Protein AF-0000000082835285 (afdb_homodimer)

Sequence (962 aa):
MTTLTQTAAAPRPPAGGSLHPRRRNAAIAVFLVGLAIALYTHFTLPGQTSLWGLTPVLVFAIIALLGVDIVLSTIAAIVLGAIMTGTTPIAMGKLLADSLGSFIAVVGLIIVLGAGVGEVASRTGAAEQMVRAIVRRIGLSNQVRVRLGIMVASTLICGALGTLAGGNAIIAAVVIPIAAAVRLSPPTVAALFQTAGSAGLVLGPFTPNVVTVTGLTGLSYPQYLLVAGIPMAVATLLAGWFMSGRIQKMTEAGHQYEEAGAGTAAFDLDAAPARSAMRAAWAFCLTIVLLAIVGVLAKAGYAFAIIVMVALATTTGLAGGMGPRAILQAMYAGAGKLIWIFFLFWLFNPVLVLVDQLNAYHAVLELAKPHLAGISGAMLCVIVLWFNVIGHIPGAAVAQMTFTAKIFGPLLAAAGVGPAATTAVILGSSQIDWFGPFPTSDMFGQMGLARSGELKYMLYNGWAVILVNLCLFSSLFFFLVMTTLTQTAAAPRPPAGGSLHPRRRNAAIAVFLVGLAIALYTHFTLPGQTSLWGLTPVLVFAIIALLGVDIVLSTIAAIVLGAIMTGTTPIAMGKLLADSLGSFIAVVGLIIVLGAGVGEVASRTGAAEQMVRAIVRRIGLSNQVRVRLGIMVASTLICGALGTLAGGNAIIAAVVIPIAAAVRLSPPTVAALFQTAGSAGLVLGPFTPNVVTVTGLTGLSYPQYLLVAGIPMAVATLLAGWFMSGRIQKMTEAGHQYEEAGAGTAAFDLDAAPARSAMRAAWAFCLTIVLLAIVGVLAKAGYAFAIIVMVALATTTGLAGGMGPRAILQAMYAGAGKLIWIFFLFWLFNPVLVLVDQLNAYHAVLELAKPHLAGISGAMLCVIVLWFNVIGHIPGAAVAQMTFTAKIFGPLLAAAGVGPAATTAVILGSSQIDWFGPFPTSDMFGQMGLARSGELKYMLYNGWAVILVNLCLFSSLFFFLV

Organism: NCBI:txid1287738

Solvent-accessible surface area (backbone atoms only — not comparable to full-atom values): 46745 Å² total; per-residue (Å²): 134,81,78,75,72,72,70,76,74,68,76,60,68,80,73,66,65,80,68,54,67,68,42,48,51,49,38,51,50,49,50,50,52,43,46,52,49,22,52,47,40,34,72,72,44,67,88,50,67,29,69,67,33,42,45,27,61,50,45,23,51,52,30,33,72,57,64,43,56,61,55,59,22,47,51,51,17,37,53,33,30,29,51,41,70,64,52,47,68,57,56,45,11,44,46,55,42,55,19,40,40,32,73,55,19,44,45,20,49,44,49,25,44,25,37,6,30,48,35,31,30,54,75,32,33,11,53,55,44,49,41,49,52,43,33,59,71,58,31,76,85,41,57,70,36,38,53,50,22,50,29,53,39,27,18,52,42,4,10,71,42,39,31,54,68,63,29,41,51,56,45,35,73,61,43,47,54,52,36,12,70,51,56,41,16,25,56,25,47,16,37,34,44,49,29,19,12,50,27,8,27,50,60,15,78,68,3,57,59,32,28,46,52,28,56,75,54,66,50,51,67,69,56,40,32,67,65,31,26,47,57,48,28,51,44,30,41,52,39,29,52,54,39,27,53,54,42,31,71,71,31,42,88,78,36,65,42,76,58,38,76,62,70,57,76,70,66,61,82,74,57,76,72,54,68,38,16,51,42,8,27,50,35,37,54,53,45,53,52,51,49,49,52,51,34,60,77,64,63,51,58,53,38,33,41,51,45,49,37,54,49,40,29,51,44,18,23,47,45,26,67,42,51,74,65,54,38,50,51,29,30,41,57,24,21,29,62,37,43,61,53,32,51,39,29,29,52,47,46,49,40,53,54,38,29,53,71,32,31,17,53,57,32,51,48,62,65,40,47,73,68,46,62,85,54,50,41,32,56,48,46,40,50,55,27,54,48,32,30,73,70,51,74,64,88,40,44,63,58,45,29,52,48,44,47,65,55,45,37,61,57,38,44,74,51,66,39,48,58,61,41,50,42,32,34,36,48,49,26,33,55,43,22,58,38,18,92,52,94,39,70,66,48,52,49,30,19,55,59,35,68,27,87,57,61,68,60,47,45,54,44,14,47,50,32,35,52,49,44,52,53,47,51,51,56,45,26,61,72,60,82,135,80,78,74,76,71,73,77,74,70,77,58,69,80,73,66,64,82,67,54,67,68,42,46,51,49,38,51,50,48,49,50,52,43,46,50,50,22,52,47,39,34,73,72,46,66,89,51,68,30,69,67,31,41,43,27,60,50,44,22,52,52,30,34,72,55,64,43,56,61,56,57,22,46,49,51,18,37,53,33,29,29,51,42,69,65,53,45,69,57,57,46,11,44,45,55,42,55,19,38,39,33,72,56,19,43,46,21,49,44,49,23,44,24,36,6,29,47,35,32,30,54,76,32,32,11,52,56,45,51,42,50,52,44,32,60,71,59,30,74,84,41,55,67,36,38,50,51,22,50,30,53,38,28,19,51,43,4,10,72,43,39,30,55,68,64,30,42,52,57,44,33,72,60,45,47,57,53,35,13,62,52,54,43,15,25,54,24,48,16,37,34,44,49,28,17,12,50,27,8,28,50,60,16,78,69,3,55,59,34,31,46,51,29,56,74,54,67,48,50,68,71,58,41,32,68,64,31,25,47,58,49,26,51,43,30,40,51,40,29,52,55,38,28,53,53,43,28,72,72,32,42,87,80,34,66,41,76,58,34,74,68,48,80,71,75,66,58,81,76,55,77,72,55,70,40,16,52,41,7,28,50,36,36,54,52,45,55,52,52,50,49,50,50,33,60,76,63,64,50,59,54,37,32,41,49,45,49,38,52,48,40,29,49,45,19,21,46,45,25,67,42,51,73,65,55,38,52,50,27,30,41,56,25,22,27,62,36,44,60,51,33,53,39,29,31,51,47,44,49,39,52,53,37,29,53,72,32,32,18,53,57,33,50,48,64,64,41,48,73,69,45,62,87,56,50,39,30,57,48,44,38,51,54,27,55,49,32,29,73,68,49,73,64,88,39,44,62,59,45,30,52,49,43,47,66,56,43,38,62,58,38,45,73,52,66,39,48,57,60,42,49,44,32,34,35,49,47,26,33,56,43,23,57,38,19,92,55,95,38,72,66,50,52,49,30,19,55,60,36,69,27,88,57,60,70,61,46,45,54,42,15,47,50,31,35,52,49,45,51,50,47,51,51,56,46,27,61,71,62,82

Nearest PDB structures (foldseek):
  7qha-assembly1_B  TM=7.007E-01  e=1.832E-06  Photobacterium profundum SS9
  8thi-assembly1_A  TM=6.459E-01  e=1.065E-06  Haemophilus influenzae Rd KW20
  8y4x-assembly1_A  TM=6.904E-01  e=4.588E-06  Fusobacterium nucleatum
  4f35-assembly1_C  TM=6.767E-01  e=7.894E-06  Vibrio cholerae
  4f35-assembly1_D  TM=6.895E-01  e=7.212E-05  Vibrio cholerae

Structure (mmCIF, N/CA/C/O backbone):
data_AF-0000000082835285-model_v1
#
loop_
_entity.id
_entity.type
_entity.pdbx_description
1 polymer 'Gluconate:proton symporter'
#
loop_
_atom_site.group_PDB
_atom_site.id
_atom_site.type_symbol
_atom_site.label_atom_id
_atom_site.label_alt_id
_atom_site.label_comp_id
_atom_site.label_asym_id
_atom_site.label_entity_id
_atom_site.label_seq_id
_atom_site.pdbx_PDB_ins_code
_atom_site.Cartn_x
_atom_site.Cartn_y
_atom_site.Cartn_z
_atom_site.occupancy
_atom_site.B_iso_or_equiv
_atom_site.auth_seq_id
_atom_site.auth_comp_id
_atom_site.auth_asym_id
_atom_site.auth_atom_id
_atom_site.pdbx_PDB_model_num
ATOM 1 N N . MET A 1 1 ? -38.281 -7.953 -13.477 1 22.12 1 MET A N 1
ATOM 2 C CA . MET A 1 1 ? -36.938 -8.234 -13.992 1 22.12 1 MET A CA 1
ATOM 3 C C . MET A 1 1 ? -35.875 -7.652 -13.078 1 22.12 1 MET A C 1
ATOM 5 O O . MET A 1 1 ? -35.531 -6.477 -13.195 1 22.12 1 MET A O 1
ATOM 9 N N . THR A 1 2 ? -35.875 -8.07 -11.828 1 25.47 2 THR A N 1
ATOM 10 C CA . THR A 1 2 ? -35.062 -7.613 -10.703 1 25.47 2 THR A CA 1
ATOM 11 C C . THR A 1 2 ? -33.594 -7.922 -10.945 1 25.47 2 THR A C 1
ATOM 13 O O . THR A 1 2 ? -33.219 -9.078 -11.148 1 25.47 2 THR A O 1
ATOM 16 N N . THR A 1 3 ? -32.906 -7.031 -11.609 1 26.84 3 THR A N 1
ATOM 17 C CA . THR A 1 3 ? -31.453 -7.043 -11.805 1 26.84 3 THR A CA 1
ATOM 18 C C . THR A 1 3 ? -30.734 -7.379 -10.508 1 26.84 3 THR A C 1
ATOM 20 O O . THR A 1 3 ? -30.781 -6.602 -9.547 1 26.84 3 THR A O 1
ATOM 23 N N . LEU A 1 4 ? -30.641 -8.633 -10.156 1 26.27 4 LEU A N 1
ATOM 24 C CA . LEU A 1 4 ? -29.828 -9.125 -9.055 1 26.27 4 LEU A CA 1
ATOM 25 C C . LEU A 1 4 ? -28.375 -8.695 -9.219 1 26.27 4 LEU A C 1
ATOM 27 O O . LEU A 1 4 ? -27.641 -9.242 -10.055 1 26.27 4 LEU A O 1
ATOM 31 N N . THR A 1 5 ? -28.141 -7.426 -9.227 1 29.03 5 THR A N 1
ATOM 32 C CA . THR A 1 5 ? -26.766 -6.969 -9.133 1 29.03 5 THR A CA 1
ATOM 33 C C . THR A 1 5 ? -26.047 -7.652 -7.973 1 29.03 5 THR A C 1
ATOM 35 O O . THR A 1 5 ? -26.203 -7.25 -6.816 1 29.03 5 THR A O 1
ATOM 38 N N . GLN A 1 6 ? -26.062 -9.008 -8.016 1 30.66 6 GLN A N 1
ATOM 39 C CA . GLN A 1 6 ? -25.25 -9.648 -6.988 1 30.66 6 GLN A CA 1
ATOM 40 C C . GLN A 1 6 ? -23.828 -9.102 -7.004 1 30.66 6 GLN A C 1
ATOM 42 O O . GLN A 1 6 ? -23.094 -9.289 -7.977 1 30.66 6 GLN A O 1
ATOM 47 N N . THR A 1 7 ? -23.656 -8.055 -6.352 1 29.83 7 THR A N 1
ATOM 48 C CA . THR A 1 7 ? -22.359 -7.453 -6.039 1 29.83 7 THR A CA 1
ATOM 49 C C . THR A 1 7 ? -21.391 -8.508 -5.52 1 29.83 7 THR A C 1
ATOM 51 O O . THR A 1 7 ? -21.672 -9.203 -4.547 1 29.83 7 THR A O 1
ATOM 54 N N . ALA A 1 8 ? -20.672 -9.07 -6.375 1 31.2 8 ALA A N 1
ATOM 55 C CA . ALA A 1 8 ? -19.562 -9.945 -6 1 31.2 8 ALA A CA 1
ATOM 56 C C . ALA A 1 8 ? -18.844 -9.422 -4.762 1 31.2 8 ALA A C 1
ATOM 58 O O . ALA A 1 8 ? -18.344 -8.297 -4.762 1 31.2 8 ALA A O 1
ATOM 59 N N . ALA A 1 9 ? -19.078 -9.969 -3.684 1 35.22 9 ALA A N 1
ATOM 60 C CA . ALA A 1 9 ? -18.422 -9.609 -2.432 1 35.22 9 ALA A CA 1
ATOM 61 C C . ALA A 1 9 ? -16.906 -9.703 -2.564 1 35.22 9 ALA A C 1
ATOM 63 O O . ALA A 1 9 ? -16.391 -10.656 -3.154 1 35.22 9 ALA A O 1
ATOM 64 N N . ALA A 1 10 ? -16.141 -8.734 -2.379 1 38.53 10 ALA A N 1
ATOM 65 C CA . ALA A 1 10 ? -14.688 -8.57 -2.324 1 38.53 10 ALA A CA 1
ATOM 66 C C . ALA A 1 10 ? -14.031 -9.727 -1.576 1 38.53 10 ALA A C 1
ATOM 68 O O . ALA A 1 10 ? -14.547 -10.188 -0.561 1 38.53 10 ALA A O 1
ATOM 69 N N . PRO A 1 11 ? -13.094 -10.477 -2.195 1 32.06 11 PRO A N 1
ATOM 70 C CA . PRO A 1 11 ? -12.406 -11.5 -1.4 1 32.06 11 PRO A CA 1
ATOM 71 C C . PRO A 1 11 ? -11.969 -10.992 -0.031 1 32.06 11 PRO A C 1
ATOM 73 O O . PRO A 1 11 ? -11.172 -10.055 0.055 1 32.06 11 PRO A O 1
ATOM 76 N N . ARG A 1 12 ? -12.805 -11.07 0.873 1 43.66 12 ARG A N 1
ATOM 77 C CA . ARG A 1 12 ? -12.477 -10.727 2.254 1 43.66 12 ARG A CA 1
ATOM 78 C C . ARG A 1 12 ? -11.219 -11.453 2.717 1 43.66 12 ARG A C 1
ATOM 80 O O . ARG A 1 12 ? -10.922 -12.555 2.252 1 43.66 12 ARG A O 1
ATOM 87 N N . PRO A 1 13 ? -10.305 -10.734 3.266 1 44.53 13 PRO A N 1
ATOM 88 C CA . PRO A 1 13 ? -9.242 -11.516 3.91 1 44.53 13 PRO A CA 1
ATOM 89 C C . PRO A 1 13 ? -9.75 -12.836 4.488 1 44.53 13 PRO A C 1
ATOM 91 O O . PRO A 1 13 ? -10.922 -12.938 4.859 1 44.53 13 PRO A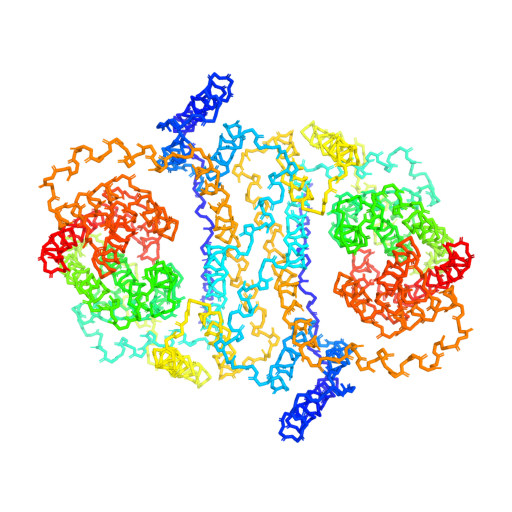 O 1
ATOM 94 N N . PRO A 1 14 ? -9.242 -13.883 4.188 1 41.75 14 PRO A N 1
ATOM 95 C CA . PRO A 1 14 ? -9.805 -15.125 4.723 1 41.75 14 PRO A CA 1
ATOM 96 C C . PRO A 1 14 ? -10.414 -14.953 6.113 1 41.75 14 PRO A C 1
ATOM 98 O O . PRO A 1 14 ? -9.727 -14.484 7.035 1 41.75 14 PRO A O 1
ATOM 101 N N . ALA A 1 15 ? -11.547 -14.578 6.191 1 43.94 15 ALA A N 1
ATOM 102 C CA . ALA A 1 15 ? -12.258 -14.641 7.469 1 43.94 15 ALA A CA 1
ATOM 103 C C . ALA A 1 15 ? -11.938 -15.93 8.211 1 43.94 15 ALA A C 1
ATOM 105 O O . ALA A 1 15 ? -12.617 -16.938 8.039 1 43.94 15 ALA A O 1
ATOM 106 N N . GLY A 1 16 ? -10.734 -16.328 8.273 1 44.38 16 GLY A N 1
ATOM 107 C CA . GLY A 1 16 ? -10.727 -17.578 9.023 1 44.38 16 GLY A CA 1
ATOM 108 C C . GLY A 1 16 ? -11.461 -17.469 10.352 1 44.38 16 GLY A C 1
ATOM 109 O O . GLY A 1 16 ? -11.391 -16.453 11.023 1 44.38 16 GLY A O 1
ATOM 110 N N . GLY A 1 17 ? -12.578 -18.047 10.336 1 52.75 17 GLY A N 1
ATOM 111 C CA . GLY A 1 17 ? -13.211 -18.312 11.617 1 52.75 17 GLY A CA 1
ATOM 112 C C . GLY A 1 17 ? -12.219 -18.391 12.766 1 52.75 17 GLY A C 1
ATOM 113 O O . GLY A 1 17 ? -11.008 -18.453 12.547 1 52.75 17 GLY A O 1
ATOM 114 N N . SER A 1 18 ? -12.617 -17.891 13.953 1 64.19 18 SER A N 1
ATOM 115 C CA . SER A 1 18 ? -11.828 -18.047 15.18 1 64.19 18 SER A CA 1
ATOM 116 C C . SER A 1 18 ? -11.133 -19.406 15.211 1 64.19 18 SER A C 1
ATOM 118 O O . SER A 1 18 ? -11.734 -20.422 14.875 1 64.19 18 SER A O 1
ATOM 120 N N . LEU A 1 19 ? -9.805 -19.266 15.195 1 72.31 19 LEU A N 1
ATOM 121 C CA . LEU A 1 19 ? -8.984 -20.469 15.336 1 72.31 19 LEU A CA 1
ATOM 122 C C . LEU A 1 19 ? -9.5 -21.344 16.469 1 72.31 19 LEU A C 1
ATOM 124 O O . LEU A 1 19 ? -9.844 -20.844 17.547 1 72.31 19 LEU A O 1
ATOM 128 N N . HIS A 1 20 ? -9.695 -22.609 16.156 1 80.69 20 HIS A N 1
ATOM 129 C CA . HIS A 1 20 ? -10.031 -23.547 17.234 1 80.69 20 HIS A CA 1
ATOM 130 C C . HIS A 1 20 ? -9.117 -23.375 18.438 1 80.69 20 HIS A C 1
ATOM 132 O O . HIS A 1 20 ? -7.914 -23.141 18.266 1 80.69 20 HIS A O 1
ATOM 138 N N . PRO A 1 21 ? -9.633 -23.391 19.547 1 83.94 21 PRO A N 1
ATOM 139 C CA . PRO A 1 21 ? -8.844 -23.125 20.75 1 83.94 21 PRO A CA 1
ATOM 140 C C . PRO A 1 21 ? -7.605 -24.016 20.859 1 83.94 21 PRO A C 1
ATOM 142 O O . PRO A 1 21 ? -6.551 -23.547 21.297 1 83.94 21 PRO A O 1
ATOM 145 N N . ARG A 1 22 ? -7.664 -25.25 20.469 1 86.81 22 ARG A N 1
ATOM 146 C CA . ARG A 1 22 ? -6.516 -26.141 20.531 1 86.81 22 ARG A CA 1
ATOM 147 C C . ARG A 1 22 ? -5.406 -25.672 19.594 1 86.81 22 ARG A C 1
ATOM 149 O O . ARG A 1 22 ? -4.23 -25.703 19.953 1 86.81 22 ARG A O 1
ATOM 156 N N . ARG A 1 23 ? -5.727 -25.266 18.453 1 88 23 ARG A N 1
ATOM 157 C CA . ARG A 1 23 ? -4.746 -24.781 17.484 1 88 23 ARG A CA 1
ATOM 158 C C . ARG A 1 23 ? -4.145 -23.453 17.938 1 88 23 ARG A C 1
ATOM 160 O O . ARG A 1 23 ? -2.955 -23.203 17.734 1 88 23 ARG A O 1
ATOM 167 N N . ARG A 1 24 ? -5.008 -22.734 18.484 1 89.38 24 ARG A N 1
ATOM 168 C CA . ARG A 1 24 ? -4.535 -21.453 19.016 1 89.38 24 ARG A CA 1
ATOM 169 C C . ARG A 1 24 ? -3.49 -21.656 20.109 1 89.38 24 ARG A C 1
ATOM 171 O O . ARG A 1 24 ? -2.438 -21.016 20.094 1 89.38 24 ARG A O 1
ATOM 178 N N . ASN A 1 25 ? -3.785 -22.562 21.047 1 92.25 25 ASN A N 1
ATOM 179 C CA . ASN A 1 25 ? -2.85 -22.844 22.125 1 92.25 25 ASN A CA 1
ATOM 180 C C . ASN A 1 25 ? -1.558 -23.469 21.594 1 92.25 25 ASN A C 1
ATOM 182 O O . ASN A 1 25 ? -0.475 -23.188 22.125 1 92.25 25 ASN A O 1
ATOM 186 N N . ALA A 1 26 ? -1.713 -24.297 20.625 1 93.25 26 ALA A N 1
ATOM 187 C CA . ALA A 1 26 ? -0.53 -24.891 20.016 1 93.25 26 ALA A CA 1
ATOM 188 C C . ALA A 1 26 ? 0.347 -23.828 19.375 1 93.25 26 ALA A C 1
ATOM 190 O O . ALA A 1 26 ? 1.575 -23.875 19.484 1 93.25 26 ALA A O 1
ATOM 191 N N . ALA A 1 27 ? -0.263 -22.938 18.703 1 92.19 27 ALA A N 1
ATOM 192 C CA . ALA A 1 27 ? 0.48 -21.859 18.047 1 92.19 27 ALA A CA 1
ATOM 193 C C . ALA A 1 27 ? 1.201 -20.984 19.078 1 92.19 27 ALA A C 1
ATOM 195 O O . ALA A 1 27 ? 2.348 -20.594 18.875 1 92.19 27 ALA A O 1
ATOM 196 N N . ILE A 1 28 ? 0.554 -20.75 20.172 1 93.94 28 ILE A N 1
ATOM 197 C CA . ILE A 1 28 ? 1.154 -19.953 21.234 1 93.94 28 ILE A CA 1
ATOM 198 C C . ILE A 1 28 ? 2.348 -20.688 21.828 1 93.94 28 ILE A C 1
ATOM 200 O O . ILE A 1 28 ? 3.393 -20.094 22.078 1 93.94 28 ILE A O 1
ATOM 204 N N . ALA A 1 29 ? 2.152 -21.953 22 1 95.31 29 ALA A N 1
ATOM 205 C CA . ALA A 1 29 ? 3.23 -22.781 22.547 1 95.31 29 ALA A CA 1
ATOM 206 C C . ALA A 1 29 ? 4.441 -22.781 21.609 1 95.31 29 ALA A C 1
ATOM 208 O O . ALA A 1 29 ? 5.582 -22.672 22.078 1 95.31 29 ALA A O 1
ATOM 209 N N . VAL A 1 30 ? 4.191 -22.906 20.359 1 94.62 30 VAL A N 1
ATOM 210 C CA . VAL A 1 30 ? 5.27 -22.906 19.375 1 94.62 30 VAL A CA 1
ATOM 211 C C . VAL A 1 30 ? 6.004 -21.562 19.406 1 94.62 30 VAL A C 1
ATOM 213 O O . VAL A 1 30 ? 7.234 -21.531 19.344 1 94.62 30 VAL A O 1
ATOM 216 N N . PHE A 1 31 ? 5.297 -20.5 19.469 1 95.06 31 PHE A N 1
ATOM 217 C CA . PHE A 1 31 ? 5.918 -19.172 19.516 1 95.06 31 PHE A CA 1
ATOM 218 C C . PHE A 1 31 ? 6.738 -19 20.781 1 95.06 31 PHE A C 1
ATOM 220 O O . PHE A 1 31 ? 7.828 -18.438 20.75 1 95.06 31 PHE A O 1
ATOM 227 N N . LEU A 1 32 ? 6.238 -19.531 21.891 1 96.25 32 LEU A N 1
ATOM 228 C CA . LEU A 1 32 ? 6.949 -19.406 23.156 1 96.25 32 LEU A CA 1
ATOM 229 C C . LEU A 1 32 ? 8.234 -20.234 23.141 1 96.25 32 LEU A C 1
ATOM 231 O O . LEU A 1 32 ? 9.258 -19.812 23.688 1 96.25 32 LEU A O 1
ATOM 235 N N . VAL A 1 33 ? 8.125 -21.359 22.578 1 96.12 33 VAL A N 1
ATOM 236 C CA . VAL A 1 33 ? 9.336 -22.172 22.422 1 96.12 33 VAL A CA 1
ATOM 237 C C . VAL A 1 33 ? 10.336 -21.422 21.531 1 96.12 33 VAL A C 1
ATOM 239 O O . VAL A 1 33 ? 11.531 -21.406 21.828 1 96.12 33 VAL A O 1
ATOM 242 N N . GLY A 1 34 ? 9.852 -20.844 20.438 1 96.19 34 GLY A N 1
ATOM 243 C CA . GLY A 1 34 ? 10.711 -20.031 19.594 1 96.19 34 GLY A CA 1
ATOM 244 C C . GLY A 1 34 ? 11.336 -18.859 20.344 1 96.19 34 GLY A C 1
ATOM 245 O O . GLY A 1 34 ? 12.508 -18.547 20.125 1 96.19 34 GLY A O 1
ATOM 246 N N . LEU A 1 35 ? 10.562 -18.281 21.188 1 96.19 35 LEU A N 1
ATOM 247 C CA . LEU A 1 35 ? 11.047 -17.156 21.969 1 96.19 35 LEU A CA 1
ATOM 248 C C . LEU A 1 35 ? 12.148 -17.609 22.938 1 96.19 35 LEU A C 1
ATOM 250 O O . LEU A 1 35 ? 13.148 -16.906 23.109 1 96.19 35 LEU A O 1
ATOM 254 N N . ALA A 1 36 ? 11.945 -18.75 23.516 1 95.62 36 ALA A N 1
ATOM 255 C CA . ALA A 1 36 ? 12.953 -19.297 24.422 1 95.62 36 ALA A CA 1
ATOM 256 C C . ALA A 1 36 ? 14.258 -19.562 23.672 1 95.62 36 ALA A C 1
ATOM 258 O O . ALA A 1 36 ? 15.344 -19.266 24.172 1 95.62 36 ALA A O 1
ATOM 259 N N . ILE A 1 37 ? 14.141 -20.109 22.531 1 94.31 37 ILE A N 1
ATOM 260 C CA . ILE A 1 37 ? 15.312 -20.406 21.703 1 94.31 37 ILE A CA 1
ATOM 261 C C . ILE A 1 37 ? 15.992 -19.094 21.297 1 94.31 37 ILE A C 1
ATOM 263 O O . ILE A 1 37 ? 17.219 -19 21.344 1 94.31 37 ILE A O 1
ATOM 267 N N . ALA A 1 38 ? 15.203 -18.156 20.891 1 94.44 38 ALA A N 1
ATOM 268 C CA . ALA A 1 38 ? 15.742 -16.859 20.453 1 94.44 38 ALA A CA 1
ATOM 269 C C . ALA A 1 38 ? 16.516 -16.188 21.578 1 94.44 38 ALA A C 1
ATOM 271 O O . ALA A 1 38 ? 17.609 -15.648 21.359 1 94.44 38 ALA A O 1
ATOM 272 N N . LEU A 1 39 ? 15.953 -16.266 22.75 1 93.88 39 LEU A N 1
ATOM 273 C CA . LEU A 1 39 ? 16.609 -15.633 23.891 1 93.88 39 LEU A CA 1
ATOM 274 C C . LEU A 1 39 ? 17.875 -16.391 24.266 1 93.88 39 LEU A C 1
ATOM 276 O O . LEU A 1 39 ? 18.906 -15.781 24.578 1 93.88 39 LEU A O 1
ATOM 280 N N . TYR A 1 40 ? 17.766 -17.656 24.203 1 91.88 40 TYR A N 1
ATOM 281 C CA . TYR A 1 40 ? 18.922 -18.484 24.516 1 91.88 40 TYR A CA 1
ATOM 282 C C . TYR A 1 40 ? 20.047 -18.234 23.531 1 91.88 40 TYR A C 1
ATOM 284 O O . TYR A 1 40 ? 21.203 -18.062 23.938 1 91.88 40 TYR A O 1
ATOM 292 N N . THR A 1 41 ? 19.75 -18.219 22.281 1 90.62 41 THR A N 1
ATOM 293 C CA . THR A 1 41 ? 20.766 -18.031 21.266 1 90.62 41 THR A CA 1
ATOM 294 C C . THR A 1 41 ? 21.344 -16.625 21.328 1 90.62 41 THR A C 1
ATOM 296 O O . THR A 1 41 ? 22.531 -16.422 21.062 1 90.62 41 THR A O 1
ATOM 299 N N . HIS A 1 42 ? 20.531 -15.648 21.625 1 89.62 42 HIS A N 1
ATOM 300 C CA . HIS A 1 42 ? 21 -14.273 21.703 1 89.62 42 HIS A CA 1
ATOM 301 C C . HIS A 1 42 ? 22.016 -14.094 22.828 1 89.62 42 HIS A C 1
ATOM 303 O O . HIS A 1 42 ? 23.031 -13.422 22.641 1 89.62 42 HIS A O 1
ATOM 309 N N . PHE A 1 43 ? 21.781 -14.766 23.906 1 89.44 43 PHE A N 1
ATOM 310 C CA . PHE A 1 43 ? 22.625 -14.539 25.062 1 89.44 43 PHE A CA 1
ATOM 311 C C . PHE A 1 43 ? 23.781 -15.516 25.094 1 89.44 43 PHE A C 1
ATOM 313 O O . PHE A 1 43 ? 24.875 -15.188 25.562 1 89.44 43 PHE A O 1
ATOM 320 N N . THR A 1 44 ? 23.625 -16.703 24.562 1 85.5 44 THR A N 1
ATOM 321 C CA . THR A 1 44 ? 24.656 -17.734 24.734 1 85.5 44 THR A CA 1
ATOM 322 C C . THR A 1 44 ? 25.484 -17.891 23.469 1 85.5 44 THR A C 1
ATOM 324 O O . THR A 1 44 ? 26.656 -18.281 23.516 1 85.5 44 THR A O 1
ATOM 327 N N . LEU A 1 45 ? 24.922 -17.703 22.297 1 79.81 45 LEU A N 1
ATOM 328 C CA . LEU A 1 45 ? 25.609 -17.953 21.031 1 79.81 45 LEU A CA 1
ATOM 329 C C . LEU A 1 45 ? 25.625 -16.703 20.156 1 79.81 45 LEU A C 1
ATOM 331 O O . LEU A 1 45 ? 25.188 -16.75 19 1 79.81 45 LEU A O 1
ATOM 335 N N . PRO A 1 46 ? 26.141 -15.695 20.75 1 74.75 46 PRO A N 1
ATOM 336 C CA . PRO A 1 46 ? 26.062 -14.477 19.938 1 74.75 46 PRO A CA 1
ATOM 337 C C . PRO A 1 46 ? 26.922 -14.555 18.688 1 74.75 46 PRO A C 1
ATOM 339 O O . PRO A 1 46 ? 28.109 -14.875 18.766 1 74.75 46 PRO A O 1
ATOM 342 N N . GLY A 1 47 ? 26.312 -14.391 17.5 1 69.38 47 GLY A N 1
ATOM 343 C CA . GLY A 1 47 ? 27.031 -14.25 16.234 1 69.38 47 GLY A CA 1
ATOM 344 C C . GLY A 1 47 ? 27.453 -15.578 15.641 1 69.38 47 GLY A C 1
ATOM 345 O O . GLY A 1 47 ? 28.109 -15.609 14.602 1 69.38 47 GLY A O 1
ATOM 346 N N . GLN A 1 48 ? 27.172 -16.672 16.281 1 74.75 48 GLN A N 1
ATOM 347 C CA . GLN A 1 48 ? 27.609 -17.953 15.734 1 74.75 48 GLN A CA 1
ATOM 348 C C . GLN A 1 48 ? 26.625 -18.453 14.672 1 74.75 48 GLN A C 1
ATOM 350 O O . GLN A 1 48 ? 25.422 -18.219 14.773 1 74.75 48 GLN A O 1
ATOM 355 N N . THR A 1 49 ? 27.328 -18.859 13.688 1 70.69 49 THR A N 1
ATOM 356 C CA . THR A 1 49 ? 26.531 -19.516 12.656 1 70.69 49 THR A CA 1
ATOM 357 C C . THR A 1 49 ? 25.984 -20.844 13.164 1 70.69 49 THR A C 1
ATOM 359 O O . THR A 1 49 ? 26.734 -21.719 13.609 1 70.69 49 THR A O 1
ATOM 362 N N . SER A 1 50 ? 24.781 -20.844 13.328 1 80.69 50 SER A N 1
ATOM 363 C CA . SER A 1 50 ? 24.141 -22.062 13.812 1 80.69 50 SER A CA 1
ATOM 364 C C . SER A 1 50 ? 22.797 -22.312 13.141 1 80.69 50 SER A C 1
ATOM 366 O O . SER A 1 50 ? 22.219 -21.391 12.555 1 80.69 50 SER A O 1
ATOM 368 N N . LEU A 1 51 ? 22.391 -23.578 13.117 1 85.5 51 LEU A N 1
ATOM 369 C CA . LEU A 1 51 ? 21.109 -23.969 12.562 1 85.5 51 LEU A CA 1
ATOM 370 C C . LEU A 1 51 ? 19.969 -23.328 13.328 1 85.5 51 LEU A C 1
ATOM 372 O O . LEU A 1 51 ? 18.844 -23.25 12.828 1 85.5 51 LEU A O 1
ATOM 376 N N . TRP A 1 52 ? 20.344 -22.797 14.406 1 88.56 52 TRP A N 1
ATOM 377 C CA . TRP A 1 52 ? 19.312 -22.141 15.219 1 88.56 52 TRP A CA 1
ATOM 378 C C . TRP A 1 52 ? 18.828 -20.859 14.539 1 88.56 52 TRP A C 1
ATOM 380 O O . TRP A 1 52 ? 17.75 -20.359 14.875 1 88.56 52 TRP A O 1
ATOM 390 N N . GLY A 1 53 ? 19.656 -20.422 13.617 1 87.75 53 GLY A N 1
ATOM 391 C CA . GLY A 1 53 ? 19.281 -19.234 12.867 1 87.75 53 GLY A CA 1
ATOM 392 C C . GLY A 1 53 ? 18.031 -19.438 12.031 1 87.75 53 GLY A C 1
ATOM 393 O O . GLY A 1 53 ? 17.406 -18.453 11.586 1 87.75 53 GLY A O 1
ATOM 394 N N . LEU A 1 54 ? 17.578 -20.688 11.922 1 87.38 54 LEU A N 1
ATOM 395 C CA . LEU A 1 54 ? 16.391 -20.984 11.133 1 87.38 54 LEU A CA 1
ATOM 396 C C . LEU A 1 54 ? 15.141 -20.938 12 1 87.38 54 LEU A C 1
ATOM 398 O O . LEU A 1 54 ? 14.023 -21.094 11.5 1 87.38 54 LEU A O 1
ATOM 402 N N . THR A 1 55 ? 15.289 -20.641 13.242 1 91 55 THR A N 1
ATOM 403 C CA . THR A 1 55 ? 14.18 -20.688 14.188 1 91 55 THR A CA 1
ATOM 404 C C . THR A 1 55 ? 13.055 -19.766 13.734 1 91 55 THR A C 1
ATOM 406 O O . THR A 1 55 ? 11.883 -20.156 13.734 1 91 55 THR A O 1
ATOM 409 N N . PRO A 1 56 ? 13.336 -18.5 13.289 1 90.81 56 PRO A N 1
ATOM 410 C CA . PRO A 1 56 ? 12.234 -17.625 12.859 1 90.81 56 PRO A CA 1
ATOM 411 C C . PRO A 1 56 ? 11.43 -18.219 11.703 1 90.81 56 PRO A C 1
ATOM 413 O O . PRO A 1 56 ? 10.203 -18.172 11.719 1 90.81 56 PRO A O 1
ATOM 416 N N . VAL A 1 57 ? 12.109 -18.797 10.766 1 85.81 57 VAL A N 1
ATOM 417 C CA . VAL A 1 57 ? 11.445 -19.344 9.586 1 85.81 57 VAL A CA 1
ATOM 418 C C . VAL A 1 57 ? 10.664 -20.594 9.969 1 85.81 57 VAL A C 1
ATOM 420 O O . VAL A 1 57 ? 9.555 -20.828 9.469 1 85.81 57 VAL A O 1
ATOM 423 N N . LEU A 1 58 ? 11.227 -21.406 10.836 1 85.06 58 LEU A N 1
ATOM 424 C CA . LEU A 1 58 ? 10.555 -22.625 11.273 1 85.06 58 LEU A CA 1
ATOM 425 C C . LEU A 1 58 ? 9.297 -22.297 12.07 1 85.06 58 LEU A C 1
ATOM 427 O O . LEU A 1 58 ? 8.25 -22.922 11.883 1 85.06 58 LEU A O 1
ATOM 431 N N . VAL A 1 59 ? 9.43 -21.406 12.969 1 89.88 59 VAL A N 1
ATOM 432 C CA . VAL A 1 59 ? 8.273 -20.984 13.758 1 89.88 59 VAL A CA 1
ATOM 433 C C . VAL A 1 59 ? 7.207 -20.406 12.836 1 89.88 59 VAL A C 1
ATOM 435 O O . VAL A 1 59 ? 6.016 -20.688 13 1 89.88 59 VAL A O 1
ATOM 438 N N . PHE A 1 60 ? 7.598 -19.578 11.922 1 87.5 60 PHE A N 1
ATOM 439 C CA . PHE A 1 60 ? 6.672 -19.047 10.922 1 87.5 60 PHE A CA 1
ATOM 440 C C . PHE A 1 60 ? 5.902 -20.172 10.242 1 87.5 60 PHE A C 1
ATOM 442 O O . PHE A 1 60 ? 4.672 -20.141 10.188 1 87.5 60 PHE A O 1
ATOM 449 N N . ALA A 1 61 ? 6.633 -21.125 9.781 1 81 61 ALA A N 1
ATOM 450 C CA . ALA A 1 61 ? 6.039 -22.219 9.008 1 81 61 ALA A CA 1
ATOM 451 C C . ALA A 1 61 ? 5.055 -23.016 9.859 1 81 61 ALA A C 1
ATOM 453 O O . ALA A 1 61 ? 3.943 -23.312 9.414 1 81 61 ALA A O 1
ATOM 454 N N . ILE A 1 62 ? 5.383 -23.312 11.055 1 84.25 62 ILE A N 1
ATOM 455 C CA . ILE A 1 62 ? 4.574 -24.156 11.914 1 84.25 62 ILE A CA 1
ATOM 456 C C . ILE A 1 62 ? 3.303 -23.422 12.328 1 84.25 62 ILE A C 1
ATOM 458 O O . ILE A 1 62 ? 2.205 -23.984 12.258 1 84.25 62 ILE A O 1
ATOM 462 N N . ILE A 1 63 ? 3.475 -22.203 12.703 1 86.81 63 ILE A N 1
ATOM 463 C CA . ILE A 1 63 ? 2.295 -21.469 13.164 1 86.81 63 ILE A CA 1
ATOM 464 C C . ILE A 1 63 ? 1.358 -21.203 11.984 1 86.81 63 ILE A C 1
ATOM 466 O O . ILE A 1 63 ? 0.135 -21.219 12.141 1 86.81 63 ILE A O 1
ATOM 470 N N . ALA A 1 64 ? 1.908 -20.938 10.844 1 79.62 64 ALA A N 1
ATOM 471 C CA . ALA A 1 64 ? 1.084 -20.75 9.656 1 79.62 64 ALA A CA 1
ATOM 472 C C . ALA A 1 64 ? 0.316 -22.031 9.32 1 79.62 64 ALA A C 1
ATOM 474 O O . ALA A 1 64 ? -0.852 -21.969 8.922 1 79.62 64 ALA A O 1
ATOM 475 N N . LEU A 1 65 ? 0.908 -23.141 9.523 1 74.81 65 LEU A N 1
ATOM 476 C CA . LEU A 1 65 ? 0.284 -24.438 9.242 1 74.81 65 LEU A CA 1
ATOM 477 C C . LEU A 1 65 ? -0.834 -24.734 10.234 1 74.81 65 LEU A C 1
ATOM 479 O O . LEU A 1 65 ? -1.784 -25.438 9.914 1 74.81 65 LEU A O 1
ATOM 483 N N . LEU A 1 66 ? -0.694 -24.141 11.375 1 80.19 66 LEU A N 1
ATOM 484 C CA . LEU A 1 66 ? -1.719 -24.328 12.398 1 80.19 66 LEU A CA 1
ATOM 485 C C . LEU A 1 66 ? -2.924 -23.438 12.133 1 80.19 66 LEU A C 1
ATOM 487 O O . LEU A 1 66 ? -3.928 -23.5 12.844 1 80.19 66 LEU A O 1
ATOM 491 N N . GLY A 1 67 ? -2.758 -22.547 11.094 1 77.19 67 GLY A N 1
ATOM 492 C CA . GLY A 1 67 ? -3.918 -21.781 10.672 1 77.19 67 GLY A CA 1
ATOM 493 C C . GLY A 1 67 ? -3.875 -20.328 11.125 1 77.19 67 GLY A C 1
ATOM 494 O O . GLY A 1 67 ? -4.855 -19.594 10.984 1 77.19 67 GLY A O 1
ATOM 495 N N . VAL A 1 68 ? -2.785 -20.016 11.68 1 84.5 68 VAL A N 1
ATOM 496 C CA . VAL A 1 68 ? -2.633 -18.625 12.102 1 84.5 68 VAL A CA 1
ATOM 497 C C . VAL A 1 68 ? -2.504 -17.719 10.875 1 84.5 68 VAL A C 1
ATOM 499 O O . VAL A 1 68 ? -1.995 -18.156 9.836 1 84.5 68 VAL A O 1
ATOM 502 N N . ASP A 1 69 ? -3.055 -16.531 11.031 1 83.38 69 ASP A N 1
ATOM 503 C CA . ASP A 1 69 ? -2.926 -15.531 9.969 1 83.38 69 ASP A CA 1
ATOM 504 C C . ASP A 1 69 ? -1.481 -15.43 9.492 1 83.38 69 ASP A C 1
ATOM 506 O O . ASP A 1 69 ? -0.554 -15.375 10.297 1 83.38 69 ASP A O 1
ATOM 510 N N . ILE A 1 70 ? -1.354 -15.461 8.172 1 83.44 70 ILE A N 1
ATOM 511 C CA . ILE A 1 70 ? -0.019 -15.531 7.59 1 83.44 70 ILE A CA 1
ATOM 512 C C . ILE A 1 70 ? 0.766 -14.266 7.941 1 83.44 70 ILE A C 1
ATOM 514 O O . ILE A 1 70 ? 1.984 -14.312 8.125 1 83.44 70 ILE A O 1
ATOM 518 N N . VAL A 1 71 ? 0.142 -13.133 7.973 1 90.44 71 VAL A N 1
ATOM 519 C CA . VAL A 1 71 ? 0.826 -11.891 8.312 1 90.44 71 VAL A CA 1
ATOM 520 C C . VAL A 1 71 ? 1.271 -11.922 9.773 1 90.44 71 VAL A C 1
ATOM 522 O O . VAL A 1 71 ? 2.373 -11.484 10.102 1 90.44 71 VAL A O 1
ATOM 525 N N . LEU A 1 72 ? 0.439 -12.445 10.648 1 91 72 LEU A N 1
ATOM 526 C CA . LEU A 1 72 ? 0.804 -12.602 12.055 1 91 72 LEU A CA 1
ATOM 527 C C . LEU A 1 72 ? 1.987 -13.555 12.203 1 91 72 LEU A C 1
ATOM 529 O O . LEU A 1 72 ? 2.867 -13.336 13.031 1 91 72 LEU A O 1
ATOM 533 N N . SER A 1 73 ? 1.902 -14.578 11.453 1 89.31 73 SER A N 1
ATOM 534 C CA . SER A 1 73 ? 3.014 -15.523 11.469 1 89.31 73 SER A CA 1
ATOM 535 C C . SER A 1 73 ? 4.312 -14.859 11.031 1 89.31 73 SER A C 1
ATOM 537 O O . SER A 1 73 ? 5.379 -15.148 11.578 1 89.31 73 SER A O 1
ATOM 539 N N . THR A 1 74 ? 4.207 -14.031 10.039 1 91 74 THR A N 1
ATOM 540 C CA . THR A 1 74 ? 5.371 -13.305 9.547 1 91 74 THR A CA 1
ATOM 541 C C . THR A 1 74 ? 5.906 -12.359 10.617 1 91 74 THR A C 1
ATOM 543 O O . THR A 1 74 ? 7.117 -12.25 10.812 1 91 74 THR A O 1
ATOM 546 N N . ILE A 1 75 ? 5.047 -11.672 11.297 1 94.81 75 ILE A N 1
ATOM 547 C CA . ILE A 1 75 ? 5.434 -10.758 12.367 1 94.81 75 ILE A CA 1
ATOM 548 C C . ILE A 1 75 ? 6.133 -11.531 13.484 1 94.81 75 ILE A C 1
ATOM 550 O O . ILE A 1 75 ? 7.129 -11.062 14.039 1 94.81 75 ILE A O 1
ATOM 554 N N . ALA A 1 76 ? 5.625 -12.703 13.836 1 94.25 76 ALA A N 1
ATOM 555 C CA . ALA A 1 76 ? 6.258 -13.547 14.844 1 94.25 76 ALA A CA 1
ATOM 556 C C . ALA A 1 76 ? 7.699 -13.875 14.453 1 94.25 76 ALA A C 1
ATOM 558 O O . ALA A 1 76 ? 8.602 -13.844 15.297 1 94.25 76 ALA A O 1
ATOM 559 N N . ALA A 1 77 ? 7.844 -14.188 13.219 1 93.69 77 ALA A N 1
ATOM 560 C CA . ALA A 1 77 ? 9.188 -14.5 12.727 1 93.69 77 ALA A CA 1
ATOM 561 C C . ALA A 1 77 ? 10.109 -13.289 12.844 1 93.69 77 ALA A C 1
ATOM 563 O O . ALA A 1 77 ? 11.281 -13.43 13.18 1 93.69 77 ALA A O 1
ATOM 564 N N . ILE A 1 78 ? 9.633 -12.109 12.531 1 95.88 78 ILE A N 1
ATOM 565 C CA . ILE A 1 78 ? 10.406 -10.875 12.609 1 95.88 78 ILE A CA 1
ATOM 566 C C . ILE A 1 78 ? 10.828 -10.625 14.055 1 95.88 78 ILE A C 1
ATOM 568 O O . ILE A 1 78 ? 11.984 -10.273 14.32 1 95.88 78 ILE A O 1
ATOM 572 N N . VAL A 1 79 ? 9.914 -10.805 14.984 1 96.31 79 VAL A N 1
ATOM 573 C CA . VAL A 1 79 ? 10.203 -10.578 16.391 1 96.31 79 VAL A CA 1
ATOM 574 C C . VAL A 1 79 ? 11.312 -11.531 16.859 1 96.31 79 VAL A C 1
ATOM 576 O O . VAL A 1 79 ? 12.266 -11.109 17.5 1 96.31 79 VAL A O 1
ATOM 579 N N . LEU A 1 80 ? 11.188 -12.797 16.5 1 96 80 LEU A N 1
ATOM 580 C CA . LEU A 1 80 ? 12.203 -13.781 16.875 1 96 80 LEU A CA 1
ATOM 581 C C . LEU A 1 80 ? 13.547 -13.438 16.25 1 96 80 LEU A C 1
ATOM 583 O O . LEU A 1 80 ? 14.578 -13.484 16.922 1 96 80 LEU A O 1
ATOM 587 N N . GLY A 1 81 ? 13.492 -13.109 14.914 1 94.5 81 GLY A N 1
ATOM 588 C CA . GLY A 1 81 ? 14.727 -12.727 14.242 1 94.5 81 GLY A CA 1
ATOM 589 C C . GLY A 1 81 ? 15.383 -11.5 14.844 1 94.5 81 GLY A C 1
ATOM 590 O O . GLY A 1 81 ? 16.609 -11.445 14.977 1 94.5 81 GLY A O 1
ATOM 591 N N . ALA A 1 82 ? 14.609 -10.555 15.219 1 95.81 82 ALA A N 1
ATOM 592 C CA . ALA A 1 82 ? 15.125 -9.328 15.82 1 95.81 82 ALA A CA 1
ATOM 593 C C . ALA A 1 82 ? 15.789 -9.609 17.172 1 95.81 82 ALA A C 1
ATOM 595 O O . ALA A 1 82 ? 16.844 -9.055 17.484 1 95.81 82 ALA A O 1
ATOM 596 N N . ILE A 1 83 ? 15.164 -10.445 17.953 1 95.31 83 ILE A N 1
ATOM 597 C CA . ILE A 1 83 ? 15.719 -10.805 19.25 1 95.31 83 ILE A CA 1
ATOM 598 C C . ILE A 1 83 ? 17.031 -11.562 19.062 1 95.31 83 ILE A C 1
ATOM 600 O O . ILE A 1 83 ? 18.031 -11.266 19.719 1 95.31 83 ILE A O 1
ATOM 604 N N . MET A 1 84 ? 17.078 -12.453 18.172 1 94.44 84 MET A N 1
ATOM 605 C CA . MET A 1 84 ? 18.25 -13.297 17.969 1 94.44 84 MET A CA 1
ATOM 606 C C . MET A 1 84 ? 19.422 -12.477 17.453 1 94.44 84 MET A C 1
ATOM 608 O O . MET A 1 84 ? 20.562 -12.742 17.812 1 94.44 84 MET A O 1
ATOM 612 N N . THR A 1 85 ? 19.125 -11.508 16.594 1 93.25 85 THR A N 1
ATOM 613 C CA . THR A 1 85 ? 20.203 -10.703 15.992 1 93.25 85 THR A CA 1
ATOM 614 C C . THR A 1 85 ? 20.531 -9.516 16.875 1 93.25 85 THR A C 1
ATOM 616 O O . THR A 1 85 ? 21.531 -8.82 16.641 1 93.25 85 THR A O 1
ATOM 619 N N . GLY A 1 86 ? 19.75 -9.234 17.891 1 93.88 86 GLY A N 1
ATOM 620 C CA . GLY A 1 86 ? 19.953 -8.062 18.719 1 93.88 86 GLY A CA 1
ATOM 621 C C . GLY A 1 86 ? 19.578 -6.766 18.031 1 93.88 86 GLY A C 1
ATOM 622 O O . GLY A 1 86 ? 20.172 -5.719 18.312 1 93.88 86 GLY A O 1
ATOM 623 N N . THR A 1 87 ? 18.688 -6.855 17.078 1 94.62 87 THR A N 1
ATOM 624 C CA . THR A 1 87 ? 18.266 -5.664 16.359 1 94.62 87 THR A CA 1
ATOM 625 C C . THR A 1 87 ? 17.391 -4.781 17.25 1 94.62 87 THR A C 1
ATOM 627 O O . THR A 1 87 ? 16.344 -5.219 17.734 1 94.62 87 THR A O 1
ATOM 630 N N . THR A 1 88 ? 17.828 -3.564 17.438 1 94.69 88 THR A N 1
ATOM 631 C CA . THR A 1 88 ? 17.094 -2.615 18.266 1 94.69 88 THR A CA 1
ATOM 632 C C . THR A 1 88 ? 15.844 -2.113 17.531 1 94.69 88 THR A C 1
ATOM 634 O O . THR A 1 88 ? 15.742 -2.244 16.312 1 94.69 88 THR A O 1
ATOM 637 N N . PRO A 1 89 ? 14.867 -1.508 18.203 1 94.31 89 PRO A N 1
ATOM 638 C CA . PRO A 1 89 ? 13.672 -0.96 17.562 1 94.31 89 PRO A CA 1
ATOM 639 C C . PRO A 1 89 ? 14 0.1 16.516 1 94.31 89 PRO A C 1
ATOM 641 O O . PRO A 1 89 ? 13.344 0.158 15.461 1 94.31 89 PRO A O 1
ATOM 644 N N . ILE A 1 90 ? 14.969 0.901 16.719 1 94.25 90 ILE A N 1
ATOM 645 C CA . ILE A 1 90 ? 15.367 1.948 15.781 1 94.25 90 ILE A CA 1
ATOM 646 C C . ILE A 1 90 ? 15.945 1.318 14.516 1 94.25 90 ILE A C 1
ATOM 648 O O . ILE A 1 90 ? 15.586 1.712 13.406 1 94.25 90 ILE A O 1
ATOM 652 N N . ALA A 1 91 ? 16.781 0.331 14.727 1 95.88 91 ALA A N 1
ATOM 653 C CA . ALA A 1 91 ? 17.344 -0.384 13.578 1 95.88 91 ALA A CA 1
ATOM 654 C C . ALA A 1 91 ? 16.266 -1.132 12.812 1 95.88 91 ALA A C 1
ATOM 656 O O . ALA A 1 91 ? 16.328 -1.245 11.586 1 95.88 91 ALA A O 1
ATOM 657 N N . MET A 1 92 ? 15.352 -1.65 13.555 1 96.31 92 MET A N 1
ATOM 658 C CA . MET A 1 92 ? 14.227 -2.346 12.93 1 96.31 92 MET A CA 1
ATOM 659 C C . MET A 1 92 ? 13.414 -1.391 12.062 1 96.31 92 MET A C 1
ATOM 661 O O . MET A 1 92 ? 12.945 -1.765 10.984 1 96.31 92 MET A O 1
ATOM 665 N N . GLY A 1 93 ? 13.172 -0.187 12.586 1 95.88 93 GLY A N 1
ATOM 666 C CA . GLY A 1 93 ? 12.492 0.82 11.781 1 95.88 93 GLY A CA 1
ATOM 667 C C . GLY A 1 93 ? 13.18 1.077 10.445 1 95.88 93 GLY A C 1
ATOM 668 O O . GLY A 1 93 ? 12.516 1.162 9.414 1 95.88 93 GLY A O 1
ATOM 669 N N . LYS A 1 94 ? 14.461 1.209 10.508 1 95.62 94 LYS A N 1
ATOM 670 C CA . LYS A 1 94 ? 15.234 1.421 9.289 1 95.62 94 LYS A CA 1
ATOM 671 C C . LYS A 1 94 ? 15.125 0.221 8.352 1 95.62 94 LYS A C 1
ATOM 673 O O . LYS A 1 94 ? 14.984 0.386 7.137 1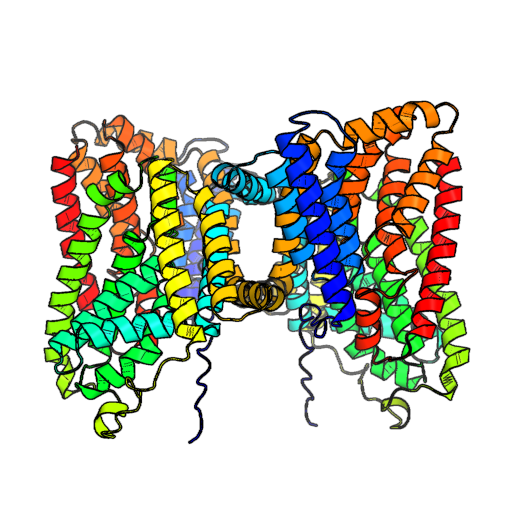 95.62 94 LYS A O 1
ATOM 678 N N . LEU A 1 95 ? 15.172 -0.95 8.945 1 96.88 95 LEU A N 1
ATOM 679 C CA . LEU A 1 95 ? 15.047 -2.166 8.148 1 96.88 95 LEU A CA 1
ATOM 680 C C . LEU A 1 95 ? 13.688 -2.221 7.457 1 96.88 95 LEU A C 1
ATOM 682 O O . LEU A 1 95 ? 13.602 -2.596 6.285 1 96.88 95 LEU A O 1
ATOM 686 N N . LEU A 1 96 ? 12.695 -1.866 8.18 1 96.94 96 LEU A N 1
ATOM 687 C CA . LEU A 1 96 ? 11.352 -1.866 7.621 1 96.94 96 LEU A CA 1
ATOM 688 C C . LEU A 1 96 ? 11.227 -0.823 6.516 1 96.94 96 LEU A C 1
ATOM 690 O O . LEU A 1 96 ? 10.586 -1.072 5.492 1 96.94 96 LEU A O 1
ATOM 694 N N . ALA A 1 97 ? 11.766 0.298 6.695 1 95.94 97 ALA A N 1
ATOM 695 C CA . ALA A 1 97 ? 11.758 1.343 5.676 1 95.94 97 ALA A CA 1
ATOM 696 C C . ALA A 1 97 ? 12.492 0.887 4.418 1 95.94 97 ALA A C 1
ATOM 698 O O . ALA A 1 97 ? 11.984 1.051 3.303 1 95.94 97 ALA A O 1
ATOM 699 N N . ASP A 1 98 ? 13.641 0.318 4.605 1 95.81 98 ASP A N 1
ATOM 700 C CA . ASP A 1 98 ? 14.438 -0.17 3.482 1 95.81 98 ASP A CA 1
ATOM 701 C C . ASP A 1 98 ? 13.711 -1.291 2.74 1 95.81 98 ASP A C 1
ATOM 703 O O . ASP A 1 98 ? 13.859 -1.433 1.524 1 95.81 98 ASP A O 1
ATOM 707 N N . SER A 1 99 ? 12.969 -2.021 3.441 1 95.56 99 SER A N 1
ATOM 708 C CA . SER A 1 99 ? 12.289 -3.188 2.885 1 95.56 99 SER A CA 1
ATOM 709 C C . SER A 1 99 ? 11.195 -2.773 1.907 1 95.56 99 SER A C 1
ATOM 711 O O . SER A 1 99 ? 10.758 -3.576 1.079 1 95.56 99 SER A O 1
ATOM 713 N N . LEU A 1 100 ? 10.766 -1.583 1.988 1 95.56 100 LEU A N 1
ATOM 714 C CA . LEU A 1 100 ? 9.75 -1.101 1.058 1 95.56 100 LEU A CA 1
ATOM 715 C C . LEU A 1 100 ? 10.281 -1.085 -0.37 1 95.56 100 LEU A C 1
ATOM 717 O O . LEU A 1 100 ? 9.523 -1.278 -1.324 1 95.56 100 LEU A O 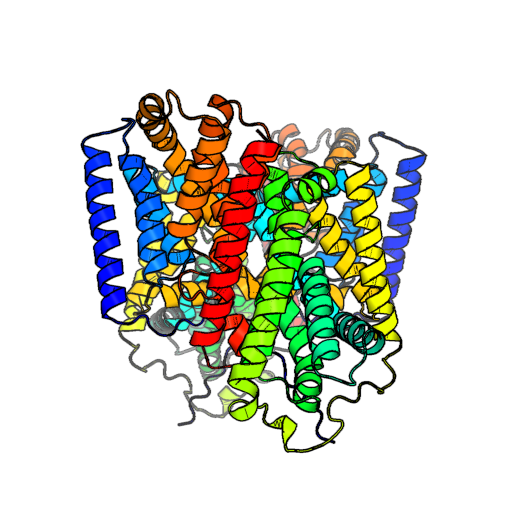1
ATOM 721 N N . GLY A 1 101 ? 11.594 -0.893 -0.544 1 94.44 101 GLY A N 1
ATOM 722 C CA . GLY A 1 101 ? 12.211 -0.86 -1.862 1 94.44 101 GLY A CA 1
ATOM 723 C C . GLY A 1 101 ? 12.719 -2.215 -2.316 1 94.44 101 GLY A C 1
ATOM 724 O O . GLY A 1 101 ? 13.375 -2.32 -3.354 1 94.44 101 GLY A O 1
ATOM 725 N N . SER A 1 102 ? 12.414 -3.271 -1.55 1 93.56 102 SER A N 1
ATOM 726 C CA . SER A 1 102 ? 12.906 -4.605 -1.873 1 93.56 102 SER A CA 1
ATOM 727 C C . SER A 1 102 ? 12.172 -5.191 -3.074 1 93.56 102 SER A C 1
ATOM 729 O O . SER A 1 102 ? 11.07 -4.746 -3.412 1 93.56 102 SER A O 1
ATOM 731 N N . PHE A 1 103 ? 12.781 -6.188 -3.715 1 91.5 103 PHE A N 1
ATOM 732 C CA . PHE A 1 103 ? 12.203 -6.906 -4.844 1 91.5 103 PHE A CA 1
ATOM 733 C C . PHE A 1 103 ? 10.836 -7.465 -4.484 1 91.5 103 PHE A C 1
ATOM 735 O O . PHE A 1 103 ? 9.875 -7.32 -5.25 1 91.5 103 PHE A O 1
ATOM 742 N N . ILE A 1 104 ? 10.727 -8.047 -3.305 1 89.62 104 ILE A N 1
ATOM 743 C CA . ILE A 1 104 ? 9.508 -8.719 -2.879 1 89.62 104 ILE A CA 1
ATOM 744 C C . ILE A 1 104 ? 8.391 -7.691 -2.689 1 89.62 104 ILE A C 1
ATOM 746 O O . ILE A 1 104 ? 7.234 -7.953 -3.014 1 89.62 104 ILE A O 1
ATOM 750 N N . ALA A 1 105 ? 8.75 -6.57 -2.148 1 93.31 105 ALA A N 1
ATOM 751 C CA . ALA A 1 105 ? 7.758 -5.52 -1.965 1 93.31 105 ALA A CA 1
ATOM 752 C C . ALA A 1 105 ? 7.242 -5.012 -3.309 1 93.31 105 ALA A C 1
ATOM 754 O O . ALA A 1 105 ? 6.066 -4.664 -3.438 1 93.31 105 ALA A O 1
ATOM 755 N N . VAL A 1 106 ? 8.102 -4.918 -4.305 1 94.19 106 VAL A N 1
ATOM 756 C CA . VAL A 1 106 ? 7.688 -4.488 -5.637 1 94.19 106 VAL A CA 1
ATOM 757 C C . VAL A 1 106 ? 6.703 -5.496 -6.223 1 94.19 106 VAL A C 1
ATOM 759 O O . VAL A 1 106 ? 5.727 -5.113 -6.875 1 94.19 106 VAL A O 1
ATOM 762 N N . VAL A 1 107 ? 6.965 -6.738 -5.98 1 91 107 VAL A N 1
ATOM 763 C CA . VAL A 1 107 ? 6.043 -7.766 -6.445 1 91 107 VAL A CA 1
ATOM 764 C C . VAL A 1 107 ? 4.688 -7.594 -5.762 1 91 107 VAL A C 1
ATOM 766 O O . VAL A 1 107 ? 3.641 -7.758 -6.391 1 91 107 VAL A O 1
ATOM 769 N N . GLY A 1 108 ? 4.766 -7.324 -4.492 1 91.62 108 GLY A N 1
ATOM 770 C CA . GLY A 1 108 ? 3.525 -7.016 -3.797 1 91.62 108 GLY A CA 1
ATOM 771 C C . GLY A 1 108 ? 2.76 -5.867 -4.422 1 91.62 108 GLY A C 1
ATOM 772 O O . GLY A 1 108 ? 1.534 -5.918 -4.535 1 91.62 108 GLY A O 1
ATOM 773 N N . LEU A 1 109 ? 3.447 -4.797 -4.812 1 94.62 109 LEU A N 1
ATOM 774 C CA . LEU A 1 109 ? 2.824 -3.67 -5.496 1 94.62 109 LEU A CA 1
ATOM 775 C C . LEU A 1 109 ? 2.162 -4.121 -6.793 1 94.62 109 LEU A C 1
ATOM 777 O O . LEU A 1 109 ? 1.053 -3.688 -7.113 1 94.62 109 LEU A O 1
ATOM 781 N N . ILE A 1 110 ? 2.842 -4.957 -7.508 1 92.81 110 ILE A N 1
ATOM 782 C CA . ILE A 1 110 ? 2.322 -5.453 -8.781 1 92.81 110 ILE A CA 1
ATOM 783 C C . ILE A 1 110 ? 1.015 -6.203 -8.539 1 92.81 110 ILE A C 1
ATOM 785 O O . ILE A 1 110 ? 0.057 -6.051 -9.305 1 92.81 110 ILE A O 1
ATOM 789 N N . ILE A 1 111 ? 0.975 -6.977 -7.484 1 90.25 111 ILE A N 1
ATOM 790 C CA . ILE A 1 111 ? -0.226 -7.738 -7.152 1 90.25 111 ILE A CA 1
ATOM 791 C C . ILE A 1 111 ? -1.376 -6.777 -6.852 1 90.25 111 ILE A C 1
ATOM 793 O O . ILE A 1 111 ? -2.488 -6.957 -7.352 1 90.25 111 ILE A O 1
ATOM 797 N N . VAL A 1 112 ? -1.059 -5.762 -6.102 1 92.69 112 VAL A N 1
ATOM 798 C CA . VAL A 1 112 ? -2.076 -4.789 -5.711 1 92.69 112 VAL A CA 1
ATOM 799 C C . VAL A 1 112 ? -2.551 -4.02 -6.941 1 92.69 112 VAL A C 1
ATOM 801 O O . VAL A 1 112 ? -3.748 -3.762 -7.094 1 92.69 112 VAL A O 1
ATOM 804 N N . LEU A 1 113 ? -1.691 -3.627 -7.797 1 94.81 113 LEU A N 1
ATOM 805 C CA . LEU A 1 113 ? -2.064 -2.969 -9.047 1 94.81 113 LEU A CA 1
ATOM 806 C C . LEU A 1 113 ? -2.902 -3.896 -9.914 1 94.81 113 LEU A C 1
ATOM 808 O O . LEU A 1 113 ? -3.85 -3.453 -10.57 1 94.81 113 LEU A O 1
ATOM 812 N N . GLY A 1 114 ? -2.512 -5.152 -9.922 1 92.19 114 GLY A N 1
ATOM 813 C CA . GLY A 1 114 ? -3.287 -6.137 -10.664 1 92.19 114 GLY A CA 1
ATOM 814 C C . GLY A 1 114 ? -4.727 -6.234 -10.203 1 92.19 114 GLY A C 1
ATOM 815 O O . GLY A 1 114 ? -5.641 -6.383 -11.016 1 92.19 114 GLY A O 1
ATOM 816 N N . ALA A 1 115 ? -4.879 -6.195 -8.906 1 91.19 115 ALA A N 1
ATOM 817 C CA . ALA A 1 115 ? -6.23 -6.191 -8.359 1 91.19 115 ALA A CA 1
ATOM 818 C C . ALA A 1 115 ? -7.016 -4.973 -8.844 1 91.19 115 ALA A C 1
ATOM 820 O O . ALA A 1 115 ? -8.219 -5.059 -9.078 1 91.19 115 ALA A O 1
ATOM 821 N N . GLY A 1 116 ? -6.34 -3.873 -8.93 1 93.75 116 GLY A N 1
ATOM 822 C CA . GLY A 1 116 ? -6.961 -2.689 -9.508 1 93.75 116 GLY A CA 1
ATOM 823 C C . GLY A 1 116 ? -7.391 -2.885 -10.945 1 93.75 116 GLY A C 1
ATOM 824 O O . GLY A 1 116 ? -8.5 -2.512 -11.328 1 93.75 116 GLY A O 1
ATOM 825 N N . VAL A 1 117 ? -6.539 -3.455 -11.727 1 95 117 VAL A N 1
ATOM 826 C CA . VAL A 1 117 ? -6.855 -3.748 -13.125 1 95 117 VAL A CA 1
ATOM 827 C C . VAL A 1 117 ? -8.078 -4.66 -13.195 1 95 117 VAL A C 1
ATOM 829 O O . VAL A 1 117 ? -8.945 -4.477 -14.055 1 95 117 VAL A O 1
ATOM 832 N N . GLY A 1 118 ? -8.055 -5.652 -12.312 1 92.19 118 GLY A N 1
ATOM 833 C CA . GLY A 1 118 ? -9.211 -6.531 -12.25 1 92.19 118 GLY A CA 1
ATOM 834 C C . GLY A 1 118 ? -10.508 -5.785 -12 1 92.19 118 GLY A C 1
ATOM 835 O O . GLY A 1 118 ? -11.539 -6.109 -12.594 1 92.19 118 GLY A O 1
ATOM 836 N N . GLU A 1 119 ? -10.445 -4.785 -11.156 1 93.38 119 GLU A N 1
ATOM 837 C CA . GLU A 1 119 ? -11.625 -3.986 -10.852 1 93.38 119 GLU A CA 1
ATOM 838 C C . GLU A 1 119 ? -12.062 -3.154 -12.055 1 93.38 119 GLU A C 1
ATOM 840 O O . GLU A 1 119 ? -13.25 -3.037 -12.336 1 93.38 119 GLU A O 1
ATOM 845 N N . VAL A 1 120 ? -11.172 -2.619 -12.75 1 95.88 120 VAL A N 1
ATOM 846 C CA . VAL A 1 120 ? -11.469 -1.857 -13.961 1 95.88 120 VAL A CA 1
ATOM 847 C C . VAL A 1 120 ? -12.102 -2.771 -15.008 1 95.88 120 VAL A C 1
ATOM 849 O O . VAL A 1 120 ? -13.102 -2.406 -15.633 1 95.88 120 VAL A O 1
ATOM 852 N N . ALA A 1 121 ? -11.547 -3.896 -15.195 1 93.94 121 ALA A N 1
ATOM 853 C CA . ALA A 1 121 ? -12.062 -4.863 -16.156 1 93.94 121 ALA A CA 1
ATOM 854 C C . ALA A 1 121 ? -13.477 -5.305 -15.797 1 93.94 121 ALA A C 1
ATOM 856 O O . ALA A 1 121 ? -14.305 -5.555 -16.672 1 93.94 121 ALA A O 1
ATOM 857 N N . SER A 1 122 ? -13.703 -5.367 -14.539 1 91.12 122 SER A N 1
ATOM 858 C CA . SER A 1 122 ? -15.023 -5.766 -14.07 1 91.12 122 SER A CA 1
ATOM 859 C C . SER A 1 122 ? -16.047 -4.648 -14.289 1 91.12 122 SER A C 1
ATOM 861 O O . SER A 1 122 ? -17.125 -4.891 -14.812 1 91.12 122 SER A O 1
ATOM 863 N N . ARG A 1 123 ? -15.703 -3.459 -13.961 1 93.38 123 ARG A N 1
ATOM 864 C CA . ARG A 1 123 ? -16.625 -2.338 -14.07 1 93.38 123 ARG A CA 1
ATOM 865 C C . ARG A 1 123 ? -16.953 -2.029 -15.531 1 93.38 123 ARG A C 1
ATOM 867 O O . ARG A 1 123 ? -18.062 -1.604 -15.852 1 93.38 123 ARG A O 1
ATOM 874 N N . THR A 1 124 ? -16.016 -2.252 -16.391 1 95.19 124 THR A N 1
ATOM 875 C CA . THR A 1 124 ? -16.234 -1.97 -17.812 1 95.19 124 THR A CA 1
ATOM 876 C C . THR A 1 124 ? -16.969 -3.119 -18.484 1 95.19 124 THR A C 1
ATOM 878 O O . THR A 1 124 ? -17.453 -2.973 -19.609 1 95.19 124 THR A O 1
ATOM 881 N N . GLY A 1 125 ? -16.969 -4.293 -17.828 1 91.5 125 GLY A N 1
ATOM 882 C CA . GLY A 1 125 ? -17.562 -5.48 -18.422 1 91.5 125 GLY A CA 1
ATOM 883 C C . GLY A 1 125 ? -16.609 -6.227 -19.344 1 91.5 125 GLY A C 1
ATOM 884 O O . GLY A 1 125 ? -16.984 -7.227 -19.953 1 91.5 125 GLY A O 1
ATOM 885 N N . ALA A 1 126 ? -15.438 -5.75 -19.422 1 92.75 126 ALA A N 1
ATOM 886 C CA . ALA A 1 126 ? -14.461 -6.363 -20.312 1 92.75 126 ALA A CA 1
ATOM 887 C C . ALA A 1 126 ? -14.242 -7.832 -19.969 1 92.75 126 ALA A C 1
ATOM 889 O O . ALA A 1 126 ? -14.227 -8.688 -20.859 1 92.75 126 ALA A O 1
ATOM 890 N N . ALA A 1 127 ? -14.031 -8.102 -18.781 1 88.12 127 ALA A N 1
ATOM 891 C CA . ALA A 1 127 ? -13.75 -9.469 -18.359 1 88.12 127 ALA A CA 1
ATOM 892 C C . ALA A 1 127 ? -14.93 -10.391 -18.656 1 88.12 127 ALA A C 1
ATOM 894 O O . ALA A 1 127 ? -14.734 -11.516 -19.141 1 88.12 127 ALA A O 1
ATOM 895 N N . GLU A 1 128 ? -16.062 -9.961 -18.375 1 87 128 GLU A N 1
ATOM 896 C CA . GLU A 1 128 ? -17.266 -10.734 -18.656 1 87 128 GLU A CA 1
ATOM 897 C C . GLU A 1 128 ? -17.391 -11.023 -20.156 1 87 128 GLU A C 1
ATOM 899 O O . GLU A 1 128 ? -17.766 -12.133 -20.547 1 87 128 GLU A O 1
ATOM 904 N N . GLN A 1 129 ? -17.125 -10.039 -20.875 1 90.06 129 GLN A N 1
ATOM 905 C CA . GLN A 1 129 ? -17.234 -10.203 -22.312 1 90.06 129 GLN A CA 1
ATOM 906 C C . GLN A 1 129 ? -16.219 -11.211 -22.828 1 90.06 129 GLN A C 1
ATOM 908 O O . GLN A 1 129 ? -16.516 -11.969 -23.766 1 90.06 129 GLN A O 1
ATOM 913 N N . MET A 1 130 ? -15.086 -11.203 -22.312 1 89.44 130 MET A N 1
ATOM 914 C CA . MET A 1 130 ? -14.062 -12.164 -22.703 1 89.44 130 MET A CA 1
ATOM 915 C C . MET A 1 130 ? -14.5 -13.594 -22.375 1 89.44 130 MET A C 1
ATOM 917 O O . MET A 1 130 ? -14.352 -14.492 -23.203 1 89.44 130 MET A O 1
ATOM 921 N N . VAL A 1 131 ? -15.039 -13.781 -21.25 1 87.5 131 VAL A N 1
ATOM 922 C CA . VAL A 1 131 ? -15.508 -15.102 -20.828 1 87.5 131 VAL A CA 1
ATOM 923 C C . VAL A 1 131 ? -16.641 -15.562 -21.75 1 87.5 131 VAL A C 1
ATOM 925 O O . VAL A 1 131 ? -16.641 -16.719 -22.203 1 87.5 131 VAL A O 1
ATOM 928 N N . ARG A 1 132 ? -17.516 -14.672 -22.031 1 86.81 132 ARG A N 1
ATOM 929 C CA . ARG A 1 132 ? -18.641 -14.992 -22.906 1 86.81 132 ARG A CA 1
ATOM 930 C C . ARG A 1 132 ? -18.156 -15.391 -24.297 1 86.81 132 ARG A C 1
ATOM 932 O O . ARG A 1 132 ? -18.672 -16.344 -24.875 1 86.81 132 ARG A O 1
ATOM 939 N N . ALA A 1 133 ? -17.266 -14.633 -24.734 1 87.44 133 ALA A N 1
ATOM 940 C CA . ALA A 1 133 ? -16.734 -14.914 -26.062 1 87.44 133 ALA A CA 1
ATOM 941 C C . ALA A 1 133 ? -16.094 -16.297 -26.125 1 87.44 133 ALA A C 1
ATOM 943 O O . ALA A 1 133 ? -16.25 -17.031 -27.109 1 87.44 133 ALA A O 1
ATOM 944 N N . ILE A 1 134 ? -15.414 -16.688 -25.109 1 87.5 134 ILE A N 1
ATOM 945 C CA . ILE A 1 134 ? -14.719 -17.969 -25.047 1 87.5 134 ILE A CA 1
ATOM 946 C C . ILE A 1 134 ? -15.734 -19.109 -24.984 1 87.5 134 ILE A C 1
ATOM 948 O O . ILE A 1 134 ? -15.641 -20.078 -25.75 1 87.5 134 ILE A O 1
ATOM 952 N N . VAL A 1 135 ? -16.703 -18.938 -24.188 1 83.25 135 VAL A N 1
ATOM 953 C CA . VAL A 1 135 ? -17.688 -20 -23.969 1 83.25 135 VAL A CA 1
ATOM 954 C C . VAL A 1 135 ? -18.562 -20.156 -25.203 1 83.25 135 VAL A C 1
ATOM 956 O O . VAL A 1 135 ? -18.922 -21.266 -25.578 1 83.25 135 VAL A O 1
ATOM 959 N N . ARG A 1 136 ? -18.812 -19.047 -25.781 1 83.38 136 ARG A N 1
ATOM 960 C CA . ARG A 1 136 ? -19.625 -19.094 -27 1 83.38 136 ARG A CA 1
ATOM 961 C C . ARG A 1 136 ? -18.875 -19.797 -28.125 1 83.38 136 ARG A C 1
ATOM 963 O O . ARG A 1 136 ? -19.469 -20.547 -28.906 1 83.38 136 ARG A O 1
ATOM 970 N N . ARG A 1 137 ? -17.688 -19.531 -28.219 1 86.56 137 ARG A N 1
ATOM 971 C CA . ARG A 1 137 ? -16.875 -20.109 -29.297 1 86.56 137 ARG A CA 1
ATOM 972 C C . ARG A 1 137 ? -16.719 -21.609 -29.109 1 86.56 137 ARG A C 1
ATOM 974 O O . ARG A 1 137 ? -16.688 -22.359 -30.094 1 86.56 137 ARG A O 1
ATOM 981 N N . ILE A 1 138 ? -16.516 -22.016 -27.891 1 87.12 138 ILE A N 1
ATOM 982 C CA . ILE A 1 138 ? -16.281 -23.422 -27.609 1 87.12 138 ILE A CA 1
ATOM 983 C C . ILE A 1 138 ? -17.609 -24.188 -27.688 1 87.12 138 ILE A C 1
ATOM 985 O O . ILE A 1 138 ? -17.641 -25.344 -28.094 1 87.12 138 ILE A O 1
ATOM 989 N N . GLY A 1 139 ? -18.719 -23.547 -27.312 1 80.56 139 GLY A N 1
ATOM 990 C CA . GLY A 1 139 ? -20.031 -24.156 -27.375 1 80.56 139 GLY A CA 1
ATOM 991 C C . GLY A 1 139 ? -20.578 -24.547 -26.016 1 80.56 139 GLY A C 1
ATOM 992 O O . GLY A 1 139 ? -19.812 -24.797 -25.078 1 80.56 139 GLY A O 1
ATOM 993 N N . LEU A 1 140 ? -21.891 -24.703 -26 1 79.31 140 LEU A N 1
ATOM 994 C CA . LEU A 1 140 ? -22.578 -24.953 -24.734 1 79.31 140 LEU A CA 1
ATOM 995 C C . LEU A 1 140 ? -23.469 -26.188 -24.828 1 79.31 140 LEU A C 1
ATOM 997 O O . LEU A 1 140 ? -24.375 -26.375 -24.016 1 79.31 140 LEU A O 1
ATOM 1001 N N . SER A 1 141 ? -23.156 -27.047 -25.688 1 81.31 141 SER A N 1
ATOM 1002 C CA . SER A 1 141 ? -24.125 -28.078 -26.047 1 81.31 141 SER A CA 1
ATOM 1003 C C . SER A 1 141 ? -24 -29.281 -25.109 1 81.31 141 SER A C 1
ATOM 1005 O O . SER A 1 141 ? -24.969 -30.016 -24.906 1 81.31 141 SER A O 1
ATOM 1007 N N . ASN A 1 142 ? -22.812 -29.516 -24.703 1 88.25 142 ASN A N 1
ATOM 1008 C CA . ASN A 1 142 ? -22.641 -30.656 -23.812 1 88.25 142 ASN A CA 1
ATOM 1009 C C . ASN A 1 142 ? -21.656 -30.359 -22.688 1 88.25 142 ASN A C 1
ATOM 1011 O O . ASN A 1 142 ? -21.062 -29.266 -22.656 1 88.25 142 ASN A O 1
ATOM 1015 N N . GLN A 1 143 ? -21.531 -31.359 -21.812 1 92.69 143 GLN A N 1
ATOM 1016 C CA . GLN A 1 143 ? -20.719 -31.188 -20.609 1 92.69 143 GLN A CA 1
ATOM 1017 C C . GLN A 1 143 ? -19.25 -31.031 -20.953 1 92.69 143 GLN A C 1
ATOM 1019 O O . GLN A 1 143 ? -18.547 -30.234 -20.328 1 92.69 143 GLN A O 1
ATOM 1024 N N . VAL A 1 144 ? -18.828 -31.781 -21.922 1 94.56 144 VAL A N 1
ATOM 1025 C CA . VAL A 1 144 ? -17.422 -31.781 -22.297 1 94.56 144 VAL A CA 1
ATOM 1026 C C . VAL A 1 144 ? -17.016 -30.422 -22.828 1 94.56 144 VAL A C 1
ATOM 1028 O O . VAL A 1 144 ? -15.961 -29.875 -22.469 1 94.56 144 VAL A O 1
ATOM 1031 N N . ARG A 1 145 ? -17.781 -29.844 -23.641 1 93.56 145 ARG A N 1
ATOM 1032 C CA . ARG A 1 145 ? -17.5 -28.547 -24.234 1 93.56 145 ARG A CA 1
ATOM 1033 C C . ARG A 1 145 ? -17.531 -27.453 -23.172 1 93.56 145 ARG A C 1
ATOM 1035 O O . ARG A 1 145 ? -16.703 -26.531 -23.203 1 93.56 145 ARG A O 1
ATOM 1042 N N . VAL A 1 146 ? -18.469 -27.547 -22.312 1 92 146 VAL A N 1
ATOM 1043 C CA . VAL A 1 146 ? -18.578 -26.531 -21.266 1 92 146 VAL A CA 1
ATOM 1044 C C . VAL A 1 146 ? -17.375 -26.641 -20.312 1 92 146 VAL A C 1
ATOM 1046 O O . VAL A 1 146 ? -16.828 -25.609 -19.891 1 92 146 VAL A O 1
ATOM 1049 N N . ARG A 1 147 ? -16.984 -27.844 -19.984 1 95.81 147 ARG A N 1
ATOM 1050 C CA . ARG A 1 147 ? -15.781 -28.016 -19.156 1 95.81 147 ARG A CA 1
ATOM 1051 C C . ARG A 1 147 ? -14.562 -27.391 -19.828 1 95.81 147 ARG A C 1
ATOM 1053 O O . ARG A 1 147 ? -13.766 -26.719 -19.172 1 95.81 147 ARG A O 1
ATOM 1060 N N . LEU A 1 148 ? -14.445 -27.672 -21.109 1 95.69 148 LEU A N 1
ATOM 1061 C CA . LEU A 1 148 ? -13.336 -27.109 -21.859 1 95.69 148 LEU A CA 1
ATOM 1062 C C . LEU A 1 148 ? -13.406 -25.578 -21.875 1 95.69 148 LEU A C 1
ATOM 1064 O O . LEU A 1 148 ? -12.383 -24.906 -21.75 1 95.69 148 LEU A O 1
ATOM 1068 N N . GLY A 1 149 ? -14.57 -25.094 -22.062 1 93.88 149 GLY A N 1
ATOM 1069 C CA . GLY A 1 149 ? -14.758 -23.641 -22.031 1 93.88 149 GLY A CA 1
ATOM 1070 C C . GLY A 1 149 ? -14.352 -23.016 -20.703 1 93.88 149 GLY A C 1
ATOM 1071 O O . GLY A 1 149 ? -13.695 -21.969 -20.688 1 93.88 149 GLY A O 1
ATOM 1072 N N . ILE A 1 150 ? -14.75 -23.656 -19.656 1 94.75 150 ILE A N 1
ATOM 1073 C CA . ILE A 1 150 ? -14.398 -23.172 -18.328 1 94.75 150 ILE A CA 1
ATOM 1074 C C . ILE A 1 150 ? -12.875 -23.188 -18.156 1 94.75 150 ILE A C 1
ATOM 1076 O O . ILE A 1 150 ? -12.289 -22.234 -17.641 1 94.75 150 ILE A O 1
ATOM 1080 N N . MET A 1 151 ? -12.297 -24.234 -18.562 1 96.88 151 MET A N 1
ATOM 1081 C CA . MET A 1 151 ? -10.844 -24.391 -18.438 1 96.88 151 MET A CA 1
ATOM 1082 C C . MET A 1 151 ? -10.117 -23.312 -19.219 1 96.88 151 MET A C 1
ATOM 1084 O O . MET A 1 151 ? -9.188 -22.688 -18.688 1 96.88 151 MET A O 1
ATOM 1088 N N . VAL A 1 152 ? -10.508 -23.078 -20.406 1 96.19 152 VAL A N 1
ATOM 1089 C CA . VAL A 1 152 ? -9.859 -22.078 -21.266 1 96.19 152 VAL A CA 1
ATOM 1090 C C . VAL A 1 152 ? -10.109 -20.688 -20.688 1 96.19 152 VAL A C 1
ATOM 1092 O O . VAL A 1 152 ? -9.18 -19.875 -20.594 1 96.19 152 VAL A O 1
ATOM 1095 N N . ALA A 1 153 ? -11.312 -20.406 -20.281 1 95.12 153 ALA A N 1
ATOM 1096 C CA . ALA A 1 153 ? -11.648 -19.094 -19.719 1 95.12 153 ALA A CA 1
ATOM 1097 C C . ALA A 1 153 ? -10.859 -18.812 -18.453 1 95.12 153 ALA A C 1
ATOM 1099 O O . ALA A 1 153 ? -10.289 -17.734 -18.297 1 95.12 153 ALA A O 1
ATOM 1100 N N . SER A 1 154 ? -10.844 -19.781 -17.625 1 96.56 154 SER A N 1
ATOM 1101 C CA . SER A 1 154 ? -10.141 -19.625 -16.344 1 96.56 154 SER A CA 1
ATOM 1102 C C . SER A 1 154 ? -8.648 -19.438 -16.562 1 96.56 154 SER A C 1
ATOM 1104 O O . SER A 1 154 ? -8.023 -18.594 -15.906 1 96.56 154 SER A O 1
ATOM 1106 N N . THR A 1 155 ? -8.062 -20.25 -17.406 1 97.25 155 THR A N 1
ATOM 1107 C CA . THR A 1 155 ? -6.637 -20.141 -17.688 1 97.25 155 THR A CA 1
ATOM 1108 C C . THR A 1 155 ? -6.305 -18.75 -18.25 1 97.25 155 THR A C 1
ATOM 1110 O O . THR A 1 155 ? -5.363 -18.109 -17.797 1 97.25 155 THR A O 1
ATOM 1113 N N . LEU A 1 156 ? -7.098 -18.312 -19.141 1 95.06 156 LEU A N 1
ATOM 1114 C CA . LEU A 1 156 ? -6.816 -17.047 -19.828 1 95.06 156 LEU A CA 1
ATOM 1115 C C . LEU A 1 156 ? -7.062 -15.859 -18.906 1 95.06 156 LEU A C 1
ATOM 1117 O O . LEU A 1 156 ? -6.242 -14.945 -18.844 1 95.06 156 LEU A O 1
ATOM 1121 N N . ILE A 1 157 ? -8.125 -15.891 -18.172 1 93.44 157 ILE A N 1
ATOM 1122 C CA . ILE A 1 157 ? -8.5 -14.742 -17.359 1 93.44 157 ILE A CA 1
ATOM 1123 C C . ILE A 1 157 ? -7.586 -14.648 -16.141 1 93.44 157 ILE A C 1
ATOM 1125 O O . ILE A 1 157 ? -7.102 -13.57 -15.797 1 93.44 157 ILE A O 1
ATOM 1129 N N . CYS A 1 158 ? -7.336 -15.734 -15.484 1 95.19 158 CYS A N 1
ATOM 1130 C CA . CYS A 1 158 ? -6.441 -15.734 -14.336 1 95.19 158 CYS A CA 1
ATOM 1131 C C . CYS A 1 158 ? -5.02 -15.375 -14.758 1 95.19 158 CYS A C 1
ATOM 1133 O O . CYS A 1 158 ? -4.312 -14.672 -14.031 1 95.19 158 CYS A O 1
ATOM 1135 N N . GLY A 1 159 ? -4.629 -15.883 -15.906 1 95.25 159 GLY A N 1
ATOM 1136 C CA . GLY A 1 159 ? -3.318 -15.547 -16.438 1 95.25 159 GLY A CA 1
ATOM 1137 C C . GLY A 1 159 ? -3.178 -14.086 -16.797 1 95.25 159 GLY A C 1
ATOM 1138 O O . GLY A 1 159 ? -2.113 -13.492 -16.609 1 95.25 159 GLY A O 1
ATOM 1139 N N . ALA A 1 160 ? -4.227 -13.555 -17.297 1 91.62 160 ALA A N 1
ATOM 1140 C CA . ALA A 1 160 ? -4.207 -12.156 -17.719 1 91.62 160 ALA A CA 1
ATOM 1141 C C . ALA A 1 160 ? -4.258 -11.219 -16.516 1 91.62 160 ALA A C 1
ATOM 1143 O O . ALA A 1 160 ? -3.561 -10.203 -16.484 1 91.62 160 ALA A O 1
ATOM 1144 N N . LEU A 1 161 ? -5.039 -11.617 -15.555 1 89.06 161 LEU A N 1
ATOM 1145 C CA . LEU A 1 161 ? -5.254 -10.734 -14.414 1 89.06 161 LEU A CA 1
ATOM 1146 C C . LEU A 1 161 ? -4.219 -10.992 -13.32 1 89.06 161 LEU A C 1
ATOM 1148 O O . LEU A 1 161 ? -3.998 -10.148 -12.453 1 89.06 161 LEU A O 1
ATOM 1152 N N . GLY A 1 162 ? -3.678 -12.164 -13.336 1 90.44 162 GLY A N 1
ATOM 1153 C CA . GLY A 1 162 ? -2.662 -12.5 -12.352 1 90.44 162 GLY A CA 1
ATOM 1154 C C . GLY A 1 162 ? -3.24 -12.828 -10.992 1 90.44 162 GLY A C 1
ATOM 1155 O O . GLY A 1 162 ? -2.592 -12.609 -9.969 1 90.44 162 GLY A O 1
ATOM 1156 N N . THR A 1 163 ? -4.445 -13.164 -10.938 1 88.06 163 THR A N 1
ATOM 1157 C CA . THR A 1 163 ? -5.117 -13.516 -9.695 1 88.06 163 THR A CA 1
ATOM 1158 C C . THR A 1 163 ? -6.039 -14.711 -9.891 1 88.06 163 THR A C 1
ATOM 1160 O O . THR A 1 163 ? -6.797 -14.766 -10.867 1 88.06 163 THR A O 1
ATOM 1163 N N . LEU A 1 164 ? -5.871 -15.617 -8.977 1 90 164 LEU A N 1
ATOM 1164 C CA . LEU A 1 164 ? -6.684 -16.828 -9.062 1 90 164 LEU A CA 1
ATOM 1165 C C . LEU A 1 164 ? -8.117 -16.547 -8.617 1 90 164 LEU A C 1
ATOM 1167 O O . LEU A 1 164 ? -9.062 -16.766 -9.383 1 90 164 LEU A O 1
ATOM 1171 N N . ALA A 1 165 ? -8.312 -16.078 -7.449 1 84.81 165 ALA A N 1
ATOM 1172 C CA . ALA A 1 165 ? -9.641 -15.844 -6.883 1 84.81 165 ALA A CA 1
ATOM 1173 C C . ALA A 1 165 ? -10.375 -14.75 -7.645 1 84.81 165 ALA A C 1
ATOM 1175 O O . ALA A 1 165 ? -11.562 -14.875 -7.934 1 84.81 165 ALA A O 1
ATOM 1176 N N . GLY A 1 166 ? -9.641 -13.766 -7.957 1 85.38 166 GLY A N 1
ATOM 1177 C CA . GLY A 1 166 ? -10.258 -12.656 -8.664 1 85.38 166 GLY A CA 1
ATOM 1178 C C . GLY A 1 166 ? -10.711 -13.023 -10.062 1 85.38 166 GLY A C 1
ATOM 1179 O O . GLY A 1 166 ? -11.812 -12.648 -10.484 1 85.38 166 GLY A O 1
ATOM 1180 N N . GLY A 1 167 ? -9.844 -13.656 -10.742 1 91.44 167 GLY A N 1
ATOM 1181 C CA . GLY A 1 167 ? -10.195 -14.094 -12.078 1 91.44 167 GLY A CA 1
ATOM 1182 C C . GLY A 1 167 ? -11.383 -15.039 -12.109 1 91.44 167 GLY A C 1
ATOM 1183 O O . GLY A 1 167 ? -12.344 -14.82 -12.844 1 91.44 167 GLY A O 1
ATOM 1184 N N . ASN A 1 168 ? -11.359 -15.953 -11.203 1 94.5 168 ASN A N 1
ATOM 1185 C CA . ASN A 1 168 ? -12.414 -16.969 -11.195 1 94.5 168 ASN A CA 1
ATOM 1186 C C . ASN A 1 168 ? -13.719 -16.406 -10.633 1 94.5 168 ASN A C 1
ATOM 1188 O O . ASN A 1 168 ? -14.797 -16.938 -10.914 1 94.5 168 ASN A O 1
ATOM 1192 N N . ALA A 1 169 ? -13.68 -15.398 -9.906 1 89.38 169 ALA A N 1
ATOM 1193 C CA . ALA A 1 169 ? -14.906 -14.75 -9.438 1 89.38 169 ALA A CA 1
ATOM 1194 C C . ALA A 1 169 ? -15.695 -14.172 -10.609 1 89.38 169 ALA A C 1
ATOM 1196 O O . ALA A 1 169 ? -16.922 -14.219 -10.617 1 89.38 169 ALA A O 1
ATOM 1197 N N . ILE A 1 170 ? -14.961 -13.633 -11.492 1 85.69 170 ILE A N 1
ATOM 1198 C CA . ILE A 1 170 ? -15.586 -13.062 -12.68 1 85.69 170 ILE A CA 1
ATOM 1199 C C . ILE A 1 170 ? -16.172 -14.18 -13.547 1 85.69 170 ILE A C 1
ATOM 1201 O O . ILE A 1 170 ? -17.297 -14.07 -14.023 1 85.69 170 ILE A O 1
ATOM 1205 N N . ILE A 1 171 ? -15.422 -15.219 -13.695 1 91.06 171 ILE A N 1
ATOM 1206 C CA . ILE A 1 171 ? -15.812 -16.344 -14.531 1 91.06 171 ILE A CA 1
ATOM 1207 C C . ILE A 1 171 ? -17.031 -17.031 -13.93 1 91.06 171 ILE A C 1
ATOM 1209 O O . ILE A 1 171 ? -17.969 -17.422 -14.648 1 91.06 171 ILE A O 1
ATOM 1213 N N . ALA A 1 172 ? -17.078 -17.156 -12.633 1 91.12 172 ALA A N 1
ATOM 1214 C CA . ALA A 1 172 ? -18.141 -17.875 -11.922 1 91.12 172 ALA A CA 1
ATOM 1215 C C . ALA A 1 172 ? -19.5 -17.281 -12.211 1 91.12 172 ALA A C 1
ATOM 1217 O O . ALA A 1 172 ? -20.484 -18.016 -12.398 1 91.12 172 ALA A O 1
ATOM 1218 N N . ALA A 1 173 ? -19.562 -16.062 -12.289 1 82 173 ALA A N 1
ATOM 1219 C CA . ALA A 1 173 ? -20.828 -15.383 -12.523 1 82 173 ALA A CA 1
ATOM 1220 C C . ALA A 1 173 ? -21.391 -15.727 -13.898 1 82 173 ALA A C 1
ATOM 1222 O O . ALA A 1 173 ? -22.609 -15.797 -14.078 1 82 173 ALA A O 1
ATOM 1223 N N . VAL A 1 174 ? -20.5 -16.031 -14.766 1 83.69 174 VAL A N 1
ATOM 1224 C CA . VAL A 1 174 ? -20.922 -16.281 -16.141 1 83.69 174 VAL A CA 1
ATOM 1225 C C . VAL A 1 174 ? -21.094 -17.781 -16.359 1 83.69 174 VAL A C 1
ATOM 1227 O O . VAL A 1 174 ? -22.031 -18.219 -17.016 1 83.69 174 VAL A O 1
ATOM 1230 N N . VAL A 1 175 ? -20.234 -18.547 -15.766 1 89.5 175 VAL A N 1
ATOM 1231 C CA . VAL A 1 175 ? -20.125 -19.938 -16.188 1 89.5 175 VAL A CA 1
ATOM 1232 C C . VAL A 1 175 ? -21.062 -20.797 -15.359 1 89.5 175 VAL A C 1
ATOM 1234 O O . VAL A 1 175 ? -21.484 -21.875 -15.797 1 89.5 175 VAL A O 1
ATOM 1237 N N . ILE A 1 176 ? -21.391 -20.375 -14.148 1 89.62 176 ILE A N 1
ATOM 1238 C CA . ILE A 1 176 ? -22.156 -21.234 -13.25 1 89.62 176 ILE A CA 1
ATOM 1239 C C . ILE A 1 176 ? -23.531 -21.516 -13.844 1 89.62 176 ILE A C 1
ATOM 1241 O O . ILE A 1 176 ? -23.969 -22.656 -13.898 1 89.62 176 ILE A O 1
ATOM 1245 N N . PRO A 1 177 ? -24.25 -20.516 -14.32 1 85.62 177 PRO A N 1
ATOM 1246 C CA . PRO A 1 177 ? -25.531 -20.812 -14.953 1 85.62 177 PRO A CA 1
ATOM 1247 C C . PRO A 1 177 ? -25.391 -21.75 -16.156 1 85.62 177 PRO A C 1
ATOM 1249 O O . PRO A 1 177 ? -26.266 -22.578 -16.406 1 85.62 177 PRO A O 1
ATOM 1252 N N . ILE A 1 178 ? -24.375 -21.609 -16.844 1 86.38 178 ILE A N 1
ATOM 1253 C CA . ILE A 1 178 ? -24.125 -22.438 -18.016 1 86.38 178 ILE A CA 1
ATOM 1254 C C . ILE A 1 178 ? -23.797 -23.875 -17.578 1 86.38 178 ILE A C 1
ATOM 1256 O O . ILE A 1 178 ? -24.297 -24.828 -18.172 1 86.38 178 ILE A O 1
ATOM 1260 N N . ALA A 1 179 ? -22.922 -23.938 -16.641 1 91.12 179 ALA A N 1
ATOM 1261 C CA . ALA A 1 179 ? -22.578 -25.234 -16.078 1 91.12 179 ALA A CA 1
ATOM 1262 C C . ALA A 1 179 ? -23.812 -25.953 -15.555 1 91.12 179 ALA A C 1
ATOM 1264 O O . ALA A 1 179 ? -23.969 -27.172 -15.734 1 91.12 179 ALA A O 1
ATOM 1265 N N . ALA A 1 180 ? -24.672 -25.203 -15.008 1 88.69 180 ALA A N 1
ATOM 1266 C CA . ALA A 1 180 ? -25.906 -25.766 -14.469 1 88.69 180 ALA A CA 1
ATOM 1267 C C . ALA A 1 180 ? -26.797 -26.297 -15.594 1 88.69 180 ALA A C 1
ATOM 1269 O O . ALA A 1 180 ? -27.453 -27.328 -15.438 1 88.69 180 ALA A O 1
ATOM 1270 N N . ALA A 1 181 ? -26.797 -25.609 -16.594 1 85.56 181 ALA A N 1
ATOM 1271 C CA . ALA A 1 181 ? -27.656 -25.953 -17.734 1 85.56 181 ALA A CA 1
ATOM 1272 C C . ALA A 1 181 ? -27.25 -27.297 -18.328 1 85.56 181 ALA A C 1
ATOM 1274 O O . ALA A 1 181 ? -28.109 -28.047 -18.844 1 85.56 181 ALA A O 1
ATOM 1275 N N . VAL A 1 182 ? -26.047 -27.609 -18.266 1 88.69 182 VAL A N 1
ATOM 1276 C CA . VAL A 1 182 ? -25.594 -28.875 -18.828 1 88.69 182 VAL A CA 1
ATOM 1277 C C . VAL A 1 182 ? -25.359 -29.875 -17.703 1 88.69 182 VAL A C 1
ATOM 1279 O O . VAL A 1 182 ? -24.75 -30.922 -17.906 1 88.69 182 VAL A O 1
ATOM 1282 N N . ARG A 1 183 ? -25.672 -29.484 -16.5 1 90.88 183 ARG A N 1
ATOM 1283 C CA . ARG A 1 183 ? -25.703 -30.344 -15.312 1 90.88 183 ARG A CA 1
ATOM 1284 C C . ARG A 1 183 ? -24.281 -30.672 -14.852 1 90.88 183 ARG A C 1
ATOM 1286 O O . ARG A 1 183 ? -24 -31.812 -14.477 1 90.88 183 ARG A O 1
ATOM 1293 N N . LEU A 1 184 ? -23.453 -29.781 -14.969 1 94.06 184 LEU A N 1
ATOM 1294 C CA . LEU A 1 184 ? -22.172 -29.906 -14.297 1 94.06 184 LEU A CA 1
ATOM 1295 C C . LEU A 1 184 ? -22.328 -29.703 -12.797 1 94.06 184 LEU A C 1
ATOM 1297 O O . LEU A 1 184 ? -23.094 -28.844 -12.352 1 94.06 184 LEU A O 1
ATOM 1301 N N . SER A 1 185 ? -21.641 -30.5 -12.094 1 95.69 185 SER A N 1
ATOM 1302 C CA . SER A 1 185 ? -21.734 -30.406 -10.641 1 95.69 185 SER A CA 1
ATOM 1303 C C . SER A 1 185 ? -20.812 -29.328 -10.086 1 95.69 185 SER A C 1
ATOM 1305 O O . SER A 1 185 ? -19.781 -29.031 -10.68 1 95.69 185 SER A O 1
ATOM 1307 N N . PRO A 1 186 ? -21.172 -28.766 -8.945 1 95.56 186 PRO A N 1
ATOM 1308 C CA . PRO A 1 186 ? -20.328 -27.734 -8.328 1 95.56 186 PRO A CA 1
ATOM 1309 C C . PRO A 1 186 ? -18.922 -28.219 -8.031 1 95.56 186 PRO A C 1
ATOM 1311 O O . PRO A 1 186 ? -17.953 -27.5 -8.289 1 95.56 186 PRO A O 1
ATOM 1314 N N . PRO A 1 187 ? -18.734 -29.469 -7.516 1 95.5 187 PRO A N 1
ATOM 1315 C CA . PRO A 1 187 ? -17.359 -29.938 -7.297 1 95.5 187 PRO A CA 1
ATOM 1316 C C . PRO A 1 187 ? -16.547 -29.984 -8.578 1 95.5 187 PRO A C 1
ATOM 1318 O O . PRO A 1 187 ? -15.336 -29.719 -8.562 1 95.5 187 PRO A O 1
ATOM 1321 N N . THR A 1 188 ? -17.141 -30.328 -9.641 1 97.38 188 THR A N 1
ATOM 1322 C CA . THR A 1 188 ? -16.453 -30.375 -10.922 1 97.38 188 THR A CA 1
ATOM 1323 C C . THR A 1 188 ? -15.977 -28.969 -11.32 1 97.38 188 THR A C 1
ATOM 1325 O O . THR A 1 188 ? -14.836 -28.797 -11.742 1 97.38 188 THR A O 1
ATOM 1328 N N . VAL A 1 189 ? -16.828 -28.016 -11.156 1 96.5 189 VAL A N 1
ATOM 1329 C CA . VAL A 1 189 ? -16.516 -26.641 -11.508 1 96.5 189 VAL A CA 1
ATOM 1330 C C . VAL A 1 189 ? -15.406 -26.125 -10.594 1 96.5 189 VAL A C 1
ATOM 1332 O O . VAL A 1 189 ? -14.484 -25.438 -11.055 1 96.5 189 VAL A O 1
ATOM 1335 N N . ALA A 1 190 ? -15.477 -26.453 -9.375 1 96.5 190 ALA A N 1
ATOM 1336 C CA . ALA A 1 190 ? -14.445 -26.047 -8.422 1 96.5 190 ALA A CA 1
ATOM 1337 C C . ALA A 1 190 ? -13.078 -26.594 -8.828 1 96.5 190 ALA A C 1
ATOM 1339 O O . ALA A 1 190 ? -12.078 -25.875 -8.773 1 96.5 190 ALA A O 1
ATOM 1340 N N . ALA A 1 191 ? -13.039 -27.828 -9.164 1 96.94 191 ALA A N 1
ATOM 1341 C CA . ALA A 1 191 ? -11.797 -28.469 -9.602 1 96.94 191 ALA A CA 1
ATOM 1342 C C . ALA A 1 191 ? -11.25 -27.797 -10.859 1 96.94 191 ALA A C 1
ATOM 1344 O O . ALA A 1 191 ? -10.039 -27.594 -10.984 1 96.94 191 ALA A O 1
ATOM 1345 N N . LEU A 1 192 ? -12.109 -27.484 -11.758 1 97.5 192 LEU A N 1
ATOM 1346 C CA . LEU A 1 192 ? -11.711 -26.797 -12.992 1 97.5 192 LEU A CA 1
ATOM 1347 C C . LEU A 1 192 ? -11.156 -25.406 -12.688 1 97.5 192 LEU A C 1
ATOM 1349 O O . LEU A 1 192 ? -10.133 -25.016 -13.25 1 97.5 192 LEU A O 1
ATOM 1353 N N . PHE A 1 193 ? -11.82 -24.703 -11.812 1 96.88 193 PHE A N 1
ATOM 1354 C CA . PHE A 1 193 ? -11.359 -23.375 -11.414 1 96.88 193 PHE A CA 1
ATOM 1355 C C . PHE A 1 193 ? -9.945 -23.438 -10.852 1 96.88 193 PHE A C 1
ATOM 1357 O O . PHE A 1 193 ? -9.086 -22.656 -11.25 1 96.88 193 PHE A O 1
ATOM 1364 N N . GLN A 1 194 ? -9.75 -24.328 -10 1 96.12 194 GLN A N 1
ATOM 1365 C CA . GLN A 1 194 ? -8.461 -24.406 -9.32 1 96.12 194 GLN A CA 1
ATOM 1366 C C . GLN A 1 194 ? -7.344 -24.75 -10.305 1 96.12 194 GLN A C 1
ATOM 1368 O O . GLN A 1 194 ? -6.309 -24.094 -10.336 1 96.12 194 GLN A O 1
ATOM 1373 N N . THR A 1 195 ? -7.523 -25.812 -11.055 1 97.38 195 THR A N 1
ATOM 1374 C CA . THR A 1 195 ? -6.473 -26.297 -11.938 1 97.38 195 THR A CA 1
ATOM 1375 C C . THR A 1 195 ? -6.246 -25.328 -13.094 1 97.38 195 THR A C 1
ATOM 1377 O O . THR A 1 195 ? -5.105 -24.969 -13.391 1 97.38 195 THR A O 1
ATOM 1380 N N . ALA A 1 196 ? -7.305 -24.906 -13.719 1 97.56 196 ALA A N 1
ATOM 1381 C CA . ALA A 1 196 ? -7.176 -24.047 -14.883 1 97.56 196 ALA A CA 1
ATOM 1382 C C . ALA A 1 196 ? -6.652 -22.672 -14.484 1 97.56 196 ALA A C 1
ATOM 1384 O O . ALA A 1 196 ? -5.809 -22.094 -15.18 1 97.56 196 ALA A O 1
ATOM 1385 N N . GLY A 1 197 ? -7.172 -22.172 -13.43 1 96.5 197 GLY A N 1
ATOM 1386 C CA . GLY A 1 197 ? -6.691 -20.875 -12.961 1 96.5 197 GLY A CA 1
ATOM 1387 C C . GLY A 1 197 ? -5.219 -20.891 -12.586 1 96.5 197 GLY A C 1
ATOM 1388 O O . GLY A 1 197 ? -4.496 -19.938 -12.883 1 96.5 197 GLY A O 1
ATOM 1389 N N . SER A 1 198 ? -4.812 -21.938 -11.93 1 95.69 198 SER A N 1
ATOM 1390 C CA . SER A 1 198 ? -3.408 -22.062 -11.555 1 95.69 198 SER A CA 1
ATOM 1391 C C . SER A 1 198 ? -2.516 -22.141 -12.789 1 95.69 198 SER A C 1
ATOM 1393 O O . SER A 1 198 ? -1.413 -21.594 -12.805 1 95.69 198 SER A O 1
ATOM 1395 N N . ALA A 1 199 ? -2.963 -22.891 -13.742 1 97.56 199 ALA A N 1
ATOM 1396 C CA . ALA A 1 199 ? -2.225 -22.938 -15 1 97.56 199 ALA A CA 1
ATOM 1397 C C . ALA A 1 199 ? -2.096 -21.547 -15.617 1 97.56 199 ALA A C 1
ATOM 1399 O O . ALA A 1 199 ? -1.056 -21.219 -16.188 1 97.56 199 ALA A O 1
ATOM 1400 N N . GLY A 1 200 ? -3.107 -20.812 -15.531 1 97.06 200 GLY A N 1
ATOM 1401 C CA . GLY A 1 200 ? -3.055 -19.438 -16 1 97.06 200 GLY A CA 1
ATOM 1402 C C . GLY A 1 200 ? -2.01 -18.609 -15.281 1 97.06 200 GLY A C 1
ATOM 1403 O O . GLY A 1 200 ? -1.308 -17.812 -15.906 1 97.06 200 GLY A O 1
ATOM 1404 N N . LEU A 1 201 ? -1.898 -18.797 -14.039 1 95.06 201 LEU A N 1
ATOM 1405 C CA . LEU A 1 201 ? -0.96 -18.031 -13.227 1 95.06 201 LEU A CA 1
ATOM 1406 C C . LEU A 1 201 ? 0.48 -18.391 -13.57 1 95.06 201 LEU A C 1
ATOM 1408 O O . LEU A 1 201 ? 1.382 -17.562 -13.445 1 95.06 201 LEU A O 1
ATOM 1412 N N . VAL A 1 202 ? 0.69 -19.625 -14.008 1 96.81 202 VAL A N 1
ATOM 1413 C CA . VAL A 1 202 ? 2.043 -20.062 -14.328 1 96.81 202 VAL A CA 1
ATOM 1414 C C . VAL A 1 202 ? 2.387 -19.688 -15.766 1 96.81 202 VAL A C 1
ATOM 1416 O O . VAL A 1 202 ? 3.561 -19.641 -16.141 1 96.81 202 VAL A O 1
ATOM 1419 N N . LEU A 1 203 ? 1.415 -19.266 -16.531 1 96.44 203 LEU A N 1
ATOM 1420 C CA . LEU A 1 203 ? 1.64 -18.984 -17.938 1 96.44 203 LEU A CA 1
ATOM 1421 C C . LEU A 1 203 ? 1.634 -17.469 -18.188 1 96.44 203 LEU A C 1
ATOM 1423 O O . LEU A 1 203 ? 2.287 -17 -19.125 1 96.44 203 LEU A O 1
ATOM 1427 N N . GLY A 1 204 ? 0.875 -16.75 -17.422 1 95.19 204 GLY A N 1
ATOM 1428 C CA . GLY A 1 204 ? 0.742 -15.328 -17.688 1 95.19 204 GLY A CA 1
ATOM 1429 C C . GLY A 1 204 ? 2.051 -14.57 -17.547 1 95.19 204 GLY A C 1
ATOM 1430 O O . GLY A 1 204 ? 2.758 -14.719 -16.547 1 95.19 204 GLY A O 1
ATOM 1431 N N . PRO A 1 205 ? 2.375 -13.797 -18.453 1 92.88 205 PRO A N 1
ATOM 1432 C CA . PRO A 1 205 ? 3.693 -13.164 -18.484 1 92.88 205 PRO A CA 1
ATOM 1433 C C . PRO A 1 205 ? 3.895 -12.18 -17.328 1 92.88 205 PRO A C 1
ATOM 1435 O O . PRO A 1 205 ? 5.031 -11.93 -16.906 1 92.88 205 PRO A O 1
ATOM 1438 N N . PHE A 1 206 ? 2.82 -11.625 -16.859 1 93.19 206 PHE A N 1
ATOM 1439 C CA . PHE A 1 206 ? 2.986 -10.562 -15.875 1 93.19 206 PHE A CA 1
ATOM 1440 C C . PHE A 1 206 ? 2.293 -10.914 -14.562 1 93.19 206 PHE A C 1
ATOM 1442 O O . PHE A 1 206 ? 1.927 -10.031 -13.789 1 93.19 206 PHE A O 1
ATOM 1449 N N . THR A 1 207 ? 2.051 -12.227 -14.414 1 93.88 207 THR A N 1
ATOM 1450 C CA . THR A 1 207 ? 1.526 -12.672 -13.125 1 93.88 207 THR A CA 1
ATOM 1451 C C . THR A 1 207 ? 2.602 -12.594 -12.047 1 93.88 207 THR A C 1
ATOM 1453 O O . THR A 1 207 ? 3.795 -12.664 -12.344 1 93.88 207 THR A O 1
ATOM 1456 N N . PRO A 1 208 ? 2.199 -12.43 -10.859 1 91 208 PRO A N 1
ATOM 1457 C CA . PRO A 1 208 ? 3.178 -12.359 -9.773 1 91 208 PRO A CA 1
ATOM 1458 C C . PRO A 1 208 ? 4.094 -13.578 -9.727 1 91 208 PRO A C 1
ATOM 1460 O O . PRO A 1 208 ? 5.277 -13.453 -9.414 1 91 208 PRO A O 1
ATOM 1463 N N . ASN A 1 209 ? 3.615 -14.695 -10.039 1 92.44 209 ASN A N 1
ATOM 1464 C CA . ASN A 1 209 ? 4.41 -15.914 -10.031 1 92.44 209 ASN A CA 1
ATOM 1465 C C . ASN A 1 209 ? 5.52 -15.867 -11.078 1 92.44 209 ASN A C 1
ATOM 1467 O O . ASN A 1 209 ? 6.68 -16.156 -10.773 1 92.44 209 ASN A O 1
ATOM 1471 N N . VAL A 1 210 ? 5.145 -15.5 -12.227 1 94.62 210 VAL A N 1
ATOM 1472 C CA . VAL A 1 210 ? 6.082 -15.508 -13.344 1 94.62 210 VAL A CA 1
ATOM 1473 C C . VAL A 1 210 ? 7.086 -14.367 -13.188 1 94.62 210 VAL A C 1
ATOM 1475 O O . VAL A 1 210 ? 8.289 -14.555 -13.406 1 94.62 210 VAL A O 1
ATOM 1478 N N . VAL A 1 211 ? 6.59 -13.258 -12.773 1 93.5 211 VAL A N 1
ATOM 1479 C CA . VAL A 1 211 ? 7.461 -12.102 -12.578 1 93.5 211 VAL A CA 1
ATOM 1480 C C . VAL A 1 211 ? 8.484 -12.406 -11.492 1 93.5 211 VAL A C 1
ATOM 1482 O O . VAL A 1 211 ? 9.656 -12.047 -11.609 1 93.5 211 VAL A O 1
ATOM 1485 N N . THR A 1 212 ? 8.094 -13.078 -10.523 1 93.62 212 THR A N 1
ATOM 1486 C CA . THR A 1 212 ? 8.984 -13.398 -9.414 1 93.62 212 THR A CA 1
ATOM 1487 C C . THR A 1 212 ? 10.039 -14.414 -9.844 1 93.62 212 THR A C 1
ATOM 1489 O O . THR A 1 212 ? 11.234 -14.219 -9.594 1 93.62 212 THR A O 1
ATOM 1492 N N . VAL A 1 213 ? 9.609 -15.445 -10.461 1 94.62 213 VAL A N 1
ATOM 1493 C CA . VAL A 1 213 ? 10.539 -16.516 -10.828 1 94.62 213 VAL A CA 1
ATOM 1494 C C . VAL A 1 213 ? 11.562 -15.984 -11.836 1 94.62 213 VAL A C 1
ATOM 1496 O O . VAL A 1 213 ? 12.766 -16.234 -11.695 1 94.62 213 VAL A O 1
ATOM 1499 N N . THR A 1 214 ? 11.125 -15.234 -12.766 1 93.56 214 THR A N 1
ATOM 1500 C CA . THR A 1 214 ? 12.039 -14.703 -13.766 1 93.56 214 THR A CA 1
ATOM 1501 C C . THR A 1 214 ? 12.945 -13.633 -13.164 1 93.56 214 THR A C 1
ATOM 1503 O O . THR A 1 214 ? 14.102 -13.5 -13.547 1 93.56 214 THR A O 1
ATOM 1506 N N . GLY A 1 215 ? 12.391 -12.953 -12.289 1 92.31 215 GLY A N 1
ATOM 1507 C CA . GLY A 1 215 ? 13.203 -11.969 -11.594 1 92.31 215 GLY A CA 1
ATOM 1508 C C . GLY A 1 215 ? 14.297 -12.586 -10.742 1 92.31 215 GLY A C 1
ATOM 1509 O O . GLY A 1 215 ? 15.398 -12.047 -10.656 1 92.31 215 GLY A O 1
ATOM 1510 N N . LEU A 1 216 ? 14.023 -13.68 -10.148 1 93.38 216 LEU A N 1
ATOM 1511 C CA . LEU A 1 216 ? 14.969 -14.344 -9.258 1 93.38 216 LEU A CA 1
ATOM 1512 C C . LEU A 1 216 ? 16.031 -15.086 -10.055 1 93.38 216 LEU A C 1
ATOM 1514 O O . LEU A 1 216 ? 17.172 -15.211 -9.602 1 93.38 216 LEU A O 1
ATOM 1518 N N . THR A 1 217 ? 15.703 -15.594 -11.227 1 93.81 217 THR A N 1
ATOM 1519 C CA . THR A 1 217 ? 16.609 -16.484 -11.945 1 93.81 217 THR A CA 1
ATOM 1520 C C . THR A 1 217 ? 17.25 -15.766 -13.125 1 93.81 217 THR A C 1
ATOM 1522 O O . THR A 1 217 ? 18.25 -16.234 -13.68 1 93.81 217 THR A O 1
ATOM 1525 N N . GLY A 1 218 ? 16.578 -14.711 -13.594 1 91.56 218 GLY A N 1
ATOM 1526 C CA . GLY A 1 218 ? 17.109 -13.945 -14.719 1 91.56 218 GLY A CA 1
ATOM 1527 C C . GLY A 1 218 ? 16.719 -14.523 -16.062 1 91.56 218 GLY A C 1
ATOM 1528 O O . GLY A 1 218 ? 17.125 -14 -17.109 1 91.56 218 GLY A O 1
ATOM 1529 N N . LEU A 1 219 ? 15.906 -15.555 -16.062 1 93.88 219 LEU A N 1
ATOM 1530 C CA . LEU A 1 219 ? 15.484 -16.141 -17.328 1 93.88 219 LEU A CA 1
ATOM 1531 C C . LEU A 1 219 ? 14.469 -15.25 -18.031 1 93.88 219 LEU A C 1
ATOM 1533 O O . LEU A 1 219 ? 13.633 -14.625 -17.391 1 93.88 219 LEU A O 1
ATOM 1537 N N . SER A 1 220 ? 14.578 -15.281 -19.312 1 93.38 220 SER A N 1
ATOM 1538 C CA . SER A 1 220 ? 13.555 -14.602 -20.109 1 93.38 220 SER A CA 1
ATOM 1539 C C . SER A 1 220 ? 12.234 -15.367 -20.078 1 93.38 220 SER A C 1
ATOM 1541 O O . SER A 1 220 ? 12.211 -16.547 -19.734 1 93.38 220 SER A O 1
ATOM 1543 N N . TYR A 1 221 ? 11.18 -14.719 -20.453 1 94.5 221 TYR A N 1
ATOM 1544 C CA . TYR A 1 221 ? 9.844 -15.305 -20.422 1 94.5 221 TYR A CA 1
ATOM 1545 C C . TYR A 1 221 ? 9.758 -16.531 -21.328 1 94.5 221 TYR A C 1
ATOM 1547 O O . TYR A 1 221 ? 9.289 -17.594 -20.906 1 94.5 221 TYR A O 1
ATOM 1555 N N . PRO A 1 222 ? 10.242 -16.438 -22.562 1 94.88 222 PRO A N 1
ATOM 1556 C CA . PRO A 1 222 ? 10.164 -17.625 -23.422 1 94.88 222 PRO A CA 1
ATOM 1557 C C . PRO A 1 222 ? 10.969 -18.812 -22.875 1 94.88 222 PRO A C 1
ATOM 1559 O O . PRO A 1 222 ? 10.539 -19.953 -22.969 1 94.88 222 PRO A O 1
ATOM 1562 N N . GLN A 1 223 ? 12.133 -18.516 -22.344 1 95.19 223 GLN A N 1
ATOM 1563 C CA . GLN A 1 223 ? 12.938 -19.578 -21.734 1 95.19 223 GLN A CA 1
ATOM 1564 C C . GLN A 1 223 ? 12.219 -20.219 -20.547 1 95.19 223 GLN A C 1
ATOM 1566 O O . GLN A 1 223 ? 12.195 -21.438 -20.422 1 95.19 223 GLN A O 1
ATOM 1571 N N . TYR A 1 224 ? 11.68 -19.344 -19.75 1 96.5 224 TYR A N 1
ATOM 1572 C CA . TYR A 1 224 ? 10.906 -19.812 -18.609 1 96.5 224 TYR A CA 1
ATOM 1573 C C . TYR A 1 224 ? 9.773 -20.734 -19.062 1 96.5 224 TYR A C 1
ATOM 1575 O O . TYR A 1 224 ? 9.547 -21.781 -18.453 1 96.5 224 TYR A O 1
ATOM 1583 N N . LEU A 1 225 ? 9.031 -20.297 -20.094 1 96.69 225 LEU A N 1
ATOM 1584 C CA . LEU A 1 225 ? 7.891 -21.078 -20.578 1 96.69 225 LEU A CA 1
ATOM 1585 C C . LEU A 1 225 ? 8.328 -22.469 -21.047 1 96.69 225 LEU A C 1
ATOM 1587 O O . LEU A 1 225 ? 7.652 -23.453 -20.766 1 96.69 225 LEU A O 1
ATOM 1591 N N . LEU A 1 226 ? 9.43 -22.5 -21.609 1 96.25 226 LEU A N 1
ATOM 1592 C CA . LEU A 1 226 ? 9.883 -23.75 -22.219 1 96.25 226 LEU A CA 1
ATOM 1593 C C . LEU A 1 226 ? 10.383 -24.719 -21.156 1 96.25 226 LEU A C 1
ATOM 1595 O O . LEU A 1 226 ? 10.133 -25.922 -21.25 1 96.25 226 LEU A O 1
ATOM 1599 N N . VAL A 1 227 ? 11.031 -24.234 -20.172 1 96.12 227 VAL A N 1
ATOM 1600 C CA . VAL A 1 227 ? 11.742 -25.141 -19.266 1 96.12 227 VAL A CA 1
ATOM 1601 C C . VAL A 1 227 ? 10.852 -25.5 -18.078 1 96.12 227 VAL A C 1
ATOM 1603 O O . VAL A 1 227 ? 11.047 -26.531 -17.438 1 96.12 227 VAL A O 1
ATOM 1606 N N . ALA A 1 228 ? 9.883 -24.625 -17.781 1 97.25 228 ALA A N 1
ATOM 1607 C CA . ALA A 1 228 ? 9.133 -24.875 -16.562 1 97.25 228 ALA A CA 1
ATOM 1608 C C . ALA A 1 228 ? 7.656 -24.531 -16.75 1 97.25 228 ALA A C 1
ATOM 1610 O O . ALA A 1 228 ? 6.781 -25.344 -16.422 1 97.25 228 ALA A O 1
ATOM 1611 N N . GLY A 1 229 ? 7.328 -23.359 -17.328 1 97.56 229 GLY A N 1
ATOM 1612 C CA . GLY A 1 229 ? 5.969 -22.844 -17.406 1 97.56 229 GLY A CA 1
ATOM 1613 C C . GLY A 1 229 ? 5.035 -23.75 -18.188 1 97.56 229 GLY A C 1
ATOM 1614 O O . GLY A 1 229 ? 4.02 -24.203 -17.656 1 97.56 229 GLY A O 1
ATOM 1615 N N . ILE A 1 230 ? 5.348 -24.031 -19.406 1 97.81 230 ILE A N 1
ATOM 1616 C CA . ILE A 1 230 ? 4.488 -24.812 -20.281 1 97.81 230 ILE A CA 1
ATOM 1617 C C . ILE A 1 230 ? 4.391 -26.25 -19.781 1 97.81 230 ILE A C 1
ATOM 1619 O O . ILE A 1 230 ? 3.291 -26.781 -19.656 1 97.81 230 ILE A O 1
ATOM 1623 N N . PRO A 1 231 ? 5.527 -26.859 -19.422 1 97.75 231 PRO A N 1
ATOM 1624 C CA . PRO A 1 231 ? 5.414 -28.219 -18.891 1 97.75 231 PRO A CA 1
ATOM 1625 C C . PRO A 1 231 ? 4.48 -28.312 -17.688 1 97.75 231 PRO A C 1
ATOM 1627 O O . PRO A 1 231 ? 3.629 -29.203 -17.625 1 97.75 231 PRO A O 1
ATOM 1630 N N . MET A 1 232 ? 4.633 -27.422 -16.797 1 97.94 232 MET A N 1
ATOM 1631 C CA . MET A 1 232 ? 3.793 -27.469 -15.602 1 97.94 232 MET A CA 1
ATOM 1632 C C . MET A 1 232 ? 2.332 -27.203 -15.953 1 97.94 232 MET A C 1
ATOM 1634 O O . MET A 1 232 ? 1.438 -27.875 -15.438 1 97.94 232 MET A O 1
ATOM 1638 N N . ALA A 1 233 ? 2.107 -26.188 -16.781 1 98.19 233 ALA A N 1
ATOM 1639 C CA . ALA A 1 233 ? 0.74 -25.844 -17.156 1 98.19 233 ALA A CA 1
ATOM 1640 C C . ALA A 1 233 ? 0.055 -27 -17.859 1 98.19 233 ALA A C 1
ATOM 1642 O O . ALA A 1 233 ? -1.103 -27.312 -17.578 1 98.19 233 ALA A O 1
ATOM 1643 N N . VAL A 1 234 ? 0.743 -27.625 -18.781 1 98.06 234 VAL A N 1
ATOM 1644 C CA . VAL A 1 234 ? 0.183 -28.734 -19.531 1 98.06 234 VAL A CA 1
ATOM 1645 C C . VAL A 1 234 ? -0.124 -29.906 -18.609 1 98.06 234 VAL A C 1
ATOM 1647 O O . VAL A 1 234 ? -1.198 -30.5 -18.688 1 98.06 234 VAL A O 1
ATOM 1650 N N . ALA A 1 235 ? 0.82 -30.203 -17.734 1 97.88 235 ALA A N 1
ATOM 1651 C CA . ALA A 1 235 ? 0.607 -31.281 -16.766 1 97.88 235 ALA A CA 1
ATOM 1652 C C . ALA A 1 235 ? -0.598 -30.984 -15.875 1 97.88 235 ALA A C 1
ATOM 1654 O O . ALA A 1 235 ? -1.412 -31.875 -15.609 1 97.88 235 ALA A O 1
ATOM 1655 N N . THR A 1 236 ? -0.689 -29.766 -15.438 1 98.12 236 THR A N 1
ATOM 1656 C CA . THR A 1 236 ? -1.77 -29.359 -14.547 1 98.12 236 THR A CA 1
ATOM 1657 C C . THR A 1 236 ? -3.109 -29.391 -15.273 1 98.12 236 THR A C 1
ATOM 1659 O O . THR A 1 236 ? -4.109 -29.875 -14.727 1 98.12 236 THR A O 1
ATOM 1662 N N . LEU A 1 237 ? -3.135 -28.891 -16.469 1 98.19 237 LEU A N 1
ATOM 1663 C CA . LEU A 1 237 ? -4.367 -28.844 -17.25 1 98.19 237 LEU A CA 1
ATOM 1664 C C . LEU A 1 237 ? -4.828 -30.25 -17.609 1 98.19 237 LEU A C 1
ATOM 1666 O O . LEU A 1 237 ? -6.023 -30.547 -17.547 1 98.19 237 LEU A O 1
ATOM 1670 N N . LEU A 1 238 ? -3.906 -31.094 -18.016 1 98 238 LEU A N 1
ATOM 1671 C CA . LEU A 1 238 ? -4.262 -32.438 -18.375 1 98 238 LEU A CA 1
ATOM 1672 C C . LEU A 1 238 ? -4.77 -33.219 -17.172 1 98 238 LEU A C 1
ATOM 1674 O O . LEU A 1 238 ? -5.785 -33.938 -17.25 1 98 238 LEU A O 1
ATOM 1678 N N . ALA A 1 239 ? -4.031 -33.125 -16.094 1 97.94 239 ALA A N 1
ATOM 1679 C CA . ALA A 1 239 ? -4.484 -33.75 -14.859 1 97.94 239 ALA A CA 1
ATOM 1680 C C . ALA A 1 239 ? -5.844 -33.219 -14.422 1 97.94 239 ALA A C 1
ATOM 1682 O O . ALA A 1 239 ? -6.711 -34 -14 1 97.94 239 ALA A O 1
ATOM 1683 N N . GLY A 1 240 ? -5.973 -31.922 -14.492 1 97.12 240 GLY A N 1
ATOM 1684 C CA . GLY A 1 240 ? -7.238 -31.297 -14.133 1 97.12 240 GLY A CA 1
ATOM 1685 C C . GLY A 1 240 ? -8.383 -31.719 -15.031 1 97.12 240 GLY A C 1
ATOM 1686 O O . GLY A 1 240 ? -9.516 -31.906 -14.562 1 97.12 240 GLY A O 1
ATOM 1687 N N . TRP A 1 241 ? -8.102 -31.812 -16.297 1 97.44 241 TRP A N 1
ATOM 1688 C CA . TRP A 1 241 ? -9.109 -32.25 -17.25 1 97.44 241 TRP A CA 1
ATOM 1689 C C . TRP A 1 241 ? -9.578 -33.688 -16.922 1 97.44 241 TRP A C 1
ATOM 1691 O O . TRP A 1 241 ? -10.781 -33.938 -16.875 1 97.44 241 TRP A O 1
ATOM 1701 N N . PHE A 1 242 ? -8.641 -34.562 -16.719 1 97.81 242 PHE A N 1
ATOM 1702 C CA . PHE A 1 242 ? -8.961 -35.938 -16.422 1 97.81 242 PHE A CA 1
ATOM 1703 C C . PHE A 1 242 ? -9.719 -36.062 -15.102 1 97.81 242 PHE A C 1
ATOM 1705 O O . PHE A 1 242 ? -10.742 -36.75 -15.023 1 97.81 242 PHE A O 1
ATOM 1712 N N . MET A 1 243 ? -9.273 -35.344 -14.125 1 97.69 243 MET A N 1
ATOM 1713 C CA . MET A 1 243 ? -9.883 -35.438 -12.805 1 97.69 243 MET A CA 1
ATOM 1714 C C . MET A 1 243 ? -11.266 -34.781 -12.797 1 97.69 243 MET A C 1
ATOM 1716 O O . MET A 1 243 ? -12.164 -35.281 -12.102 1 97.69 243 MET A O 1
ATOM 1720 N N . SER A 1 244 ? -11.375 -33.656 -13.484 1 97.25 244 SER A N 1
ATOM 1721 C CA . SER A 1 244 ? -12.695 -33.031 -13.531 1 97.25 244 SER A CA 1
ATOM 1722 C C . SER A 1 244 ? -13.727 -33.938 -14.156 1 97.25 244 SER A C 1
ATOM 1724 O O . SER A 1 244 ? -14.891 -33.969 -13.734 1 97.25 244 SER A O 1
ATOM 1726 N N . GLY A 1 245 ? -13.336 -34.719 -15.148 1 96.75 245 GLY A N 1
ATOM 1727 C CA . GLY A 1 245 ? -14.227 -35.719 -15.727 1 96.75 245 GLY A CA 1
ATOM 1728 C C . GLY A 1 245 ? -14.617 -36.812 -14.75 1 96.75 245 GLY A C 1
ATOM 1729 O O . GLY A 1 245 ? -15.781 -37.188 -14.688 1 96.75 245 GLY A O 1
ATOM 1730 N N . ARG A 1 246 ? -13.664 -37.312 -14.016 1 97.44 246 ARG A N 1
ATOM 1731 C CA . ARG A 1 246 ? -13.93 -38.344 -13.031 1 97.44 246 ARG A CA 1
ATOM 1732 C C . ARG A 1 246 ? -14.828 -37.844 -11.914 1 97.44 246 ARG A C 1
ATOM 1734 O O . ARG A 1 246 ? -15.742 -38.531 -11.469 1 97.44 246 ARG A O 1
ATOM 1741 N N . ILE A 1 247 ? -14.57 -36.656 -11.492 1 97.25 247 ILE A N 1
ATOM 1742 C CA . ILE A 1 247 ? -15.352 -36.031 -10.422 1 97.25 247 ILE A CA 1
ATOM 1743 C C . ILE A 1 247 ? -16.781 -35.812 -10.898 1 97.25 247 ILE A C 1
ATOM 1745 O O . ILE A 1 247 ? -17.734 -36 -10.141 1 97.25 247 ILE A O 1
ATOM 1749 N N . GLN A 1 248 ? -16.891 -35.375 -12.109 1 96.69 248 GLN A N 1
ATOM 1750 C CA . GLN A 1 248 ? -18.219 -35.188 -12.68 1 96.69 248 GLN A CA 1
ATOM 1751 C C . GLN A 1 248 ? -19.031 -36.469 -12.656 1 96.69 248 GLN A C 1
ATOM 1753 O O . GLN A 1 248 ? -20.203 -36.469 -12.289 1 96.69 248 GLN A O 1
ATOM 1758 N N . LYS A 1 249 ? -18.438 -37.531 -13 1 96.19 249 LYS A N 1
ATOM 1759 C CA . LYS A 1 249 ? -19.125 -38.844 -13 1 96.19 249 LYS A CA 1
ATOM 1760 C C . LYS A 1 249 ? -19.516 -39.25 -11.586 1 96.19 249 LYS A C 1
ATOM 1762 O O . LYS A 1 249 ? -20.578 -39.844 -11.383 1 96.19 249 LYS A O 1
ATOM 1767 N N . MET A 1 250 ? -18.734 -38.906 -10.688 1 95.38 250 MET A N 1
ATOM 1768 C CA . MET A 1 250 ? -18.953 -39.281 -9.305 1 95.38 250 MET A CA 1
ATOM 1769 C C . MET A 1 250 ? -20.016 -38.406 -8.641 1 95.38 250 MET A C 1
ATOM 1771 O O . MET A 1 250 ? -20.688 -38.844 -7.703 1 95.38 250 MET A O 1
ATOM 1775 N N . THR A 1 251 ? -20.156 -37.219 -9.141 1 94.69 251 THR A N 1
ATOM 1776 C CA . THR A 1 251 ? -20.938 -36.281 -8.367 1 94.69 251 THR A CA 1
ATOM 1777 C C . THR A 1 251 ? -22.172 -35.844 -9.133 1 94.69 251 THR A C 1
ATOM 1779 O O . THR A 1 251 ? -23.078 -35.219 -8.562 1 94.69 251 THR A O 1
ATOM 1782 N N . GLU A 1 252 ? -22.297 -36.094 -10.312 1 91.69 252 GLU A N 1
ATOM 1783 C CA . GLU A 1 252 ? -23.375 -35.625 -11.164 1 91.69 252 GLU A CA 1
ATOM 1784 C C . GLU A 1 252 ? -24.734 -35.969 -10.57 1 91.69 252 GLU A C 1
ATOM 1786 O O . GLU A 1 252 ? -25.656 -35.156 -10.602 1 91.69 252 GLU A O 1
ATOM 1791 N N . ALA A 1 253 ? -24.906 -37.062 -10.023 1 89.62 253 ALA A N 1
ATOM 1792 C CA . ALA A 1 253 ? -26.188 -37.531 -9.516 1 89.62 253 ALA A CA 1
ATOM 1793 C C . ALA A 1 253 ? -26.547 -36.844 -8.188 1 89.62 253 ALA A C 1
ATOM 1795 O O . ALA A 1 253 ? -27.703 -36.562 -7.914 1 89.62 253 ALA A O 1
ATOM 1796 N N . GLY A 1 254 ? -25.609 -36.5 -7.453 1 88.25 254 GLY A N 1
ATOM 1797 C CA . GLY A 1 254 ? -25.875 -36.062 -6.09 1 88.25 254 GLY A CA 1
ATOM 1798 C C . GLY A 1 254 ? -25.688 -34.562 -5.895 1 88.25 254 GLY A C 1
ATOM 1799 O O . GLY A 1 254 ? -26.203 -34 -4.93 1 88.25 254 GLY A O 1
ATOM 1800 N N . HIS A 1 255 ? -24.969 -33.969 -6.715 1 90.25 255 HIS A N 1
ATOM 1801 C CA . HIS A 1 255 ? -24.641 -32.562 -6.523 1 90.25 255 HIS A CA 1
ATOM 1802 C C . HIS A 1 255 ? -24.938 -31.766 -7.785 1 90.25 255 HIS A C 1
ATOM 1804 O O . HIS A 1 255 ? -24.25 -31.922 -8.797 1 90.25 255 HIS A O 1
ATOM 1810 N N . GLN A 1 256 ? -25.984 -30.938 -7.699 1 89.88 256 GLN A N 1
ATOM 1811 C CA . GLN A 1 256 ? -26.344 -30.078 -8.82 1 89.88 256 GLN A CA 1
ATOM 1812 C C . GLN A 1 256 ? -26.641 -28.656 -8.359 1 89.88 256 GLN A C 1
ATOM 1814 O O . GLN A 1 256 ? -27 -28.438 -7.199 1 89.88 256 GLN A O 1
ATOM 1819 N N . TYR A 1 257 ? -26.312 -27.766 -9.289 1 89.81 257 TYR A N 1
ATOM 1820 C CA . TYR A 1 257 ? -26.688 -26.391 -9 1 89.81 257 TYR A CA 1
ATOM 1821 C C . TYR A 1 257 ? -28.188 -26.234 -8.898 1 89.81 257 TYR A C 1
ATOM 1823 O O . TYR A 1 257 ? -28.938 -26.969 -9.547 1 89.81 257 TYR A O 1
ATOM 1831 N N . GLU A 1 258 ? -28.594 -25.266 -8.062 1 80.25 258 GLU A N 1
ATOM 1832 C CA . GLU A 1 258 ? -30.031 -25 -7.941 1 80.25 258 GLU A CA 1
ATOM 1833 C C . GLU A 1 258 ? -30.625 -24.562 -9.273 1 80.25 258 GLU A C 1
ATOM 1835 O O . GLU A 1 258 ? -31.797 -24.844 -9.562 1 80.25 258 GLU A O 1
ATOM 1840 N N . GLU A 1 259 ? -29.828 -23.953 -9.977 1 76.88 259 GLU A N 1
ATOM 1841 C CA . GLU A 1 259 ? -30.266 -23.422 -11.266 1 76.88 259 GLU A CA 1
ATOM 1842 C C . GLU A 1 259 ? -30.562 -24.547 -12.258 1 76.88 259 GLU A C 1
ATOM 1844 O O . GLU A 1 259 ? -31.25 -24.344 -13.258 1 76.88 259 GLU A O 1
ATOM 1849 N N . ALA A 1 260 ? -30.047 -25.672 -12.086 1 70.94 260 ALA A N 1
ATOM 1850 C CA . ALA A 1 260 ? -30.203 -26.781 -13.016 1 70.94 260 ALA A CA 1
ATOM 1851 C C . ALA A 1 260 ? -31.672 -27.203 -13.117 1 70.94 260 ALA A C 1
ATOM 1853 O O . ALA A 1 260 ? -32.125 -27.625 -14.188 1 70.94 260 ALA A O 1
ATOM 1854 N N . GLY A 1 261 ? -32.406 -27.234 -12 1 61.56 261 GLY A N 1
ATOM 1855 C CA . GLY A 1 261 ? -33.812 -27.609 -12 1 61.56 261 GLY A CA 1
ATOM 1856 C C . GLY A 1 261 ? -34.719 -26.531 -12.586 1 61.56 261 GLY A C 1
ATOM 1857 O O . GLY A 1 261 ? -35.844 -26.812 -12.969 1 61.56 261 GLY A O 1
ATOM 1858 N N . ALA A 1 262 ? -34.344 -25.406 -12.375 1 53.16 262 ALA A N 1
ATOM 1859 C CA . ALA A 1 262 ? -35.281 -24.359 -12.766 1 53.16 262 ALA A CA 1
ATOM 1860 C C . ALA A 1 262 ? -35.25 -24.156 -14.281 1 53.16 262 ALA A C 1
ATOM 1862 O O . ALA A 1 262 ? -36.156 -23.484 -14.828 1 53.16 262 ALA A O 1
ATOM 1863 N N . GLY A 1 263 ? -34.781 -25.047 -15.125 1 45.84 263 GLY A N 1
ATOM 1864 C CA . GLY A 1 263 ? -34.781 -24.891 -16.578 1 45.84 263 GLY A CA 1
ATOM 1865 C C . GLY A 1 263 ? -34.281 -23.516 -17.016 1 45.84 263 GLY A C 1
ATOM 1866 O O . GLY A 1 263 ? -34.375 -23.172 -18.188 1 45.84 263 GLY A O 1
ATOM 1867 N N . THR A 1 264 ? -34.312 -22.578 -16.266 1 46.56 264 THR A N 1
ATOM 1868 C CA . THR A 1 264 ? -34.156 -21.172 -16.641 1 46.56 264 THR A CA 1
ATOM 1869 C C . THR A 1 264 ? -32.75 -20.906 -17.156 1 46.56 264 THR A C 1
ATOM 1871 O O . THR A 1 264 ? -31.766 -21.234 -16.5 1 46.56 264 THR A O 1
ATOM 1874 N N . ALA A 1 265 ? -32.656 -20.906 -18.406 1 48.53 265 ALA A N 1
ATOM 1875 C CA . ALA A 1 265 ? -31.516 -20.391 -19.172 1 48.53 265 ALA A CA 1
ATOM 1876 C C . ALA A 1 265 ? -31.062 -19.031 -18.625 1 48.53 265 ALA A C 1
ATOM 1878 O O . ALA A 1 265 ? -31.625 -18 -18.953 1 48.53 265 ALA A O 1
ATOM 1879 N N . ALA A 1 266 ? -30.859 -18.844 -17.359 1 49.06 266 ALA A N 1
ATOM 1880 C CA . ALA A 1 266 ? -30.75 -17.547 -16.688 1 49.06 266 ALA A CA 1
ATOM 1881 C C . ALA A 1 266 ? -29.766 -16.641 -17.406 1 49.06 266 ALA A C 1
ATOM 1883 O O . ALA A 1 266 ? -29.969 -15.438 -17.5 1 49.06 266 ALA A O 1
ATOM 1884 N N . PHE A 1 267 ? -28.531 -17.141 -17.641 1 55 267 PHE A N 1
ATOM 1885 C CA . PHE A 1 267 ? -27.594 -16.188 -18.219 1 55 267 PHE A CA 1
ATOM 1886 C C . PHE A 1 267 ? -27.797 -16.078 -19.719 1 55 267 PHE A C 1
ATOM 1888 O O . PHE A 1 267 ? -27.75 -17.078 -20.438 1 55 267 PHE A O 1
ATOM 1895 N N . ASP A 1 268 ? -28.453 -15.078 -20.047 1 62.72 268 ASP A N 1
ATOM 1896 C CA . ASP A 1 268 ? -28.672 -14.836 -21.469 1 62.72 268 ASP A CA 1
ATOM 1897 C C . ASP A 1 268 ? -27.359 -14.641 -22.203 1 62.72 268 ASP A C 1
ATOM 1899 O O . ASP A 1 268 ? -26.828 -13.523 -22.25 1 62.72 268 ASP A O 1
ATOM 1903 N N . LEU A 1 269 ? -26.797 -15.75 -22.625 1 63.16 269 LEU A N 1
ATOM 1904 C CA . LEU A 1 269 ? -25.547 -15.695 -23.375 1 63.16 269 LEU A CA 1
ATOM 1905 C C . LEU A 1 269 ? -25.734 -14.961 -24.703 1 63.16 269 LEU A C 1
ATOM 1907 O O . LEU A 1 269 ? -24.766 -14.484 -25.297 1 63.16 269 LEU A O 1
ATOM 1911 N N . ASP A 1 270 ? -26.969 -14.797 -25.016 1 61.53 270 ASP A N 1
ATOM 1912 C CA . ASP A 1 270 ? -27.234 -14.195 -26.328 1 61.53 270 ASP A CA 1
ATOM 1913 C C . ASP A 1 270 ? -27.469 -12.695 -26.219 1 61.53 270 ASP A C 1
ATOM 1915 O O . ASP A 1 270 ? -27.703 -12.016 -27.219 1 61.53 270 ASP A O 1
ATOM 1919 N N . ALA A 1 271 ? -27.516 -12.297 -24.938 1 67.44 271 ALA A N 1
ATOM 1920 C CA . ALA A 1 271 ? -27.688 -10.852 -24.812 1 67.44 271 ALA A CA 1
ATOM 1921 C C . ALA A 1 271 ? -26.547 -10.102 -25.5 1 67.44 271 ALA A C 1
ATOM 1923 O O . ALA A 1 271 ? -25.391 -10.484 -25.391 1 67.44 271 ALA A O 1
ATOM 1924 N N . ALA A 1 272 ? -26.922 -9.258 -26.469 1 70.31 272 ALA A N 1
ATOM 1925 C CA . ALA A 1 272 ? -25.938 -8.469 -27.203 1 70.31 272 ALA A CA 1
ATOM 1926 C C . ALA A 1 272 ? -25.031 -7.703 -26.234 1 70.31 272 ALA A C 1
ATOM 1928 O O . ALA A 1 272 ? -25.516 -7.062 -25.297 1 70.31 272 ALA A O 1
ATOM 1929 N N . PRO A 1 273 ? -23.781 -8.008 -26.344 1 74.56 273 PRO A N 1
ATOM 1930 C CA . PRO A 1 273 ? -22.844 -7.301 -25.453 1 74.56 273 PRO A CA 1
ATOM 1931 C C . PRO A 1 273 ? -22.891 -5.785 -25.641 1 74.56 273 PRO A C 1
ATOM 1933 O O . PRO A 1 273 ? -23.141 -5.301 -26.734 1 74.56 273 PRO A O 1
ATOM 1936 N N . ALA A 1 274 ? -22.844 -5.121 -24.562 1 84.44 274 ALA A N 1
ATOM 1937 C CA . ALA A 1 274 ? -22.688 -3.672 -24.656 1 84.44 274 ALA A CA 1
ATOM 1938 C C . ALA A 1 274 ? -21.453 -3.305 -25.469 1 84.44 274 ALA A C 1
ATOM 1940 O O . ALA A 1 274 ? -20.391 -3.889 -25.281 1 84.44 274 ALA A O 1
ATOM 1941 N N . ARG A 1 275 ? -21.609 -2.428 -26.469 1 91.06 275 ARG A N 1
ATOM 1942 C CA . ARG A 1 275 ? -20.531 -2.016 -27.344 1 91.06 275 ARG A CA 1
ATOM 1943 C C . ARG A 1 275 ? -19.312 -1.56 -26.547 1 91.06 275 ARG A C 1
ATOM 1945 O O . ARG A 1 275 ? -18.172 -1.847 -26.922 1 91.06 275 ARG A O 1
ATOM 1952 N N . SER A 1 276 ? -19.562 -0.91 -25.469 1 94.06 276 SER A N 1
ATOM 1953 C CA . SER A 1 276 ? -18.484 -0.409 -24.641 1 94.06 276 SER A CA 1
ATOM 1954 C C . SER A 1 276 ? -17.719 -1.553 -23.984 1 94.06 276 SER A C 1
ATOM 1956 O O . SER A 1 276 ? -16.5 -1.496 -23.844 1 94.06 276 SER A O 1
ATOM 1958 N N . ALA A 1 277 ? -18.391 -2.547 -23.594 1 94.19 277 ALA A N 1
ATOM 1959 C CA . ALA A 1 277 ? -17.75 -3.709 -22.969 1 94.19 277 ALA A CA 1
ATOM 1960 C C . ALA A 1 277 ? -16.891 -4.461 -23.969 1 94.19 277 ALA A C 1
ATOM 1962 O O . ALA A 1 277 ? -15.805 -4.941 -23.625 1 94.19 277 ALA A O 1
ATOM 1963 N N . MET A 1 278 ? -17.359 -4.543 -25.172 1 94.38 278 MET A N 1
ATOM 1964 C CA . MET A 1 278 ? -16.594 -5.211 -26.234 1 94.38 278 MET A CA 1
ATOM 1965 C C . MET A 1 278 ? -15.32 -4.438 -26.562 1 94.38 278 MET A C 1
ATOM 1967 O O . MET A 1 278 ? -14.258 -5.031 -26.719 1 94.38 278 MET A O 1
ATOM 1971 N N . ARG A 1 279 ? -15.469 -3.184 -26.641 1 96.31 279 ARG A N 1
ATOM 1972 C CA . ARG A 1 279 ? -14.297 -2.348 -26.891 1 96.31 279 ARG A CA 1
ATOM 1973 C C . ARG A 1 279 ? -13.281 -2.492 -25.75 1 96.31 279 ARG A C 1
ATOM 1975 O O . ARG A 1 279 ? -12.07 -2.562 -26.016 1 96.31 279 ARG A O 1
ATOM 1982 N N . ALA A 1 280 ? -13.789 -2.504 -24.547 1 96.88 280 ALA A N 1
ATOM 1983 C CA . ALA A 1 280 ? -12.914 -2.666 -23.391 1 96.88 280 ALA A CA 1
ATOM 1984 C C . ALA A 1 280 ? -12.195 -4.016 -23.438 1 96.88 280 ALA A C 1
ATOM 1986 O O . ALA A 1 280 ? -11.008 -4.105 -23.109 1 96.88 280 ALA A O 1
ATOM 1987 N N . ALA A 1 281 ? -12.922 -5.012 -23.781 1 95.56 281 ALA A N 1
ATOM 1988 C CA . ALA A 1 281 ? -12.344 -6.348 -23.859 1 95.56 281 ALA A CA 1
ATOM 1989 C C . ALA A 1 281 ? -11.227 -6.402 -24.891 1 95.56 281 ALA A C 1
ATOM 1991 O O . ALA A 1 281 ? -10.164 -6.969 -24.641 1 95.56 281 ALA A O 1
ATOM 1992 N N . TRP A 1 282 ? -11.453 -5.82 -26.031 1 96.12 282 TRP A N 1
ATOM 1993 C CA . TRP A 1 282 ? -10.445 -5.785 -27.078 1 96.12 282 TRP A CA 1
ATOM 1994 C C . TRP A 1 282 ? -9.234 -4.969 -26.656 1 96.12 282 TRP A C 1
ATOM 1996 O O . TRP A 1 282 ? -8.094 -5.348 -26.922 1 96.12 282 TRP A O 1
ATOM 2006 N N . ALA A 1 283 ? -9.516 -3.877 -26.047 1 97.44 283 ALA A N 1
ATOM 2007 C CA . ALA A 1 283 ? -8.414 -3.045 -25.578 1 97.44 283 ALA A CA 1
ATOM 2008 C C . ALA A 1 283 ? -7.555 -3.801 -24.562 1 97.44 283 ALA A C 1
ATOM 2010 O O . ALA A 1 283 ? -6.324 -3.703 -24.594 1 97.44 283 ALA A O 1
ATOM 2011 N N . PHE A 1 284 ? -8.195 -4.492 -23.734 1 96 284 PHE A N 1
ATOM 2012 C CA . PHE A 1 284 ? -7.484 -5.289 -22.75 1 96 284 PHE A CA 1
ATOM 2013 C C . PHE A 1 284 ? -6.594 -6.324 -23.422 1 96 284 PHE A C 1
ATOM 2015 O O . PHE A 1 284 ? -5.395 -6.395 -23.141 1 96 284 PHE A O 1
ATOM 2022 N N . CYS A 1 285 ? -7.125 -7.09 -24.297 1 95 285 CYS A N 1
ATOM 2023 C CA . CYS A 1 285 ? -6.418 -8.172 -24.984 1 95 285 CYS A CA 1
ATOM 2024 C C . CYS A 1 285 ? -5.273 -7.625 -25.828 1 95 285 CYS A C 1
ATOM 2026 O O . CYS A 1 285 ? -4.152 -8.133 -25.766 1 95 285 CYS A O 1
ATOM 2028 N N . LEU A 1 286 ? -5.527 -6.59 -26.547 1 96.5 286 LEU A N 1
ATOM 2029 C CA . LEU A 1 286 ? -4.516 -6.02 -27.422 1 96.5 286 LEU A CA 1
ATOM 2030 C C . LEU A 1 286 ? -3.367 -5.422 -26.625 1 96.5 286 LEU A C 1
ATOM 2032 O O . LEU A 1 286 ? -2.201 -5.555 -27 1 96.5 286 LEU A O 1
ATOM 2036 N N . THR A 1 287 ? -3.736 -4.801 -25.516 1 96.19 287 THR A N 1
ATOM 2037 C CA . THR A 1 287 ? -2.709 -4.172 -24.703 1 96.19 287 THR A CA 1
ATOM 2038 C C . THR A 1 287 ? -1.798 -5.223 -24.062 1 96.19 287 THR A C 1
ATOM 2040 O O . THR A 1 287 ? -0.574 -5.082 -24.078 1 96.19 287 THR A O 1
ATOM 2043 N N . ILE A 1 288 ? -2.363 -6.211 -23.516 1 93.5 288 ILE A N 1
ATOM 2044 C CA . ILE A 1 288 ? -1.556 -7.215 -22.844 1 93.5 288 ILE A CA 1
ATOM 2045 C C . ILE A 1 288 ? -0.676 -7.945 -23.844 1 93.5 288 ILE A C 1
ATOM 2047 O O . ILE A 1 288 ? 0.488 -8.242 -23.578 1 93.5 288 ILE A O 1
ATOM 2051 N N . VAL A 1 289 ? -1.128 -8.266 -25.016 1 94.19 289 VAL A N 1
ATOM 2052 C CA . VAL A 1 289 ? -0.37 -8.969 -26.047 1 94.19 289 VAL A CA 1
ATOM 2053 C C . VAL A 1 289 ? 0.762 -8.078 -26.562 1 94.19 289 VAL A C 1
ATOM 2055 O O . VAL A 1 289 ? 1.91 -8.516 -26.656 1 94.19 289 VAL A O 1
ATOM 2058 N N . LEU A 1 290 ? 0.401 -6.852 -26.859 1 96 290 LEU A N 1
ATOM 2059 C CA . LEU A 1 290 ? 1.399 -5.918 -27.359 1 96 290 LEU A CA 1
ATOM 2060 C C . LEU A 1 290 ? 2.514 -5.707 -26.344 1 96 290 LEU A C 1
ATOM 2062 O O . LEU A 1 290 ? 3.695 -5.746 -26.688 1 96 290 LEU A O 1
ATOM 2066 N N . LEU A 1 291 ? 2.174 -5.531 -25.141 1 94.12 291 LEU A N 1
ATOM 2067 C CA . LEU A 1 291 ? 3.182 -5.258 -24.125 1 94.12 291 LEU A CA 1
ATOM 2068 C C . LEU A 1 291 ? 3.979 -6.516 -23.797 1 94.12 291 LEU A C 1
ATOM 2070 O O . LEU A 1 291 ? 5.152 -6.434 -23.422 1 94.12 291 LEU A O 1
ATOM 2074 N N . ALA A 1 292 ? 3.336 -7.645 -23.875 1 92.12 292 ALA A N 1
ATOM 2075 C CA . ALA A 1 292 ? 4.082 -8.891 -23.719 1 92.12 292 ALA A CA 1
ATOM 2076 C C . ALA A 1 292 ? 5.145 -9.039 -24.812 1 92.12 292 ALA A C 1
ATOM 2078 O O . ALA A 1 292 ? 6.281 -9.422 -24.531 1 92.12 292 ALA A O 1
ATOM 2079 N N . ILE A 1 293 ? 4.797 -8.711 -26 1 94.56 293 ILE A N 1
ATOM 2080 C CA . ILE A 1 293 ? 5.727 -8.781 -27.125 1 94.56 293 ILE A CA 1
ATOM 2081 C C . ILE A 1 293 ? 6.879 -7.805 -26.906 1 94.56 293 ILE A C 1
ATOM 2083 O O . ILE A 1 293 ? 8.047 -8.172 -27.031 1 94.56 293 ILE A O 1
ATOM 2087 N N . VAL A 1 294 ? 6.547 -6.633 -26.531 1 93.75 294 VAL A N 1
ATOM 2088 C CA . VAL A 1 294 ? 7.559 -5.609 -26.281 1 93.75 294 VAL A CA 1
ATOM 2089 C C . VAL A 1 294 ? 8.469 -6.039 -25.141 1 93.75 294 VAL A C 1
ATOM 2091 O O . VAL A 1 294 ? 9.695 -5.887 -25.219 1 93.75 294 VAL A O 1
ATOM 2094 N N . GLY A 1 295 ? 7.883 -6.562 -24.094 1 91.31 295 GLY A N 1
ATOM 2095 C CA . GLY A 1 295 ? 8.664 -7.012 -22.953 1 91.31 295 GLY A CA 1
ATOM 2096 C C . GLY A 1 295 ? 9.641 -8.125 -23.297 1 91.31 295 GLY A C 1
ATOM 2097 O O . GLY A 1 295 ? 10.781 -8.117 -22.828 1 91.31 295 GLY A O 1
ATOM 2098 N N . VAL A 1 296 ? 9.188 -9.008 -24.109 1 89.62 296 VAL A N 1
ATOM 2099 C CA . VAL A 1 296 ? 10.023 -10.141 -24.484 1 89.62 296 VAL A CA 1
ATOM 2100 C C . VAL A 1 296 ? 11.156 -9.664 -25.391 1 89.62 296 VAL A C 1
ATOM 2102 O O . VAL A 1 296 ? 12.32 -10.008 -25.188 1 89.62 296 VAL A O 1
ATOM 2105 N N . LEU A 1 297 ? 10.812 -8.844 -26.328 1 92.44 297 LEU A N 1
ATOM 2106 C CA . LEU A 1 297 ? 11.805 -8.383 -27.297 1 92.44 297 LEU A CA 1
ATOM 2107 C C . LEU A 1 297 ? 12.852 -7.5 -26.625 1 92.44 297 LEU A C 1
ATOM 2109 O O . LEU A 1 297 ? 14.039 -7.574 -26.953 1 92.44 297 LEU A O 1
ATOM 2113 N N . ALA A 1 298 ? 12.422 -6.82 -25.641 1 92.94 298 ALA A N 1
ATOM 2114 C CA . ALA A 1 298 ? 13.32 -5.879 -24.984 1 92.94 298 ALA A CA 1
ATOM 2115 C C . ALA A 1 298 ? 13.945 -6.504 -23.734 1 92.94 298 ALA A C 1
ATOM 2117 O O . ALA A 1 298 ? 14.703 -5.848 -23.016 1 92.94 298 ALA A O 1
ATOM 2118 N N . LYS A 1 299 ? 13.602 -7.75 -23.453 1 87.94 299 LYS A N 1
ATOM 2119 C CA . LYS A 1 299 ? 14.094 -8.422 -22.25 1 87.94 299 LYS A CA 1
ATOM 2120 C C . LYS A 1 299 ? 13.836 -7.586 -21 1 87.94 299 LYS A C 1
ATOM 2122 O O . LYS A 1 299 ? 14.742 -7.355 -20.203 1 87.94 299 LYS A O 1
ATOM 2127 N N . ALA A 1 300 ? 12.641 -7.148 -20.984 1 91 300 ALA A N 1
ATOM 2128 C CA . ALA A 1 300 ? 12.258 -6.281 -19.875 1 91 300 ALA A CA 1
ATOM 2129 C C . ALA A 1 300 ? 12.305 -7.035 -18.547 1 91 300 ALA A C 1
ATOM 2131 O O . ALA A 1 300 ? 11.945 -8.211 -18.469 1 91 300 ALA A O 1
ATOM 2132 N N . GLY A 1 301 ? 12.766 -6.457 -17.516 1 85.88 301 GLY A N 1
ATOM 2133 C CA . GLY A 1 301 ? 12.789 -7.035 -16.188 1 85.88 301 GLY A CA 1
ATOM 2134 C C . GLY A 1 301 ? 11.43 -7.035 -15.508 1 85.88 301 GLY A C 1
ATOM 2135 O O . GLY A 1 301 ? 10.43 -6.641 -16.109 1 85.88 301 GLY A O 1
ATOM 2136 N N . TYR A 1 302 ? 11.398 -7.441 -14.305 1 86.88 302 TYR A N 1
ATOM 2137 C CA . TYR A 1 302 ? 10.172 -7.625 -13.531 1 86.88 302 TYR A CA 1
ATOM 2138 C C . TYR A 1 302 ? 9.438 -6.297 -13.352 1 86.88 302 TYR A C 1
ATOM 2140 O O . TYR A 1 302 ? 8.211 -6.266 -13.281 1 86.88 302 TYR A O 1
ATOM 2148 N N . ALA A 1 303 ? 10.203 -5.215 -13.312 1 92.44 303 ALA A N 1
ATOM 2149 C CA . ALA A 1 303 ? 9.633 -3.898 -13.031 1 92.44 303 ALA A CA 1
ATOM 2150 C C . ALA A 1 303 ? 8.719 -3.439 -14.172 1 92.44 303 ALA A C 1
ATOM 2152 O O . ALA A 1 303 ? 7.848 -2.596 -13.977 1 92.44 303 ALA A O 1
ATOM 2153 N N . PHE A 1 304 ? 8.922 -4 -15.359 1 95.19 304 PHE A N 1
ATOM 2154 C CA . PHE A 1 304 ? 8.102 -3.662 -16.516 1 95.19 304 PHE A CA 1
ATOM 2155 C C . PHE A 1 304 ? 6.641 -4.008 -16.266 1 95.19 304 PHE A C 1
ATOM 2157 O O . PHE A 1 304 ? 5.742 -3.379 -16.828 1 95.19 304 PHE A O 1
ATOM 2164 N N . ALA A 1 305 ? 6.41 -4.93 -15.352 1 93.56 305 ALA A N 1
ATOM 2165 C CA . ALA A 1 305 ? 5.055 -5.352 -15.016 1 93.56 305 ALA A CA 1
ATOM 2166 C C . ALA A 1 305 ? 4.246 -4.191 -14.438 1 93.56 305 ALA A C 1
ATOM 2168 O O . ALA A 1 305 ? 3.025 -4.129 -14.617 1 93.56 305 ALA A O 1
ATOM 2169 N N . ILE A 1 306 ? 4.891 -3.262 -13.828 1 95.69 306 ILE A N 1
ATOM 2170 C CA . ILE A 1 306 ? 4.203 -2.104 -13.273 1 95.69 306 ILE A CA 1
ATOM 2171 C C . ILE A 1 306 ? 3.574 -1.287 -14.398 1 95.69 306 ILE A C 1
ATOM 2173 O O . ILE A 1 306 ? 2.402 -0.913 -14.328 1 95.69 306 ILE A O 1
ATOM 2177 N N . ILE A 1 307 ? 4.336 -1.047 -15.43 1 95.75 307 ILE A N 1
ATOM 2178 C CA . ILE A 1 307 ? 3.873 -0.289 -16.594 1 95.75 307 ILE A CA 1
ATOM 2179 C C . ILE A 1 307 ? 2.725 -1.03 -17.266 1 95.75 307 ILE A C 1
ATOM 2181 O O . ILE A 1 307 ? 1.753 -0.412 -17.703 1 95.75 307 ILE A O 1
ATOM 2185 N N . VAL A 1 308 ? 2.893 -2.268 -17.328 1 95.56 308 VAL A N 1
ATOM 2186 C CA . VAL A 1 308 ? 1.864 -3.082 -17.969 1 95.56 308 VAL A CA 1
ATOM 2187 C C . VAL A 1 308 ? 0.542 -2.924 -17.219 1 95.56 308 VAL A C 1
ATOM 2189 O O . VAL A 1 308 ? -0.508 -2.73 -17.828 1 95.56 308 VAL A O 1
ATOM 2192 N N . MET A 1 309 ? 0.576 -3.01 -15.906 1 95.5 309 MET A N 1
ATOM 2193 C CA . MET A 1 309 ? -0.645 -2.918 -15.109 1 95.5 309 MET A CA 1
ATOM 2194 C C . MET A 1 309 ? -1.313 -1.56 -15.289 1 95.5 309 MET A C 1
ATOM 2196 O O . MET A 1 309 ? -2.529 -1.481 -15.477 1 95.5 309 MET A O 1
ATOM 2200 N N . VAL A 1 310 ? -0.543 -0.536 -15.273 1 95.5 310 VAL A N 1
ATOM 2201 C CA . VAL A 1 310 ? -1.082 0.813 -15.414 1 95.5 310 VAL A CA 1
ATOM 2202 C C . VAL A 1 310 ? -1.655 0.994 -16.812 1 95.5 310 VAL A C 1
ATOM 2204 O O . VAL A 1 310 ? -2.736 1.563 -16.984 1 95.5 310 VAL A O 1
ATOM 2207 N N . ALA A 1 311 ? -0.954 0.528 -17.797 1 96.5 311 ALA A N 1
ATOM 2208 C CA . ALA A 1 311 ? -1.408 0.634 -19.188 1 96.5 311 ALA A CA 1
ATOM 2209 C C . ALA A 1 311 ? -2.701 -0.147 -19.391 1 96.5 311 ALA A C 1
ATOM 2211 O O . ALA A 1 311 ? -3.607 0.318 -20.094 1 96.5 311 ALA A O 1
ATOM 2212 N N . LEU A 1 312 ? -2.754 -1.326 -18.828 1 96.31 312 LEU A N 1
ATOM 2213 C CA . LEU A 1 312 ? -3.949 -2.154 -18.953 1 96.31 312 LEU A CA 1
ATOM 2214 C C . LEU A 1 312 ? -5.164 -1.449 -18.359 1 96.31 312 LEU A C 1
ATOM 2216 O O . LEU A 1 312 ? -6.234 -1.425 -18.969 1 96.31 312 LEU A O 1
ATOM 2220 N N . ALA A 1 313 ? -4.977 -0.905 -17.203 1 96.69 313 ALA A N 1
ATOM 2221 C CA . ALA A 1 313 ? -6.074 -0.206 -16.531 1 96.69 313 ALA A CA 1
ATOM 2222 C C . ALA A 1 313 ? -6.527 1.001 -17.359 1 96.69 313 ALA A C 1
ATOM 2224 O O . ALA A 1 313 ? -7.73 1.227 -17.531 1 96.69 313 ALA A O 1
ATOM 2225 N N . THR A 1 314 ? -5.605 1.717 -17.875 1 97 314 THR A N 1
ATOM 2226 C CA . THR A 1 314 ? -5.891 2.955 -18.594 1 97 314 THR A CA 1
ATOM 2227 C C . THR A 1 314 ? -6.594 2.662 -19.922 1 97 314 THR A C 1
ATOM 2229 O O . THR A 1 314 ? -7.648 3.23 -20.203 1 97 314 THR A O 1
ATOM 2232 N N . THR A 1 315 ? -6.062 1.757 -20.688 1 97.56 315 THR A N 1
ATOM 2233 C CA . THR A 1 315 ? -6.613 1.475 -22.016 1 97.56 315 THR A CA 1
ATOM 2234 C C . THR A 1 315 ? -7.969 0.789 -21.906 1 97.56 315 THR A C 1
ATOM 2236 O O . THR A 1 315 ? -8.898 1.118 -22.641 1 97.56 315 THR A O 1
ATOM 2239 N N . THR A 1 316 ? -8.062 -0.141 -20.984 1 97.25 316 THR A N 1
ATOM 2240 C CA . THR A 1 316 ? -9.32 -0.844 -20.781 1 97.25 316 THR A CA 1
ATOM 2241 C C . THR A 1 316 ? -10.398 0.112 -20.281 1 97.25 316 THR A C 1
ATOM 2243 O O . THR A 1 316 ? -11.531 0.096 -20.766 1 97.25 316 THR A O 1
ATOM 2246 N N . GLY A 1 317 ? -10.039 0.911 -19.312 1 97.69 317 GLY A N 1
ATOM 2247 C CA . GLY A 1 317 ? -10.984 1.87 -18.766 1 97.69 317 GLY A CA 1
ATOM 2248 C C . GLY A 1 317 ? -11.453 2.891 -19.781 1 97.69 317 GLY A C 1
ATOM 2249 O O . GLY A 1 317 ? -12.656 3.115 -19.938 1 97.69 317 GLY A O 1
ATOM 2250 N N . LEU A 1 318 ? -10.547 3.461 -20.547 1 97.06 318 LEU A N 1
ATOM 2251 C CA . LEU A 1 318 ? -10.898 4.465 -21.531 1 97.06 318 LEU A CA 1
ATOM 2252 C C . LEU A 1 318 ? -11.742 3.855 -22.656 1 97.06 318 LEU A C 1
ATOM 2254 O O . LEU A 1 318 ? -12.742 4.441 -23.078 1 97.06 318 LEU A O 1
ATOM 2258 N N . ALA A 1 319 ? -11.336 2.727 -23.078 1 97.44 319 ALA A N 1
ATOM 2259 C CA . ALA A 1 319 ? -12.086 2.051 -24.141 1 97.44 319 ALA A CA 1
ATOM 2260 C C . ALA A 1 319 ? -13.484 1.667 -23.656 1 97.44 319 ALA A C 1
ATOM 2262 O O . ALA A 1 319 ? -14.422 1.598 -24.453 1 97.44 319 ALA A O 1
ATOM 2263 N N . GLY A 1 320 ? -13.586 1.389 -22.359 1 96.44 320 GLY A N 1
ATOM 2264 C CA . GLY A 1 320 ? -14.867 1.031 -21.781 1 96.44 320 GLY A CA 1
ATOM 2265 C C . GLY A 1 320 ? -15.742 2.232 -21.484 1 96.44 320 GLY A C 1
ATOM 2266 O O . GLY A 1 320 ? -16.891 2.082 -21.062 1 96.44 320 GLY A O 1
ATOM 2267 N N . GLY A 1 321 ? -15.203 3.439 -21.688 1 95.06 321 GLY A N 1
ATOM 2268 C CA . GLY A 1 321 ? -15.992 4.648 -21.516 1 95.06 321 GLY A CA 1
ATOM 2269 C C . GLY A 1 321 ? -15.797 5.309 -20.172 1 95.06 321 GLY A C 1
ATOM 2270 O O . GLY A 1 321 ? -16.531 6.227 -19.797 1 95.06 321 GLY A O 1
ATOM 2271 N N . MET A 1 322 ? -14.859 4.859 -19.516 1 94.94 322 MET A N 1
ATOM 2272 C CA . MET A 1 322 ? -14.609 5.457 -18.203 1 94.94 322 MET A CA 1
ATOM 2273 C C . MET A 1 322 ? -13.734 6.703 -18.328 1 94.94 322 MET A C 1
ATOM 2275 O O . MET A 1 322 ? -12.828 6.746 -19.172 1 94.94 322 MET A O 1
ATOM 2279 N N . GLY A 1 323 ? -14.07 7.695 -17.484 1 93.69 323 GLY A N 1
ATOM 2280 C CA . GLY A 1 323 ? -13.156 8.82 -17.375 1 93.69 323 GLY A CA 1
ATOM 2281 C C . GLY A 1 323 ? -11.922 8.5 -16.547 1 93.69 323 GLY A C 1
ATOM 2282 O O . GLY A 1 323 ? -11.891 7.488 -15.836 1 93.69 323 GLY A O 1
ATOM 2283 N N . PRO A 1 324 ? -10.883 9.328 -16.656 1 93.62 324 PRO A N 1
ATOM 2284 C CA . PRO A 1 324 ? -9.648 9.07 -15.922 1 93.62 324 PRO A CA 1
ATOM 2285 C C . PRO A 1 324 ? -9.867 8.977 -14.414 1 93.62 324 PRO A C 1
ATOM 2287 O O . PRO A 1 324 ? -9.242 8.141 -13.75 1 93.62 324 PRO A O 1
ATOM 2290 N N . ARG A 1 325 ? -10.656 9.742 -13.906 1 92.56 325 ARG A N 1
ATOM 2291 C CA . ARG A 1 325 ? -10.938 9.711 -12.477 1 92.56 325 ARG A CA 1
ATOM 2292 C C . ARG A 1 325 ? -11.609 8.398 -12.078 1 92.56 325 ARG A C 1
ATOM 2294 O O . ARG A 1 325 ? -11.273 7.82 -11.047 1 92.56 325 ARG A O 1
ATOM 2301 N N . ALA A 1 326 ? -12.531 8.023 -12.859 1 94.38 326 ALA A N 1
ATOM 2302 C CA . ALA A 1 326 ? -13.234 6.77 -12.594 1 94.38 326 ALA A CA 1
ATOM 2303 C C . ALA A 1 326 ? -12.273 5.582 -12.641 1 94.38 326 ALA A C 1
ATOM 2305 O O . ALA A 1 326 ? -12.414 4.633 -11.867 1 94.38 326 ALA A O 1
ATOM 2306 N N . ILE A 1 327 ? -11.391 5.637 -13.531 1 96.44 327 ILE A N 1
ATOM 2307 C CA . ILE A 1 327 ? -10.383 4.586 -13.648 1 96.44 327 ILE A CA 1
ATOM 2308 C C . ILE A 1 327 ? -9.555 4.531 -12.367 1 96.44 327 ILE A C 1
ATOM 2310 O O . ILE A 1 327 ? -9.328 3.453 -11.812 1 96.44 327 ILE A O 1
ATOM 2314 N N . LEU A 1 328 ? -9.156 5.664 -11.891 1 95 328 LEU A N 1
ATOM 2315 C CA . LEU A 1 328 ? -8.344 5.738 -10.68 1 95 328 LEU A CA 1
ATOM 2316 C C . LEU A 1 328 ? -9.125 5.219 -9.477 1 95 328 LEU A C 1
ATOM 2318 O O . LEU A 1 328 ? -8.57 4.516 -8.625 1 95 328 LEU A O 1
ATOM 2322 N N . GLN A 1 329 ? -10.359 5.57 -9.438 1 93.44 329 GLN A N 1
ATOM 2323 C CA . GLN A 1 329 ? -11.203 5.105 -8.336 1 93.44 329 GLN A CA 1
ATOM 2324 C C . GLN A 1 329 ? -11.344 3.584 -8.359 1 93.44 329 GLN A C 1
ATOM 2326 O O . GLN A 1 329 ? -11.344 2.939 -7.309 1 93.44 329 GLN A O 1
ATOM 2331 N N . ALA A 1 330 ? -11.484 3.098 -9.547 1 94.56 330 ALA A N 1
ATOM 2332 C CA . ALA A 1 330 ? -11.539 1.645 -9.68 1 94.56 330 ALA A CA 1
ATOM 2333 C C . ALA A 1 330 ? -10.234 0.998 -9.234 1 94.56 330 ALA A C 1
ATOM 2335 O O . ALA A 1 330 ? -10.242 -0.04 -8.57 1 94.56 330 ALA A O 1
ATOM 2336 N N . MET A 1 331 ? -9.164 1.617 -9.586 1 95.5 331 MET A N 1
ATOM 2337 C CA . MET A 1 331 ? -7.852 1.119 -9.195 1 95.5 331 MET A CA 1
ATOM 2338 C C . MET A 1 331 ? -7.703 1.118 -7.676 1 95.5 331 MET A C 1
ATOM 2340 O O . MET A 1 331 ? -7.203 0.152 -7.098 1 95.5 331 MET A O 1
ATOM 2344 N N . TYR A 1 332 ? -8.18 2.156 -7.043 1 93.81 332 TYR A N 1
ATOM 2345 C CA . TYR A 1 332 ? -8.102 2.24 -5.586 1 93.81 332 TYR A CA 1
ATOM 2346 C C . TYR A 1 332 ? -8.961 1.166 -4.934 1 93.81 332 TYR A C 1
ATOM 2348 O O . TYR A 1 332 ? -8.539 0.537 -3.957 1 93.81 332 TYR A O 1
ATOM 2356 N N . ALA A 1 333 ? -10.133 1.007 -5.473 1 92.75 333 ALA A N 1
ATOM 2357 C CA . ALA A 1 333 ? -11.07 0.033 -4.914 1 92.75 333 ALA A CA 1
ATOM 2358 C C . ALA A 1 333 ? -10.492 -1.378 -4.973 1 92.75 333 ALA A C 1
ATOM 2360 O O . ALA A 1 333 ? -10.562 -2.125 -3.994 1 92.75 333 ALA A O 1
ATOM 2361 N N . GLY A 1 334 ? -9.961 -1.706 -6.098 1 91.62 334 GLY A N 1
ATOM 2362 C CA . GLY A 1 334 ? -9.344 -3.012 -6.238 1 91.62 334 GLY A CA 1
ATOM 2363 C C . GLY A 1 334 ? -8.109 -3.182 -5.367 1 91.62 334 GLY A C 1
ATOM 2364 O O . GLY A 1 334 ? -7.949 -4.203 -4.695 1 91.62 334 GLY A O 1
ATOM 2365 N N . ALA A 1 335 ? -7.242 -2.186 -5.355 1 92.88 335 ALA A N 1
ATOM 2366 C CA . ALA A 1 335 ? -6.008 -2.221 -4.574 1 92.88 335 ALA A CA 1
ATOM 2367 C C . ALA A 1 335 ? -6.309 -2.283 -3.078 1 92.88 335 ALA A C 1
ATOM 2369 O O . ALA A 1 335 ? -5.625 -2.988 -2.33 1 92.88 335 ALA A O 1
ATOM 2370 N N . GLY A 1 336 ? -7.297 -1.537 -2.674 1 91.38 336 GLY A N 1
ATOM 2371 C CA . GLY A 1 336 ? -7.66 -1.484 -1.266 1 91.38 336 GLY A CA 1
ATOM 2372 C C . GLY A 1 336 ? -8.055 -2.836 -0.7 1 91.38 336 GLY A C 1
ATOM 2373 O O . GLY A 1 336 ? -7.762 -3.139 0.458 1 91.38 336 GLY A O 1
ATOM 2374 N N . LYS A 1 337 ? -8.578 -3.654 -1.536 1 87.12 337 LYS A N 1
ATOM 2375 C CA . LYS A 1 337 ? -9.023 -4.977 -1.104 1 87.12 337 LYS A CA 1
ATOM 2376 C C . LYS A 1 337 ? -7.84 -5.883 -0.802 1 87.12 337 LYS A C 1
ATOM 2378 O O . LYS A 1 337 ? -7.949 -6.82 -0.007 1 87.12 337 LYS A O 1
ATOM 2383 N N . LEU A 1 338 ? -6.727 -5.57 -1.403 1 87.31 338 LEU A N 1
ATOM 2384 C CA . LEU A 1 338 ? -5.586 -6.469 -1.263 1 87.31 338 LEU A CA 1
ATOM 2385 C C . LEU A 1 338 ? -4.434 -5.773 -0.54 1 87.31 338 LEU A C 1
ATOM 2387 O O . LEU A 1 338 ? -3.275 -6.16 -0.692 1 87.31 338 LEU A O 1
ATOM 2391 N N . ILE A 1 339 ? -4.699 -4.793 0.256 1 91.12 339 ILE A N 1
ATOM 2392 C CA . ILE A 1 339 ? -3.658 -4.062 0.966 1 91.12 339 ILE A CA 1
ATOM 2393 C C . ILE A 1 339 ? -2.922 -5.004 1.917 1 91.12 339 ILE A C 1
ATOM 2395 O O . ILE A 1 339 ? -1.72 -4.852 2.143 1 91.12 339 ILE A O 1
ATOM 2399 N N . TRP A 1 340 ? -3.602 -6.02 2.439 1 89.94 340 TRP A N 1
ATOM 2400 C CA . TRP A 1 340 ? -2.986 -6.977 3.352 1 89.94 340 TRP A CA 1
ATOM 2401 C C . TRP A 1 340 ? -1.882 -7.762 2.65 1 89.94 340 TRP A C 1
ATOM 2403 O O . TRP A 1 340 ? -0.882 -8.133 3.273 1 89.94 340 TRP A O 1
ATOM 2413 N N . ILE A 1 341 ? -2.031 -8.016 1.379 1 87.75 341 ILE A N 1
ATOM 2414 C CA . ILE A 1 341 ? -1.013 -8.734 0.616 1 87.75 341 ILE A CA 1
ATOM 2415 C C . ILE A 1 341 ? 0.236 -7.863 0.482 1 87.75 341 ILE A C 1
ATOM 2417 O O . ILE A 1 341 ? 1.36 -8.367 0.568 1 87.75 341 ILE A O 1
ATOM 2421 N N . PHE A 1 342 ? -0.056 -6.605 0.229 1 93.19 342 PHE A N 1
ATOM 2422 C CA . PHE A 1 342 ? 1.081 -5.695 0.152 1 93.19 342 PHE A CA 1
ATOM 2423 C C . PHE A 1 342 ? 1.862 -5.695 1.461 1 93.19 342 PHE A C 1
ATOM 2425 O O . PHE A 1 342 ? 3.094 -5.746 1.455 1 93.19 342 PHE A O 1
ATOM 2432 N N . PHE A 1 343 ? 1.198 -5.629 2.623 1 94.19 343 PHE A N 1
ATOM 2433 C CA . PHE A 1 343 ? 1.841 -5.66 3.932 1 94.19 343 PHE A CA 1
ATOM 2434 C C . PHE A 1 343 ? 2.615 -6.961 4.121 1 94.19 343 PHE A C 1
ATOM 2436 O O . PHE A 1 343 ? 3.727 -6.953 4.656 1 94.19 343 PHE A O 1
ATOM 2443 N N . LEU A 1 344 ? 1.992 -8.008 3.686 1 89.94 344 LEU A N 1
ATOM 2444 C CA . LEU A 1 344 ? 2.635 -9.305 3.814 1 89.94 344 LEU A CA 1
ATOM 2445 C C . LEU A 1 344 ? 3.969 -9.328 3.076 1 89.94 344 LEU A C 1
ATOM 2447 O O . LEU A 1 344 ? 4.988 -9.734 3.641 1 89.94 344 LEU A O 1
ATOM 2451 N N . PHE A 1 345 ? 3.943 -8.883 1.83 1 89.62 345 PHE A N 1
ATOM 2452 C CA . PHE A 1 345 ? 5.145 -8.906 1.003 1 89.62 345 PHE A CA 1
ATOM 2453 C C . PHE A 1 345 ? 6.191 -7.938 1.533 1 89.62 345 PHE A C 1
ATOM 2455 O O . PHE A 1 345 ? 7.387 -8.242 1.54 1 89.62 345 PHE A O 1
ATOM 2462 N N . TRP A 1 346 ? 5.742 -6.801 1.978 1 94.25 346 TRP A N 1
ATOM 2463 C CA . TRP A 1 346 ? 6.617 -5.812 2.602 1 94.25 346 TRP A CA 1
ATOM 2464 C C . TRP A 1 346 ? 7.281 -6.387 3.848 1 94.25 346 TRP A C 1
ATOM 2466 O O . TRP A 1 346 ? 8.484 -6.219 4.051 1 94.25 346 TRP A O 1
ATOM 2476 N N . LEU A 1 347 ? 6.637 -7.164 4.641 1 94.25 347 LEU A N 1
ATOM 2477 C CA . LEU A 1 347 ? 7.125 -7.688 5.91 1 94.25 347 LEU A CA 1
ATOM 2478 C C . LEU A 1 347 ? 7.969 -8.938 5.695 1 94.25 347 LEU A C 1
ATOM 2480 O O . LEU A 1 347 ? 8.734 -9.336 6.574 1 94.25 347 LEU A O 1
ATOM 2484 N N . PHE A 1 348 ? 7.879 -9.531 4.551 1 89.19 348 PHE A N 1
ATOM 2485 C CA . PHE A 1 348 ? 8.648 -10.734 4.297 1 89.19 348 PHE A CA 1
ATOM 2486 C C . PHE A 1 348 ? 10.133 -10.414 4.141 1 89.19 348 PHE A C 1
ATOM 2488 O O . PHE A 1 348 ? 10.992 -11.211 4.516 1 89.19 348 PHE A O 1
ATOM 2495 N N . ASN A 1 349 ? 10.398 -9.25 3.605 1 91.62 349 ASN A N 1
ATOM 2496 C CA . ASN A 1 349 ? 11.789 -8.906 3.359 1 91.62 349 ASN A CA 1
ATOM 2497 C C . ASN A 1 349 ? 12.586 -8.828 4.66 1 91.62 349 ASN A C 1
ATOM 2499 O O . ASN A 1 349 ? 13.719 -9.312 4.73 1 91.62 349 ASN A O 1
ATOM 2503 N N . PRO A 1 350 ? 12.07 -8.242 5.703 1 94.81 350 PRO A N 1
ATOM 2504 C CA . PRO A 1 350 ? 12.812 -8.219 6.969 1 94.81 350 PRO A CA 1
ATOM 2505 C C . PRO A 1 350 ? 13.117 -9.625 7.492 1 94.81 350 PRO A C 1
ATOM 2507 O O . PRO A 1 350 ? 14.164 -9.836 8.109 1 94.81 350 PRO A O 1
ATOM 2510 N N . VAL A 1 351 ? 12.258 -10.531 7.324 1 90.81 351 VAL A N 1
ATOM 2511 C CA . VAL A 1 351 ? 12.516 -11.898 7.758 1 90.81 351 VAL A CA 1
ATOM 2512 C C . VAL A 1 351 ? 13.75 -12.445 7.039 1 90.81 351 VAL A C 1
ATOM 2514 O O . VAL A 1 351 ? 14.633 -13.031 7.672 1 90.81 351 VAL A O 1
ATOM 2517 N N . LEU A 1 352 ? 13.812 -12.195 5.801 1 86.81 352 LEU A N 1
ATOM 2518 C CA . LEU A 1 352 ? 14.914 -12.703 4.996 1 86.81 352 LEU A CA 1
ATOM 2519 C C . LEU A 1 352 ? 16.234 -12.055 5.41 1 86.81 352 LEU A C 1
ATOM 2521 O O . LEU A 1 352 ? 17.25 -12.734 5.527 1 86.81 352 LEU A O 1
ATOM 2525 N N . VAL A 1 353 ? 16.156 -10.781 5.621 1 90.75 353 VAL A N 1
ATOM 2526 C CA . VAL A 1 353 ? 17.375 -10.039 5.988 1 90.75 353 VAL A CA 1
ATOM 2527 C C . VAL A 1 353 ? 17.859 -10.5 7.359 1 90.75 353 VAL A C 1
ATOM 2529 O O . VAL A 1 353 ? 19.062 -10.727 7.555 1 90.75 353 VAL A O 1
ATOM 2532 N N . LEU A 1 354 ? 16.969 -10.695 8.273 1 92.69 354 LEU A N 1
ATOM 2533 C CA . LEU A 1 354 ? 17.344 -11.094 9.625 1 92.69 354 LEU A CA 1
ATOM 2534 C C . LEU A 1 354 ? 17.891 -12.523 9.641 1 92.69 354 LEU A C 1
ATOM 2536 O O . LEU A 1 354 ? 18.891 -12.797 10.312 1 92.69 354 LEU A O 1
ATOM 2540 N N . VAL A 1 355 ? 17.266 -13.344 8.93 1 87.62 355 VAL A N 1
ATOM 2541 C CA . VAL A 1 355 ? 17.719 -14.734 8.875 1 87.62 355 VAL A CA 1
ATOM 2542 C C . VAL A 1 355 ? 19.094 -14.805 8.203 1 87.62 355 VAL A C 1
ATOM 2544 O O . VAL A 1 355 ? 19.938 -15.633 8.57 1 87.62 355 VAL A O 1
ATOM 2547 N N . ASP A 1 356 ? 19.281 -13.977 7.227 1 85.94 356 ASP A N 1
ATOM 2548 C CA . ASP A 1 356 ? 20.578 -13.898 6.57 1 85.94 356 ASP A CA 1
ATOM 2549 C C . ASP A 1 356 ? 21.656 -13.43 7.547 1 85.94 356 ASP A C 1
ATOM 2551 O O . ASP A 1 356 ? 22.781 -13.938 7.527 1 85.94 356 ASP A O 1
ATOM 2555 N N . GLN A 1 357 ? 21.297 -12.531 8.367 1 88.81 357 GLN A N 1
ATOM 2556 C CA . GLN A 1 357 ? 22.234 -12 9.352 1 88.81 357 GLN A CA 1
ATOM 2557 C C . GLN A 1 357 ? 22.609 -13.07 10.375 1 88.81 357 GLN A C 1
ATOM 2559 O O . GLN A 1 357 ? 23.703 -13.023 10.945 1 88.81 357 GLN A O 1
ATOM 2564 N N . LEU A 1 358 ? 21.766 -14.023 10.547 1 88.88 358 LEU A N 1
ATOM 2565 C CA . LEU A 1 358 ? 22.031 -15.117 11.484 1 88.88 358 LEU A CA 1
ATOM 2566 C C . LEU A 1 358 ? 22.859 -16.203 10.828 1 88.88 358 LEU A C 1
ATOM 2568 O O . LEU A 1 358 ? 23.172 -17.219 11.453 1 88.88 358 LEU A O 1
ATOM 2572 N N . ASN A 1 359 ? 23.188 -15.984 9.523 1 83.12 359 ASN A N 1
ATOM 2573 C CA . ASN A 1 359 ? 24 -16.922 8.75 1 83.12 359 ASN A CA 1
ATOM 2574 C C . ASN A 1 359 ? 23.359 -18.312 8.727 1 83.12 359 ASN A C 1
ATOM 2576 O O . ASN A 1 359 ? 24.062 -19.328 8.789 1 83.12 359 ASN A O 1
ATOM 2580 N N . ALA A 1 360 ? 22.109 -18.297 8.758 1 80.5 360 ALA A N 1
ATOM 2581 C CA . ALA A 1 360 ? 21.375 -19.562 8.805 1 80.5 360 ALA A CA 1
ATOM 2582 C C . ALA A 1 360 ? 21.562 -20.359 7.516 1 80.5 360 ALA A C 1
ATOM 2584 O O . ALA A 1 360 ? 21.734 -21.578 7.555 1 80.5 360 ALA A O 1
ATOM 2585 N N . TYR A 1 361 ? 21.594 -19.734 6.418 1 74.62 361 TYR A N 1
ATOM 2586 C CA . TYR A 1 361 ? 21.703 -20.406 5.125 1 74.62 361 TYR A CA 1
ATOM 2587 C C . TYR A 1 361 ? 23.094 -21.031 4.957 1 74.62 361 TYR A C 1
ATOM 2589 O O . TYR A 1 361 ? 23.219 -22.125 4.402 1 74.62 361 TYR A O 1
ATOM 2597 N N . HIS A 1 362 ? 24.031 -20.312 5.477 1 77.19 362 HIS A N 1
ATOM 2598 C CA . HIS A 1 362 ? 25.391 -20.859 5.438 1 77.19 362 HIS A CA 1
ATOM 2599 C C . HIS A 1 362 ? 25.516 -22.109 6.301 1 77.19 362 HIS A C 1
ATOM 2601 O O . HIS A 1 362 ? 26.219 -23.047 5.938 1 77.19 362 HIS A O 1
ATOM 2607 N N . ALA A 1 363 ? 24.844 -22.047 7.367 1 80.12 363 ALA A N 1
ATOM 2608 C CA . ALA A 1 363 ? 24.859 -23.203 8.258 1 80.12 363 ALA A CA 1
ATOM 2609 C C . ALA A 1 363 ? 24.234 -24.422 7.59 1 80.12 363 ALA A C 1
ATOM 2611 O O . ALA A 1 363 ? 24.75 -25.547 7.727 1 80.12 363 ALA A O 1
ATOM 2612 N N . VAL A 1 364 ? 23.219 -24.203 6.922 1 77.69 364 VAL A N 1
ATOM 2613 C CA . VAL A 1 364 ? 22.547 -25.297 6.215 1 77.69 364 VAL A CA 1
ATOM 2614 C C . VAL A 1 364 ? 23.469 -25.844 5.121 1 77.69 364 VAL A C 1
ATOM 2616 O O . VAL A 1 364 ? 23.562 -27.047 4.934 1 77.69 364 VAL A O 1
ATOM 2619 N N . LEU A 1 365 ? 24.109 -24.969 4.457 1 74.88 365 LEU A N 1
ATOM 2620 C CA . LEU A 1 365 ? 25.016 -25.359 3.375 1 74.88 365 LEU A CA 1
ATOM 2621 C C . LEU A 1 365 ? 26.172 -26.172 3.908 1 74.88 365 LEU A C 1
ATOM 2623 O O . LEU A 1 365 ? 26.562 -27.188 3.307 1 74.88 365 LEU A O 1
ATOM 2627 N N . GLU A 1 366 ? 26.672 -25.703 4.988 1 77.81 366 GLU A N 1
ATOM 2628 C CA . GLU A 1 366 ? 27.812 -26.406 5.578 1 77.81 366 GLU A CA 1
ATOM 2629 C C . GLU A 1 366 ? 27.422 -27.797 6.059 1 77.81 366 GLU A C 1
ATOM 2631 O O . GLU A 1 366 ? 28.203 -28.75 5.953 1 77.81 366 GLU A O 1
ATOM 2636 N N . LEU A 1 367 ? 26.234 -27.875 6.527 1 77.56 367 LEU A N 1
ATOM 2637 C CA . LEU A 1 367 ? 25.766 -29.172 7.012 1 77.56 367 LEU A CA 1
ATOM 2638 C C . LEU A 1 367 ? 25.438 -30.094 5.848 1 77.56 367 LEU A C 1
ATOM 2640 O O . LEU A 1 367 ? 25.609 -31.312 5.961 1 77.56 367 LEU A O 1
ATOM 2644 N N . ALA A 1 368 ? 24.969 -29.516 4.77 1 74.75 368 ALA A N 1
ATOM 2645 C CA . ALA A 1 368 ? 24.531 -30.312 3.629 1 74.75 368 ALA A CA 1
ATOM 2646 C C . ALA A 1 368 ? 25.703 -30.719 2.746 1 74.75 368 ALA A C 1
ATOM 2648 O O . ALA A 1 368 ? 25.641 -31.75 2.066 1 74.75 368 ALA A O 1
ATOM 2649 N N . LYS A 1 369 ? 26.734 -29.984 2.789 1 75.19 369 LYS A N 1
ATOM 2650 C CA . LYS A 1 369 ? 27.859 -30.125 1.865 1 75.19 369 LYS A CA 1
ATOM 2651 C C . LYS A 1 369 ? 28.406 -31.547 1.885 1 75.19 369 LYS A C 1
ATOM 2653 O O . LYS A 1 369 ? 28.562 -32.188 0.833 1 75.19 369 LYS A O 1
ATOM 2658 N N . PRO A 1 370 ? 28.578 -32.031 3.123 1 75.94 370 PRO A N 1
ATOM 2659 C CA . PRO A 1 370 ? 29.156 -33.375 3.117 1 75.94 370 PRO A CA 1
ATOM 2660 C C . PRO A 1 370 ? 28.188 -34.438 2.561 1 75.94 370 PRO A C 1
ATOM 2662 O O . PRO A 1 370 ? 28.625 -35.438 2.027 1 75.94 370 PRO A O 1
ATOM 2665 N N . HIS A 1 371 ? 26.938 -34.125 2.648 1 74.25 371 HIS A N 1
ATOM 2666 C CA . HIS A 1 371 ? 25.922 -35.094 2.205 1 74.25 371 HIS A CA 1
ATOM 2667 C C . HIS A 1 371 ? 25.578 -34.875 0.734 1 74.25 371 HIS A C 1
ATOM 2669 O O . HIS A 1 371 ? 24.906 -35.719 0.128 1 74.25 371 HIS A O 1
ATOM 2675 N N . LEU A 1 372 ? 25.922 -33.812 0.323 1 73.69 372 LEU A N 1
ATOM 2676 C CA . LEU A 1 372 ? 25.656 -33.531 -1.08 1 73.69 372 LEU A CA 1
ATOM 2677 C C . LEU A 1 372 ? 26.781 -34.062 -1.97 1 73.69 372 LEU A C 1
ATOM 2679 O O . LEU A 1 372 ? 26.625 -34.125 -3.191 1 73.69 372 LEU A O 1
ATOM 2683 N N . ALA A 1 373 ? 27.859 -34.5 -1.164 1 74.5 373 ALA A N 1
ATOM 2684 C CA . ALA A 1 373 ? 28.953 -35.094 -1.938 1 74.5 373 ALA A CA 1
ATOM 2685 C C . ALA A 1 373 ? 28.5 -36.375 -2.639 1 74.5 373 ALA A C 1
ATOM 2687 O O . ALA A 1 373 ? 27.953 -37.25 -2.002 1 74.5 373 ALA A O 1
ATOM 2688 N N . GLY A 1 374 ? 28.359 -36.375 -3.943 1 77.69 374 GLY A N 1
ATOM 2689 C CA . GLY A 1 374 ? 28.016 -37.562 -4.738 1 77.69 374 GLY A CA 1
ATOM 2690 C C . GLY A 1 374 ? 26.641 -37.469 -5.359 1 77.69 374 GLY A C 1
ATOM 2691 O O . GLY A 1 374 ? 26.25 -38.312 -6.156 1 77.69 374 GLY A O 1
ATOM 2692 N N . ILE A 1 375 ? 25.891 -36.594 -4.855 1 86.25 375 ILE A N 1
ATOM 2693 C CA . ILE A 1 375 ? 24.547 -36.438 -5.414 1 86.25 375 ILE A CA 1
ATOM 2694 C C . ILE A 1 375 ? 24.609 -35.594 -6.684 1 86.25 375 ILE A C 1
ATOM 2696 O O . ILE A 1 375 ? 25.234 -34.531 -6.695 1 86.25 375 ILE A O 1
ATOM 2700 N N . SER A 1 376 ? 24.078 -36.219 -7.727 1 90.19 376 SER A N 1
ATOM 2701 C CA . SER A 1 376 ? 24.078 -35.469 -8.984 1 90.19 376 SER A CA 1
ATOM 2702 C C . SER A 1 376 ? 23.219 -34.219 -8.867 1 90.19 376 SER A C 1
ATOM 2704 O O . SER A 1 376 ? 22.344 -34.125 -8.008 1 90.19 376 SER A O 1
ATOM 2706 N N . GLY A 1 377 ? 23.516 -33.219 -9.68 1 93.06 377 GLY A N 1
ATOM 2707 C CA . GLY A 1 377 ? 22.734 -32 -9.703 1 93.06 377 GLY A CA 1
ATOM 2708 C C . GLY A 1 377 ? 21.25 -32.25 -9.922 1 93.06 377 GLY A C 1
ATOM 2709 O O . GLY A 1 377 ? 20.406 -31.609 -9.297 1 93.06 377 GLY A O 1
ATOM 2710 N N . ALA A 1 378 ? 20.969 -33.125 -10.805 1 95.44 378 ALA A N 1
ATOM 2711 C CA . ALA A 1 378 ? 19.578 -33.469 -11.102 1 95.44 378 ALA A CA 1
ATOM 2712 C C . ALA A 1 378 ? 18.875 -34.031 -9.867 1 95.44 378 ALA A C 1
ATOM 2714 O O . ALA A 1 378 ? 17.734 -33.656 -9.578 1 95.44 378 ALA A O 1
ATOM 2715 N N . MET A 1 379 ? 19.531 -34.906 -9.234 1 94.06 379 MET A N 1
ATOM 2716 C CA . MET A 1 379 ? 18.953 -35.531 -8.039 1 94.06 379 MET A CA 1
ATOM 2717 C C . MET A 1 379 ? 18.766 -34.5 -6.934 1 94.06 379 MET A C 1
ATOM 2719 O O . MET A 1 379 ? 17.812 -34.562 -6.164 1 94.06 379 MET A O 1
ATOM 2723 N N . LEU A 1 380 ? 19.734 -33.594 -6.855 1 93.31 380 LEU A N 1
ATOM 2724 C CA . LEU A 1 380 ? 19.609 -32.531 -5.875 1 93.31 380 LEU A CA 1
ATOM 2725 C C . LEU A 1 380 ? 18.359 -31.688 -6.148 1 93.31 380 LEU A C 1
ATOM 2727 O O . LEU A 1 380 ? 17.641 -31.312 -5.219 1 93.31 380 LEU A O 1
ATOM 2731 N N . CYS A 1 381 ? 18.125 -31.375 -7.375 1 95.88 381 CYS A N 1
ATOM 2732 C CA . CYS A 1 381 ? 16.906 -30.656 -7.75 1 95.88 381 CYS A CA 1
ATOM 2733 C C . CYS A 1 381 ? 15.664 -31.406 -7.301 1 95.88 381 CYS A C 1
ATOM 2735 O O . CYS A 1 381 ? 14.727 -30.797 -6.77 1 95.88 381 CYS A O 1
ATOM 2737 N N . VAL A 1 382 ? 15.672 -32.688 -7.473 1 95.12 382 VAL A N 1
ATOM 2738 C CA . VAL A 1 382 ? 14.531 -33.531 -7.098 1 95.12 382 VAL A CA 1
ATOM 2739 C C . VAL A 1 382 ? 14.328 -33.469 -5.586 1 95.12 382 VAL A C 1
ATOM 2741 O O . VAL A 1 382 ? 13.195 -33.312 -5.113 1 95.12 382 VAL A O 1
ATOM 2744 N N . ILE A 1 383 ? 15.352 -33.531 -4.895 1 90.62 383 ILE A N 1
ATOM 2745 C CA . ILE A 1 383 ? 15.281 -33.531 -3.436 1 90.62 383 ILE A CA 1
ATOM 2746 C C . ILE A 1 383 ? 14.734 -32.188 -2.941 1 90.62 383 ILE A C 1
ATOM 2748 O O . ILE A 1 383 ? 13.859 -32.156 -2.072 1 90.62 383 ILE A O 1
ATOM 2752 N N . VAL A 1 384 ? 15.289 -31.094 -3.486 1 90.62 384 VAL A N 1
ATOM 2753 C CA . VAL A 1 384 ? 14.844 -29.766 -3.078 1 90.62 384 VAL A CA 1
ATOM 2754 C C . VAL A 1 384 ? 13.367 -29.594 -3.408 1 90.62 384 VAL A C 1
ATOM 2756 O O . VAL A 1 384 ? 12.602 -29.047 -2.605 1 90.62 384 VAL A O 1
ATOM 2759 N N . LEU A 1 385 ? 12.938 -30.031 -4.527 1 93.69 385 LEU A N 1
ATOM 2760 C CA . LEU A 1 385 ? 11.547 -29.938 -4.945 1 93.69 385 LEU A CA 1
ATOM 2761 C C . LEU A 1 385 ? 10.633 -30.688 -3.971 1 93.69 385 LEU A C 1
ATOM 2763 O O . LEU A 1 385 ? 9.656 -30.125 -3.479 1 93.69 385 LEU A O 1
ATOM 2767 N N . TRP A 1 386 ? 10.961 -31.922 -3.709 1 89.06 386 TRP A N 1
ATOM 2768 C CA . TRP A 1 386 ? 10.133 -32.75 -2.85 1 89.06 386 TRP A CA 1
ATOM 2769 C C . TRP A 1 386 ? 10.086 -32.219 -1.429 1 89.06 386 TRP A C 1
ATOM 2771 O O . TRP A 1 386 ? 9.039 -32.219 -0.782 1 89.06 386 TRP A O 1
ATOM 2781 N N . PHE A 1 387 ? 11.188 -31.734 -1.046 1 83.38 387 PHE A N 1
ATOM 2782 C CA . PHE A 1 387 ? 11.273 -31.141 0.282 1 83.38 387 PHE A CA 1
ATOM 2783 C C . PHE A 1 387 ? 10.352 -29.922 0.391 1 83.38 387 PHE A C 1
ATOM 2785 O O . PHE A 1 387 ? 9.617 -29.781 1.374 1 83.38 387 PHE A O 1
ATOM 2792 N N . ASN A 1 388 ? 10.352 -29.109 -0.572 1 85.25 388 ASN A N 1
ATOM 2793 C CA . ASN A 1 388 ? 9.586 -27.859 -0.525 1 85.25 388 ASN A CA 1
ATOM 2794 C C . ASN A 1 388 ? 8.094 -28.125 -0.716 1 85.25 388 ASN A C 1
ATOM 2796 O O . ASN A 1 388 ? 7.262 -27.422 -0.128 1 85.25 388 ASN A O 1
ATOM 2800 N N . VAL A 1 389 ? 7.711 -29.031 -1.502 1 84.19 389 VAL A N 1
ATOM 2801 C CA . VAL A 1 389 ? 6.305 -29.297 -1.786 1 84.19 389 VAL A CA 1
ATOM 2802 C C . VAL A 1 389 ? 5.637 -29.922 -0.559 1 84.19 389 VAL A C 1
ATOM 2804 O O . VAL A 1 389 ? 4.492 -29.594 -0.237 1 84.19 389 VAL A O 1
ATOM 2807 N N . ILE A 1 390 ? 6.379 -30.656 0.116 1 72.56 390 ILE A N 1
ATOM 2808 C CA . ILE A 1 390 ? 5.82 -31.344 1.273 1 72.56 390 ILE A CA 1
ATOM 2809 C C . ILE A 1 390 ? 5.914 -30.453 2.506 1 72.56 390 ILE A C 1
ATOM 2811 O O . ILE A 1 390 ? 5.012 -30.438 3.346 1 72.56 390 ILE A O 1
ATOM 2815 N N . GLY A 1 391 ? 7.004 -29.656 2.559 1 63.75 391 GLY A N 1
ATOM 2816 C CA . GLY A 1 391 ? 7.312 -28.938 3.787 1 63.75 391 GLY A CA 1
ATOM 2817 C C . GLY A 1 391 ? 6.789 -27.516 3.797 1 63.75 391 GLY A C 1
ATOM 2818 O O . GLY A 1 391 ? 6.762 -26.859 4.844 1 63.75 391 GLY A O 1
ATOM 2819 N N . HIS A 1 392 ? 6.418 -26.969 2.693 1 65.5 392 HIS A N 1
ATOM 2820 C CA . HIS A 1 392 ? 6.125 -25.547 2.682 1 65.5 392 HIS A CA 1
ATOM 2821 C C . HIS A 1 392 ? 4.621 -25.281 2.705 1 65.5 392 HIS A C 1
ATOM 2823 O O . HIS A 1 392 ? 3.828 -26.219 2.51 1 65.5 392 HIS A O 1
ATOM 2829 N N . ILE A 1 393 ? 4.371 -23.969 3.121 1 58.38 393 ILE A N 1
ATOM 2830 C CA . ILE A 1 393 ? 3.004 -23.531 3.367 1 58.38 393 ILE A CA 1
ATOM 2831 C C . ILE A 1 393 ? 2.434 -22.891 2.102 1 58.38 393 ILE A C 1
ATOM 2833 O O . ILE A 1 393 ? 2.959 -21.875 1.615 1 58.38 393 ILE A O 1
ATOM 2837 N N . PRO A 1 394 ? 1.334 -23.453 1.719 1 59.34 394 PRO A N 1
ATOM 2838 C CA . PRO A 1 394 ? 0.691 -22.859 0.542 1 59.34 394 PRO A CA 1
ATOM 2839 C C . PRO A 1 394 ? 0.149 -21.469 0.805 1 59.34 394 PRO A C 1
ATOM 2841 O O . PRO A 1 394 ? -0.236 -21.141 1.935 1 59.34 394 PRO A O 1
ATOM 2844 N N . GLY A 1 395 ? 0.237 -20.609 -0.02 1 61.44 395 GLY A N 1
ATOM 2845 C CA . GLY A 1 395 ? -0.423 -19.312 0.059 1 61.44 395 GLY A CA 1
ATOM 2846 C C . GLY A 1 395 ? 0.536 -18.141 -0.063 1 61.44 395 GLY A C 1
ATOM 2847 O O . GLY A 1 395 ? 0.111 -16.984 -0.109 1 61.44 395 GLY A O 1
ATOM 2848 N N . ALA A 1 396 ? 1.743 -18.438 -0.099 1 73.06 396 ALA A N 1
ATOM 2849 C CA . ALA A 1 396 ? 2.74 -17.375 -0.25 1 73.06 396 ALA A CA 1
ATOM 2850 C C . ALA A 1 396 ? 3.797 -17.766 -1.281 1 73.06 396 ALA A C 1
ATOM 2852 O O . ALA A 1 396 ? 4.992 -17.797 -0.975 1 73.06 396 ALA A O 1
ATOM 2853 N N . ALA A 1 397 ? 3.271 -17.922 -2.447 1 82.5 397 ALA A N 1
ATOM 2854 C CA . ALA A 1 397 ? 4.133 -18.469 -3.494 1 82.5 397 ALA A CA 1
ATOM 2855 C C . ALA A 1 397 ? 5.371 -17.609 -3.695 1 82.5 397 ALA A C 1
ATOM 2857 O O . ALA A 1 397 ? 6.488 -18.109 -3.791 1 82.5 397 ALA A O 1
ATOM 2858 N N . VAL A 1 398 ? 5.184 -16.391 -3.68 1 84.31 398 VAL A N 1
ATOM 2859 C CA . VAL A 1 398 ? 6.277 -15.461 -3.957 1 84.31 398 VAL A CA 1
ATOM 2860 C C . VAL A 1 398 ? 7.312 -15.539 -2.834 1 84.31 398 VAL A C 1
ATOM 2862 O O . VAL A 1 398 ? 8.516 -15.547 -3.092 1 84.31 398 VAL A O 1
ATOM 2865 N N . ALA A 1 399 ? 6.812 -15.578 -1.681 1 80.94 399 ALA A N 1
ATOM 2866 C CA . ALA A 1 399 ? 7.719 -15.727 -0.545 1 80.94 399 ALA A CA 1
ATOM 2867 C C . ALA A 1 399 ? 8.469 -17.047 -0.614 1 80.94 399 ALA A C 1
ATOM 2869 O O . ALA A 1 399 ? 9.672 -17.109 -0.36 1 80.94 399 ALA A O 1
ATOM 2870 N N . GLN A 1 400 ? 7.805 -18.016 -0.946 1 85.31 400 GLN A N 1
ATOM 2871 C CA . GLN A 1 400 ? 8.414 -19.328 -1.053 1 85.31 400 GLN A CA 1
ATOM 2872 C C . GLN A 1 400 ? 9.484 -19.359 -2.137 1 85.31 400 GLN A C 1
ATOM 2874 O O . GLN A 1 400 ? 10.547 -19.969 -1.952 1 85.31 400 GLN A O 1
ATOM 2879 N N . MET A 1 401 ? 9.195 -18.719 -3.176 1 91.69 401 MET A N 1
ATOM 2880 C CA . MET A 1 401 ? 10.156 -18.656 -4.273 1 91.69 401 MET A CA 1
ATOM 2881 C C . MET A 1 401 ? 11.438 -17.953 -3.832 1 91.69 401 MET A C 1
ATOM 2883 O O . MET A 1 401 ? 12.539 -18.422 -4.137 1 91.69 401 MET A O 1
ATOM 2887 N N . THR A 1 402 ? 11.227 -16.953 -3.137 1 87.06 402 THR A N 1
ATOM 2888 C CA . THR A 1 402 ? 12.375 -16.156 -2.705 1 87.06 402 THR A CA 1
ATOM 2889 C C . THR A 1 402 ? 13.203 -16.922 -1.677 1 87.06 402 THR A C 1
ATOM 2891 O O . THR A 1 402 ? 14.438 -16.922 -1.738 1 87.06 402 THR A O 1
ATOM 2894 N N . PHE A 1 403 ? 12.516 -17.609 -0.819 1 83.88 403 PHE A N 1
ATOM 2895 C CA . PHE A 1 403 ? 13.211 -18.422 0.169 1 83.88 403 PHE A CA 1
ATOM 2896 C C . PHE A 1 403 ? 13.969 -19.562 -0.504 1 83.88 403 PHE A C 1
ATOM 2898 O O . PHE A 1 403 ? 15.117 -19.844 -0.161 1 83.88 403 PHE A O 1
ATOM 2905 N N . THR A 1 404 ? 13.32 -20.203 -1.356 1 88.25 404 THR A N 1
ATOM 2906 C CA . THR A 1 404 ? 13.945 -21.312 -2.066 1 88.25 404 THR A CA 1
ATOM 2907 C C . THR A 1 404 ? 15.188 -20.844 -2.82 1 88.25 404 THR A C 1
ATOM 2909 O O . THR A 1 404 ? 16.234 -21.5 -2.787 1 88.25 404 THR A O 1
ATOM 2912 N N . ALA A 1 405 ? 15.086 -19.734 -3.445 1 90.69 405 ALA A N 1
ATOM 2913 C CA . ALA A 1 405 ? 16.203 -19.172 -4.191 1 90.69 405 ALA A CA 1
ATOM 2914 C C . ALA A 1 405 ? 17.359 -18.812 -3.26 1 90.69 405 ALA A C 1
ATOM 2916 O O . ALA A 1 405 ? 18.531 -19.031 -3.592 1 90.69 405 ALA A O 1
ATOM 2917 N N . LYS A 1 406 ? 17.047 -18.375 -2.158 1 84 406 LYS A N 1
ATOM 2918 C CA . LYS A 1 406 ? 18.062 -17.906 -1.232 1 84 406 LYS A CA 1
ATOM 2919 C C . LYS A 1 406 ? 18.734 -19.078 -0.507 1 84 406 LYS A C 1
ATOM 2921 O O . LYS A 1 406 ? 19.938 -19.062 -0.271 1 84 406 LYS A O 1
ATOM 2926 N N . ILE A 1 407 ? 17.906 -20.031 -0.202 1 81.94 407 ILE A N 1
ATOM 2927 C CA . ILE A 1 407 ? 18.406 -21.125 0.608 1 81.94 407 ILE A CA 1
ATOM 2928 C C . ILE A 1 407 ? 19.078 -22.172 -0.291 1 81.94 407 ILE A C 1
ATOM 2930 O O . ILE A 1 407 ? 20.188 -22.609 -0.014 1 81.94 407 ILE A O 1
ATOM 2934 N N . PHE A 1 408 ? 18.484 -22.484 -1.352 1 88 408 PHE A N 1
ATOM 2935 C CA . PHE A 1 408 ? 18.953 -23.625 -2.131 1 88 408 PHE A CA 1
ATOM 2936 C C . PHE A 1 408 ? 19.672 -23.156 -3.393 1 88 408 PHE A C 1
ATOM 2938 O O . PHE A 1 408 ? 20.375 -23.938 -4.031 1 88 408 PHE A O 1
ATOM 2945 N N . GLY A 1 409 ? 19.484 -21.875 -3.695 1 88.69 409 GLY A N 1
ATOM 2946 C CA . GLY A 1 409 ? 20.141 -21.359 -4.887 1 88.69 409 GLY A CA 1
ATOM 2947 C C . GLY A 1 409 ? 21.625 -21.609 -4.918 1 88.69 409 GLY A C 1
ATOM 2948 O O . GLY A 1 409 ? 22.141 -22.234 -5.855 1 88.69 409 GLY A O 1
ATOM 2949 N N . PRO A 1 410 ? 22.312 -21.203 -3.902 1 85.25 410 PRO A N 1
ATOM 2950 C CA . PRO A 1 410 ? 23.75 -21.422 -3.857 1 85.25 410 PRO A CA 1
ATOM 2951 C C . PRO A 1 410 ? 24.125 -22.906 -3.848 1 85.25 410 PRO A C 1
ATOM 2953 O O . PRO A 1 410 ? 25.125 -23.297 -4.445 1 85.25 410 PRO A O 1
ATOM 2956 N N . LEU A 1 411 ? 23.281 -23.641 -3.209 1 86.12 411 LEU A N 1
ATOM 2957 C CA . LEU A 1 411 ? 23.516 -25.078 -3.18 1 86.12 411 LEU A CA 1
ATOM 2958 C C . LEU A 1 411 ? 23.375 -25.688 -4.574 1 86.12 411 LEU A C 1
ATOM 2960 O O . LEU A 1 411 ? 24.188 -26.531 -4.977 1 86.12 411 LEU A O 1
ATOM 2964 N N . LEU A 1 412 ? 22.422 -25.266 -5.238 1 91.75 412 LEU A N 1
ATOM 2965 C CA . LEU A 1 412 ? 22.203 -25.75 -6.598 1 91.75 412 LEU A CA 1
ATOM 2966 C C . LEU A 1 412 ? 23.312 -25.281 -7.527 1 91.75 412 LEU A C 1
ATOM 2968 O O . LEU A 1 412 ? 23.797 -26.062 -8.359 1 91.75 412 LEU A O 1
ATOM 2972 N N . ALA A 1 413 ? 23.703 -24.125 -7.34 1 89.06 413 ALA A N 1
ATOM 2973 C CA . ALA A 1 413 ? 24.781 -23.594 -8.156 1 89.06 413 ALA A CA 1
ATOM 2974 C C . ALA A 1 413 ? 26.094 -24.344 -7.914 1 89.06 413 ALA A C 1
ATOM 2976 O O . ALA A 1 413 ? 26.844 -24.625 -8.852 1 89.06 413 ALA A O 1
ATOM 2977 N N . ALA A 1 414 ? 26.312 -24.578 -6.688 1 84.5 414 ALA A N 1
ATOM 2978 C CA . ALA A 1 414 ? 27.516 -25.312 -6.32 1 84.5 414 ALA A CA 1
ATOM 2979 C C . ALA A 1 414 ? 27.516 -26.719 -6.93 1 84.5 414 ALA A C 1
ATOM 2981 O O . ALA A 1 414 ? 28.578 -27.266 -7.23 1 84.5 414 ALA A O 1
ATOM 2982 N N . ALA A 1 415 ? 26.391 -27.234 -7.176 1 88.38 415 ALA A N 1
ATOM 2983 C CA . ALA A 1 415 ? 26.266 -28.578 -7.758 1 88.38 415 ALA A CA 1
ATOM 2984 C C 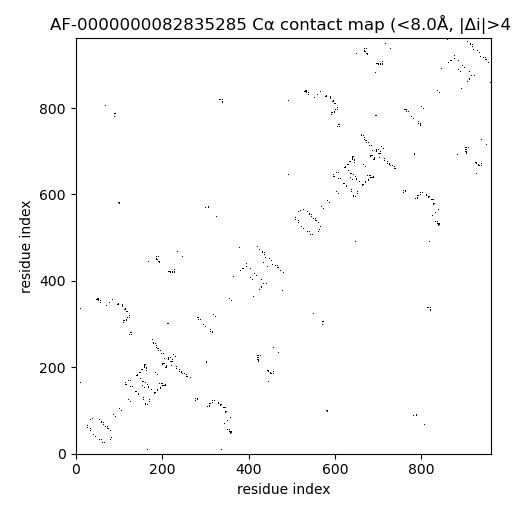. ALA A 1 415 ? 26.234 -28.5 -9.281 1 88.38 415 ALA A C 1
ATOM 2986 O O . ALA A 1 415 ? 26 -29.516 -9.953 1 88.38 415 ALA A O 1
ATOM 2987 N N . GLY A 1 416 ? 26.359 -27.281 -9.789 1 88.75 416 GLY A N 1
ATOM 2988 C CA . GLY A 1 416 ? 26.438 -27.094 -11.234 1 88.75 416 GLY A CA 1
ATOM 2989 C C . GLY A 1 416 ? 25.078 -26.984 -11.898 1 88.75 416 GLY A C 1
ATOM 2990 O O . GLY A 1 416 ? 24.953 -27.156 -13.109 1 88.75 416 GLY A O 1
ATOM 2991 N N . VAL A 1 417 ? 24.109 -26.75 -11.148 1 94.5 417 VAL A N 1
ATOM 2992 C CA . VAL A 1 417 ? 22.766 -26.625 -11.695 1 94.5 417 VAL A CA 1
ATOM 2993 C C . VAL A 1 417 ? 22.594 -25.234 -12.32 1 94.5 417 VAL A C 1
ATOM 2995 O O . VAL A 1 417 ? 22.828 -24.219 -11.664 1 94.5 417 VAL A O 1
ATOM 2998 N N . GLY A 1 418 ? 22.25 -25.219 -13.586 1 94.38 418 GLY A N 1
ATOM 2999 C CA . GLY A 1 418 ? 22.078 -23.969 -14.305 1 94.38 418 GLY A CA 1
ATOM 3000 C C . GLY A 1 418 ? 20.781 -23.281 -13.992 1 94.38 418 GLY A C 1
ATOM 3001 O O . GLY A 1 418 ? 19.938 -23.812 -13.258 1 94.38 418 GLY A O 1
ATOM 3002 N N . PRO A 1 419 ? 20.562 -22.109 -14.57 1 94.94 419 PRO A N 1
ATOM 3003 C CA . PRO A 1 419 ? 19.375 -21.297 -14.289 1 94.94 419 PRO A CA 1
ATOM 3004 C C . PRO A 1 419 ? 18.078 -21.969 -14.734 1 94.94 419 PRO A C 1
ATOM 3006 O O . PRO A 1 419 ? 17.031 -21.781 -14.109 1 94.94 419 PRO A O 1
ATOM 3009 N N . ALA A 1 420 ? 18.141 -22.719 -15.773 1 96.25 420 ALA A N 1
ATOM 3010 C CA . ALA A 1 420 ? 16.953 -23.391 -16.281 1 96.25 420 ALA A CA 1
ATOM 3011 C C . ALA A 1 420 ? 16.391 -24.375 -15.25 1 96.25 420 ALA A C 1
ATOM 3013 O O . ALA A 1 420 ? 15.203 -24.312 -14.922 1 96.25 420 ALA A O 1
ATOM 3014 N N . ALA A 1 421 ? 17.25 -25.203 -14.75 1 96.88 421 ALA A N 1
ATOM 3015 C CA . ALA A 1 421 ? 16.812 -26.188 -13.75 1 96.88 421 ALA A CA 1
ATOM 3016 C C . ALA A 1 421 ? 16.438 -25.484 -12.438 1 96.88 421 ALA A C 1
ATOM 3018 O O . ALA A 1 421 ? 15.5 -25.906 -11.758 1 96.88 421 ALA A O 1
ATOM 3019 N N . THR A 1 422 ? 17.172 -24.469 -12.094 1 96.5 422 THR A N 1
ATOM 3020 C CA . THR A 1 422 ? 16.859 -23.703 -10.891 1 96.5 422 THR A CA 1
ATOM 3021 C C . THR A 1 422 ? 15.469 -23.078 -10.992 1 96.5 422 THR A C 1
ATOM 3023 O O . THR A 1 422 ? 14.719 -23.062 -10.016 1 96.5 422 THR A O 1
ATOM 3026 N N . THR A 1 423 ? 15.164 -22.594 -12.125 1 96.94 423 THR A N 1
ATOM 3027 C CA . THR A 1 423 ? 13.852 -22.016 -12.375 1 96.94 423 THR A CA 1
ATOM 3028 C C . THR A 1 423 ? 12.75 -23.047 -12.164 1 96.94 423 THR A C 1
ATOM 3030 O O . THR A 1 423 ? 11.734 -22.766 -11.531 1 96.94 423 THR A O 1
ATOM 3033 N N . ALA A 1 424 ? 12.977 -24.219 -12.672 1 97.19 424 ALA A N 1
ATOM 3034 C CA . ALA A 1 424 ? 12.008 -25.297 -12.539 1 97.19 424 ALA A CA 1
ATOM 3035 C C . ALA A 1 424 ? 11.852 -25.719 -11.078 1 97.19 424 ALA A C 1
ATOM 3037 O O . ALA A 1 424 ? 10.742 -26.016 -10.625 1 97.19 424 ALA A O 1
ATOM 3038 N N . VAL A 1 425 ? 12.938 -25.688 -10.367 1 96.12 425 VAL A N 1
ATOM 3039 C CA . VAL A 1 425 ? 12.891 -26.031 -8.953 1 96.12 425 VAL A CA 1
ATOM 3040 C C . VAL A 1 425 ? 12.078 -24.984 -8.195 1 96.12 425 VAL A C 1
ATOM 3042 O O . VAL A 1 425 ? 11.211 -25.328 -7.391 1 96.12 425 VAL A O 1
ATOM 3045 N N . ILE A 1 426 ? 12.359 -23.734 -8.461 1 95.31 426 ILE A N 1
ATOM 3046 C CA . ILE A 1 426 ? 11.703 -22.641 -7.75 1 95.31 426 ILE A CA 1
ATOM 3047 C C . ILE A 1 426 ? 10.203 -22.641 -8.07 1 95.31 426 ILE A C 1
ATOM 3049 O O . ILE A 1 426 ? 9.375 -22.547 -7.164 1 95.31 426 ILE A O 1
ATOM 3053 N N . LEU A 1 427 ? 9.867 -22.797 -9.312 1 95.56 427 LEU A N 1
ATOM 3054 C CA . LEU A 1 427 ? 8.469 -22.797 -9.719 1 95.56 427 LEU A CA 1
ATOM 3055 C C . LEU A 1 427 ? 7.734 -24.016 -9.148 1 95.56 427 LEU A C 1
ATOM 3057 O O . LEU A 1 427 ? 6.672 -23.859 -8.539 1 95.56 427 LEU A O 1
ATOM 3061 N N . GLY A 1 428 ? 8.312 -25.172 -9.336 1 94.25 428 GLY A N 1
ATOM 3062 C CA . GLY A 1 428 ? 7.695 -26.391 -8.836 1 94.25 428 GLY A CA 1
ATOM 3063 C C . GLY A 1 428 ? 7.5 -26.391 -7.328 1 94.25 428 GLY A C 1
ATOM 3064 O O . GLY A 1 428 ? 6.445 -26.797 -6.836 1 94.25 428 GLY A O 1
ATOM 3065 N N . SER A 1 429 ? 8.453 -25.875 -6.652 1 90.88 429 SER A N 1
ATOM 3066 C CA . SER A 1 429 ? 8.445 -25.875 -5.191 1 90.88 429 SER A CA 1
ATOM 3067 C C . SER A 1 429 ? 7.359 -24.953 -4.652 1 90.88 429 SER A C 1
ATOM 3069 O O . SER A 1 429 ? 6.852 -25.156 -3.549 1 90.88 429 SER A O 1
ATOM 3071 N N . SER A 1 430 ? 6.977 -23.984 -5.461 1 90.31 430 SER A N 1
ATOM 3072 C CA . SER A 1 430 ? 6.082 -22.969 -4.934 1 90.31 430 SER A CA 1
ATOM 3073 C C . SER A 1 430 ? 4.68 -23.094 -5.52 1 90.31 430 SER A C 1
ATOM 3075 O O . SER A 1 430 ? 3.719 -22.547 -4.977 1 90.31 430 SER A O 1
ATOM 3077 N N . GLN A 1 431 ? 4.543 -23.844 -6.547 1 90.75 431 GLN A N 1
ATOM 3078 C CA . GLN A 1 431 ? 3.25 -23.828 -7.223 1 90.75 431 GLN A CA 1
ATOM 3079 C C . GLN A 1 431 ? 2.551 -25.188 -7.09 1 90.75 431 GLN A C 1
ATOM 3081 O O . GLN A 1 431 ? 1.322 -25.266 -7.16 1 90.75 431 GLN A O 1
ATOM 3086 N N . ILE A 1 432 ? 3.293 -26.219 -6.82 1 90.69 432 ILE A N 1
ATOM 3087 C CA . ILE A 1 432 ? 2.689 -27.531 -6.703 1 90.69 432 ILE A CA 1
ATOM 3088 C C . ILE A 1 432 ? 1.939 -27.641 -5.375 1 90.69 432 ILE A C 1
ATOM 3090 O O . ILE A 1 432 ? 0.885 -28.281 -5.301 1 90.69 432 ILE A O 1
ATOM 3094 N N . ASP A 1 433 ? 2.393 -27.016 -4.438 1 84.88 433 ASP A N 1
ATOM 3095 C CA . ASP A 1 433 ? 1.805 -27.109 -3.105 1 84.88 433 ASP A CA 1
ATOM 3096 C C . ASP A 1 433 ? 0.463 -26.391 -3.037 1 84.88 433 ASP A C 1
ATOM 3098 O O . ASP A 1 433 ? -0.291 -26.562 -2.076 1 84.88 433 ASP A O 1
ATOM 3102 N N . TRP A 1 434 ? 0.106 -25.672 -4.039 1 84.5 434 TRP A N 1
ATOM 3103 C CA . TRP A 1 434 ? -1.21 -25.062 -4.176 1 84.5 434 TRP A CA 1
ATOM 3104 C C . TRP A 1 434 ? -2.311 -26.109 -4.164 1 84.5 434 TRP A C 1
ATOM 3106 O O . TRP A 1 434 ? -3.451 -25.828 -3.793 1 84.5 434 TRP A O 1
ATOM 3116 N N . PHE A 1 435 ? -1.961 -27.25 -4.512 1 88.38 435 PHE A N 1
ATOM 3117 C CA . PHE A 1 435 ? -2.953 -28.297 -4.738 1 88.38 435 PHE A CA 1
ATOM 3118 C C . PHE A 1 435 ? -3.016 -29.25 -3.555 1 88.38 435 PHE A C 1
ATOM 3120 O O . PHE A 1 435 ? -3.861 -30.156 -3.516 1 88.38 435 PHE A O 1
ATOM 3127 N N . GLY A 1 436 ? -2.311 -29.094 -2.668 1 79.19 436 GLY A N 1
ATOM 3128 C CA . GLY A 1 436 ? -2.252 -29.953 -1.507 1 79.19 436 GLY A CA 1
ATOM 3129 C C . GLY A 1 436 ? -0.837 -30.203 -1.011 1 79.19 436 GLY A C 1
ATOM 3130 O O . GLY A 1 436 ? 0.053 -29.375 -1.239 1 79.19 436 GLY A O 1
ATOM 3131 N N . PRO A 1 437 ? -0.657 -31.203 -0.241 1 78.5 437 PRO A N 1
ATOM 3132 C CA . PRO A 1 437 ? -1.513 -32.375 0.034 1 78.5 437 PRO A CA 1
ATOM 3133 C C . PRO A 1 437 ? -2.635 -32.062 1.02 1 78.5 437 PRO A C 1
ATOM 3135 O O . PRO A 1 437 ? -3.588 -32.812 1.146 1 78.5 437 PRO A O 1
ATOM 3138 N N . PHE A 1 438 ? -2.588 -30.984 1.65 1 76.44 438 PHE A N 1
ATOM 3139 C CA . PHE A 1 438 ? -3.607 -30.594 2.615 1 76.44 438 PHE A CA 1
ATOM 3140 C C . PHE A 1 438 ? -4.48 -29.469 2.055 1 76.44 438 PHE A C 1
ATOM 3142 O O . PHE A 1 438 ? -4.113 -28.828 1.071 1 76.44 438 PHE A O 1
ATOM 3149 N N . PRO A 1 439 ? -5.703 -29.375 2.684 1 78.31 439 PRO A N 1
ATOM 3150 C CA . PRO A 1 439 ? -6.57 -28.281 2.219 1 78.31 439 PRO A CA 1
ATOM 3151 C C . PRO A 1 439 ? -5.902 -26.922 2.316 1 78.31 439 PRO A C 1
ATOM 3153 O O . PRO A 1 439 ? -5.188 -26.641 3.283 1 78.31 439 PRO A O 1
ATOM 3156 N N . THR A 1 440 ? -6.016 -26.156 1.33 1 79.5 440 THR A N 1
ATOM 3157 C CA . THR A 1 440 ? -5.434 -24.828 1.281 1 79.5 440 THR A CA 1
ATOM 3158 C C . THR A 1 440 ? -6.523 -23.766 1.176 1 79.5 440 THR A C 1
ATOM 3160 O O . THR A 1 440 ? -7.668 -24.078 0.841 1 79.5 440 THR A O 1
ATOM 3163 N N . SER A 1 441 ? -6.184 -22.578 1.527 1 75.75 441 SER A N 1
ATOM 3164 C CA . SER A 1 441 ? -7.121 -21.469 1.406 1 75.75 441 SER A CA 1
ATOM 3165 C C . SER A 1 441 ? -7.551 -21.266 -0.043 1 75.75 441 SER A C 1
ATOM 3167 O O . SER A 1 441 ? -8.695 -20.891 -0.308 1 75.75 441 SER A O 1
ATOM 3169 N N . ASP A 1 442 ? -6.609 -21.516 -0.937 1 82.12 442 ASP A N 1
ATOM 3170 C CA . ASP A 1 442 ? -6.945 -21.391 -2.352 1 82.12 442 ASP A CA 1
ATOM 3171 C C . ASP A 1 442 ? -8.008 -22.406 -2.758 1 82.12 442 ASP A C 1
ATOM 3173 O O . ASP A 1 442 ? -8.875 -22.109 -3.576 1 82.12 442 ASP A O 1
ATOM 3177 N N . MET A 1 443 ? -7.922 -23.531 -2.15 1 85.31 443 MET A N 1
ATOM 3178 C CA . MET A 1 443 ? -8.914 -24.578 -2.418 1 85.31 443 MET A CA 1
ATOM 3179 C C . MET A 1 443 ? -10.305 -24.125 -1.956 1 85.31 443 MET A C 1
ATOM 3181 O O . MET A 1 443 ? -11.273 -24.234 -2.705 1 85.31 443 MET A O 1
ATOM 3185 N N . PHE A 1 444 ? -10.383 -23.625 -0.832 1 81.38 444 PHE A N 1
ATOM 3186 C CA . PHE A 1 444 ? -11.656 -23.172 -0.274 1 81.38 444 PHE A CA 1
ATOM 3187 C C . PHE A 1 444 ? -12.219 -22 -1.075 1 81.38 444 PHE A C 1
ATOM 3189 O O . PHE A 1 444 ? -13.438 -21.891 -1.247 1 81.38 444 PHE A O 1
ATOM 3196 N N . GLY A 1 445 ? -11.266 -21.234 -1.489 1 85.94 445 GLY A N 1
ATOM 3197 C CA . GLY A 1 445 ? -11.703 -20.125 -2.314 1 85.94 445 GLY A CA 1
ATOM 3198 C C . GLY A 1 445 ? -12.398 -20.562 -3.592 1 85.94 445 GLY A C 1
ATOM 3199 O O . GLY A 1 445 ? -13.469 -20.047 -3.934 1 85.94 445 GLY A O 1
ATOM 3200 N N . GLN A 1 446 ? -11.805 -21.422 -4.238 1 92.75 446 GLN A N 1
ATOM 3201 C CA . GLN A 1 446 ? -12.383 -21.922 -5.484 1 92.75 446 GLN A CA 1
ATOM 3202 C C . GLN A 1 446 ? -13.68 -22.688 -5.23 1 92.75 446 GLN A C 1
ATOM 3204 O O . GLN A 1 446 ? -14.617 -22.609 -6.023 1 92.75 446 GLN A O 1
ATOM 3209 N N . MET A 1 447 ? -13.758 -23.406 -4.152 1 90.94 447 MET A N 1
ATOM 3210 C CA . MET A 1 447 ? -14.977 -24.109 -3.76 1 90.94 447 MET A CA 1
ATOM 3211 C C . MET A 1 447 ? -16.109 -23.125 -3.514 1 90.94 447 MET A C 1
ATOM 3213 O O . MET A 1 447 ? -17.234 -23.344 -3.975 1 90.94 447 MET A O 1
ATOM 3217 N N . GLY A 1 448 ? -15.805 -22.125 -2.842 1 88.44 448 GLY A N 1
ATOM 3218 C CA . GLY A 1 448 ? -16.812 -21.109 -2.6 1 88.44 448 GLY A CA 1
ATOM 3219 C C . GLY A 1 448 ? -17.344 -20.469 -3.873 1 88.44 448 GLY A C 1
ATOM 3220 O O . GLY A 1 448 ? -18.547 -20.266 -4.016 1 88.44 448 GLY A O 1
ATOM 3221 N N . LEU A 1 449 ? -16.422 -20.172 -4.734 1 90.88 449 LEU A N 1
ATOM 3222 C CA . LEU A 1 449 ? -16.812 -19.562 -6 1 90.88 449 LEU A CA 1
ATOM 3223 C C . LEU A 1 449 ? -17.688 -20.516 -6.816 1 90.88 449 LEU A C 1
ATOM 3225 O O . LEU A 1 449 ? -18.625 -20.078 -7.488 1 90.88 449 LEU A O 1
ATOM 3229 N N . ALA A 1 450 ? -17.391 -21.75 -6.691 1 94.81 450 ALA A N 1
ATOM 3230 C CA . ALA A 1 450 ? -18.141 -22.766 -7.426 1 94.81 450 ALA A CA 1
ATOM 3231 C C . ALA A 1 450 ? -19.375 -23.219 -6.633 1 94.81 450 ALA A C 1
ATOM 3233 O O . ALA A 1 450 ? -20.141 -24.062 -7.102 1 94.81 450 ALA A O 1
ATOM 3234 N N . ARG A 1 451 ? -19.531 -22.703 -5.383 1 90.56 451 ARG A N 1
ATOM 3235 C CA . ARG A 1 451 ? -20.625 -23.078 -4.492 1 90.56 451 ARG A CA 1
ATOM 3236 C C . ARG A 1 451 ? -20.594 -24.562 -4.18 1 90.56 451 ARG A C 1
ATOM 3238 O O . ARG A 1 451 ? -21.609 -25.25 -4.25 1 90.56 451 ARG A O 1
ATOM 3245 N N . SER A 1 452 ? -19.391 -25.047 -4.043 1 91.81 452 SER A N 1
ATOM 3246 C CA . SER A 1 452 ? -19.203 -26.453 -3.672 1 91.81 452 SER A CA 1
ATOM 3247 C C . SER A 1 452 ? -18.766 -26.578 -2.219 1 91.81 452 SER A C 1
ATOM 3249 O O . SER A 1 452 ? -17.953 -25.781 -1.737 1 91.81 452 SER A O 1
ATOM 3251 N N . GLY A 1 453 ? -19.344 -27.547 -1.533 1 84.69 453 GLY A N 1
ATOM 3252 C CA . GLY A 1 453 ? -18.953 -27.812 -0.16 1 84.69 453 GLY A CA 1
ATOM 3253 C C . GLY A 1 453 ? -18.25 -29.141 0.009 1 84.69 453 GLY A C 1
ATOM 3254 O O . GLY A 1 453 ? -18.062 -29.625 1.132 1 84.69 453 GLY A O 1
ATOM 3255 N N . GLU A 1 454 ? -17.844 -29.75 -1.104 1 87.88 454 GLU A N 1
ATOM 3256 C CA . GLU A 1 454 ? -17.297 -31.109 -1.06 1 87.88 454 GLU A CA 1
ATOM 3257 C C . GLU A 1 454 ? -15.773 -31.078 -1.16 1 87.88 454 GLU A C 1
ATOM 3259 O O . GLU A 1 454 ? -15.211 -31.266 -2.244 1 87.88 454 GLU A O 1
ATOM 3264 N N . LEU A 1 455 ? -15.133 -31.047 -0.044 1 87.81 455 LEU A N 1
ATOM 3265 C CA . LEU A 1 455 ? -13.688 -30.906 0.035 1 87.81 455 LEU A CA 1
ATOM 3266 C C . LEU A 1 455 ? -12.992 -32.156 -0.493 1 87.81 455 LEU A C 1
ATOM 3268 O O . LEU A 1 455 ? -11.914 -32.094 -1.083 1 87.81 455 LEU A O 1
ATOM 3272 N N . LYS A 1 456 ? -13.633 -33.312 -0.284 1 88.75 456 LYS A N 1
ATOM 3273 C CA . LYS A 1 456 ? -13.016 -34.594 -0.659 1 88.75 456 LYS A CA 1
ATOM 3274 C C . LYS A 1 456 ? -12.664 -34.625 -2.145 1 88.75 456 LYS A C 1
ATOM 3276 O O . LYS A 1 456 ? -11.602 -35.094 -2.529 1 88.75 456 LYS A O 1
ATOM 3281 N N . TYR A 1 457 ? -13.445 -34.094 -2.982 1 92.25 457 TYR A N 1
ATOM 3282 C CA . TYR A 1 457 ? -13.219 -34.125 -4.422 1 92.25 457 TYR A CA 1
ATOM 3283 C C . TYR A 1 457 ? -12.133 -33.156 -4.832 1 92.25 457 TYR A C 1
ATOM 3285 O O . TYR A 1 457 ? -11.398 -33.375 -5.793 1 92.25 457 TYR A O 1
ATOM 3293 N N . MET A 1 458 ? -12.031 -32.031 -4.102 1 92.19 458 MET A N 1
ATOM 3294 C CA . MET A 1 458 ? -10.953 -31.094 -4.352 1 92.19 458 MET A CA 1
ATOM 3295 C C . MET A 1 458 ? -9.594 -31.703 -4.016 1 92.19 458 MET A C 1
ATOM 3297 O O . MET A 1 458 ? -8.602 -31.438 -4.699 1 92.19 458 MET A O 1
ATOM 3301 N N . LEU A 1 459 ? -9.641 -32.438 -2.939 1 90.75 459 LEU A N 1
ATOM 3302 C CA . LEU A 1 459 ? -8.406 -33.125 -2.537 1 90.75 459 LEU A CA 1
ATOM 3303 C C . LEU A 1 459 ? -8.008 -34.188 -3.555 1 90.75 459 LEU A C 1
ATOM 3305 O O . LEU A 1 459 ? -6.828 -34.312 -3.883 1 90.75 459 LEU A O 1
ATOM 3309 N N . TYR A 1 460 ? -8.969 -34.938 -4.035 1 93.06 460 TYR A N 1
ATOM 3310 C CA . TYR A 1 460 ? -8.68 -35.906 -5.078 1 93.06 460 TYR A CA 1
ATOM 3311 C C . TYR A 1 460 ? -8.047 -35.219 -6.293 1 93.06 460 TYR A C 1
ATOM 3313 O O . TYR A 1 460 ? -7.055 -35.719 -6.832 1 93.06 460 TYR A O 1
ATOM 3321 N N . ASN A 1 461 ? -8.648 -34.156 -6.68 1 95.69 461 ASN A N 1
ATOM 3322 C CA . ASN A 1 461 ? -8.117 -33.375 -7.793 1 95.69 461 ASN A CA 1
ATOM 3323 C C . ASN A 1 461 ? -6.699 -32.906 -7.508 1 95.69 461 ASN A C 1
ATOM 3325 O O . ASN A 1 461 ? -5.809 -33.031 -8.352 1 95.69 461 ASN A O 1
ATOM 3329 N N . GLY A 1 462 ? -6.496 -32.344 -6.359 1 94.19 462 GLY A N 1
ATOM 3330 C CA . GLY A 1 462 ? -5.199 -31.812 -5.969 1 94.19 462 GLY A CA 1
ATOM 3331 C C . GLY A 1 462 ? -4.109 -32.875 -5.91 1 94.19 462 GLY A C 1
ATOM 3332 O O . GLY A 1 462 ? -3 -32.625 -6.398 1 94.19 462 GLY A O 1
ATOM 3333 N N . TRP A 1 463 ? -4.441 -33.969 -5.32 1 93.81 463 TRP A N 1
ATOM 3334 C CA . TRP A 1 463 ? -3.457 -35.031 -5.191 1 93.81 463 TRP A CA 1
ATOM 3335 C C . TRP A 1 463 ? -3.043 -35.562 -6.562 1 93.81 463 TRP A C 1
ATOM 3337 O O . TRP A 1 463 ? -1.873 -35.875 -6.781 1 93.81 463 TRP A O 1
ATOM 3347 N N . ALA A 1 464 ? -3.941 -35.656 -7.395 1 96.5 464 ALA A N 1
ATOM 3348 C CA . ALA A 1 464 ? -3.625 -36.094 -8.75 1 96.5 464 ALA A CA 1
ATOM 3349 C C . ALA A 1 464 ? -2.693 -35.094 -9.438 1 96.5 464 ALA A C 1
ATOM 3351 O O . ALA A 1 464 ? -1.72 -35.469 -10.086 1 96.5 464 ALA A O 1
ATOM 3352 N N . VAL A 1 465 ? 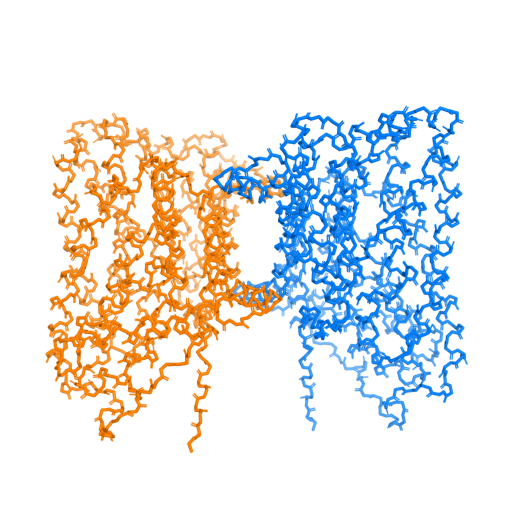-2.984 -33.844 -9.305 1 96.69 465 VAL A N 1
ATOM 3353 C CA . VAL A 1 465 ? -2.188 -32.812 -9.938 1 96.69 465 VAL A CA 1
ATOM 3354 C C . VAL A 1 465 ? -0.785 -32.781 -9.336 1 96.69 465 VAL A C 1
ATOM 3356 O O . VAL A 1 465 ? 0.204 -32.625 -10.047 1 96.69 465 VAL A O 1
ATOM 3359 N N . ILE A 1 466 ? -0.715 -32.938 -8.039 1 94.81 466 ILE A N 1
ATOM 3360 C CA . ILE A 1 466 ? 0.572 -32.969 -7.355 1 94.81 466 ILE A CA 1
ATOM 3361 C C . ILE A 1 466 ? 1.418 -34.125 -7.906 1 94.81 466 ILE A C 1
ATOM 3363 O O . ILE A 1 466 ? 2.59 -33.938 -8.242 1 94.81 466 ILE A O 1
ATOM 3367 N N . LEU A 1 467 ? 0.808 -35.25 -7.969 1 94.81 467 LEU A N 1
ATOM 3368 C CA . LEU A 1 467 ? 1.529 -36.438 -8.414 1 94.81 467 LEU A CA 1
ATOM 3369 C C . LEU A 1 467 ? 2.049 -36.25 -9.836 1 94.81 467 LEU A C 1
ATOM 3371 O O . LEU A 1 467 ? 3.205 -36.594 -10.117 1 94.81 467 LEU A O 1
ATOM 3375 N N . VAL A 1 468 ? 1.238 -35.781 -10.656 1 97.38 468 VAL A N 1
ATOM 3376 C CA . VAL A 1 468 ? 1.608 -35.625 -12.062 1 97.38 468 VAL A CA 1
ATOM 3377 C C . VAL A 1 468 ? 2.727 -34.594 -12.18 1 97.38 468 VAL A C 1
ATOM 3379 O O . VAL A 1 468 ? 3.68 -34.781 -12.938 1 97.38 468 VAL A O 1
ATOM 3382 N N . ASN A 1 469 ? 2.639 -33.5 -11.445 1 97.25 469 ASN A N 1
ATOM 3383 C CA . ASN A 1 469 ? 3.645 -32.438 -11.531 1 97.25 469 ASN A CA 1
ATOM 3384 C C . ASN A 1 469 ? 4.957 -32.875 -10.875 1 97.25 469 ASN A C 1
ATOM 3386 O O . ASN A 1 469 ? 6.035 -32.5 -11.336 1 97.25 469 ASN A O 1
ATOM 3390 N N . LEU A 1 470 ? 4.863 -33.594 -9.766 1 95.5 470 LEU A N 1
ATOM 3391 C CA . LEU A 1 470 ? 6.082 -34.094 -9.141 1 95.5 470 LEU A CA 1
ATOM 3392 C C . LEU A 1 470 ? 6.82 -35.062 -10.078 1 95.5 470 LEU A C 1
ATOM 3394 O O . LEU A 1 470 ? 8.047 -35 -10.18 1 95.5 470 LEU A O 1
ATOM 3398 N N . CYS A 1 471 ? 6.07 -35.938 -10.742 1 96.44 471 CYS A N 1
ATOM 3399 C CA . CYS A 1 471 ? 6.676 -36.844 -11.703 1 96.44 471 CYS A CA 1
ATOM 3400 C C . CYS A 1 471 ? 7.266 -36.062 -12.883 1 96.44 471 CYS A C 1
ATOM 3402 O O . CYS A 1 471 ? 8.367 -36.375 -13.336 1 96.44 471 CYS A O 1
ATOM 3404 N N . LEU A 1 472 ? 6.547 -35.125 -13.297 1 97.19 472 LEU A N 1
ATOM 3405 C CA . LEU A 1 472 ? 7.004 -34.344 -14.422 1 97.19 472 LEU A CA 1
ATOM 3406 C C . LEU A 1 472 ? 8.328 -33.625 -14.102 1 97.19 472 LEU A C 1
ATOM 3408 O O . LEU A 1 472 ? 9.297 -33.781 -14.844 1 97.19 472 LEU A O 1
ATOM 3412 N N . PHE A 1 473 ? 8.359 -32.906 -13.023 1 96.62 473 PHE A N 1
ATOM 3413 C CA . PHE A 1 473 ? 9.555 -32.125 -12.695 1 96.62 473 PHE A CA 1
ATOM 3414 C C . PHE A 1 473 ? 10.719 -33.062 -12.336 1 96.62 473 PHE A C 1
ATOM 3416 O O . PHE A 1 473 ? 11.867 -32.781 -12.672 1 96.62 473 PHE A O 1
ATOM 3423 N N . SER A 1 474 ? 10.414 -34.156 -11.688 1 96.06 474 SER A N 1
ATOM 3424 C CA . SER A 1 474 ? 11.477 -35.094 -11.328 1 96.06 474 SER A CA 1
ATOM 3425 C C . SER A 1 474 ? 12.148 -35.656 -12.57 1 96.06 474 SER A C 1
ATOM 3427 O O . SER A 1 474 ? 13.359 -35.875 -12.586 1 96.06 474 SER A O 1
ATOM 3429 N N . SER A 1 475 ? 11.375 -35.906 -13.547 1 96.69 475 SER A N 1
ATOM 3430 C CA . SER A 1 475 ? 11.938 -36.406 -14.797 1 96.69 475 SER A CA 1
ATOM 3431 C C . SER A 1 475 ? 12.594 -35.281 -15.594 1 96.69 475 SER A C 1
ATOM 3433 O O . SER A 1 475 ? 13.656 -35.469 -16.188 1 96.69 475 SER A O 1
ATOM 3435 N N . LEU A 1 476 ? 12.016 -34.125 -15.539 1 96.56 476 LEU A N 1
ATOM 3436 C CA . LEU A 1 476 ? 12.477 -32.969 -16.297 1 96.56 476 LEU A CA 1
ATOM 3437 C C . LEU A 1 476 ? 13.867 -32.531 -15.844 1 96.56 476 LEU A C 1
ATOM 3439 O O . LEU A 1 476 ? 14.672 -32.094 -16.656 1 96.56 476 LEU A O 1
ATOM 3443 N N . PHE A 1 477 ? 14.18 -32.719 -14.594 1 96.81 477 PHE A N 1
ATOM 3444 C CA . PHE A 1 477 ? 15.461 -32.281 -14.039 1 96.81 477 PHE A CA 1
ATOM 3445 C C . PHE A 1 477 ? 16.609 -33.062 -14.664 1 96.81 477 PHE A C 1
ATOM 3447 O O . PHE A 1 477 ? 17.703 -32.531 -14.852 1 96.81 477 PHE A O 1
ATOM 3454 N N . PHE A 1 478 ? 16.375 -34.312 -15.039 1 94.88 478 PHE A N 1
ATOM 3455 C CA . PHE A 1 478 ? 17.422 -35.125 -15.633 1 94.88 478 PHE A CA 1
ATOM 3456 C C . PHE A 1 478 ? 17.703 -34.719 -17.062 1 94.88 478 PHE A C 1
ATOM 3458 O O . PHE A 1 478 ? 18.781 -35 -17.609 1 94.88 478 PHE A O 1
ATOM 3465 N N . PHE A 1 479 ? 16.797 -34 -17.609 1 94.56 479 PHE A N 1
ATOM 3466 C CA . PHE A 1 479 ? 17.016 -33.438 -18.953 1 94.56 479 PHE A CA 1
ATOM 3467 C C . PHE A 1 479 ? 17.641 -32.062 -18.891 1 94.56 479 PHE A C 1
ATOM 3469 O O . PHE A 1 479 ? 18.359 -31.656 -19.797 1 94.56 479 PHE A O 1
ATOM 3476 N N . LEU A 1 480 ? 17.328 -31.328 -17.875 1 95.44 480 LEU A N 1
ATOM 3477 C CA . LEU A 1 480 ? 17.734 -29.938 -17.781 1 95.44 480 LEU A CA 1
ATOM 3478 C C . LEU A 1 480 ? 19.156 -29.828 -17.234 1 95.44 480 LEU A C 1
ATOM 3480 O O . LEU A 1 480 ? 19.828 -28.828 -17.438 1 95.44 480 LEU A O 1
ATOM 3484 N N . VAL A 1 481 ? 19.469 -30.828 -16.422 1 94.12 481 VAL A N 1
ATOM 3485 C CA . VAL A 1 481 ? 20.781 -30.781 -15.789 1 94.12 481 VAL A CA 1
ATOM 3486 C C . VAL A 1 481 ? 21.734 -31.75 -16.5 1 94.12 481 VAL A C 1
ATOM 3488 O O . VAL A 1 481 ? 21.37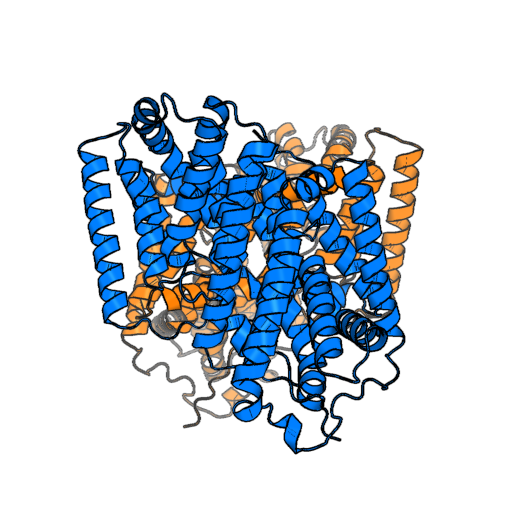5 -32.875 -16.797 1 94.12 481 VAL A O 1
ATOM 3491 N N . MET B 1 1 ? -34.312 2.764 22.766 1 21.67 1 MET B N 1
ATOM 3492 C CA . MET B 1 1 ? -32.938 3.24 22.859 1 21.67 1 MET B CA 1
ATOM 3493 C C . MET B 1 1 ? -32.094 2.768 21.656 1 21.67 1 MET B C 1
ATOM 3495 O O . MET B 1 1 ? -31.594 1.644 21.656 1 21.67 1 MET B O 1
ATOM 3499 N N . THR B 1 2 ? -32.5 3.139 20.469 1 24.53 2 THR B N 1
ATOM 3500 C CA . THR B 1 2 ? -31.984 2.766 19.156 1 24.53 2 THR B CA 1
ATOM 3501 C C . THR B 1 2 ? -30.562 3.27 18.984 1 24.53 2 THR B C 1
ATOM 3503 O O . THR B 1 2 ? -30.297 4.473 19.062 1 24.53 2 THR B O 1
ATOM 3506 N N . THR B 1 3 ? -29.578 2.488 19.438 1 27.7 3 THR B N 1
ATOM 3507 C CA . THR B 1 3 ? -28.156 2.697 19.234 1 27.7 3 THR B CA 1
ATOM 3508 C C . THR B 1 3 ? -27.875 3.123 17.797 1 27.7 3 THR B C 1
ATOM 3510 O O . THR B 1 3 ? -28.078 2.352 16.859 1 27.7 3 THR B O 1
ATOM 3513 N N . LEU B 1 4 ? -28.047 4.348 17.531 1 26.2 4 LEU B N 1
ATOM 3514 C CA . LEU B 1 4 ? -27.641 4.938 16.266 1 26.2 4 LEU B CA 1
ATOM 3515 C C . LEU B 1 4 ? -26.172 4.676 15.984 1 26.2 4 LEU B C 1
ATOM 3517 O O . LEU B 1 4 ? -25.297 5.273 16.609 1 26.2 4 LEU B O 1
ATOM 3521 N N . THR B 1 5 ? -25.766 3.43 15.867 1 30.95 5 THR B N 1
ATOM 3522 C CA . THR B 1 5 ? -24.438 3.125 15.352 1 30.95 5 THR B CA 1
ATOM 3523 C C . THR B 1 5 ? -24.172 3.908 14.07 1 30.95 5 THR B C 1
ATOM 3525 O O . THR B 1 5 ? -24.562 3.49 12.984 1 30.95 5 THR B O 1
ATOM 3528 N N . GLN B 1 6 ? -24.266 5.227 14.133 1 28.38 6 GLN B N 1
ATOM 3529 C CA . GLN B 1 6 ? -23.875 5.961 12.93 1 28.38 6 GLN B CA 1
ATOM 3530 C C . GLN B 1 6 ? -22.422 5.652 12.555 1 28.38 6 GLN B C 1
ATOM 3532 O O . GLN B 1 6 ? -21.5 5.945 13.312 1 28.38 6 GLN B O 1
ATOM 3537 N N . THR B 1 7 ? -22.219 4.641 11.852 1 30.14 7 THR B N 1
ATOM 3538 C CA . THR B 1 7 ? -20.938 4.281 11.242 1 30.14 7 THR B CA 1
ATOM 3539 C C . THR B 1 7 ? -20.297 5.496 10.57 1 30.14 7 THR B C 1
ATOM 3541 O O . THR B 1 7 ? -20.906 6.113 9.688 1 30.14 7 THR B O 1
ATOM 3544 N N . ALA B 1 8 ? -19.438 6.211 11.227 1 33.97 8 ALA B N 1
ATOM 3545 C CA . ALA B 1 8 ? -18.609 7.273 10.68 1 33.97 8 ALA B CA 1
ATOM 3546 C C . ALA B 1 8 ? -18.078 6.898 9.297 1 33.97 8 ALA B C 1
ATOM 3548 O O . ALA B 1 8 ? -17.453 5.848 9.125 1 33.97 8 ALA B O 1
ATOM 3549 N N . ALA B 1 9 ? -18.656 7.453 8.289 1 36.09 9 ALA B N 1
ATOM 3550 C CA . ALA B 1 9 ? -18.312 7.242 6.887 1 36.09 9 ALA B CA 1
ATOM 3551 C C . ALA B 1 9 ? -16.828 7.496 6.641 1 36.09 9 ALA B C 1
ATOM 3553 O O . ALA B 1 9 ? -16.281 8.484 7.129 1 36.09 9 ALA B O 1
ATOM 3554 N N . ALA B 1 10 ? -16.062 6.594 6.246 1 38.66 10 ALA B N 1
ATOM 3555 C CA . ALA B 1 10 ? -14.656 6.617 5.844 1 38.66 10 ALA B CA 1
ATOM 3556 C C . ALA B 1 10 ? -14.375 7.801 4.926 1 38.66 10 ALA B C 1
ATOM 3558 O O . ALA B 1 10 ? -15.195 8.148 4.078 1 38.66 10 ALA B O 1
ATOM 3559 N N . PRO B 1 11 ? -13.438 8.727 5.328 1 31.12 11 PRO B N 1
ATOM 3560 C CA . PRO B 1 11 ? -13.125 9.789 4.371 1 31.12 11 PRO B CA 1
ATOM 3561 C C . PRO B 1 11 ? -12.969 9.273 2.941 1 31.12 11 PRO B C 1
ATOM 3563 O O . PRO B 1 11 ? -12.086 8.453 2.67 1 31.12 11 PRO B O 1
ATOM 3566 N N . ARG B 1 12 ? -13.969 9.133 2.277 1 44.97 12 ARG B N 1
ATOM 3567 C CA . ARG B 1 12 ? -13.945 8.797 0.856 1 44.97 12 ARG B CA 1
ATOM 3568 C C . ARG B 1 12 ? -12.977 9.695 0.094 1 44.97 12 ARG B C 1
ATOM 3570 O O . ARG B 1 12 ? -12.766 10.852 0.475 1 44.97 12 ARG B O 1
ATOM 3577 N N . PRO B 1 13 ? -12.148 9.125 -0.664 1 44.34 13 PRO B N 1
ATOM 3578 C CA . PRO B 1 13 ? -11.43 10.062 -1.535 1 44.34 13 PRO B CA 1
ATOM 3579 C C . PRO B 1 13 ? -12.273 11.258 -1.944 1 44.34 13 PRO B C 1
ATOM 3581 O O . PRO B 1 13 ? -13.5 11.156 -2.018 1 44.34 13 PRO B O 1
ATOM 3584 N N . PRO B 1 14 ? -11.906 12.43 -1.74 1 41.59 14 PRO B N 1
ATOM 3585 C CA . PRO B 1 14 ? -12.773 13.547 -2.111 1 41.59 14 PRO B CA 1
ATOM 3586 C C . PRO B 1 14 ? -13.656 13.227 -3.318 1 41.59 14 PRO B C 1
ATOM 3588 O O . PRO B 1 14 ? -13.148 12.875 -4.387 1 41.59 14 PRO B O 1
ATOM 3591 N N . ALA B 1 15 ? -14.688 12.609 -3.143 1 43.16 15 ALA B N 1
ATOM 3592 C CA . ALA B 1 15 ? -15.68 12.531 -4.211 1 43.16 15 ALA B CA 1
ATOM 3593 C C . ALA B 1 15 ? -15.789 13.852 -4.961 1 43.16 15 ALA B C 1
ATOM 3595 O O . ALA B 1 15 ? -16.578 14.727 -4.586 1 43.16 15 ALA B O 1
ATOM 3596 N N . GLY B 1 16 ? -14.695 14.438 -5.273 1 44.38 16 GLY B N 1
ATOM 3597 C CA . GLY B 1 16 ? -15.062 15.664 -5.965 1 44.38 16 GLY B CA 1
ATOM 3598 C C . GLY B 1 16 ? -16.078 15.445 -7.07 1 44.38 16 GLY B C 1
ATOM 3599 O O . GLY B 1 16 ? -16.031 14.438 -7.781 1 44.38 16 GLY B O 1
ATOM 3600 N N . GLY B 1 17 ? -17.219 15.844 -6.758 1 52.59 17 GLY B N 1
ATOM 3601 C CA . GLY B 1 17 ? -18.188 15.992 -7.836 1 52.59 17 GLY B CA 1
ATOM 3602 C C . GLY B 1 17 ? -17.547 16.203 -9.188 1 52.59 17 GLY B C 1
ATOM 3603 O O . GLY B 1 17 ? -16.344 16.453 -9.281 1 52.59 17 GLY B O 1
ATOM 3604 N N . SER B 1 18 ? -18.141 15.625 -10.25 1 63.75 18 SER B N 1
ATOM 3605 C CA . SER B 1 18 ? -17.734 15.883 -11.625 1 63.75 18 SER B CA 1
ATOM 3606 C C . SER B 1 18 ? -17.266 17.328 -11.805 1 63.75 18 SER B C 1
ATOM 3608 O O . SER B 1 18 ? -17.906 18.25 -11.305 1 63.75 18 SER B O 1
ATOM 3610 N N . LEU B 1 19 ? -15.969 17.391 -12.117 1 72.19 19 LEU B N 1
ATOM 3611 C CA . LEU B 1 19 ? -15.398 18.703 -12.422 1 72.19 19 LEU B CA 1
ATOM 3612 C C . LEU B 1 19 ? -16.297 19.469 -13.375 1 72.19 19 LEU B C 1
ATOM 3614 O O . LEU B 1 19 ? -16.828 18.906 -14.336 1 72.19 19 LEU B O 1
ATOM 3618 N N . HIS B 1 20 ? -16.594 20.703 -13 1 80.5 20 HIS B N 1
ATOM 3619 C CA . HIS B 1 20 ? -17.312 21.562 -13.93 1 80.5 20 HIS B CA 1
ATOM 3620 C C . HIS B 1 20 ? -16.703 21.5 -15.328 1 80.5 20 HIS B C 1
ATOM 3622 O O . HIS B 1 20 ? -15.492 21.438 -15.477 1 80.5 20 HIS B O 1
ATOM 3628 N N . PRO B 1 21 ? -17.484 21.422 -16.266 1 83.69 21 PRO B N 1
ATOM 3629 C CA . PRO B 1 21 ? -17 21.25 -17.641 1 83.69 21 PRO B CA 1
ATOM 3630 C C . PRO B 1 21 ? -15.961 22.312 -18.031 1 83.69 21 PRO B C 1
ATOM 3632 O O . PRO B 1 21 ? -15 22 -18.734 1 83.69 21 PRO B O 1
ATOM 3635 N N . ARG B 1 22 ? -16.094 23.531 -17.609 1 86.5 22 ARG B N 1
ATOM 3636 C CA . ARG B 1 22 ? -15.141 24.578 -17.938 1 86.5 22 ARG B CA 1
ATOM 3637 C C . ARG B 1 22 ? -13.773 24.281 -17.312 1 86.5 22 ARG B C 1
ATOM 3639 O O . ARG B 1 22 ? -12.742 24.469 -17.969 1 86.5 22 ARG B O 1
ATOM 3646 N N . ARG B 1 23 ? -13.742 23.859 -16.141 1 87.69 23 ARG B N 1
ATOM 3647 C CA . ARG B 1 23 ? -12.484 23.531 -15.469 1 87.69 23 ARG B CA 1
ATOM 3648 C C . ARG B 1 23 ? -11.836 22.297 -16.078 1 87.69 23 ARG B C 1
ATOM 3650 O O . ARG B 1 23 ? -10.609 22.219 -16.188 1 87.69 23 ARG B O 1
ATOM 3657 N N . ARG B 1 24 ? -12.695 21.422 -16.422 1 89.31 24 ARG B N 1
ATOM 3658 C CA . ARG B 1 24 ? -12.195 20.219 -17.062 1 89.31 24 ARG B CA 1
ATOM 3659 C C . ARG B 1 24 ? -11.508 20.547 -18.391 1 89.31 24 ARG B C 1
ATOM 3661 O O . ARG B 1 24 ? -10.406 20.062 -18.656 1 89.31 24 ARG B O 1
ATOM 3668 N N . ASN B 1 25 ? -12.156 21.391 -19.188 1 92.12 25 ASN B N 1
ATOM 3669 C CA . ASN B 1 25 ? -11.578 21.797 -20.469 1 92.12 25 ASN B CA 1
ATOM 3670 C C . ASN B 1 25 ? -10.297 22.594 -20.281 1 92.12 25 ASN B C 1
ATOM 3672 O O . ASN B 1 25 ? -9.352 22.453 -21.047 1 92.12 25 ASN B O 1
ATOM 3676 N N . ALA B 1 26 ? -10.312 23.406 -19.281 1 92.94 26 ALA B N 1
ATOM 3677 C CA . ALA B 1 26 ? -9.102 24.172 -18.984 1 92.94 26 ALA B CA 1
ATOM 3678 C C . ALA B 1 26 ? -7.949 23.25 -18.594 1 92.94 26 ALA B C 1
ATOM 3680 O O . ALA B 1 26 ? -6.812 23.469 -19.016 1 92.94 26 ALA B O 1
ATOM 3681 N N . ALA B 1 27 ? -8.25 22.297 -17.828 1 92 27 ALA B N 1
ATOM 3682 C CA . ALA B 1 27 ? -7.223 21.344 -17.406 1 92 27 ALA B CA 1
ATOM 3683 C C . ALA B 1 27 ? -6.668 20.578 -18.594 1 92 27 ALA B C 1
ATOM 3685 O O . ALA B 1 27 ? -5.461 20.344 -18.688 1 92 27 ALA B O 1
ATOM 3686 N N . ILE B 1 28 ? -7.535 20.219 -19.484 1 93.81 28 ILE B N 1
ATOM 3687 C CA . ILE B 1 28 ? -7.117 19.5 -20.672 1 93.81 28 ILE B CA 1
ATOM 3688 C C . ILE B 1 28 ? -6.23 20.391 -21.547 1 93.81 28 ILE B C 1
ATOM 3690 O O . ILE B 1 28 ? -5.215 19.938 -22.078 1 93.81 28 ILE B O 1
ATOM 3694 N N . ALA B 1 29 ? -6.637 21.609 -21.625 1 95.25 29 ALA B N 1
ATOM 3695 C CA . ALA B 1 29 ? -5.859 22.562 -22.422 1 95.25 29 ALA B CA 1
ATOM 3696 C C . ALA B 1 29 ? -4.465 22.75 -21.828 1 95.25 29 ALA B C 1
ATOM 3698 O O . ALA B 1 29 ? -3.475 22.797 -22.562 1 95.25 29 ALA B O 1
ATOM 3699 N N . VAL B 1 30 ? -4.398 22.875 -20.562 1 94.5 30 VAL B N 1
ATOM 3700 C CA . VAL B 1 30 ? -3.119 23.047 -19.875 1 94.5 30 VAL B CA 1
ATOM 3701 C C . VAL B 1 30 ? -2.234 21.828 -20.125 1 94.5 30 VAL B C 1
ATOM 3703 O O . VAL B 1 30 ? -1.034 21.969 -20.375 1 94.5 30 VAL B O 1
ATOM 3706 N N . PHE B 1 31 ? -2.781 20.672 -20.031 1 95.12 31 PHE B N 1
ATOM 3707 C CA . PHE B 1 31 ? -2.014 19.453 -20.25 1 95.12 31 PHE B CA 1
ATOM 3708 C C . PHE B 1 31 ? -1.528 19.375 -21.703 1 95.12 31 PHE B C 1
ATOM 3710 O O . PHE B 1 31 ? -0.394 18.969 -21.953 1 95.12 31 PHE B O 1
ATOM 3717 N N . LEU B 1 32 ? -2.365 19.781 -22.625 1 96.19 32 LEU B N 1
ATOM 3718 C CA . LEU B 1 32 ? -1.991 19.75 -24.031 1 96.19 32 LEU B CA 1
ATOM 3719 C C . LEU B 1 32 ? -0.874 20.734 -24.328 1 96.19 32 LEU B C 1
ATOM 3721 O O . LEU B 1 32 ? 0.027 20.453 -25.109 1 96.19 32 LEU B O 1
ATOM 3725 N N . VAL B 1 33 ? -0.994 21.859 -23.719 1 96 33 VAL B N 1
ATOM 3726 C CA . VAL B 1 33 ? 0.089 22.828 -23.859 1 96 33 VAL B CA 1
ATOM 3727 C C . VAL B 1 33 ? 1.376 22.25 -23.266 1 96 33 VAL B C 1
ATOM 3729 O O . VAL B 1 33 ? 2.451 22.391 -23.859 1 96 33 VAL B O 1
ATOM 3732 N N . GLY B 1 34 ? 1.278 21.625 -22.094 1 96 34 GLY B N 1
ATOM 3733 C CA . GLY B 1 34 ? 2.432 20.953 -21.516 1 96 34 GLY B CA 1
ATOM 3734 C C . GLY B 1 34 ? 3.008 19.875 -22.422 1 96 34 GLY B C 1
ATOM 3735 O O . GLY B 1 34 ? 4.227 19.734 -22.516 1 96 34 GLY B O 1
ATOM 3736 N N . LEU B 1 35 ? 2.127 19.188 -23.047 1 96.12 35 LEU B N 1
ATOM 3737 C CA . LEU B 1 35 ? 2.549 18.125 -23.953 1 96.12 35 LEU B CA 1
ATOM 3738 C C . LEU B 1 35 ? 3.295 18.703 -25.156 1 96.12 35 LEU B C 1
ATOM 3740 O O . LEU B 1 35 ? 4.305 18.141 -25.594 1 96.12 35 LEU B O 1
ATOM 3744 N N . ALA B 1 36 ? 2.789 19.781 -25.656 1 95.44 36 ALA B N 1
ATOM 3745 C CA . ALA B 1 36 ? 3.449 20.453 -26.766 1 95.44 36 ALA B CA 1
ATOM 3746 C C . ALA B 1 36 ? 4.844 20.922 -26.375 1 95.44 36 ALA B C 1
ATOM 3748 O O . ALA B 1 36 ? 5.801 20.766 -27.141 1 95.44 36 ALA B O 1
ATOM 3749 N N . ILE B 1 37 ? 4.953 21.469 -25.234 1 94.19 37 ILE B N 1
ATOM 3750 C CA . ILE B 1 37 ? 6.242 21.938 -24.719 1 94.19 37 ILE B CA 1
ATOM 3751 C C . ILE B 1 37 ? 7.184 20.75 -24.531 1 94.19 37 ILE B C 1
ATOM 3753 O O . ILE B 1 37 ? 8.359 20.828 -24.891 1 94.19 37 ILE B O 1
ATOM 3757 N N . ALA B 1 38 ? 6.664 19.703 -23.953 1 94.25 38 ALA B N 1
ATOM 3758 C CA . ALA B 1 38 ? 7.473 18.516 -23.688 1 94.25 38 ALA B CA 1
ATOM 3759 C C . ALA B 1 38 ? 8.016 17.938 -24.984 1 94.25 38 ALA B C 1
ATOM 3761 O O . ALA B 1 38 ? 9.195 17.562 -25.062 1 94.25 38 ALA B O 1
ATOM 3762 N N . LEU B 1 39 ? 7.172 17.891 -25.969 1 93.75 39 LEU B N 1
ATOM 3763 C CA . LEU B 1 39 ? 7.594 17.359 -27.25 1 93.75 39 LEU B CA 1
ATOM 3764 C C . LEU B 1 39 ? 8.602 18.281 -27.922 1 93.75 39 LEU B C 1
ATOM 3766 O O . LEU B 1 39 ? 9.594 17.812 -28.5 1 93.75 39 LEU B O 1
ATOM 3770 N N . TYR B 1 40 ? 8.328 19.516 -27.812 1 91.62 40 TYR B N 1
ATOM 3771 C CA . TYR B 1 40 ? 9.242 20.5 -28.391 1 91.62 40 TYR B CA 1
ATOM 3772 C C . TYR B 1 40 ? 10.609 20.422 -27.734 1 91.62 40 TYR B C 1
ATOM 3774 O O . TYR B 1 40 ? 11.641 20.422 -28.422 1 91.62 40 TYR B O 1
ATOM 3782 N N . THR B 1 41 ? 10.648 20.406 -26.453 1 90.12 41 THR B N 1
ATOM 3783 C CA . THR B 1 41 ? 11.914 20.375 -25.719 1 90.12 41 THR B CA 1
ATOM 3784 C C . THR B 1 41 ? 12.648 19.062 -25.953 1 90.12 41 THR B C 1
ATOM 3786 O O . THR B 1 41 ? 13.875 19.031 -26.016 1 90.12 41 THR B O 1
ATOM 3789 N N . HIS B 1 42 ? 11.938 17.969 -26.062 1 89.31 42 HIS B N 1
ATOM 3790 C CA . HIS B 1 42 ? 12.555 16.656 -26.297 1 89.31 42 HIS B CA 1
ATOM 3791 C C . HIS B 1 42 ? 13.266 16.609 -27.641 1 89.31 42 HIS B C 1
ATOM 3793 O O . HIS B 1 42 ? 14.383 16.094 -27.734 1 89.31 42 HIS B O 1
ATOM 3799 N N . PHE B 1 43 ? 12.664 17.219 -28.609 1 89.06 43 PHE B N 1
ATOM 3800 C CA . PHE B 1 43 ? 13.211 17.094 -29.953 1 89.06 43 PHE B CA 1
ATOM 3801 C C . PHE B 1 43 ? 14.18 18.234 -30.25 1 89.06 43 PHE B C 1
ATOM 3803 O O . PHE B 1 43 ? 15.148 18.047 -31 1 89.06 43 PHE B O 1
ATOM 3810 N N . THR B 1 44 ? 14 19.406 -29.672 1 84.88 44 THR B N 1
ATOM 3811 C CA . THR B 1 44 ? 14.781 20.562 -30.078 1 84.88 44 THR B CA 1
ATOM 3812 C C . THR B 1 44 ? 15.875 20.875 -29.062 1 84.88 44 THR B C 1
ATOM 3814 O O . THR B 1 44 ? 16.922 21.438 -29.406 1 84.88 44 THR B O 1
ATOM 3817 N N . LEU B 1 45 ? 15.656 20.641 -27.781 1 79.25 45 LEU B N 1
ATOM 3818 C CA . LEU B 1 45 ? 16.609 21.016 -26.75 1 79.25 45 LEU B CA 1
ATOM 3819 C C . LEU B 1 45 ? 17.016 19.797 -25.922 1 79.25 45 LEU B C 1
ATOM 3821 O O . LEU B 1 45 ? 16.891 19.797 -24.688 1 79.25 45 LEU B O 1
ATOM 3825 N N . PRO B 1 46 ? 17.516 18.844 -26.641 1 74.25 46 PRO B N 1
ATOM 3826 C CA . PRO B 1 46 ? 17.812 17.641 -25.844 1 74.25 46 PRO B CA 1
ATOM 3827 C C . PRO B 1 46 ? 18.953 17.859 -24.844 1 74.25 46 PRO B C 1
ATOM 3829 O O . PRO B 1 46 ? 20.016 18.359 -25.219 1 74.25 46 PRO B O 1
ATOM 3832 N N . GLY B 1 47 ? 18.688 17.656 -23.547 1 68.88 47 GLY B N 1
ATOM 3833 C CA . GLY B 1 47 ? 19.719 17.625 -22.516 1 68.88 47 GLY B CA 1
ATOM 3834 C C . GLY B 1 47 ? 20.078 19.016 -22.016 1 68.88 47 GLY B C 1
ATOM 3835 O O . GLY B 1 47 ? 20.984 19.156 -21.188 1 68.88 47 GLY B O 1
ATOM 3836 N N . GLN B 1 48 ? 19.516 20.047 -22.531 1 73.94 48 GLN B N 1
ATOM 3837 C CA . GLN B 1 48 ? 19.891 21.391 -22.094 1 73.94 48 GLN B CA 1
ATOM 3838 C C . GLN B 1 48 ? 19.156 21.766 -20.812 1 73.94 48 GLN B C 1
ATOM 3840 O O . GLN B 1 48 ? 18.016 21.375 -20.594 1 73.94 48 GLN B O 1
ATOM 3845 N N . THR B 1 49 ? 20.016 22.297 -20.031 1 69.56 49 THR B N 1
ATOM 3846 C CA . THR B 1 49 ? 19.422 22.859 -18.828 1 69.56 49 THR B CA 1
ATOM 3847 C C . THR B 1 49 ? 18.562 24.078 -19.156 1 69.56 49 THR B C 1
ATOM 3849 O O . THR B 1 49 ? 19.047 25.031 -19.766 1 69.56 49 THR B O 1
ATOM 3852 N N . SER B 1 50 ? 17.375 23.875 -19.016 1 80.38 50 SER B N 1
ATOM 3853 C CA . SER B 1 50 ? 16.469 24.984 -19.312 1 80.38 50 SER B CA 1
ATOM 3854 C C . SER B 1 50 ? 15.32 25.047 -18.312 1 80.38 50 SER B C 1
ATOM 3856 O O . SER B 1 50 ? 15.039 24.062 -17.609 1 80.38 50 SER B O 1
ATOM 3858 N N . LEU B 1 51 ? 14.75 26.234 -18.156 1 85.31 51 LEU B N 1
ATOM 3859 C CA . LEU B 1 51 ? 13.602 26.453 -17.297 1 85.31 51 LEU B CA 1
ATOM 3860 C C . LEU B 1 51 ? 12.406 25.625 -17.766 1 85.31 51 LEU B C 1
ATOM 3862 O O . LEU B 1 51 ? 11.461 25.406 -17 1 85.31 51 LEU B O 1
ATOM 3866 N N . TRP B 1 52 ? 12.57 25.141 -18.906 1 88.38 52 TRP B N 1
ATOM 3867 C CA . TRP B 1 52 ? 11.484 24.328 -19.438 1 88.38 52 TRP B CA 1
ATOM 3868 C C . TRP B 1 52 ? 11.359 23 -18.688 1 88.38 52 TRP B C 1
ATOM 3870 O O . TRP B 1 52 ? 10.328 22.344 -18.75 1 88.38 52 TRP B O 1
ATOM 3880 N N . GLY B 1 53 ? 12.453 22.719 -18 1 87.69 53 GLY B N 1
ATOM 3881 C CA . GLY B 1 53 ? 12.445 21.5 -17.203 1 87.69 53 GLY B CA 1
ATOM 3882 C C . GLY B 1 53 ? 11.43 21.531 -16.078 1 87.69 53 GLY B C 1
ATOM 3883 O O . GLY B 1 53 ? 11.094 20.484 -15.508 1 87.69 53 GLY B O 1
ATOM 3884 N N . LEU B 1 54 ? 10.859 22.703 -15.836 1 87.25 54 LEU B N 1
ATOM 3885 C CA . LEU B 1 54 ? 9.875 22.859 -14.766 1 87.25 54 LEU B CA 1
ATOM 3886 C C . LEU B 1 54 ? 8.461 22.609 -15.289 1 87.25 54 LEU B C 1
ATOM 3888 O O . LEU B 1 54 ? 7.5 22.609 -14.516 1 87.25 54 LEU B O 1
ATOM 3892 N N . THR B 1 55 ? 8.32 22.328 -16.531 1 90.88 55 THR B N 1
ATOM 3893 C CA . THR B 1 55 ? 7.016 22.188 -17.172 1 90.88 55 THR B CA 1
ATOM 3894 C C . THR B 1 55 ? 6.184 21.125 -16.469 1 90.88 55 THR B C 1
ATOM 3896 O O . THR B 1 55 ? 5.012 21.344 -16.156 1 90.88 55 THR B O 1
ATOM 3899 N N . PRO B 1 56 ? 6.758 19.922 -16.141 1 90.69 56 PRO B N 1
ATOM 3900 C CA . PRO B 1 56 ? 5.945 18.922 -15.461 1 90.69 56 PRO B CA 1
ATOM 3901 C C . PRO B 1 56 ? 5.383 19.406 -14.125 1 90.69 56 PRO B C 1
ATOM 3903 O O . PRO B 1 56 ? 4.207 19.188 -13.828 1 90.69 56 PRO B O 1
ATOM 3906 N N . VAL B 1 57 ? 6.188 20.094 -13.367 1 85.62 57 VAL B N 1
ATOM 3907 C CA . VAL B 1 57 ? 5.773 20.547 -12.047 1 85.62 57 VAL B CA 1
ATOM 3908 C C . VAL B 1 57 ? 4.746 21.672 -12.195 1 85.62 57 VAL B C 1
ATOM 3910 O O . VAL B 1 57 ? 3.789 21.75 -11.422 1 85.62 57 VAL B O 1
ATOM 3913 N N . LEU B 1 58 ? 4.953 22.547 -13.164 1 84.94 58 LEU B N 1
ATOM 3914 C CA . LEU B 1 58 ? 4.023 23.641 -13.398 1 84.94 58 LEU B CA 1
ATOM 3915 C C . LEU B 1 58 ? 2.666 23.125 -13.852 1 84.94 58 LEU B C 1
ATOM 3917 O O . LEU B 1 58 ? 1.626 23.609 -13.398 1 84.94 58 LEU B O 1
ATOM 3921 N N . VAL B 1 59 ? 2.695 22.234 -14.758 1 89.81 59 VAL B N 1
ATOM 3922 C CA . VAL B 1 59 ? 1.449 21.641 -15.242 1 89.81 59 VAL B CA 1
ATOM 3923 C C . VAL B 1 59 ? 0.74 20.938 -14.094 1 89.81 59 VAL B C 1
ATOM 3925 O O . VAL B 1 59 ? -0.479 21.047 -13.945 1 89.81 59 VAL B O 1
ATOM 3928 N N . PHE B 1 60 ? 1.46 20.188 -13.305 1 87.56 60 PHE B N 1
ATOM 3929 C CA . PHE B 1 60 ? 0.906 19.547 -12.117 1 87.56 60 PHE B CA 1
ATOM 3930 C C . PHE B 1 60 ? 0.178 20.562 -11.242 1 87.56 60 PHE B C 1
ATOM 3932 O O . PHE B 1 60 ? -0.983 20.359 -10.883 1 87.56 60 PHE B O 1
ATOM 3939 N N . ALA B 1 61 ? 0.872 21.625 -10.969 1 80.75 61 ALA B N 1
ATOM 3940 C CA . ALA B 1 61 ? 0.344 22.641 -10.055 1 80.75 61 ALA B CA 1
ATOM 3941 C C . ALA B 1 61 ? -0.925 23.281 -10.609 1 80.75 61 ALA B C 1
ATOM 3943 O O . ALA B 1 61 ? -1.921 23.422 -9.898 1 80.75 61 ALA B O 1
ATOM 3944 N N . ILE B 1 62 ? -0.955 23.594 -11.852 1 84.12 62 ILE B N 1
ATOM 3945 C CA . ILE B 1 62 ? -2.066 24.312 -12.461 1 84.12 62 ILE B CA 1
ATOM 3946 C C . ILE B 1 62 ? -3.285 23.391 -12.555 1 84.12 62 ILE B C 1
ATOM 3948 O O . ILE B 1 62 ? -4.398 23.797 -12.203 1 84.12 62 ILE B O 1
ATOM 3952 N N . ILE B 1 63 ? -3.053 22.188 -12.984 1 86.69 63 ILE B N 1
ATOM 3953 C CA . ILE B 1 63 ? -4.199 21.297 -13.148 1 86.69 63 ILE B CA 1
ATOM 3954 C C . ILE B 1 63 ? -4.758 20.906 -11.781 1 86.69 63 ILE B C 1
ATOM 3956 O O . ILE B 1 63 ? -5.969 20.75 -11.625 1 86.69 63 ILE B O 1
ATOM 3960 N N . ALA B 1 64 ? -3.9 20.75 -10.82 1 79.56 64 ALA B N 1
ATOM 3961 C CA . ALA B 1 64 ? -4.363 20.469 -9.461 1 79.56 64 ALA B CA 1
ATOM 3962 C C . ALA B 1 64 ? -5.195 21.625 -8.914 1 79.56 64 ALA B C 1
ATOM 3964 O O . ALA B 1 64 ? -6.207 21.422 -8.25 1 79.56 64 ALA B O 1
ATOM 3965 N N . LEU B 1 65 ? -4.84 22.812 -9.242 1 74.44 65 LEU B N 1
ATOM 3966 C CA . LEU B 1 65 ? -5.547 24.016 -8.789 1 74.44 65 LEU B CA 1
ATOM 3967 C C . LEU B 1 65 ? -6.91 24.125 -9.461 1 74.44 65 LEU B C 1
ATOM 3969 O O . LEU B 1 65 ? -7.84 24.703 -8.898 1 74.44 65 LEU B O 1
ATOM 3973 N N . LEU B 1 66 ? -6.984 23.547 -10.617 1 80.06 66 LEU B N 1
ATOM 3974 C CA . LEU B 1 66 ? -8.25 23.562 -11.344 1 80.06 66 LEU B CA 1
ATOM 3975 C C . LEU B 1 66 ? -9.203 22.516 -10.805 1 80.06 66 LEU B C 1
ATOM 3977 O O . LEU B 1 66 ? -10.352 22.422 -11.242 1 80.06 66 LEU B O 1
ATOM 3981 N N . GLY B 1 67 ? -8.656 21.672 -9.859 1 77 67 GLY B N 1
ATOM 3982 C CA . GLY B 1 67 ? -9.547 20.75 -9.18 1 77 67 GLY B CA 1
ATOM 3983 C C . GLY B 1 67 ? -9.414 19.312 -9.664 1 77 67 GLY B C 1
ATOM 3984 O O . GLY B 1 67 ? -10.211 18.453 -9.289 1 77 67 GLY B O 1
ATOM 3985 N N . VAL B 1 68 ? -8.469 19.172 -10.477 1 84.44 68 VAL B N 1
ATOM 3986 C CA . VAL B 1 68 ? -8.227 17.797 -10.945 1 84.44 68 VAL B CA 1
ATOM 3987 C C . VAL B 1 68 ? -7.668 16.953 -9.805 1 84.44 68 VAL B C 1
ATOM 3989 O O . VAL B 1 68 ? -6.973 17.469 -8.93 1 84.44 68 VAL B O 1
ATOM 3992 N N . ASP B 1 69 ? -8.062 15.68 -9.844 1 83.38 69 ASP B N 1
ATOM 3993 C CA . ASP B 1 69 ? -7.527 14.727 -8.867 1 83.38 69 ASP B CA 1
ATOM 3994 C C . ASP B 1 69 ? -6.008 14.836 -8.766 1 83.38 69 ASP B C 1
ATOM 3996 O O . ASP B 1 69 ? -5.316 14.906 -9.789 1 83.38 69 ASP B O 1
ATOM 4000 N N . ILE B 1 70 ? -5.562 14.914 -7.52 1 83.5 70 ILE B N 1
ATOM 4001 C CA . ILE B 1 70 ? -4.148 15.188 -7.285 1 83.5 70 ILE B CA 1
ATOM 4002 C C . ILE B 1 70 ? -3.305 14.039 -7.848 1 83.5 70 ILE B C 1
ATOM 4004 O O . ILE B 1 70 ? -2.193 14.266 -8.336 1 83.5 70 ILE B O 1
ATOM 4008 N N . VAL B 1 71 ? -3.754 12.828 -7.742 1 90.44 71 VAL B N 1
ATOM 4009 C CA . VAL B 1 71 ? -3.008 11.688 -8.266 1 90.44 71 VAL B CA 1
ATOM 4010 C C . VAL B 1 71 ? -2.959 11.766 -9.789 1 90.44 71 VAL B C 1
ATOM 4012 O O . VAL B 1 71 ? -1.924 11.477 -10.398 1 90.44 71 VAL B O 1
ATOM 4015 N N . LEU B 1 72 ? -4.047 12.141 -10.414 1 91.12 72 LEU B N 1
ATOM 4016 C CA . LEU B 1 72 ? -4.078 12.328 -11.859 1 91.12 72 LEU B CA 1
ATOM 4017 C C . LEU B 1 72 ? -3.121 13.43 -12.289 1 91.12 72 LEU B C 1
ATOM 4019 O O . LEU B 1 72 ? -2.459 13.32 -13.32 1 91.12 72 LEU B O 1
ATOM 4023 N N . SER B 1 73 ? -3.152 14.453 -11.523 1 89.25 73 SER B N 1
ATOM 4024 C CA . SER B 1 73 ? -2.23 15.547 -11.805 1 89.25 73 SER B CA 1
ATOM 4025 C C . SER B 1 73 ? -0.78 15.078 -11.719 1 89.25 73 SER B C 1
ATOM 4027 O O . SER B 1 73 ? 0.061 15.508 -12.516 1 89.25 73 SER B O 1
ATOM 4029 N N . THR B 1 74 ? -0.514 14.258 -10.75 1 91 74 THR B N 1
ATOM 4030 C CA . THR B 1 74 ? 0.83 13.711 -10.586 1 91 74 THR B CA 1
ATOM 4031 C C . THR B 1 74 ? 1.203 12.828 -11.773 1 91 74 THR B C 1
ATOM 4033 O O . THR B 1 74 ? 2.328 12.898 -12.273 1 91 74 THR B O 1
ATOM 4036 N N . ILE B 1 75 ? 0.302 12.023 -12.234 1 94.81 75 ILE B N 1
ATOM 4037 C CA . ILE B 1 75 ? 0.529 11.148 -13.375 1 94.81 75 ILE B CA 1
ATOM 4038 C C . ILE B 1 75 ? 0.803 11.992 -14.617 1 94.81 75 ILE B C 1
ATOM 4040 O O . ILE B 1 75 ? 1.681 11.664 -15.422 1 94.81 75 ILE B O 1
ATOM 4044 N N . ALA B 1 76 ? 0.067 13.078 -14.805 1 94.31 76 ALA B N 1
ATOM 4045 C CA . ALA B 1 76 ? 0.299 13.984 -15.93 1 94.31 76 ALA B CA 1
ATOM 4046 C C . ALA B 1 76 ? 1.727 14.523 -15.906 1 94.31 76 ALA B C 1
ATOM 4048 O O . ALA B 1 76 ? 2.379 14.609 -16.953 1 94.31 76 ALA B O 1
ATOM 4049 N N . ALA B 1 77 ? 2.137 14.875 -14.742 1 93.5 77 ALA B N 1
ATOM 4050 C CA . ALA B 1 77 ? 3.5 15.383 -14.602 1 93.5 77 ALA B CA 1
ATOM 4051 C C . ALA B 1 77 ? 4.523 14.312 -14.977 1 93.5 77 ALA B C 1
ATOM 4053 O O . ALA B 1 77 ? 5.547 14.609 -15.594 1 93.5 77 ALA B O 1
ATOM 4054 N N . ILE B 1 78 ? 4.312 13.086 -14.57 1 95.88 78 ILE B N 1
ATOM 4055 C CA . ILE B 1 78 ? 5.211 11.977 -14.867 1 95.88 78 ILE B CA 1
ATOM 4056 C C . ILE B 1 78 ? 5.281 11.758 -16.375 1 95.88 78 ILE B C 1
ATOM 4058 O O . ILE B 1 78 ? 6.363 11.57 -16.938 1 95.88 78 ILE B O 1
ATOM 4062 N N . VAL B 1 79 ? 4.145 11.789 -17.047 1 96.25 79 VAL B N 1
ATOM 4063 C CA . VAL B 1 79 ? 4.094 11.586 -18.484 1 96.25 79 VAL B CA 1
ATOM 4064 C C . VAL B 1 79 ? 4.898 12.672 -19.188 1 96.25 79 VAL B C 1
ATOM 4066 O O . VAL B 1 79 ? 5.711 12.375 -20.078 1 96.25 79 VAL B O 1
ATOM 4069 N N . LEU B 1 80 ? 4.699 13.922 -18.797 1 95.88 80 LEU B N 1
ATOM 4070 C CA . LEU B 1 80 ? 5.434 15.031 -19.391 1 95.88 80 LEU B CA 1
ATOM 4071 C C . LEU B 1 80 ? 6.93 14.891 -19.125 1 95.88 80 LEU B C 1
ATOM 4073 O O . LEU B 1 80 ? 7.738 15.07 -20.047 1 95.88 80 LEU B O 1
ATOM 4077 N N . GLY B 1 81 ? 7.266 14.586 -17.844 1 94.44 81 GLY B N 1
ATOM 4078 C CA . GLY B 1 81 ? 8.672 14.398 -17.516 1 94.44 81 GLY B CA 1
ATOM 4079 C C . GLY B 1 81 ? 9.312 13.266 -18.297 1 94.44 81 GLY B C 1
ATOM 4080 O O . GLY B 1 81 ? 10.461 13.383 -18.734 1 94.44 81 GLY B O 1
ATOM 4081 N N . ALA B 1 82 ? 8.609 12.195 -18.469 1 95.69 82 ALA B N 1
ATOM 4082 C CA . ALA B 1 82 ? 9.125 11.047 -19.203 1 95.69 82 ALA B CA 1
ATOM 4083 C C . ALA B 1 82 ? 9.367 11.398 -20.672 1 95.69 82 ALA B C 1
ATOM 4085 O O . ALA B 1 82 ? 10.383 10.984 -21.25 1 95.69 82 ALA B O 1
ATOM 4086 N N . ILE B 1 83 ? 8.453 12.125 -21.25 1 95.19 83 ILE B N 1
ATOM 4087 C CA . ILE B 1 83 ? 8.602 12.539 -22.641 1 95.19 83 ILE B CA 1
ATOM 4088 C C . ILE B 1 83 ? 9.797 13.477 -22.781 1 95.19 83 ILE B C 1
ATOM 4090 O O . ILE B 1 83 ? 10.625 13.305 -23.672 1 95.19 83 ILE B O 1
ATOM 4094 N N . MET B 1 84 ? 9.945 14.375 -21.922 1 94.31 84 MET B N 1
ATOM 4095 C CA . MET B 1 84 ? 11 15.383 -22 1 94.31 84 MET B CA 1
ATOM 4096 C C . MET B 1 84 ? 12.375 14.75 -21.812 1 94.31 84 MET B C 1
ATOM 4098 O O . MET B 1 84 ? 13.344 15.164 -22.453 1 94.31 84 MET B O 1
ATOM 4102 N N . THR B 1 85 ? 12.461 13.766 -20.922 1 93.12 85 THR B N 1
ATOM 4103 C CA . THR B 1 85 ? 13.742 13.133 -20.641 1 93.12 85 THR B CA 1
ATOM 4104 C C . THR B 1 85 ? 14.016 11.984 -21.594 1 93.12 85 THR B C 1
ATOM 4106 O O . THR B 1 85 ? 15.117 11.445 -21.641 1 93.12 85 THR B O 1
ATOM 4109 N N . GLY B 1 86 ? 13.039 11.586 -22.391 1 93.75 86 GLY B N 1
ATOM 4110 C CA . GLY B 1 86 ? 13.188 10.438 -23.266 1 93.75 86 GLY B CA 1
ATOM 4111 C C . GLY B 1 86 ? 13.203 9.117 -22.516 1 93.75 86 GLY B C 1
ATOM 4112 O O . GLY B 1 86 ? 13.852 8.156 -22.953 1 93.75 86 GLY B O 1
ATOM 4113 N N . THR B 1 87 ? 12.562 9.094 -21.375 1 94.56 87 THR B N 1
ATOM 4114 C CA . THR B 1 87 ? 12.5 7.867 -20.594 1 94.56 87 THR B CA 1
ATOM 4115 C C . THR B 1 87 ? 11.57 6.848 -21.234 1 94.56 87 THR B C 1
ATOM 4117 O O . THR B 1 87 ? 10.383 7.125 -21.438 1 94.56 87 THR B O 1
ATOM 4120 N N . THR B 1 88 ? 12.117 5.699 -21.562 1 94.56 88 THR B N 1
ATOM 4121 C CA . THR B 1 88 ? 11.336 4.637 -22.188 1 94.56 88 THR B CA 1
ATOM 4122 C C . THR B 1 88 ? 10.406 3.979 -21.172 1 94.56 88 THR B C 1
ATOM 4124 O O . THR B 1 88 ? 10.594 4.121 -19.953 1 94.56 88 THR B O 1
ATOM 4127 N N . PRO B 1 89 ? 9.391 3.223 -21.594 1 94.25 89 PRO B N 1
ATOM 4128 C CA . PRO B 1 89 ? 8.484 2.521 -20.672 1 94.25 89 PRO B CA 1
ATOM 4129 C C . PRO B 1 89 ? 9.219 1.541 -19.766 1 94.25 89 PRO B C 1
ATOM 4131 O O . PRO B 1 89 ? 8.867 1.411 -18.578 1 94.25 89 PRO B O 1
ATOM 4134 N N . ILE B 1 90 ? 10.211 0.896 -20.219 1 94.31 90 ILE B N 1
ATOM 4135 C CA . ILE B 1 90 ? 10.977 -0.065 -19.438 1 94.31 90 ILE B CA 1
ATOM 4136 C C . ILE B 1 90 ? 11.758 0.666 -18.344 1 94.31 90 ILE B C 1
ATOM 4138 O O . ILE B 1 90 ? 11.758 0.245 -17.188 1 94.31 90 ILE B O 1
ATOM 4142 N N . ALA B 1 91 ? 12.367 1.758 -18.734 1 95.88 91 ALA B N 1
ATOM 4143 C CA . ALA B 1 91 ? 13.094 2.568 -17.766 1 95.88 91 ALA B CA 1
ATOM 4144 C C . ALA B 1 91 ? 12.141 3.166 -16.734 1 95.88 91 ALA B C 1
ATOM 4146 O O . ALA B 1 91 ? 12.5 3.311 -15.555 1 95.88 91 ALA B O 1
ATOM 4147 N N . MET B 1 92 ? 11.008 3.533 -17.219 1 96.31 92 MET B N 1
ATOM 4148 C CA . MET B 1 92 ? 9.992 4.07 -16.312 1 96.31 92 MET B CA 1
ATOM 4149 C C . MET B 1 92 ? 9.57 3.025 -15.289 1 96.31 92 MET B C 1
ATOM 4151 O O . MET B 1 92 ? 9.344 3.348 -14.117 1 96.31 92 MET B O 1
ATOM 4155 N N . GLY B 1 93 ? 9.375 1.787 -15.75 1 95.94 93 GLY B N 1
ATOM 4156 C CA . GLY B 1 93 ? 9.086 0.709 -14.812 1 95.94 93 GLY B CA 1
ATOM 4157 C C . GLY B 1 93 ? 10.109 0.578 -13.711 1 95.94 93 GLY B C 1
ATOM 4158 O O . GLY B 1 93 ? 9.75 0.417 -12.539 1 95.94 93 GLY B O 1
ATOM 4159 N N . LYS B 1 94 ? 11.336 0.63 -14.086 1 95.69 94 LYS B N 1
ATOM 4160 C CA . LYS B 1 94 ? 12.414 0.554 -13.109 1 95.69 94 LYS B CA 1
ATOM 4161 C C . LYS B 1 94 ? 12.375 1.742 -12.156 1 95.69 94 LYS B C 1
ATOM 4163 O O . LYS B 1 94 ? 12.57 1.581 -10.945 1 95.69 94 LYS B O 1
ATOM 4168 N N . LEU B 1 95 ? 12.109 2.904 -12.727 1 96.88 95 LEU B N 1
ATOM 4169 C CA . LEU B 1 95 ? 12.016 4.102 -11.898 1 96.88 95 LEU B CA 1
ATOM 4170 C C . LEU B 1 95 ? 10.883 3.977 -10.891 1 96.88 95 LEU B C 1
ATOM 4172 O O . LEU B 1 95 ? 11.039 4.359 -9.727 1 96.88 95 LEU B O 1
ATOM 4176 N N . LEU B 1 96 ? 9.797 3.461 -11.344 1 96.94 96 LEU B N 1
ATOM 4177 C CA . LEU B 1 96 ? 8.656 3.279 -10.461 1 96.94 96 LEU B CA 1
ATOM 4178 C C . LEU B 1 96 ? 8.961 2.25 -9.375 1 96.94 96 LEU B C 1
ATOM 4180 O O . LEU B 1 96 ? 8.57 2.426 -8.219 1 96.94 96 LEU B O 1
ATOM 4184 N N . ALA B 1 97 ? 9.594 1.221 -9.719 1 96 97 ALA B N 1
ATOM 4185 C CA . ALA B 1 97 ? 9.992 0.205 -8.742 1 96 97 ALA B CA 1
ATOM 4186 C C . ALA B 1 97 ? 10.945 0.786 -7.703 1 96 97 ALA B C 1
ATOM 4188 O O . ALA B 1 97 ? 10.766 0.572 -6.5 1 96 97 ALA B O 1
ATOM 4189 N N . ASP B 1 98 ? 11.914 1.508 -8.156 1 95.75 98 ASP B N 1
ATOM 4190 C CA . ASP B 1 98 ? 12.891 2.129 -7.266 1 95.75 98 ASP B CA 1
ATOM 4191 C C . ASP B 1 98 ? 12.219 3.146 -6.344 1 95.75 98 ASP B C 1
ATOM 4193 O O . ASP B 1 98 ? 12.648 3.332 -5.203 1 95.75 98 ASP B O 1
ATOM 4197 N N . SER B 1 99 ? 11.234 3.754 -6.82 1 95.62 99 SER B N 1
ATOM 4198 C CA . SER B 1 99 ? 10.555 4.816 -6.09 1 95.62 99 SER B CA 1
ATOM 4199 C C . SER B 1 99 ? 9.812 4.27 -4.875 1 95.62 99 SER B C 1
ATOM 4201 O O . SER B 1 99 ? 9.484 5.016 -3.949 1 95.62 99 SER B O 1
ATOM 4203 N N . LEU B 1 100 ? 9.547 3.023 -4.879 1 95.62 100 LEU B N 1
ATOM 4204 C CA . LEU B 1 100 ? 8.875 2.416 -3.734 1 95.62 100 LEU B CA 1
ATOM 4205 C C . LEU B 1 100 ? 9.75 2.5 -2.488 1 95.62 100 LEU B C 1
ATOM 4207 O O . LEU B 1 100 ? 9.242 2.6 -1.371 1 95.62 100 LEU B O 1
ATOM 4211 N N . GLY B 1 101 ? 11.07 2.512 -2.65 1 94.5 101 GLY B N 1
ATOM 4212 C CA . GLY B 1 101 ? 11.992 2.588 -1.529 1 94.5 101 GLY B CA 1
ATOM 4213 C C . GLY B 1 101 ? 12.406 4.008 -1.19 1 94.5 101 GLY B C 1
ATOM 4214 O O . GLY B 1 101 ? 13.281 4.223 -0.348 1 94.5 101 GLY B O 1
ATOM 4215 N N . SER B 1 102 ? 11.781 4.996 -1.832 1 93.5 102 SER B N 1
ATOM 4216 C CA . SER B 1 102 ? 12.141 6.395 -1.617 1 93.5 102 SER B CA 1
ATOM 4217 C C . SER B 1 102 ? 11.656 6.891 -0.259 1 93.5 102 SER B C 1
ATOM 4219 O O . SER B 1 102 ? 10.758 6.301 0.336 1 93.5 102 SER B O 1
ATOM 4221 N N . PHE B 1 103 ? 12.273 7.969 0.229 1 91.38 103 PHE B N 1
ATOM 4222 C CA . PHE B 1 103 ? 11.898 8.617 1.481 1 91.38 103 PHE B CA 1
ATOM 4223 C C . PHE B 1 103 ? 10.414 8.969 1.485 1 91.38 103 PHE B C 1
ATOM 4225 O O . PHE B 1 103 ? 9.711 8.703 2.461 1 91.38 103 PHE B O 1
ATOM 4232 N N . ILE B 1 104 ? 9.93 9.516 0.384 1 89.5 104 ILE B N 1
ATOM 4233 C CA . ILE B 1 104 ? 8.555 9.992 0.29 1 89.5 104 ILE B CA 1
ATOM 4234 C C . ILE B 1 104 ? 7.586 8.812 0.366 1 89.5 104 ILE B C 1
ATOM 4236 O O . ILE B 1 104 ? 6.52 8.914 0.975 1 89.5 104 ILE B O 1
ATOM 4240 N N . ALA B 1 105 ? 7.961 7.746 -0.269 1 93.31 105 ALA B N 1
ATOM 4241 C CA . ALA B 1 105 ? 7.109 6.559 -0.215 1 93.31 105 ALA B CA 1
ATOM 4242 C C . ALA B 1 105 ? 7.027 6.008 1.205 1 93.31 105 ALA B C 1
ATOM 4244 O O . ALA B 1 105 ? 5.984 5.5 1.621 1 93.31 105 ALA B O 1
ATOM 4245 N N . VAL B 1 106 ? 8.117 6.062 1.96 1 94.25 106 VAL B N 1
ATOM 4246 C CA . VAL B 1 106 ? 8.117 5.605 3.346 1 94.25 106 VAL B CA 1
ATOM 4247 C C . VAL B 1 106 ? 7.18 6.469 4.18 1 94.25 106 VAL B C 1
ATOM 4249 O O . VAL B 1 106 ? 6.461 5.965 5.047 1 94.25 106 VAL B O 1
ATOM 4252 N N . VAL B 1 107 ? 7.191 7.73 3.896 1 91 107 VAL B N 1
ATOM 4253 C CA . VAL B 1 107 ? 6.277 8.625 4.598 1 91 107 VAL B CA 1
ATOM 4254 C C . VAL B 1 107 ? 4.836 8.25 4.273 1 91 107 VAL B C 1
ATOM 4256 O O . VAL B 1 107 ? 3.969 8.273 5.152 1 91 107 VAL B O 1
ATOM 4259 N N . GLY B 1 108 ? 4.629 7.965 3.014 1 91.56 108 GLY B N 1
ATOM 4260 C CA . GLY B 1 108 ? 3.309 7.469 2.65 1 91.56 108 GLY B CA 1
ATOM 4261 C C . GLY B 1 108 ? 2.9 6.234 3.43 1 91.56 108 GLY B C 1
ATOM 4262 O O . GLY B 1 108 ? 1.748 6.113 3.852 1 91.56 108 GLY B O 1
ATOM 4263 N N . LEU B 1 109 ? 3.807 5.285 3.617 1 94.62 109 LEU B N 1
ATOM 4264 C CA . LEU B 1 109 ? 3.545 4.094 4.418 1 94.62 109 LEU B CA 1
ATOM 4265 C C . LEU B 1 109 ? 3.174 4.469 5.848 1 94.62 109 LEU B C 1
ATOM 4267 O O . LEU B 1 109 ? 2.252 3.889 6.426 1 94.62 109 LEU B O 1
ATOM 4271 N N . ILE B 1 110 ? 3.891 5.406 6.387 1 92.81 110 ILE B N 1
ATOM 4272 C CA . ILE B 1 110 ? 3.645 5.848 7.758 1 92.81 110 ILE B CA 1
ATOM 4273 C C . ILE B 1 110 ? 2.227 6.402 7.871 1 92.81 110 ILE B C 1
ATOM 4275 O O . ILE B 1 110 ? 1.523 6.125 8.844 1 92.81 110 ILE B O 1
ATOM 4279 N N . ILE B 1 111 ? 1.797 7.141 6.871 1 90.19 111 ILE B N 1
ATOM 4280 C CA . ILE B 1 111 ? 0.456 7.715 6.867 1 90.19 111 ILE B CA 1
ATOM 4281 C C . ILE B 1 111 ? -0.583 6.598 6.844 1 90.19 111 ILE B C 1
ATOM 4283 O O . ILE B 1 111 ? -1.549 6.621 7.609 1 90.19 111 ILE B O 1
ATOM 4287 N N . VAL B 1 112 ? -0.315 5.625 6.012 1 92.75 112 VAL B N 1
ATOM 4288 C CA . VAL B 1 112 ? -1.248 4.512 5.875 1 92.75 112 VAL B CA 1
ATOM 4289 C C . VAL B 1 112 ? -1.285 3.707 7.172 1 92.75 112 VAL B C 1
ATOM 4291 O O . VAL B 1 112 ? -2.355 3.285 7.617 1 92.75 112 VAL B O 1
ATOM 4294 N N . LEU B 1 113 ? -0.196 3.463 7.781 1 94.81 113 LEU B N 1
ATOM 4295 C CA . LEU B 1 113 ? -0.146 2.783 9.07 1 94.81 113 LEU B CA 1
ATOM 4296 C C . LEU B 1 113 ? -0.86 3.6 10.141 1 94.81 113 LEU B C 1
ATOM 4298 O O . LEU B 1 113 ? -1.543 3.039 11.008 1 94.81 113 LEU B O 1
ATOM 4302 N N . GLY B 1 114 ? -0.663 4.898 10.07 1 92.06 114 GLY B N 1
ATOM 4303 C CA . GLY B 1 114 ? -1.358 5.773 11 1 92.06 114 GLY B CA 1
ATOM 4304 C C . GLY B 1 114 ? -2.867 5.656 10.914 1 92.06 114 GLY B C 1
ATOM 4305 O O . GLY B 1 114 ? -3.559 5.688 11.938 1 92.06 114 GLY B O 1
ATOM 4306 N N . ALA B 1 115 ? -3.336 5.566 9.703 1 91.25 115 ALA B N 1
ATOM 4307 C CA . ALA B 1 115 ? -4.77 5.359 9.508 1 91.25 115 ALA B CA 1
ATOM 4308 C C . ALA B 1 115 ? -5.227 4.051 10.156 1 91.25 115 ALA B C 1
ATOM 4310 O O . ALA B 1 115 ? -6.332 3.969 10.688 1 91.25 115 ALA B O 1
ATOM 4311 N N . GLY B 1 116 ? -4.402 3.061 10.055 1 93.69 116 GLY B N 1
ATOM 4312 C CA . GLY B 1 116 ? -4.684 1.813 10.75 1 93.69 116 GLY B CA 1
ATOM 4313 C C . GLY B 1 116 ? -4.758 1.972 12.25 1 93.69 116 GLY B C 1
ATOM 4314 O O . GLY B 1 116 ? -5.68 1.454 12.891 1 93.69 116 GLY B O 1
ATOM 4315 N N . VAL B 1 117 ? -3.828 2.674 12.812 1 94.94 117 VAL B N 1
ATOM 4316 C CA . VAL B 1 117 ? -3.816 2.947 14.25 1 94.94 117 VAL B CA 1
ATOM 4317 C C . VAL B 1 117 ? -5.098 3.678 14.641 1 94.94 117 VAL B C 1
ATOM 4319 O O . VAL B 1 117 ? -5.688 3.389 15.688 1 94.94 117 VAL B O 1
ATOM 4322 N N . GLY B 1 118 ? -5.445 4.641 13.797 1 92.06 118 GLY B N 1
ATOM 4323 C CA . GLY B 1 118 ? -6.691 5.34 14.047 1 92.06 118 GLY B CA 1
ATOM 4324 C C . GLY B 1 118 ? -7.895 4.414 14.117 1 92.06 118 GLY B C 1
ATOM 4325 O O . GLY B 1 118 ? -8.773 4.594 14.961 1 92.06 118 GLY B O 1
ATOM 4326 N N . GLU B 1 119 ? -7.902 3.422 13.266 1 93.31 119 GLU B N 1
ATOM 4327 C CA . GLU B 1 119 ? -8.992 2.457 13.25 1 93.31 119 GLU B CA 1
ATOM 4328 C C . GLU B 1 119 ? -8.984 1.594 14.508 1 93.31 119 GLU B C 1
ATOM 4330 O O . GLU B 1 119 ? -10.039 1.31 15.078 1 93.31 119 GLU B O 1
ATOM 4335 N N . VAL B 1 120 ? -7.883 1.212 14.953 1 95.75 120 VAL B N 1
ATOM 4336 C CA . VAL B 1 120 ? -7.758 0.435 16.188 1 95.75 120 VAL B CA 1
ATOM 4337 C C . VAL B 1 120 ? -8.234 1.266 17.375 1 95.75 120 VAL B C 1
ATOM 4339 O O . VAL B 1 120 ? -8.984 0.772 18.219 1 95.75 120 VAL B O 1
ATOM 4342 N N . ALA B 1 121 ? -7.809 2.459 17.438 1 93.81 121 ALA B N 1
ATOM 4343 C CA . ALA B 1 121 ? -8.195 3.359 18.516 1 93.81 121 ALA B CA 1
ATOM 4344 C C . ALA B 1 121 ? -9.703 3.586 18.531 1 93.81 121 ALA B C 1
ATOM 4346 O O . ALA B 1 121 ? -10.312 3.73 19.594 1 93.81 121 ALA B O 1
ATOM 4347 N N . SER B 1 122 ? -10.25 3.604 17.359 1 91 122 SER B N 1
ATOM 4348 C CA . SER B 1 122 ? -11.695 3.797 17.266 1 91 122 SER B CA 1
ATOM 4349 C C . SER B 1 122 ? -12.453 2.553 17.703 1 91 122 SER B C 1
ATOM 4351 O O . SER B 1 122 ? -13.398 2.646 18.5 1 91 122 SER B O 1
ATOM 4353 N N . ARG B 1 123 ? -12.047 1.418 17.281 1 93.31 123 ARG B N 1
ATOM 4354 C CA . ARG B 1 123 ? -12.742 0.177 17.594 1 93.31 123 ARG B CA 1
ATOM 4355 C C . ARG B 1 123 ? -12.633 -0.148 19.078 1 93.31 123 ARG B C 1
ATOM 4357 O O . ARG B 1 123 ? -13.547 -0.723 19.672 1 93.31 123 ARG B O 1
ATOM 4364 N N . THR B 1 124 ? -11.547 0.228 19.688 1 95.12 124 THR B N 1
ATOM 4365 C CA . THR B 1 124 ? -11.352 -0.057 21.094 1 95.12 124 THR B CA 1
ATOM 4366 C C . THR B 1 124 ? -12.047 0.99 21.969 1 95.12 124 THR B C 1
ATOM 4368 O O . THR B 1 124 ? -12.219 0.795 23.172 1 95.12 124 THR B O 1
ATOM 4371 N N . GLY B 1 125 ? -12.383 2.145 21.359 1 91.38 125 GLY B N 1
ATOM 4372 C CA . GLY B 1 125 ? -12.969 3.246 22.094 1 91.38 125 GLY B CA 1
ATOM 4373 C C . GLY B 1 125 ? -11.93 4.137 22.75 1 91.38 125 GLY B C 1
ATOM 4374 O O . GLY B 1 125 ? -12.273 5.082 23.469 1 91.38 125 GLY B O 1
ATOM 4375 N N . ALA B 1 126 ? -10.719 3.836 22.547 1 92.75 126 ALA B N 1
ATOM 4376 C CA . ALA B 1 126 ? -9.633 4.594 23.172 1 92.75 126 ALA B CA 1
ATOM 4377 C C . ALA B 1 126 ? -9.727 6.074 22.812 1 92.75 126 ALA B C 1
ATOM 4379 O O . ALA B 1 126 ? -9.602 6.938 23.688 1 92.75 126 ALA B O 1
ATOM 4380 N N . ALA B 1 127 ? -9.859 6.355 21.609 1 87.81 127 ALA B N 1
ATOM 4381 C CA . ALA B 1 127 ? -9.898 7.742 21.156 1 87.81 127 ALA B CA 1
ATOM 4382 C C . ALA B 1 127 ? -11.078 8.492 21.766 1 87.81 127 ALA B C 1
ATOM 4384 O O . ALA B 1 127 ? -10.93 9.641 22.203 1 87.81 127 ALA B O 1
ATOM 4385 N N . GLU B 1 128 ? -12.172 7.898 21.781 1 86.69 128 GLU B N 1
ATOM 4386 C CA . GLU B 1 128 ? -13.359 8.5 22.375 1 86.69 128 GLU B CA 1
ATOM 4387 C C . GLU B 1 128 ? -13.148 8.789 23.859 1 86.69 128 GLU B C 1
ATOM 4389 O O . GLU B 1 128 ? -13.555 9.844 24.359 1 86.69 128 GLU B O 1
ATOM 4394 N N . GLN B 1 129 ? -12.57 7.867 24.469 1 90 129 GLN B N 1
ATOM 4395 C CA . GLN B 1 129 ? -12.32 8.031 25.891 1 90 129 GLN B CA 1
ATOM 4396 C C . GLN B 1 129 ? -11.359 9.188 26.156 1 90 129 GLN B C 1
ATOM 4398 O O . GLN B 1 129 ? -11.5 9.914 27.141 1 90 129 GLN B O 1
ATOM 4403 N N . MET B 1 130 ? -10.406 9.328 25.359 1 89.38 130 MET B N 1
ATOM 4404 C CA . MET B 1 130 ? -9.461 10.43 25.5 1 89.38 130 MET B CA 1
ATOM 4405 C C . MET B 1 130 ? -10.164 11.773 25.328 1 89.38 130 MET B C 1
ATOM 4407 O O . MET B 1 130 ? -9.93 12.703 26.109 1 89.38 130 MET B O 1
ATOM 4411 N N . VAL B 1 131 ? -11 11.875 24.375 1 87.31 131 VAL B N 1
ATOM 4412 C CA . VAL B 1 131 ? -11.742 13.102 24.125 1 87.31 131 VAL B CA 1
ATOM 4413 C C . VAL B 1 131 ? -12.648 13.422 25.312 1 87.31 131 VAL B C 1
ATOM 4415 O O . VAL B 1 131 ? -12.703 14.562 25.766 1 87.31 131 VAL B O 1
ATOM 4418 N N . ARG B 1 132 ? -13.297 12.414 25.781 1 86.62 132 ARG B N 1
ATOM 4419 C CA . ARG B 1 132 ? -14.195 12.586 26.906 1 86.62 132 ARG B CA 1
ATOM 4420 C C . ARG B 1 132 ? -13.43 13.07 28.141 1 86.62 132 ARG B C 1
ATOM 4422 O O . ARG B 1 132 ? -13.906 13.953 28.875 1 86.62 132 ARG B O 1
ATOM 4429 N N . ALA B 1 133 ? -12.352 12.461 28.344 1 87.25 133 ALA B N 1
ATOM 4430 C CA . ALA B 1 133 ? -11.531 12.828 29.484 1 87.25 133 ALA B CA 1
ATOM 4431 C C . ALA B 1 133 ? -11.109 14.297 29.406 1 87.25 133 ALA B C 1
ATOM 4433 O O . ALA B 1 133 ? -11.109 15.008 30.422 1 87.25 133 ALA B O 1
ATOM 4434 N N . ILE B 1 134 ? -10.781 14.75 28.266 1 87.31 134 ILE B N 1
ATOM 4435 C CA . ILE B 1 134 ? -10.312 16.125 28.062 1 87.31 134 ILE B CA 1
ATOM 4436 C C . ILE B 1 134 ? -11.461 17.094 28.281 1 87.31 134 ILE B C 1
ATOM 4438 O O . ILE B 1 134 ? -11.32 18.078 29.016 1 87.31 134 ILE B O 1
ATOM 4442 N N . VAL B 1 135 ? -12.562 16.781 27.75 1 83.06 135 VAL B N 1
ATOM 4443 C CA . VAL B 1 135 ? -13.711 17.688 27.812 1 83.06 135 VAL B CA 1
ATOM 4444 C C . VAL B 1 135 ? -14.25 17.734 29.25 1 83.06 135 VAL B C 1
ATOM 4446 O O . VAL B 1 135 ? -14.672 18.781 29.719 1 83.06 135 VAL B O 1
ATOM 4449 N N . ARG B 1 136 ? -14.18 16.625 29.844 1 83.19 136 ARG B N 1
ATOM 4450 C CA . ARG B 1 136 ? -14.641 16.578 31.234 1 83.19 136 ARG B CA 1
ATOM 4451 C C . ARG B 1 136 ? -13.727 17.391 32.156 1 83.19 136 ARG B C 1
ATOM 4453 O O . ARG B 1 136 ? -14.203 18.062 33.062 1 83.19 136 ARG B O 1
ATOM 4460 N N . ARG B 1 137 ? -12.531 17.312 31.938 1 86.06 137 ARG B N 1
ATOM 4461 C CA . ARG B 1 137 ? -11.562 18 32.781 1 86.06 137 ARG B CA 1
ATOM 4462 C C . ARG B 1 137 ? -11.672 19.516 32.594 1 86.06 137 ARG B C 1
ATOM 4464 O O . ARG B 1 137 ? -11.492 20.281 33.531 1 86.06 137 ARG B O 1
ATOM 4471 N N . ILE B 1 138 ? -11.836 19.906 31.344 1 86.5 138 ILE B N 1
ATOM 4472 C CA . ILE B 1 138 ? -11.898 21.344 31.047 1 86.5 138 ILE B CA 1
ATOM 4473 C C . ILE B 1 138 ? -13.25 21.906 31.484 1 86.5 138 ILE B C 1
ATOM 4475 O O . ILE B 1 138 ? -13.344 23.047 31.922 1 86.5 138 ILE B O 1
ATOM 4479 N N . GLY B 1 139 ? -14.32 21.109 31.391 1 80.12 139 GLY B N 1
ATOM 4480 C CA . GLY B 1 139 ? -15.648 21.531 31.812 1 80.12 139 GLY B CA 1
ATOM 4481 C C . GLY B 1 139 ? -16.578 21.844 30.641 1 80.12 139 GLY B C 1
ATOM 4482 O O . GLY B 1 139 ? -16.125 22.172 29.547 1 80.12 139 GLY B O 1
ATOM 4483 N N . LEU B 1 140 ? -17.844 21.812 30.953 1 79.25 140 LEU B N 1
ATOM 4484 C CA . LEU B 1 140 ? -18.875 21.938 29.922 1 79.25 140 LEU B CA 1
ATOM 4485 C C . LEU B 1 140 ? -19.859 23.047 30.266 1 79.25 140 LEU B C 1
ATOM 4487 O O . LEU B 1 140 ? -20.969 23.078 29.719 1 79.25 140 LEU B O 1
ATOM 4491 N N . SER B 1 141 ? -19.469 23.938 31.031 1 80.94 141 SER B N 1
ATOM 4492 C CA . SER B 1 141 ? -20.438 24.828 31.641 1 80.94 141 SER B CA 1
ATOM 4493 C C . SER B 1 141 ? -20.734 26.031 30.734 1 80.94 141 SER B C 1
ATOM 4495 O O . SER B 1 141 ? -21.812 26.609 30.797 1 80.94 141 SER B O 1
ATOM 4497 N N . ASN B 1 142 ? -19.734 26.406 30.047 1 88 142 ASN B N 1
ATOM 4498 C CA . ASN B 1 142 ? -19.953 27.547 29.156 1 88 142 ASN B CA 1
ATOM 4499 C C . ASN B 1 142 ? -19.25 27.375 27.812 1 88 142 ASN B C 1
ATOM 4501 O O . ASN B 1 142 ? -18.547 26.391 27.609 1 88 142 ASN B O 1
ATOM 4505 N N . GLN B 1 143 ? -19.5 28.375 26.953 1 92.38 143 GLN B N 1
ATOM 4506 C CA . GLN B 1 143 ? -19.016 28.297 25.578 1 92.38 143 GLN B CA 1
ATOM 4507 C C . GLN B 1 143 ? -17.484 28.344 25.531 1 92.38 143 GLN B C 1
ATOM 4509 O O . GLN B 1 143 ? -16.875 27.656 24.719 1 92.38 143 GLN B O 1
ATOM 4514 N N . VAL B 1 144 ? -16.953 29.172 26.359 1 94.44 144 VAL B N 1
ATOM 4515 C CA . VAL B 1 144 ? -15.508 29.375 26.359 1 94.44 144 VAL B CA 1
ATOM 4516 C C . VAL B 1 144 ? -14.797 28.094 26.75 1 94.44 144 VAL B C 1
ATOM 4518 O O . VAL B 1 144 ? -13.805 27.703 26.125 1 94.44 144 VAL B O 1
ATOM 4521 N N . ARG B 1 145 ? -15.25 27.422 27.734 1 93.31 145 ARG B N 1
ATOM 4522 C CA . ARG B 1 145 ? -14.648 26.188 28.203 1 93.31 145 ARG B CA 1
ATOM 4523 C C . ARG B 1 145 ? -14.789 25.078 27.156 1 93.31 145 ARG B C 1
ATOM 4525 O O . ARG B 1 145 ? -13.867 24.281 26.969 1 93.31 145 ARG B O 1
ATOM 4532 N N . VAL B 1 146 ? -15.906 25.031 26.562 1 91.94 146 VAL B N 1
ATOM 4533 C CA . VAL B 1 146 ? -16.141 24 25.547 1 91.94 146 VAL B CA 1
ATOM 4534 C C . VAL B 1 146 ? -15.25 24.25 24.344 1 91.94 146 VAL B C 1
ATOM 4536 O O . VAL B 1 146 ? -14.703 23.312 23.75 1 91.94 146 VAL B O 1
ATOM 4539 N N . ARG B 1 147 ? -15.125 25.5 23.938 1 95.69 147 ARG B N 1
ATOM 4540 C CA . ARG B 1 147 ? -14.219 25.828 22.844 1 95.69 147 ARG B CA 1
ATOM 4541 C C . ARG B 1 147 ? -12.797 25.391 23.172 1 95.69 147 ARG B C 1
ATOM 4543 O O . ARG B 1 147 ? -12.102 24.828 22.328 1 95.69 147 ARG B O 1
ATOM 4550 N N . LEU B 1 148 ? -12.391 25.703 24.375 1 95.56 148 LEU B N 1
ATOM 4551 C CA . LEU B 1 148 ? -11.062 25.312 24.812 1 95.56 148 LEU B CA 1
ATOM 4552 C C . LEU B 1 148 ? -10.914 23.797 24.812 1 95.56 148 LEU B C 1
ATOM 4554 O O . LEU B 1 148 ? -9.867 23.266 24.422 1 95.56 148 LEU B O 1
ATOM 4558 N N . GLY B 1 149 ? -11.914 23.141 25.266 1 93.69 149 GLY B N 1
ATOM 4559 C CA . GLY B 1 149 ? -11.898 21.688 25.266 1 93.69 149 GLY B CA 1
ATOM 4560 C C . GLY B 1 149 ? -11.758 21.109 23.859 1 93.69 149 GLY B C 1
ATOM 4561 O O . GLY B 1 149 ? -11 20.156 23.656 1 93.69 149 GLY B O 1
ATOM 4562 N N . ILE B 1 150 ? -12.5 21.656 22.953 1 94.56 150 ILE B N 1
ATOM 4563 C CA . ILE B 1 150 ? -12.43 21.203 21.578 1 94.56 150 ILE B CA 1
ATOM 4564 C C . ILE B 1 150 ? -11.023 21.438 21.031 1 94.56 150 ILE B C 1
ATOM 4566 O O . ILE B 1 150 ? -10.461 20.562 20.359 1 94.56 150 ILE B O 1
ATOM 4570 N N . MET B 1 151 ? -10.508 22.578 21.297 1 96.75 151 MET B N 1
ATOM 4571 C CA . MET B 1 151 ? -9.18 22.922 20.812 1 96.75 151 MET B CA 1
ATOM 4572 C C . MET B 1 151 ? -8.125 21.953 21.344 1 96.75 151 MET B C 1
ATOM 4574 O O . MET B 1 151 ? -7.285 21.469 20.594 1 96.75 151 MET B O 1
ATOM 4578 N N . VAL B 1 152 ? -8.164 21.688 22.609 1 96.06 152 VAL B N 1
ATOM 4579 C CA . VAL B 1 152 ? -7.191 20.812 23.234 1 96.06 152 VAL B CA 1
ATOM 4580 C C . VAL B 1 152 ? -7.379 19.391 22.719 1 96.06 152 VAL B C 1
ATOM 4582 O O . VAL B 1 152 ? -6.402 18.703 22.391 1 96.06 152 VAL B O 1
ATOM 4585 N N . ALA B 1 153 ? -8.586 18.938 22.625 1 94.94 153 ALA B N 1
ATOM 4586 C CA . ALA B 1 153 ? -8.875 17.578 22.156 1 94.94 153 ALA B CA 1
ATOM 4587 C C . ALA B 1 153 ? -8.406 17.391 20.719 1 94.94 153 ALA B C 1
ATOM 4589 O O . ALA B 1 153 ? -7.754 16.391 20.391 1 94.94 153 ALA B O 1
ATOM 4590 N N . SER B 1 154 ? -8.742 18.328 19.922 1 96.5 154 SER B N 1
ATOM 4591 C CA . SER B 1 154 ? -8.375 18.25 18.5 1 96.5 154 SER B CA 1
ATOM 4592 C C . SER B 1 154 ? -6.859 18.281 18.328 1 96.5 154 SER B C 1
ATOM 4594 O O . SER B 1 154 ? -6.309 17.531 17.516 1 96.5 154 SER B O 1
ATOM 4596 N N . THR B 1 155 ? -6.203 19.188 19.016 1 97.12 155 THR B N 1
ATOM 4597 C CA . THR B 1 155 ? -4.75 19.281 18.938 1 97.12 155 THR B CA 1
ATOM 4598 C C . THR B 1 155 ? -4.102 17.969 19.359 1 97.12 155 THR B C 1
ATOM 4600 O O . THR B 1 155 ? -3.227 17.438 18.656 1 97.12 155 THR B O 1
ATOM 4603 N N . LEU B 1 156 ? -4.574 17.422 20.406 1 94.88 156 LEU B N 1
ATOM 4604 C CA . LEU B 1 156 ? -3.955 16.234 20.969 1 94.88 156 LEU B CA 1
ATOM 4605 C C . LEU B 1 156 ? -4.258 15 20.125 1 94.88 156 LEU B C 1
ATOM 4607 O O . LEU B 1 156 ? -3.361 14.203 19.844 1 94.88 156 LEU B O 1
ATOM 4611 N N . ILE B 1 157 ? -5.457 14.867 19.703 1 93.31 157 ILE B N 1
ATOM 4612 C CA . ILE B 1 157 ? -5.867 13.664 18.984 1 93.31 157 ILE B CA 1
ATOM 4613 C C . ILE B 1 157 ? -5.289 13.688 17.562 1 93.31 157 ILE B C 1
ATOM 4615 O O . ILE B 1 157 ? -4.758 12.68 17.094 1 93.31 157 ILE B O 1
ATOM 4619 N N . CYS B 1 158 ? -5.375 14.781 16.891 1 95.06 158 CYS B N 1
ATOM 4620 C CA . CYS B 1 158 ? -4.809 14.883 15.547 1 95.06 158 CYS B CA 1
ATOM 4621 C C . CYS B 1 158 ? -3.291 14.742 15.586 1 95.06 158 CYS B C 1
ATOM 4623 O O . CYS B 1 158 ? -2.697 14.141 14.688 1 95.06 158 CYS B O 1
ATOM 4625 N N . GLY B 1 159 ? -2.705 15.312 16.609 1 95.12 159 GLY B N 1
ATOM 4626 C CA . GLY B 1 159 ? -1.268 15.18 16.781 1 95.12 159 GLY B CA 1
ATOM 4627 C C . GLY B 1 159 ? -0.833 13.758 17.062 1 95.12 159 GLY B C 1
ATOM 4628 O O . GLY B 1 159 ? 0.22 13.312 16.594 1 95.12 159 GLY B O 1
ATOM 4629 N N . ALA B 1 160 ? -1.623 13.086 17.812 1 91.56 160 ALA B N 1
ATOM 4630 C CA . ALA B 1 160 ? -1.297 11.719 18.188 1 91.56 160 ALA B CA 1
ATOM 4631 C C . ALA B 1 160 ? -1.52 10.758 17.016 1 91.56 160 ALA B C 1
ATOM 4633 O O . ALA B 1 160 ? -0.717 9.852 16.797 1 91.56 160 ALA B O 1
ATOM 4634 N N . LEU B 1 161 ? -2.578 11.016 16.297 1 88.69 161 LEU B N 1
ATOM 4635 C CA . LEU B 1 161 ? -2.945 10.094 15.227 1 88.69 161 LEU B CA 1
ATOM 4636 C C . LEU B 1 161 ? -2.275 10.484 13.914 1 88.69 161 LEU B C 1
ATOM 4638 O O . LEU B 1 161 ? -2.166 9.664 13 1 88.69 161 LEU B O 1
ATOM 4642 N N . GLY B 1 162 ? -1.926 11.719 13.82 1 90.31 162 GLY B N 1
ATOM 4643 C CA . GLY B 1 162 ? -1.254 12.18 12.609 1 90.31 162 GLY B CA 1
ATOM 4644 C C . GLY B 1 162 ? -2.201 12.398 11.445 1 90.31 162 GLY B C 1
ATOM 4645 O O . GLY B 1 162 ? -1.809 12.258 10.289 1 90.31 162 GLY B O 1
ATOM 4646 N N . THR B 1 163 ? -3.404 12.547 11.711 1 87.75 163 THR B N 1
ATOM 4647 C CA . THR B 1 163 ? -4.418 12.781 10.688 1 87.75 163 THR B CA 1
ATOM 4648 C C . THR B 1 163 ? -5.422 13.828 11.141 1 87.75 163 THR B C 1
ATOM 4650 O O . THR B 1 163 ? -5.898 13.789 12.273 1 87.75 163 THR B O 1
ATOM 4653 N N . LEU B 1 164 ? -5.633 14.742 10.227 1 89.69 164 LEU B N 1
ATOM 4654 C CA . LEU B 1 164 ? -6.562 15.82 10.547 1 89.69 164 LEU B CA 1
ATOM 4655 C C . LEU B 1 164 ? -8.008 15.328 10.484 1 89.69 164 LEU B C 1
ATOM 4657 O O . LEU B 1 164 ? -8.742 15.422 11.469 1 89.69 164 LEU B O 1
ATOM 4661 N N . ALA B 1 165 ? -8.422 14.828 9.383 1 84.69 165 ALA B N 1
ATOM 4662 C CA . ALA B 1 165 ? -9.805 14.398 9.164 1 84.69 165 ALA B CA 1
ATOM 4663 C C . ALA B 1 165 ? -10.156 13.219 10.062 1 84.69 165 ALA B C 1
ATOM 4665 O O . ALA B 1 165 ? -11.25 13.188 10.648 1 84.69 165 ALA B O 1
ATOM 4666 N N . GLY B 1 166 ? -9.25 12.367 10.172 1 85.19 166 GLY B N 1
ATOM 4667 C CA . GLY B 1 166 ? -9.508 11.195 10.992 1 85.19 166 GLY B CA 1
ATOM 4668 C C . GLY B 1 166 ? -9.633 11.516 12.469 1 85.19 166 GLY B C 1
ATOM 4669 O O . GLY B 1 166 ? -10.531 11.008 13.148 1 85.19 166 GLY B O 1
ATOM 4670 N N . GLY B 1 167 ? -8.711 12.281 12.914 1 91.12 167 GLY B N 1
ATOM 4671 C CA . GLY B 1 167 ? -8.766 12.688 14.305 1 91.12 167 GLY B CA 1
ATOM 4672 C C . GLY B 1 167 ? -10.023 13.461 14.656 1 91.12 167 GLY B C 1
ATOM 4673 O O . GLY B 1 167 ? -10.727 13.117 15.609 1 91.12 167 GLY B O 1
ATOM 4674 N N . ASN B 1 168 ? -10.359 14.359 13.789 1 94.38 168 ASN B N 1
ATOM 4675 C CA . ASN B 1 168 ? -11.516 15.203 14.07 1 94.38 168 ASN B CA 1
ATOM 4676 C C . ASN B 1 168 ? -12.828 14.461 13.852 1 94.38 168 ASN B C 1
ATOM 4678 O O . ASN B 1 168 ? -13.859 14.828 14.422 1 94.38 168 ASN B O 1
ATOM 4682 N N . ALA B 1 169 ? -12.836 13.461 13.109 1 89.19 169 ALA B N 1
ATOM 4683 C CA . ALA B 1 169 ? -14.031 12.641 12.953 1 89.19 169 ALA B CA 1
ATOM 4684 C C . ALA B 1 169 ? -14.406 11.969 14.273 1 89.19 169 ALA B C 1
ATOM 4686 O O . ALA B 1 169 ? -15.594 11.836 14.594 1 89.19 169 ALA B O 1
ATOM 4687 N N . ILE B 1 170 ? -13.414 11.555 14.93 1 85.5 170 ILE B N 1
ATOM 4688 C CA . ILE B 1 170 ? -13.625 10.914 16.219 1 85.5 170 ILE B CA 1
ATOM 4689 C C . ILE B 1 170 ? -14.125 11.945 17.234 1 85.5 170 ILE B C 1
ATOM 4691 O O . ILE B 1 170 ? -15.07 11.68 17.984 1 85.5 170 ILE B O 1
ATOM 4695 N N . ILE B 1 171 ? -13.516 13.078 17.219 1 90.69 171 ILE B N 1
ATOM 4696 C CA . ILE B 1 171 ? -13.828 14.148 18.156 1 90.69 171 ILE B CA 1
ATOM 4697 C C . ILE B 1 171 ? -15.25 14.656 17.891 1 90.69 171 ILE B C 1
ATOM 4699 O O . ILE B 1 171 ? -16 14.914 18.844 1 90.69 171 ILE B O 1
ATOM 4703 N N . ALA B 1 172 ? -15.641 14.742 16.656 1 90.88 172 ALA B N 1
ATOM 4704 C CA . ALA B 1 172 ? -16.922 15.312 16.25 1 90.88 172 ALA B CA 1
ATOM 4705 C C . ALA B 1 172 ? -18.078 14.539 16.875 1 90.88 172 ALA B C 1
ATOM 4707 O O . ALA B 1 172 ? -19.062 15.141 17.328 1 90.88 172 ALA B O 1
ATOM 4708 N N . ALA B 1 173 ? -17.953 13.336 16.953 1 81.88 173 ALA B N 1
ATOM 4709 C CA . ALA B 1 173 ? -19.031 12.5 17.5 1 81.88 173 ALA B CA 1
ATOM 4710 C C . ALA B 1 173 ? -19.25 12.797 18.969 1 81.88 173 ALA B C 1
ATOM 4712 O O . ALA B 1 173 ? -20.391 12.711 19.453 1 81.88 173 ALA B O 1
ATOM 4713 N N . VAL B 1 174 ? -18.219 13.227 19.594 1 83.31 174 VAL B N 1
ATOM 4714 C CA . VAL B 1 174 ? -18.312 13.453 21.031 1 83.31 174 VAL B CA 1
ATOM 4715 C C . VAL B 1 174 ? -18.609 14.922 21.312 1 83.31 174 VAL B C 1
ATOM 4717 O O . VAL B 1 174 ? -19.406 15.25 22.188 1 83.31 174 VAL B O 1
ATOM 4720 N N . VAL B 1 175 ? -18.047 15.781 20.531 1 89.25 175 VAL B N 1
ATOM 4721 C CA . VAL B 1 175 ? -18.016 17.188 20.922 1 89.25 175 VAL B CA 1
ATOM 4722 C C . VAL B 1 175 ? -19.25 17.906 20.375 1 89.25 175 VAL B C 1
ATOM 4724 O O . VAL B 1 175 ? -19.688 18.906 20.938 1 89.25 175 VAL B O 1
ATOM 4727 N N . ILE B 1 176 ? -19.828 17.391 19.297 1 89.44 176 ILE B N 1
ATOM 4728 C CA . ILE B 1 176 ? -20.906 18.125 18.641 1 89.44 176 ILE B CA 1
ATOM 4729 C C . ILE B 1 176 ? -22.109 18.219 19.578 1 89.44 176 ILE B C 1
ATOM 4731 O O . ILE B 1 176 ? -22.672 19.297 19.766 1 89.44 176 ILE B O 1
ATOM 4735 N N . PRO B 1 177 ? -22.531 17.141 20.188 1 85.5 177 PRO B N 1
ATOM 4736 C CA . PRO B 1 177 ? -23.641 17.266 21.141 1 85.5 177 PRO B CA 1
ATOM 4737 C C . PRO B 1 177 ? -23.312 18.219 22.297 1 85.5 177 PRO B C 1
ATOM 4739 O O . PRO B 1 177 ? -24.203 18.938 22.781 1 85.5 177 PRO B O 1
ATOM 4742 N N . ILE B 1 178 ? -22.141 18.25 22.703 1 86.06 178 ILE B N 1
ATOM 4743 C CA . ILE B 1 178 ? -21.719 19.125 23.781 1 86.06 178 ILE B CA 1
ATOM 4744 C C . ILE B 1 178 ? -21.719 20.578 23.297 1 86.06 178 ILE B C 1
ATOM 4746 O O . ILE B 1 178 ? -22.188 21.469 24.016 1 86.06 178 ILE B O 1
ATOM 4750 N N . ALA B 1 179 ? -21.141 20.75 22.156 1 90.81 179 ALA B N 1
ATOM 4751 C CA . ALA B 1 179 ? -21.125 22.078 21.547 1 90.81 179 ALA B CA 1
ATOM 4752 C C . ALA B 1 179 ? -22.547 22.609 21.375 1 90.81 179 ALA B C 1
ATOM 4754 O O . ALA B 1 179 ? -22.812 23.797 21.609 1 90.81 179 ALA B O 1
ATOM 4755 N N . ALA B 1 180 ? -23.391 21.734 21.047 1 88.56 180 ALA B N 1
ATOM 4756 C CA . ALA B 1 180 ? -24.797 22.094 20.859 1 88.56 180 ALA B CA 1
ATOM 4757 C C . ALA B 1 180 ? -25.422 22.516 22.188 1 88.56 180 ALA B C 1
ATOM 4759 O O . ALA B 1 180 ? -26.234 23.453 22.219 1 88.56 180 ALA B O 1
ATOM 4760 N N . ALA B 1 181 ? -25.078 21.859 23.141 1 85.31 181 ALA B N 1
ATOM 4761 C CA . ALA B 1 181 ? -25.656 22.094 24.453 1 85.31 181 ALA B CA 1
ATOM 4762 C C . ALA B 1 181 ? -25.312 23.5 24.953 1 85.31 181 ALA B C 1
ATOM 4764 O O . ALA B 1 181 ? -26.094 24.125 25.688 1 85.31 181 ALA B O 1
ATOM 4765 N N . VAL B 1 182 ? -24.203 23.953 24.609 1 88.5 182 VAL B N 1
ATOM 4766 C CA . VAL B 1 182 ? -23.812 25.281 25.062 1 88.5 182 VAL B CA 1
ATOM 4767 C C . VAL B 1 182 ? -24.016 26.297 23.938 1 88.5 182 VAL B C 1
ATOM 4769 O O . VAL B 1 182 ? -23.531 27.422 24 1 88.5 182 VAL B O 1
ATOM 4772 N N . ARG B 1 183 ? -24.562 25.844 22.844 1 90.56 183 ARG B N 1
ATOM 4773 C CA . ARG B 1 183 ? -25.016 26.656 21.719 1 90.56 183 ARG B CA 1
ATOM 4774 C C . ARG B 1 183 ? -23.812 27.188 20.922 1 90.56 183 ARG B C 1
ATOM 4776 O O . ARG B 1 183 ? -23.797 28.344 20.516 1 90.56 183 ARG B O 1
ATOM 4783 N N . LEU B 1 184 ? -22.875 26.422 20.812 1 93.88 184 LEU B N 1
ATOM 4784 C CA . LEU B 1 184 ? -21.828 26.703 19.828 1 93.88 184 LEU B CA 1
ATOM 4785 C C . LEU B 1 184 ? -22.344 26.469 18.422 1 93.88 184 LEU B C 1
ATOM 4787 O O . LEU B 1 184 ? -23.078 25.516 18.172 1 93.88 184 LEU B O 1
ATOM 4791 N N . SER B 1 185 ? -21.984 27.344 17.578 1 95.62 185 SER B N 1
ATOM 4792 C CA . SER B 1 185 ? -22.453 27.219 16.203 1 95.62 185 SER B CA 1
ATOM 4793 C C . SER B 1 185 ? -21.562 26.266 15.406 1 95.62 185 SER B C 1
ATOM 4795 O O . SER B 1 185 ? -20.375 26.125 15.703 1 95.62 185 SER B O 1
ATOM 4797 N N . PRO B 1 186 ? -22.109 25.625 14.375 1 95.56 186 PRO B N 1
ATOM 4798 C CA . PRO B 1 186 ? -21.328 24.719 13.539 1 95.56 186 PRO B CA 1
ATOM 4799 C C . PRO B 1 186 ? -20.109 25.391 12.898 1 95.56 186 PRO B C 1
ATOM 4801 O O . PRO B 1 186 ? -19.016 24.828 12.883 1 95.56 186 PRO B O 1
ATOM 4804 N N . PRO B 1 187 ? -20.25 26.656 12.391 1 95.56 187 PRO B N 1
ATOM 4805 C CA . PRO B 1 187 ? -19.062 27.312 11.836 1 95.56 187 PRO B CA 1
ATOM 4806 C C . PRO B 1 187 ? -17.953 27.484 12.867 1 95.56 187 PRO B C 1
ATOM 4808 O O . PRO B 1 187 ? -16.766 27.391 12.531 1 95.56 187 PRO B O 1
ATOM 4811 N N . THR B 1 188 ? -18.297 27.766 14.047 1 97.31 188 THR B N 1
ATOM 4812 C CA . THR B 1 188 ? -17.312 27.922 15.117 1 97.31 188 THR B CA 1
ATOM 4813 C C . THR B 1 188 ? -16.562 26.609 15.352 1 97.31 188 THR B C 1
ATOM 4815 O O . THR B 1 188 ? -15.328 26.609 15.453 1 97.31 188 THR B O 1
ATOM 4818 N N . VAL B 1 189 ? -17.281 25.547 15.383 1 96.44 189 VAL B N 1
ATOM 4819 C CA . VAL B 1 189 ? -16.688 24.219 15.609 1 96.44 189 VAL B CA 1
ATOM 4820 C C . VAL B 1 189 ? -15.797 23.844 14.43 1 96.44 189 VAL B C 1
ATOM 4822 O O . VAL B 1 189 ? -14.711 23.297 14.617 1 96.44 189 VAL B O 1
ATOM 4825 N N . ALA B 1 190 ? -16.234 24.141 13.273 1 96.44 190 ALA B N 1
ATOM 4826 C CA . ALA B 1 190 ? -15.43 23.875 12.086 1 96.44 190 ALA B CA 1
ATOM 4827 C C . ALA B 1 190 ? -14.094 24.609 12.141 1 96.44 190 ALA B C 1
ATOM 4829 O O . ALA B 1 190 ? -13.047 24.047 11.805 1 96.44 190 ALA B O 1
ATOM 4830 N N . ALA B 1 191 ? -14.141 25.859 12.484 1 96.81 191 ALA B N 1
ATOM 4831 C CA . ALA B 1 191 ? -12.93 26.672 12.602 1 96.81 191 ALA B CA 1
ATOM 4832 C C . ALA B 1 191 ? -11.992 26.094 13.656 1 96.81 191 ALA B C 1
ATOM 4834 O O . ALA B 1 191 ? -10.773 26.078 13.461 1 96.81 191 ALA B O 1
ATOM 4835 N N . LEU B 1 192 ? -12.539 25.688 14.75 1 97.38 192 LEU B N 1
ATOM 4836 C CA . LEU B 1 192 ? -11.75 25.078 15.82 1 97.38 192 LEU B CA 1
ATOM 4837 C C . LEU B 1 192 ? -11.102 23.781 15.359 1 97.38 192 LEU B C 1
ATOM 4839 O O . LEU B 1 192 ? -9.922 23.531 15.633 1 97.38 192 LEU B O 1
ATOM 4843 N N . PHE B 1 193 ? -11.859 22.969 14.664 1 96.88 193 PHE B N 1
ATOM 4844 C CA . PHE B 1 193 ? -11.336 21.719 14.133 1 96.88 193 PHE B CA 1
ATOM 4845 C C . PHE B 1 193 ? -10.133 21.969 13.234 1 96.88 193 PHE B C 1
ATOM 4847 O O . PHE B 1 193 ? -9.102 21.297 13.367 1 96.88 193 PHE B O 1
ATOM 4854 N N . GLN B 1 194 ? -10.281 22.859 12.375 1 96 194 GLN B N 1
ATOM 4855 C CA . GLN B 1 194 ? -9.234 23.109 11.391 1 96 194 GLN B CA 1
ATOM 4856 C C . GLN B 1 194 ? -7.965 23.625 12.062 1 96 194 GLN B C 1
ATOM 4858 O O . GLN B 1 194 ? -6.871 23.125 11.812 1 96 194 GLN B O 1
ATOM 4863 N N . THR B 1 195 ? -8.102 24.656 12.867 1 97.25 195 THR B N 1
ATOM 4864 C CA . THR B 1 195 ? -6.941 25.297 13.461 1 97.25 195 THR B CA 1
ATOM 4865 C C . THR B 1 195 ? -6.289 24.406 14.5 1 97.25 195 THR B C 1
ATOM 4867 O O . THR B 1 195 ? -5.07 24.203 14.484 1 97.25 195 THR B O 1
ATOM 4870 N N . ALA B 1 196 ? -7.086 23.844 15.359 1 97.5 196 ALA B N 1
ATOM 4871 C CA . ALA B 1 196 ? -6.543 23.016 16.438 1 97.5 196 ALA B CA 1
ATOM 4872 C C . ALA B 1 196 ? -5.949 21.719 15.883 1 97.5 196 ALA B C 1
ATOM 4874 O O . ALA B 1 196 ? -4.883 21.281 16.328 1 97.5 196 ALA B O 1
ATOM 4875 N N . GLY B 1 197 ? -6.637 21.141 14.984 1 96.38 197 GLY B N 1
ATOM 4876 C CA . GLY B 1 197 ? -6.117 19.922 14.367 1 96.38 197 GLY B CA 1
ATOM 4877 C C . GLY B 1 197 ? -4.805 20.141 13.641 1 96.38 197 GLY B C 1
ATOM 4878 O O . GLY B 1 197 ? -3.902 19.297 13.719 1 96.38 197 GLY B O 1
ATOM 4879 N N . SER B 1 198 ? -4.734 21.219 12.914 1 95.56 198 SER B N 1
ATOM 4880 C CA . SER B 1 198 ? -3.5 21.547 12.203 1 95.56 198 SER B CA 1
ATOM 4881 C C . SER B 1 198 ? -2.344 21.766 13.172 1 95.56 198 SER B C 1
ATOM 4883 O O . SER B 1 198 ? -1.209 21.375 12.898 1 95.56 198 SER B O 1
ATOM 4885 N N . ALA B 1 199 ? -2.639 22.438 14.219 1 97.44 199 ALA B N 1
ATOM 4886 C CA . ALA B 1 199 ? -1.62 22.625 15.25 1 97.44 199 ALA B CA 1
ATOM 4887 C C . ALA B 1 199 ? -1.143 21.281 15.789 1 97.44 199 ALA B C 1
ATOM 4889 O O . ALA B 1 199 ? 0.046 21.094 16.062 1 97.44 199 ALA B O 1
ATOM 4890 N N . GLY B 1 200 ? -2.025 20.406 15.953 1 96.88 200 GLY B N 1
ATOM 4891 C CA . GLY B 1 200 ? -1.661 19.062 16.359 1 96.88 200 GLY B CA 1
ATOM 4892 C C . GLY B 1 200 ? -0.728 18.359 15.391 1 96.88 200 GLY B C 1
ATOM 4893 O O . GLY B 1 200 ? 0.218 17.688 15.797 1 96.88 200 GLY B O 1
ATOM 4894 N N . LEU B 1 201 ? -0.966 18.547 14.164 1 94.94 201 LEU B N 1
ATOM 4895 C CA . LEU B 1 201 ? -0.169 17.906 13.125 1 94.94 201 LEU B CA 1
ATOM 4896 C C . LEU B 1 201 ? 1.245 18.484 13.094 1 94.94 201 LEU B C 1
ATOM 4898 O O . LEU B 1 201 ? 2.191 17.781 12.719 1 94.94 201 LEU B O 1
ATOM 4902 N N . VAL B 1 202 ? 1.394 19.734 13.484 1 96.69 202 VAL B N 1
ATOM 4903 C CA . VAL B 1 202 ? 2.709 20.359 13.453 1 96.69 202 VAL B CA 1
ATOM 4904 C C . VAL B 1 202 ? 3.459 20.062 14.75 1 96.69 202 VAL B C 1
ATOM 4906 O O . VAL B 1 202 ? 4.684 20.188 14.812 1 96.69 202 VAL B O 1
ATOM 4909 N N . LEU B 1 203 ? 2.775 19.531 15.742 1 96.38 203 LEU B N 1
ATOM 4910 C CA . LEU B 1 203 ? 3.393 19.312 17.047 1 96.38 203 LEU B CA 1
ATOM 4911 C C . LEU B 1 203 ? 3.666 17.828 17.266 1 96.38 203 LEU B C 1
ATOM 4913 O O . LEU B 1 203 ? 4.598 17.453 17.984 1 96.38 203 LEU B O 1
ATOM 4917 N N . GLY B 1 204 ? 2.854 16.984 16.703 1 95.12 204 GLY B N 1
ATOM 4918 C CA . GLY B 1 204 ? 2.996 15.555 16.953 1 95.12 204 GLY B CA 1
ATOM 4919 C C . GLY B 1 204 ? 4.32 15 16.469 1 95.12 204 GLY B C 1
ATOM 4920 O O . GLY B 1 204 ? 4.719 15.227 15.32 1 95.12 204 GLY B O 1
ATOM 4921 N N . PRO B 1 205 ? 4.965 14.305 17.25 1 92.81 205 PRO B N 1
ATOM 4922 C CA . PRO B 1 205 ? 6.324 13.859 16.922 1 92.81 205 PRO B CA 1
ATOM 4923 C C . PRO B 1 205 ? 6.363 12.898 15.742 1 92.81 205 PRO B C 1
ATOM 4925 O O . PRO B 1 205 ? 7.379 12.805 15.047 1 92.81 205 PRO 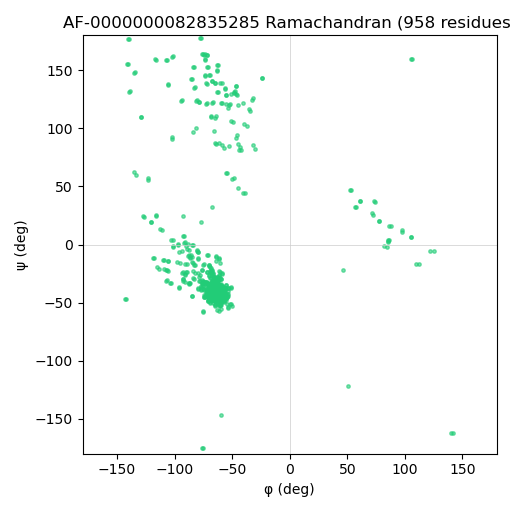B O 1
ATOM 4928 N N . PHE B 1 206 ? 5.285 12.18 15.555 1 93.06 206 PHE B N 1
ATOM 4929 C CA . PHE B 1 206 ? 5.344 11.133 14.547 1 93.06 206 PHE B CA 1
ATOM 4930 C C . PHE B 1 206 ? 4.297 11.359 13.461 1 93.06 206 PHE B C 1
ATOM 4932 O O . PHE B 1 206 ? 3.869 10.414 12.789 1 93.06 206 PHE B O 1
ATOM 4939 N N . THR B 1 207 ? 3.834 12.625 13.398 1 93.69 207 THR B N 1
ATOM 4940 C CA . THR B 1 207 ? 2.943 12.969 12.297 1 93.69 207 THR B CA 1
ATOM 4941 C C . THR B 1 207 ? 3.709 13.023 10.977 1 93.69 207 THR B C 1
ATOM 4943 O O . THR B 1 207 ? 4.918 13.266 10.961 1 93.69 207 THR B O 1
ATOM 4946 N N . PRO B 1 208 ? 3.053 12.781 9.93 1 90.81 208 PRO B N 1
ATOM 4947 C CA . PRO B 1 208 ? 3.723 12.836 8.633 1 90.81 208 PRO B CA 1
ATOM 4948 C C . PRO B 1 208 ? 4.418 14.172 8.375 1 90.81 208 PRO B C 1
ATOM 4950 O O . PRO B 1 208 ? 5.496 14.203 7.773 1 90.81 208 PRO B O 1
ATOM 4953 N N . ASN B 1 209 ? 3.883 15.211 8.82 1 92.25 209 ASN B N 1
ATOM 4954 C CA . ASN B 1 209 ? 4.477 16.531 8.633 1 92.25 209 ASN B CA 1
ATOM 4955 C C . ASN B 1 209 ? 5.809 16.656 9.359 1 92.25 209 ASN B C 1
ATOM 4957 O O . ASN B 1 209 ? 6.801 17.094 8.781 1 92.25 209 ASN B O 1
ATOM 4961 N N . VAL B 1 210 ? 5.793 16.266 10.555 1 94.56 210 VAL B N 1
ATOM 4962 C CA . VAL B 1 210 ? 6.973 16.422 11.406 1 94.56 210 VAL B CA 1
ATOM 4963 C C . VAL B 1 210 ? 8.055 15.43 10.977 1 94.56 210 VAL B C 1
ATOM 4965 O O . VAL B 1 210 ? 9.227 15.789 10.883 1 94.56 210 VAL B O 1
ATOM 4968 N N . VAL B 1 211 ? 7.617 14.258 10.688 1 93.38 211 VAL B N 1
ATOM 4969 C CA . VAL B 1 211 ? 8.562 13.234 10.25 1 93.38 211 VAL B CA 1
ATOM 4970 C C . VAL B 1 211 ? 9.219 13.664 8.938 1 93.38 211 VAL B C 1
ATOM 4972 O O . VAL B 1 211 ? 10.43 13.477 8.758 1 93.38 211 VAL B O 1
ATOM 4975 N N . THR B 1 212 ? 8.516 14.25 8.117 1 93.5 212 THR B N 1
ATOM 4976 C CA . THR B 1 212 ? 9.039 14.672 6.824 1 93.5 212 THR B CA 1
ATOM 4977 C C . THR B 1 212 ? 10.016 15.836 6.988 1 93.5 212 THR B C 1
ATOM 4979 O O . THR B 1 212 ? 11.117 15.797 6.445 1 93.5 212 THR B O 1
ATOM 4982 N N . VAL B 1 213 ? 9.617 16.812 7.727 1 94.62 213 VAL B N 1
ATOM 4983 C CA . VAL B 1 213 ? 10.445 18 7.863 1 94.62 213 VAL B CA 1
ATOM 4984 C C . VAL B 1 213 ? 11.758 17.641 8.555 1 94.62 213 VAL B C 1
ATOM 4986 O O . VAL B 1 213 ? 12.836 18.062 8.125 1 94.62 213 VAL B O 1
ATOM 4989 N N . THR B 1 214 ? 11.68 16.859 9.555 1 93.44 214 THR B N 1
ATOM 4990 C CA . THR B 1 214 ? 12.891 16.484 10.281 1 93.44 214 THR B CA 1
ATOM 4991 C C . THR B 1 214 ? 13.75 15.539 9.445 1 93.44 214 THR B C 1
ATOM 4993 O O . THR B 1 214 ? 14.984 15.586 9.523 1 93.44 214 THR B O 1
ATOM 4996 N N . GLY B 1 215 ? 13.094 14.773 8.734 1 92.12 215 GLY B N 1
ATOM 4997 C CA . GLY B 1 215 ? 13.836 13.898 7.836 1 92.12 215 GLY B CA 1
ATOM 4998 C C . GLY B 1 215 ? 14.57 14.648 6.746 1 92.12 215 GLY B C 1
ATOM 4999 O O . GLY B 1 215 ? 15.68 14.273 6.367 1 92.12 215 GLY B O 1
ATOM 5000 N N . LEU B 1 216 ? 14.008 15.695 6.266 1 93.31 216 LEU B N 1
ATOM 5001 C CA . LEU B 1 216 ? 14.586 16.469 5.172 1 93.31 216 LEU B CA 1
ATOM 5002 C C . LEU B 1 216 ? 15.703 17.375 5.68 1 93.31 216 LEU B C 1
ATOM 5004 O O . LEU B 1 216 ? 16.672 17.641 4.957 1 93.31 216 LEU B O 1
ATOM 5008 N N . THR B 1 217 ? 15.609 17.844 6.91 1 93.75 217 THR B N 1
ATOM 5009 C CA . THR B 1 217 ? 16.531 18.859 7.383 1 93.75 217 THR B CA 1
ATOM 5010 C C . THR B 1 217 ? 17.547 18.266 8.352 1 93.75 217 THR B C 1
ATOM 5012 O O . THR B 1 217 ? 18.578 18.891 8.641 1 93.75 217 THR B O 1
ATOM 5015 N N . GLY B 1 218 ? 17.188 17.141 8.945 1 91.38 218 GLY B N 1
ATOM 5016 C CA . GLY B 1 218 ? 18.094 16.484 9.883 1 91.38 218 GLY B CA 1
ATOM 5017 C C . GLY B 1 218 ? 17.984 17.016 11.297 1 91.38 218 GLY B C 1
ATOM 5018 O O . GLY B 1 218 ? 18.703 16.594 12.188 1 91.38 218 GLY B O 1
ATOM 5019 N N . LEU B 1 219 ? 17.047 17.922 11.531 1 93.88 219 LEU B N 1
ATOM 5020 C CA . LEU B 1 219 ? 16.875 18.484 12.875 1 93.88 219 LEU B CA 1
ATOM 5021 C C . LEU B 1 219 ? 16.219 17.469 13.797 1 93.88 219 LEU B C 1
ATOM 5023 O O . LEU B 1 219 ? 15.336 16.703 13.375 1 93.88 219 LEU B O 1
ATOM 5027 N N . SER B 1 220 ? 16.641 17.531 15.016 1 93.31 220 SER B N 1
ATOM 5028 C CA . SER B 1 220 ? 15.961 16.719 16.031 1 93.31 220 SER B CA 1
ATOM 5029 C C . SER B 1 220 ? 14.578 17.297 16.344 1 93.31 220 SER B C 1
ATOM 5031 O O . SER B 1 220 ? 14.297 18.453 16.047 1 93.31 220 SER B O 1
ATOM 5033 N N . TYR B 1 221 ? 13.766 16.5 16.953 1 94.38 221 TYR B N 1
ATOM 5034 C CA . TYR B 1 221 ? 12.391 16.891 17.281 1 94.38 221 TYR B CA 1
ATOM 5035 C C . TYR B 1 221 ? 12.367 18.109 18.203 1 94.38 221 TYR B C 1
ATOM 5037 O O . TYR B 1 221 ? 11.656 19.078 17.938 1 94.38 221 TYR B O 1
ATOM 5045 N N . PRO B 1 222 ? 13.148 18.125 19.266 1 94.75 222 PRO B N 1
ATOM 5046 C CA . PRO B 1 222 ? 13.117 19.297 20.125 1 94.75 222 PRO B CA 1
ATOM 5047 C C . PRO B 1 222 ? 13.586 20.562 19.422 1 94.75 222 PRO B C 1
ATOM 5049 O O . PRO B 1 222 ? 13.031 21.641 19.641 1 94.75 222 PRO B O 1
ATOM 5052 N N . GLN B 1 223 ? 14.609 20.438 18.609 1 95.12 223 GLN B N 1
ATOM 5053 C CA . GLN B 1 223 ? 15.078 21.594 17.844 1 95.12 223 GLN B CA 1
ATOM 5054 C C . GLN B 1 223 ? 14 22.094 16.891 1 95.12 223 GLN B C 1
ATOM 5056 O O . GLN B 1 223 ? 13.766 23.297 16.781 1 95.12 223 GLN B O 1
ATOM 5061 N N . TYR B 1 224 ? 13.406 21.141 16.234 1 96.44 224 TYR B N 1
ATOM 5062 C CA . TYR B 1 224 ? 12.305 21.469 15.344 1 96.44 224 TYR B CA 1
ATOM 5063 C C . TYR B 1 224 ? 11.203 22.234 16.078 1 96.44 224 TYR B C 1
ATOM 5065 O O . TYR B 1 224 ? 10.688 23.219 15.57 1 96.44 224 TYR B O 1
ATOM 5073 N N . LEU B 1 225 ? 10.812 21.719 17.266 1 96.62 225 LEU B N 1
ATOM 5074 C CA . LEU B 1 225 ? 9.742 22.328 18.047 1 96.62 225 LEU B CA 1
ATOM 5075 C C . LEU B 1 225 ? 10.078 23.766 18.391 1 96.62 225 LEU B C 1
ATOM 5077 O O . LEU B 1 225 ? 9.227 24.656 18.328 1 96.62 225 LEU B O 1
ATOM 5081 N N . LEU B 1 226 ? 11.266 23.984 18.656 1 96.19 226 LEU B N 1
ATOM 5082 C CA . LEU B 1 226 ? 11.688 25.297 19.156 1 96.19 226 LEU B CA 1
ATOM 5083 C C . LEU B 1 226 ? 11.758 26.312 18.016 1 96.19 226 LEU B C 1
ATOM 5085 O O . LEU B 1 226 ? 11.367 27.469 18.188 1 96.19 226 LEU B O 1
ATOM 5089 N N . VAL B 1 227 ? 12.203 25.906 16.906 1 96.06 227 VAL B N 1
ATOM 5090 C CA . VAL B 1 227 ? 12.523 26.875 15.867 1 96.06 227 VAL B CA 1
ATOM 5091 C C . VAL B 1 227 ? 11.32 27.078 14.953 1 96.06 227 VAL B C 1
ATOM 5093 O O . VAL B 1 227 ? 11.195 28.109 14.289 1 96.06 227 VAL B O 1
ATOM 5096 N N . ALA B 1 228 ? 10.43 26.078 14.898 1 97.19 228 ALA B N 1
ATOM 5097 C CA . ALA B 1 228 ? 9.367 26.188 13.906 1 97.19 228 ALA B CA 1
ATOM 5098 C C . ALA B 1 228 ? 8.047 25.641 14.453 1 97.19 228 ALA B C 1
ATOM 5100 O O . ALA B 1 228 ? 7.016 26.312 14.383 1 97.19 228 ALA B O 1
ATOM 5101 N N . GLY B 1 229 ? 8.055 24.453 15.078 1 97.56 229 GLY B N 1
ATOM 5102 C CA . GLY B 1 229 ? 6.844 23.75 15.477 1 97.56 229 GLY B CA 1
ATOM 5103 C C . GLY B 1 229 ? 6.023 24.516 16.5 1 97.56 229 GLY B C 1
ATOM 5104 O O . GLY B 1 229 ? 4.852 24.812 16.266 1 97.56 229 GLY B O 1
ATOM 5105 N N . ILE B 1 230 ? 6.594 24.859 17.594 1 97.75 230 ILE B N 1
ATOM 5106 C CA . ILE B 1 230 ? 5.887 25.516 18.688 1 97.75 230 ILE B CA 1
ATOM 5107 C C . ILE B 1 230 ? 5.457 26.922 18.25 1 97.75 230 ILE B C 1
ATOM 5109 O O . ILE B 1 230 ? 4.297 27.297 18.422 1 97.75 230 ILE B O 1
ATOM 5113 N N . PRO B 1 231 ? 6.367 27.703 17.625 1 97.75 231 PRO B N 1
ATOM 5114 C CA . PRO B 1 231 ? 5.934 29.016 17.172 1 97.75 231 PRO B CA 1
ATOM 5115 C C . PRO B 1 231 ? 4.719 28.953 16.25 1 97.75 231 PRO B C 1
ATOM 5117 O O . PRO B 1 231 ? 3.764 29.703 16.422 1 97.75 231 PRO B O 1
ATOM 5120 N N . MET B 1 232 ? 4.762 28.078 15.336 1 97.88 232 MET B N 1
ATOM 5121 C CA . MET B 1 232 ? 3.65 27.969 14.391 1 97.88 232 MET B CA 1
ATOM 5122 C C . MET B 1 232 ? 2.377 27.516 15.102 1 97.88 232 MET B C 1
ATOM 5124 O O . MET B 1 232 ? 1.296 28.047 14.836 1 97.88 232 MET B O 1
ATOM 5128 N N . ALA B 1 233 ? 2.525 26.484 15.938 1 98.12 233 ALA B N 1
ATOM 5129 C CA . ALA B 1 233 ? 1.363 25.969 16.641 1 98.12 233 ALA B CA 1
ATOM 5130 C C . ALA B 1 233 ? 0.723 27.031 17.516 1 98.12 233 ALA B C 1
ATOM 5132 O O . ALA B 1 233 ? -0.502 27.172 17.547 1 98.12 233 ALA B O 1
ATOM 5133 N N . VAL B 1 234 ? 1.529 27.75 18.234 1 98 234 VAL B N 1
ATOM 5134 C CA . VAL B 1 234 ? 1.032 28.781 19.141 1 98 234 VAL B CA 1
ATOM 5135 C C . VAL B 1 234 ? 0.335 29.875 18.344 1 98 234 VAL B C 1
ATOM 5137 O O . VAL B 1 234 ? -0.757 30.328 18.703 1 98 234 VAL B O 1
ATOM 5140 N N . ALA B 1 235 ? 0.966 30.312 17.266 1 97.88 235 ALA B N 1
ATOM 5141 C CA . ALA B 1 235 ? 0.364 31.328 16.406 1 97.88 235 ALA B CA 1
ATOM 5142 C C . ALA B 1 235 ? -0.975 30.859 15.852 1 97.88 235 ALA B C 1
ATOM 5144 O O . ALA B 1 235 ? -1.945 31.609 15.812 1 97.88 235 ALA B O 1
ATOM 5145 N N . THR B 1 236 ? -1.005 29.625 15.422 1 98.06 236 THR B N 1
ATOM 5146 C CA . THR B 1 236 ? -2.209 29.047 14.828 1 98.06 236 THR B CA 1
ATOM 5147 C C . THR B 1 236 ? -3.309 28.906 15.875 1 98.06 236 THR B C 1
ATOM 5149 O O . THR B 1 236 ? -4.469 29.234 15.609 1 98.06 236 THR B O 1
ATOM 5152 N N . LEU B 1 237 ? -2.953 28.406 17.031 1 98.12 237 LEU B N 1
ATOM 5153 C CA . LEU B 1 237 ? -3.926 28.203 18.094 1 98.12 237 LEU B CA 1
ATOM 5154 C C . LEU B 1 237 ? -4.473 29.531 18.594 1 98.12 237 LEU B C 1
ATOM 5156 O O . LEU B 1 237 ? -5.672 29.656 18.859 1 98.12 237 LEU B O 1
ATOM 5160 N N . LEU B 1 238 ? -3.604 30.516 18.75 1 97.94 238 LEU B N 1
ATOM 5161 C CA . LEU B 1 238 ? -4.039 31.812 19.234 1 97.94 238 LEU B CA 1
ATOM 5162 C C . LEU B 1 238 ? -4.945 32.5 18.203 1 97.94 238 LEU B C 1
ATOM 5164 O O . LEU B 1 238 ? -5.996 33.031 18.562 1 97.94 238 LEU B O 1
ATOM 5168 N N . ALA B 1 239 ? -4.504 32.469 16.969 1 97.88 239 ALA B N 1
ATOM 5169 C CA . ALA B 1 239 ? -5.344 33.031 15.914 1 97.88 239 ALA B CA 1
ATOM 5170 C C . ALA B 1 239 ? -6.68 32.312 15.828 1 97.88 239 ALA B C 1
ATOM 5172 O O . ALA B 1 239 ? -7.727 32.938 15.656 1 97.88 239 ALA B O 1
ATOM 5173 N N . GLY B 1 240 ? -6.602 30.984 15.906 1 97 240 GLY B N 1
ATOM 5174 C CA . GLY B 1 240 ? -7.816 30.188 15.875 1 97 240 GLY B CA 1
ATOM 5175 C C . GLY B 1 240 ? -8.742 30.469 17.047 1 97 240 GLY B C 1
ATOM 5176 O O . GLY B 1 240 ? -9.969 30.469 16.891 1 97 240 GLY B O 1
ATOM 5177 N N . TRP B 1 241 ? -8.156 30.609 18.203 1 97.31 241 TRP B N 1
ATOM 5178 C CA . TRP B 1 241 ? -8.938 30.938 19.391 1 97.31 241 TRP B CA 1
ATOM 5179 C C . TRP B 1 241 ? -9.664 32.25 19.219 1 97.31 241 TRP B C 1
ATOM 5181 O O . TRP B 1 241 ? -10.867 32.344 19.484 1 97.31 241 TRP B O 1
ATOM 5191 N N . PHE B 1 242 ? -8.945 33.281 18.812 1 97.75 242 PHE B N 1
ATOM 5192 C CA . PHE B 1 242 ? -9.523 34.594 18.625 1 97.75 242 PHE B CA 1
ATOM 5193 C C . PHE B 1 242 ? -10.602 34.562 17.547 1 97.75 242 PHE B C 1
ATOM 5195 O O . PHE B 1 242 ? -11.695 35.125 17.75 1 97.75 242 PHE B O 1
ATOM 5202 N N . MET B 1 243 ? -10.32 33.906 16.469 1 97.62 243 MET B N 1
ATOM 5203 C CA . MET B 1 243 ? -11.258 33.906 15.359 1 97.62 243 MET B CA 1
ATOM 5204 C C . MET B 1 243 ? -12.492 33.062 15.688 1 97.62 243 MET B C 1
ATOM 5206 O O . MET B 1 243 ? -13.602 33.406 15.266 1 97.62 243 MET B O 1
ATOM 5210 N N . SER B 1 244 ? -12.258 31.922 16.359 1 97.12 244 SER B N 1
ATOM 5211 C CA . SER B 1 244 ? -13.414 31.125 16.734 1 97.12 244 SER B CA 1
ATOM 5212 C C . SER B 1 244 ? -14.375 31.906 17.609 1 97.12 244 SER B C 1
ATOM 5214 O O . SER B 1 244 ? -15.594 31.75 17.516 1 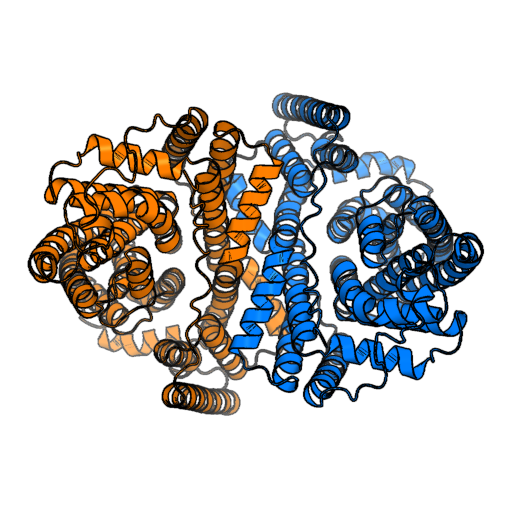97.12 244 SER B O 1
ATOM 5216 N N . GLY B 1 245 ? -13.852 32.75 18.484 1 96.62 245 GLY B N 1
ATOM 5217 C CA . GLY B 1 245 ? -14.695 33.594 19.297 1 96.62 245 GLY B CA 1
ATOM 5218 C C . GLY B 1 245 ? -15.477 34.625 18.484 1 96.62 245 GLY B C 1
ATOM 5219 O O . GLY B 1 245 ? -16.672 34.844 18.719 1 96.62 245 GLY B O 1
ATOM 5220 N N . ARG B 1 246 ? -14.828 35.25 17.531 1 97.38 246 ARG B N 1
ATOM 5221 C CA . ARG B 1 246 ? -15.477 36.219 16.672 1 97.38 246 ARG B CA 1
ATOM 5222 C C . ARG B 1 246 ? -16.547 35.562 15.805 1 97.38 246 ARG B C 1
ATOM 5224 O O . ARG B 1 246 ? -17.641 36.125 15.633 1 97.38 246 ARG B O 1
ATOM 5231 N N . ILE B 1 247 ? -16.25 34.406 15.312 1 97.19 247 ILE B N 1
ATOM 5232 C CA . ILE B 1 247 ? -17.188 33.656 14.469 1 97.19 247 ILE B CA 1
ATOM 5233 C C . ILE B 1 247 ? -18.406 33.25 15.289 1 97.19 247 ILE B C 1
ATOM 5235 O O . ILE B 1 247 ? -19.531 33.281 14.805 1 97.19 247 ILE B O 1
ATOM 5239 N N . GLN B 1 248 ? -18.125 32.844 16.469 1 96.62 248 GLN B N 1
ATOM 5240 C CA . GLN B 1 248 ? -19.219 32.438 17.359 1 96.62 248 GLN B CA 1
ATOM 5241 C C . GLN B 1 248 ? -20.188 33.625 17.578 1 96.62 248 GLN B C 1
ATOM 5243 O O . GLN B 1 248 ? -21.406 33.438 17.516 1 96.62 248 GLN B O 1
ATOM 5248 N N . LYS B 1 249 ? -19.672 34.781 17.781 1 96.06 249 LYS B N 1
ATOM 5249 C CA . LYS B 1 249 ? -20.516 35.969 17.984 1 96.06 249 LYS B CA 1
ATOM 5250 C C . LYS B 1 249 ? -21.312 36.281 16.734 1 96.06 249 LYS B C 1
ATOM 5252 O O . LYS B 1 249 ? -22.469 36.719 16.812 1 96.06 249 LYS B O 1
ATOM 5257 N N . MET B 1 250 ? -20.75 36.031 15.648 1 95.31 250 MET B N 1
ATOM 5258 C CA . MET B 1 250 ? -21.375 36.375 14.375 1 95.31 250 MET B CA 1
ATOM 5259 C C . MET B 1 250 ? -22.422 35.344 13.984 1 95.31 250 MET B C 1
ATOM 5261 O O . MET B 1 250 ? -23.359 35.656 13.25 1 95.31 250 MET B O 1
ATOM 5265 N N . THR B 1 251 ? -22.281 34.156 14.492 1 94.56 251 THR B N 1
ATOM 5266 C CA . THR B 1 251 ? -23.094 33.094 13.922 1 94.56 251 THR B CA 1
ATOM 5267 C C . THR B 1 251 ? -24.016 32.5 14.977 1 94.56 251 THR B C 1
ATOM 5269 O O . THR B 1 251 ? -24.938 31.766 14.648 1 94.56 251 THR B O 1
ATOM 5272 N N . GLU B 1 252 ? -23.859 32.781 16.156 1 91.56 252 GLU B N 1
ATOM 5273 C CA . GLU B 1 252 ? -24.609 32.156 17.25 1 91.56 252 GLU B CA 1
ATOM 5274 C C . GLU B 1 252 ? -26.109 32.312 17.031 1 91.56 252 GLU B C 1
ATOM 5276 O O . GLU B 1 252 ? -26.875 31.391 17.281 1 91.56 252 GLU B O 1
ATOM 5281 N N . ALA B 1 253 ? -26.562 33.344 16.547 1 89.38 253 ALA B N 1
ATOM 5282 C CA . ALA B 1 253 ? -27.984 33.625 16.406 1 89.38 253 ALA B CA 1
ATOM 5283 C C . ALA B 1 253 ? -28.562 32.906 15.203 1 89.38 253 ALA B C 1
ATOM 5285 O O . ALA B 1 253 ? -29.719 32.469 15.227 1 89.38 253 ALA B O 1
ATOM 5286 N N . GLY B 1 254 ? -27.812 32.656 14.234 1 88.06 254 GLY B N 1
ATOM 5287 C CA . GLY B 1 254 ? -28.359 32.156 12.977 1 88.06 254 GLY B CA 1
ATOM 5288 C C . GLY B 1 254 ? -28.016 30.703 12.711 1 88.06 254 GLY B C 1
ATOM 5289 O O . GLY B 1 254 ? -28.672 30.047 11.898 1 88.06 254 GLY B O 1
ATOM 5290 N N . HIS B 1 255 ? -27.047 30.234 13.312 1 89.88 255 HIS B N 1
ATOM 5291 C CA . HIS B 1 255 ? -26.594 28.875 13.016 1 89.88 255 HIS B CA 1
ATOM 5292 C C . HIS B 1 255 ? -26.438 28.062 14.297 1 89.88 255 HIS B C 1
ATOM 5294 O O . HIS B 1 255 ? -25.547 28.328 15.109 1 89.88 255 HIS B O 1
ATOM 5300 N N . GLN B 1 256 ? -27.344 27.094 14.453 1 89.56 256 GLN B N 1
ATOM 5301 C CA . GLN B 1 256 ? -27.281 26.203 15.617 1 89.56 256 GLN B CA 1
ATOM 5302 C C . GLN B 1 256 ? -27.484 24.75 15.211 1 89.56 256 GLN B C 1
ATOM 5304 O O . GLN B 1 256 ? -28.094 24.469 14.18 1 89.56 256 GLN B O 1
ATOM 5309 N N . TYR B 1 257 ? -26.797 23.938 16 1 89.69 257 TYR B N 1
ATOM 5310 C CA . TYR B 1 257 ? -27.031 22.516 15.781 1 89.69 257 TYR B CA 1
ATOM 5311 C C . TYR B 1 257 ? -28.484 22.141 16.078 1 89.69 257 TYR B C 1
ATOM 5313 O O . TYR B 1 257 ? -29.141 22.781 16.906 1 89.69 257 TYR B O 1
ATOM 5321 N N . GLU B 1 258 ? -28.953 21.125 15.344 1 79.88 258 GLU B N 1
ATOM 5322 C CA . GLU B 1 258 ? -30.312 20.672 15.586 1 79.88 258 GLU B CA 1
ATOM 5323 C C . GLU B 1 258 ? -30.484 20.172 17.016 1 79.88 258 GLU B C 1
ATOM 5325 O O . GLU B 1 258 ? -31.562 20.281 17.594 1 79.88 258 GLU B O 1
ATOM 5330 N N . GLU B 1 259 ? -29.453 19.719 17.469 1 76.12 259 GLU B N 1
ATOM 5331 C CA . GLU B 1 259 ? -29.469 19.156 18.812 1 76.12 259 GLU B CA 1
ATOM 5332 C C . GLU B 1 259 ? -29.641 20.234 19.875 1 76.12 259 GLU B C 1
ATOM 5334 O O . GLU B 1 259 ? -29.984 19.938 21.016 1 76.12 259 GLU B O 1
ATOM 5339 N N . ALA B 1 260 ? -29.406 21.438 19.578 1 69.62 260 ALA B N 1
ATOM 5340 C CA . ALA B 1 260 ? -29.469 22.547 20.531 1 69.62 260 ALA B CA 1
ATOM 5341 C C . ALA B 1 260 ? -30.875 22.719 21.062 1 69.62 260 ALA B C 1
ATOM 5343 O O . ALA B 1 260 ? -31.078 23.094 22.234 1 69.62 260 ALA B O 1
ATOM 5344 N N . GLY B 1 261 ? -31.938 22.719 20.156 1 60.44 261 GLY B N 1
ATOM 5345 C CA . GLY B 1 261 ? -33.344 22.844 20.578 1 60.44 261 GLY B CA 1
ATOM 5346 C C . GLY B 1 261 ? -33.812 21.672 21.391 1 60.44 261 GLY B C 1
ATOM 5347 O O . GLY B 1 261 ? -34.844 21.75 22.062 1 60.44 261 GLY B O 1
ATOM 5348 N N . ALA B 1 262 ? -33.438 20.672 20.984 1 52.59 262 ALA B N 1
ATOM 5349 C CA . ALA B 1 262 ? -34 19.5 21.656 1 52.59 262 ALA B CA 1
ATOM 5350 C C . ALA B 1 262 ? -33.5 19.406 23.094 1 52.59 262 ALA B C 1
ATOM 5352 O O . ALA B 1 262 ? -34.031 18.641 23.891 1 52.59 262 ALA B O 1
ATOM 5353 N N . GLY B 1 263 ? -33.25 20.422 23.75 1 43.47 263 GLY B N 1
ATOM 5354 C CA . GLY B 1 263 ? -32.75 20.469 25.109 1 43.47 263 GLY B CA 1
ATOM 5355 C C . GLY B 1 263 ? -31.531 19.594 25.328 1 43.47 263 GLY B C 1
ATOM 5356 O O . GLY B 1 263 ? -30.406 20 25 1 43.47 263 GLY B O 1
ATOM 5357 N N . THR B 1 264 ? -31.625 18.609 26.297 1 44.03 264 THR B N 1
ATOM 5358 C CA . THR B 1 264 ? -30.656 17.953 27.188 1 44.03 264 THR B CA 1
ATOM 5359 C C . THR B 1 264 ? -29.578 17.266 26.375 1 44.03 264 THR B C 1
ATOM 5361 O O . THR B 1 264 ? -29.719 17.078 25.156 1 44.03 264 THR B O 1
ATOM 5364 N N . ALA B 1 265 ? -29.047 15.953 27.062 1 45.06 265 ALA B N 1
ATOM 5365 C CA . ALA B 1 265 ? -27.984 15.086 27.578 1 45.06 265 ALA B CA 1
ATOM 5366 C C . ALA B 1 265 ? -27.516 14.102 26.516 1 45.06 265 ALA B C 1
ATOM 5368 O O . ALA B 1 265 ? -27.859 12.914 26.562 1 45.06 265 ALA B O 1
ATOM 5369 N N . ALA B 1 266 ? -27.688 14.438 25.406 1 47.69 266 ALA B N 1
ATOM 5370 C CA . ALA B 1 266 ? -27.656 13.312 24.469 1 47.69 266 ALA B CA 1
ATOM 5371 C C . ALA B 1 266 ? -26.359 12.516 24.609 1 47.69 266 ALA B C 1
ATOM 5373 O O . ALA B 1 266 ? -26.344 11.305 24.375 1 47.69 266 ALA B O 1
ATOM 5374 N N . PHE B 1 267 ? -25.25 13.266 24.562 1 53.97 267 PHE B N 1
ATOM 5375 C CA . PHE B 1 267 ? -24.078 12.453 24.828 1 53.97 267 PHE B CA 1
ATOM 5376 C C . PHE B 1 267 ? -23.859 12.297 26.328 1 53.97 267 PHE B C 1
ATOM 5378 O O . PHE B 1 267 ? -23.766 13.289 27.062 1 53.97 267 PHE B O 1
ATOM 5385 N N . ASP B 1 268 ? -24.312 11.25 26.797 1 61.53 268 ASP B N 1
ATOM 5386 C CA . ASP B 1 268 ? -24.125 10.969 28.219 1 61.53 268 ASP B CA 1
ATOM 5387 C C . ASP B 1 268 ? -22.641 10.969 28.578 1 61.53 268 ASP B C 1
ATOM 5389 O O . ASP B 1 268 ? -21.969 9.938 28.453 1 61.53 268 ASP B O 1
ATOM 5393 N N . LEU B 1 269 ? -22.141 12.164 28.812 1 62.59 269 LEU B N 1
ATOM 5394 C CA . LEU B 1 269 ? -20.75 12.281 29.219 1 62.59 269 LEU B CA 1
ATOM 5395 C C . LEU B 1 269 ? -20.5 11.531 30.531 1 62.59 269 LEU B C 1
ATOM 5397 O O . LEU B 1 269 ? -19.344 11.195 30.844 1 62.59 269 LEU B O 1
ATOM 5401 N N . ASP B 1 270 ? -21.609 11.234 31.188 1 61.16 270 ASP B N 1
ATOM 5402 C CA . ASP B 1 270 ? -21.438 10.609 32.5 1 61.16 270 ASP B CA 1
ATOM 5403 C C . ASP B 1 270 ? -21.484 9.086 32.375 1 61.16 270 ASP B C 1
ATOM 5405 O O . ASP B 1 270 ? -21.344 8.383 33.406 1 61.16 270 ASP B O 1
ATOM 5409 N N . ALA B 1 271 ? -21.781 8.703 31.141 1 66.31 271 ALA B N 1
ATOM 5410 C CA . ALA B 1 271 ? -21.781 7.246 31.016 1 66.31 271 ALA B CA 1
ATOM 5411 C C . ALA B 1 271 ? -20.406 6.676 31.375 1 66.31 271 ALA B C 1
ATOM 5413 O O . ALA B 1 271 ? -19.375 7.211 30.953 1 66.31 271 ALA B O 1
ATOM 5414 N N . ALA B 1 272 ? -20.391 5.801 32.375 1 69.81 272 ALA B N 1
ATOM 5415 C CA . ALA B 1 272 ? -19.156 5.168 32.812 1 69.81 272 ALA B CA 1
ATOM 5416 C C . ALA B 1 272 ? -18.422 4.531 31.625 1 69.81 272 ALA B C 1
ATOM 5418 O O . ALA B 1 272 ? -19.031 3.82 30.828 1 69.81 272 ALA B O 1
ATOM 5419 N N . PRO B 1 273 ? -17.234 4.984 31.422 1 74.25 273 PRO B N 1
ATOM 5420 C CA . PRO B 1 273 ? -16.484 4.402 30.312 1 74.25 273 PRO B CA 1
ATOM 5421 C C . PRO B 1 273 ? -16.266 2.898 30.469 1 74.25 273 PRO B C 1
ATOM 5423 O O . PRO B 1 273 ? -16.172 2.398 31.594 1 74.25 273 PRO B O 1
ATOM 5426 N N . ALA B 1 274 ? -16.422 2.234 29.359 1 85.12 274 ALA B N 1
ATOM 5427 C CA . ALA B 1 274 ? -16.047 0.823 29.391 1 85.12 274 ALA B CA 1
ATOM 5428 C C . ALA B 1 274 ? -14.602 0.652 29.859 1 85.12 274 ALA B C 1
ATOM 5430 O O . ALA B 1 274 ? -13.711 1.38 29.406 1 85.12 274 ALA B O 1
ATOM 5431 N N . ARG B 1 275 ? -14.383 -0.207 30.844 1 91.06 275 ARG B N 1
ATOM 5432 C CA . ARG B 1 275 ? -13.062 -0.447 31.422 1 91.06 275 ARG B CA 1
ATOM 5433 C C . ARG B 1 275 ? -12.039 -0.742 30.328 1 91.06 275 ARG B C 1
ATOM 5435 O O . ARG B 1 275 ? -10.898 -0.292 30.406 1 91.06 275 ARG B O 1
ATOM 5442 N N . SER B 1 276 ? -12.469 -1.429 29.344 1 94.12 276 SER B N 1
ATOM 5443 C CA . SER B 1 276 ? -11.57 -1.787 28.25 1 94.12 276 SER B CA 1
ATOM 5444 C C . SER B 1 276 ? -11.164 -0.559 27.438 1 94.12 276 SER B C 1
ATOM 5446 O O . SER B 1 276 ? -10.023 -0.446 27 1 94.12 276 SER B O 1
ATOM 5448 N N . ALA B 1 277 ? -12.047 0.327 27.25 1 94.25 277 ALA B N 1
ATOM 5449 C CA . ALA B 1 277 ? -11.758 1.554 26.516 1 94.25 277 ALA B CA 1
ATOM 5450 C C . ALA B 1 277 ? -10.781 2.438 27.281 1 94.25 277 ALA B C 1
ATOM 5452 O O . ALA B 1 277 ? -9.898 3.061 26.672 1 94.25 277 ALA B O 1
ATOM 5453 N N . MET B 1 278 ? -10.93 2.465 28.562 1 94.44 278 MET B N 1
ATOM 5454 C CA . MET B 1 278 ? -10.031 3.25 29.406 1 94.44 278 MET B CA 1
ATOM 5455 C C . MET B 1 278 ? -8.625 2.67 29.375 1 94.44 278 MET B C 1
ATOM 5457 O O . MET B 1 278 ? -7.641 3.41 29.281 1 94.44 278 MET B O 1
ATOM 5461 N N . ARG B 1 279 ? -8.562 1.407 29.469 1 96.31 279 ARG B N 1
ATOM 5462 C CA . ARG B 1 279 ? -7.262 0.75 29.391 1 96.31 279 ARG B CA 1
ATOM 5463 C C . ARG B 1 279 ? -6.594 1.019 28.047 1 96.31 279 ARG B C 1
ATOM 5465 O O . ARG B 1 279 ? -5.387 1.262 27.984 1 96.31 279 ARG B O 1
ATOM 5472 N N . ALA B 1 280 ? -7.391 0.935 27.016 1 96.88 280 ALA B N 1
ATOM 5473 C CA . ALA B 1 280 ? -6.871 1.2 25.688 1 96.88 280 ALA B CA 1
ATOM 5474 C C . ALA B 1 280 ? -6.367 2.635 25.562 1 96.88 280 ALA B C 1
ATOM 5476 O O . ALA B 1 280 ? -5.324 2.885 24.953 1 96.88 280 ALA B O 1
ATOM 5477 N N . ALA B 1 281 ? -7.105 3.533 26.094 1 95.5 281 ALA B N 1
ATOM 5478 C CA . ALA B 1 281 ? -6.719 4.941 26.047 1 95.5 281 ALA B CA 1
ATOM 5479 C C . ALA B 1 281 ? -5.395 5.164 26.781 1 95.5 281 ALA B C 1
ATOM 5481 O O . ALA B 1 281 ? -4.52 5.875 26.281 1 95.5 281 ALA B O 1
ATOM 5482 N N . TRP B 1 282 ? -5.246 4.574 27.922 1 96.06 282 TRP B N 1
ATOM 5483 C CA . TRP B 1 282 ? -4.012 4.699 28.688 1 96.06 282 TRP B CA 1
ATOM 5484 C C . TRP B 1 282 ? -2.842 4.055 27.953 1 96.06 282 TRP B C 1
ATOM 5486 O O . TRP B 1 282 ? -1.734 4.598 27.938 1 96.06 282 TRP B O 1
ATOM 5496 N N . ALA B 1 283 ? -3.109 2.918 27.422 1 97.38 283 ALA B N 1
ATOM 5497 C CA . ALA B 1 283 ? -2.061 2.244 26.656 1 97.38 283 ALA B CA 1
ATOM 5498 C C . ALA B 1 283 ? -1.6 3.102 25.484 1 97.38 283 ALA B C 1
ATOM 5500 O O . ALA B 1 283 ? -0.402 3.184 25.203 1 97.38 283 ALA B O 1
ATOM 5501 N N . PHE B 1 284 ? -2.523 3.684 24.859 1 96 284 PHE B N 1
ATOM 5502 C CA . PHE B 1 284 ? -2.209 4.559 23.734 1 96 284 PHE B CA 1
ATOM 5503 C C . PHE B 1 284 ? -1.333 5.723 24.188 1 96 284 PHE B C 1
ATOM 5505 O O . PHE B 1 284 ? -0.267 5.961 23.609 1 96 284 PHE B O 1
ATOM 5512 N N . CYS B 1 285 ? -1.725 6.418 25.188 1 95 285 CYS B N 1
ATOM 5513 C CA . CYS B 1 285 ? -1.029 7.598 25.688 1 95 285 CYS B CA 1
ATOM 5514 C C . CYS B 1 285 ? 0.357 7.238 26.203 1 95 285 CYS B C 1
ATOM 5516 O O . CYS B 1 285 ? 1.341 7.902 25.875 1 95 285 CYS B O 1
ATOM 5518 N N . LEU B 1 286 ? 0.443 6.188 26.938 1 96.5 286 LEU B N 1
ATOM 5519 C CA . LEU B 1 286 ? 1.716 5.781 27.531 1 96.5 286 LEU B CA 1
ATOM 5520 C C . LEU B 1 286 ? 2.697 5.34 26.438 1 96.5 286 LEU B C 1
ATOM 5522 O O . LEU B 1 286 ? 3.889 5.648 26.516 1 96.5 286 LEU B O 1
ATOM 5526 N N . THR B 1 287 ? 2.15 4.648 25.469 1 96.19 287 THR B N 1
ATOM 5527 C CA . THR B 1 287 ? 3.014 4.156 24.391 1 96.19 287 THR B CA 1
ATOM 5528 C C . THR B 1 287 ? 3.576 5.32 23.578 1 96.19 287 THR B C 1
ATOM 5530 O O . THR B 1 287 ? 4.773 5.352 23.281 1 96.19 287 THR B O 1
ATOM 5533 N N . ILE B 1 288 ? 2.756 6.207 23.203 1 93.44 288 ILE B N 1
ATOM 5534 C CA . ILE B 1 288 ? 3.213 7.305 22.359 1 93.44 288 ILE B CA 1
ATOM 5535 C C . ILE B 1 288 ? 4.207 8.172 23.141 1 93.44 288 ILE B C 1
ATOM 5537 O O . ILE B 1 288 ? 5.207 8.625 22.578 1 93.44 288 ILE B O 1
ATOM 5541 N N . VAL B 1 289 ? 4.027 8.445 24.391 1 94.12 289 VAL B N 1
ATOM 5542 C CA . VAL B 1 289 ? 4.914 9.266 25.203 1 94.12 289 VAL B CA 1
ATOM 5543 C C . VAL B 1 289 ? 6.25 8.555 25.391 1 94.12 289 VAL B C 1
ATOM 5545 O O . VAL B 1 289 ? 7.312 9.156 25.203 1 94.12 289 VAL B O 1
ATOM 5548 N N . LEU B 1 290 ? 6.148 7.297 25.75 1 95.94 290 LEU B N 1
ATOM 5549 C CA . LEU B 1 290 ? 7.363 6.523 25.969 1 95.94 290 LEU B CA 1
ATOM 5550 C C . LEU B 1 290 ? 8.203 6.457 24.688 1 95.94 290 LEU B C 1
ATOM 5552 O O . LEU B 1 290 ? 9.414 6.672 24.734 1 95.94 290 LEU B O 1
ATOM 5556 N N . LEU B 1 291 ? 7.594 6.211 23.609 1 94 291 LEU B N 1
ATOM 5557 C CA . LEU B 1 291 ? 8.344 6.066 22.359 1 94 291 LEU B CA 1
ATOM 5558 C C . LEU B 1 291 ? 8.836 7.422 21.875 1 94 291 LEU B C 1
ATOM 5560 O O . LEU B 1 291 ? 9.883 7.5 21.219 1 94 291 LEU B O 1
ATOM 5564 N N . ALA B 1 292 ? 8.094 8.453 22.141 1 92.06 292 ALA B N 1
ATOM 5565 C CA . ALA B 1 292 ? 8.586 9.789 21.828 1 92.06 292 ALA B CA 1
ATOM 5566 C C . ALA B 1 292 ? 9.859 10.109 22.609 1 92.06 292 ALA B C 1
ATOM 5568 O O . ALA B 1 292 ? 10.82 10.648 22.062 1 92.06 292 ALA B O 1
ATOM 5569 N N . ILE B 1 293 ? 9.875 9.742 23.844 1 94.5 293 ILE B N 1
ATOM 5570 C CA . ILE B 1 293 ? 11.039 9.977 24.703 1 94.5 293 ILE B CA 1
ATOM 5571 C C . ILE B 1 293 ? 12.227 9.172 24.188 1 94.5 293 ILE B C 1
ATOM 5573 O O . ILE B 1 293 ? 13.32 9.703 24.016 1 94.5 293 ILE B O 1
ATOM 5577 N N . VAL B 1 294 ? 11.977 7.961 23.875 1 93.62 294 VAL B N 1
ATOM 5578 C CA . VAL B 1 294 ? 13.031 7.086 23.359 1 93.62 294 VAL B CA 1
ATOM 5579 C C . VAL B 1 294 ? 13.547 7.625 22.031 1 93.62 294 VAL B C 1
ATOM 5581 O O . VAL B 1 294 ? 14.758 7.652 21.797 1 93.62 294 VAL B O 1
ATOM 5584 N N . GLY B 1 295 ? 12.656 8.031 21.188 1 91.19 295 GLY B N 1
ATOM 5585 C CA . GLY B 1 295 ? 13.047 8.57 19.891 1 91.19 295 GLY B CA 1
ATOM 5586 C C . GLY B 1 295 ? 13.914 9.812 20 1 91.19 295 GLY B C 1
ATOM 5587 O O . GLY B 1 295 ? 14.891 9.961 19.266 1 91.19 295 GLY B O 1
ATOM 5588 N N . VAL B 1 296 ? 13.555 10.648 20.906 1 89.38 296 VAL B N 1
ATOM 5589 C CA . VAL B 1 296 ? 14.289 11.898 21.094 1 89.38 296 VAL B CA 1
ATOM 5590 C C . VAL B 1 296 ? 15.664 11.609 21.688 1 89.38 296 VAL B C 1
ATOM 5592 O O . VAL B 1 296 ? 16.672 12.109 21.188 1 89.38 296 VAL B O 1
ATOM 5595 N N . LEU B 1 297 ? 15.695 10.758 22.656 1 92.31 297 LEU B N 1
ATOM 5596 C CA . LEU B 1 297 ? 16.953 10.453 23.328 1 92.31 297 LEU B CA 1
ATOM 5597 C C . LEU B 1 297 ? 17.906 9.719 22.406 1 92.31 297 LEU B C 1
ATOM 5599 O O . LEU B 1 297 ? 19.109 9.969 22.438 1 92.31 297 LEU B O 1
ATOM 5603 N N . ALA B 1 298 ? 17.344 8.969 21.547 1 92.81 298 ALA B N 1
ATOM 5604 C CA . ALA B 1 298 ? 18.172 8.156 20.672 1 92.81 298 ALA B CA 1
ATOM 5605 C C . ALA B 1 298 ? 18.375 8.844 19.312 1 92.81 298 ALA B C 1
ATOM 5607 O O . ALA B 1 298 ? 19 8.281 18.422 1 92.81 298 ALA B O 1
ATOM 5608 N N . LYS B 1 299 ? 17.797 10.016 19.141 1 87.62 299 LYS B N 1
ATOM 5609 C CA . LYS B 1 299 ? 17.875 10.734 17.875 1 87.62 299 LYS B CA 1
ATOM 5610 C C . LYS B 1 299 ? 17.422 9.844 16.719 1 87.62 299 LYS B C 1
ATOM 5612 O O . LYS B 1 299 ? 18.125 9.727 15.711 1 87.62 299 LYS B O 1
ATOM 5617 N N . ALA B 1 300 ? 16.344 9.242 16.984 1 90.88 300 ALA B N 1
ATOM 5618 C CA . ALA B 1 300 ? 15.82 8.305 16 1 90.88 300 ALA B CA 1
ATOM 5619 C C . ALA B 1 300 ? 15.422 9.031 14.719 1 90.88 300 ALA B C 1
ATOM 5621 O O . ALA B 1 300 ? 14.898 10.141 14.766 1 90.88 300 ALA B O 1
ATOM 5622 N N . GLY B 1 301 ? 15.688 8.5 13.602 1 85.62 301 GLY B N 1
ATOM 5623 C CA . GLY B 1 301 ? 15.289 9.047 12.312 1 85.62 301 GLY B CA 1
ATOM 5624 C C . GLY B 1 301 ? 13.82 8.836 11.992 1 85.62 301 GLY B C 1
ATOM 5625 O O . GLY B 1 301 ? 13.07 8.328 12.828 1 85.62 301 GLY B O 1
ATOM 5626 N N . TYR B 1 302 ? 13.43 9.203 10.844 1 86.75 302 TYR B N 1
ATOM 5627 C CA . TYR B 1 302 ? 12.039 9.195 10.414 1 86.75 302 TYR B CA 1
ATOM 5628 C C . TYR B 1 302 ? 11.477 7.773 10.398 1 86.75 302 TYR B C 1
ATOM 5630 O O . TYR B 1 302 ? 10.289 7.566 10.648 1 86.75 302 TYR B O 1
ATOM 5638 N N . ALA B 1 303 ? 12.344 6.809 10.148 1 92.31 303 ALA B N 1
ATOM 5639 C CA . ALA B 1 303 ? 11.914 5.422 10 1 92.31 303 ALA B CA 1
ATOM 5640 C C . ALA B 1 303 ? 11.398 4.863 11.328 1 92.31 303 ALA B C 1
ATOM 5642 O O . ALA B 1 303 ? 10.625 3.9 11.344 1 92.31 303 ALA B O 1
ATOM 5643 N N . PHE B 1 304 ? 11.812 5.461 12.43 1 95.12 304 PHE B N 1
ATOM 5644 C CA . PHE B 1 304 ? 11.367 5.039 13.75 1 95.12 304 PHE B CA 1
ATOM 5645 C C . PHE B 1 304 ? 9.859 5.168 13.883 1 95.12 304 PHE B C 1
ATOM 5647 O O . PHE B 1 304 ? 9.227 4.43 14.641 1 95.12 304 PHE B O 1
ATOM 5654 N N . ALA B 1 305 ? 9.266 6.031 13.07 1 93.44 305 ALA B N 1
ATOM 5655 C CA . ALA B 1 305 ? 7.82 6.254 13.094 1 93.44 305 ALA B CA 1
ATOM 5656 C C . ALA B 1 305 ? 7.066 4.98 12.719 1 93.44 305 ALA B C 1
ATOM 5658 O O . ALA B 1 305 ? 5.953 4.746 13.195 1 93.44 305 ALA B O 1
ATOM 5659 N N . ILE B 1 306 ? 7.672 4.141 11.945 1 95.62 306 ILE B N 1
ATOM 5660 C CA . ILE B 1 306 ? 7.035 2.885 11.562 1 95.62 306 ILE B CA 1
ATOM 5661 C C . ILE B 1 306 ? 6.836 2.008 12.797 1 95.62 306 ILE B C 1
ATOM 5663 O O . ILE B 1 306 ? 5.75 1.468 13.016 1 95.62 306 ILE B O 1
ATOM 5667 N N . ILE B 1 307 ? 7.855 1.909 13.594 1 95.69 307 ILE B N 1
ATOM 5668 C CA . ILE B 1 307 ? 7.816 1.114 14.812 1 95.69 307 ILE B CA 1
ATOM 5669 C C . ILE B 1 307 ? 6.781 1.694 15.773 1 95.69 307 ILE B C 1
ATOM 5671 O O . ILE B 1 307 ? 6.051 0.95 16.438 1 95.69 307 ILE B O 1
ATOM 5675 N N . VAL B 1 308 ? 6.781 2.939 15.82 1 95.44 308 VAL B N 1
ATOM 5676 C CA . VAL B 1 308 ? 5.84 3.609 16.719 1 95.44 308 VAL B CA 1
ATOM 5677 C C . VAL B 1 308 ? 4.41 3.25 16.312 1 95.44 308 VAL B C 1
ATOM 5679 O O . VAL B 1 308 ? 3.588 2.918 17.172 1 95.44 308 VAL B O 1
ATOM 5682 N N . MET B 1 309 ? 4.105 3.311 15.047 1 95.38 309 MET B N 1
ATOM 5683 C CA . MET B 1 309 ? 2.75 3.035 14.578 1 95.38 309 MET B CA 1
ATOM 5684 C C . MET B 1 309 ? 2.348 1.6 14.898 1 95.38 309 MET B C 1
ATOM 5686 O O . MET B 1 309 ? 1.24 1.352 15.383 1 95.38 309 MET B O 1
ATOM 5690 N N . VAL B 1 310 ? 3.223 0.702 14.664 1 95.44 310 VAL B N 1
ATOM 5691 C CA . VAL B 1 310 ? 2.934 -0.707 14.914 1 95.44 310 VAL B CA 1
ATOM 5692 C C . VAL B 1 310 ? 2.762 -0.944 16.406 1 95.44 310 VAL B C 1
ATOM 5694 O O . VAL B 1 310 ? 1.849 -1.658 16.828 1 95.44 310 VAL B O 1
ATOM 5697 N N . ALA B 1 311 ? 3.617 -0.36 17.203 1 96.5 311 ALA B N 1
ATOM 5698 C CA . ALA B 1 311 ? 3.545 -0.507 18.641 1 96.5 311 ALA B CA 1
ATOM 5699 C C . ALA B 1 311 ? 2.248 0.085 19.188 1 96.5 311 ALA B C 1
ATOM 5701 O O . ALA B 1 311 ? 1.621 -0.495 20.078 1 96.5 311 ALA B O 1
ATOM 5702 N N . LEU B 1 312 ? 1.879 1.23 18.688 1 96.25 312 LEU B N 1
ATOM 5703 C CA . LEU B 1 312 ? 0.648 1.884 19.109 1 96.25 312 LEU B CA 1
ATOM 5704 C C . LEU B 1 312 ? -0.563 1.003 18.828 1 96.25 312 LEU B C 1
ATOM 5706 O O . LEU B 1 312 ? -1.433 0.837 19.688 1 96.25 312 LEU B O 1
ATOM 5710 N N . ALA B 1 313 ? -0.598 0.478 17.641 1 96.62 313 ALA B N 1
ATOM 5711 C CA . ALA B 1 313 ? -1.718 -0.38 17.266 1 96.62 313 ALA B CA 1
ATOM 5712 C C . ALA B 1 313 ? -1.776 -1.626 18.156 1 96.62 313 ALA B C 1
ATOM 5714 O O . ALA B 1 313 ? -2.852 -2.016 18.609 1 96.62 313 ALA B O 1
ATOM 5715 N N . THR B 1 314 ? -0.653 -2.197 18.406 1 97 314 THR B N 1
ATOM 5716 C CA . THR B 1 314 ? -0.572 -3.453 19.156 1 97 314 THR B CA 1
ATOM 5717 C C . THR B 1 314 ? -0.952 -3.244 20.609 1 97 314 THR B C 1
ATOM 5719 O O . THR B 1 314 ? -1.812 -3.949 21.141 1 97 314 THR B O 1
ATOM 5722 N N . THR B 1 315 ? -0.368 -2.258 21.25 1 97.56 315 THR B N 1
ATOM 5723 C CA . THR B 1 315 ? -0.599 -2.037 22.672 1 97.56 315 THR B CA 1
ATOM 5724 C C . THR B 1 315 ? -2.025 -1.554 22.922 1 97.56 315 THR B C 1
ATOM 5726 O O . THR B 1 315 ? -2.684 -1.999 23.859 1 97.56 315 THR B O 1
ATOM 5729 N N . THR B 1 316 ? -2.477 -0.665 22.078 1 97.25 316 THR B N 1
ATOM 5730 C CA . THR B 1 316 ? -3.836 -0.152 22.219 1 97.25 316 THR B CA 1
ATOM 5731 C C . THR B 1 316 ? -4.859 -1.258 21.984 1 97.25 316 THR B C 1
ATOM 5733 O O . THR B 1 316 ? -5.82 -1.395 22.734 1 97.25 316 THR B O 1
ATOM 5736 N N . GLY B 1 317 ? -4.648 -2.006 20.938 1 97.62 317 GLY B N 1
ATOM 5737 C CA . GLY B 1 317 ? -5.555 -3.098 20.625 1 97.62 317 GLY B CA 1
ATOM 5738 C C . GLY B 1 317 ? -5.605 -4.156 21.703 1 97.62 317 GLY B C 1
ATOM 5739 O O . GLY B 1 317 ? -6.684 -4.547 22.156 1 97.62 317 GLY B O 1
ATOM 5740 N N . LEU B 1 318 ? -4.461 -4.586 22.203 1 97 318 LEU B N 1
ATOM 5741 C CA . LEU B 1 318 ? -4.41 -5.617 23.234 1 97 318 LEU B CA 1
ATOM 5742 C C . LEU B 1 318 ? -5.02 -5.113 24.531 1 97 318 LEU B C 1
ATOM 5744 O O . LEU B 1 318 ? -5.785 -5.828 25.188 1 97 318 LEU B O 1
ATOM 5748 N N . ALA B 1 319 ? -4.688 -3.916 24.875 1 97.38 319 ALA B N 1
ATOM 5749 C CA . ALA B 1 319 ? -5.23 -3.338 26.094 1 97.38 319 ALA B CA 1
ATOM 5750 C C . ALA B 1 319 ? -6.742 -3.164 26 1 97.38 319 ALA B C 1
ATOM 5752 O O . ALA B 1 319 ? -7.445 -3.217 27.016 1 97.38 319 ALA B O 1
ATOM 5753 N N . GLY B 1 320 ? -7.211 -2.928 24.766 1 96.38 320 GLY B N 1
ATOM 5754 C CA . GLY B 1 320 ? -8.641 -2.766 24.531 1 96.38 320 GLY B CA 1
ATOM 5755 C C . GLY B 1 320 ? -9.383 -4.086 24.453 1 96.38 320 GLY B C 1
ATOM 5756 O O . GLY B 1 320 ? -10.609 -4.105 24.328 1 96.38 320 GLY B O 1
ATOM 5757 N N . GLY B 1 321 ? -8.641 -5.191 24.484 1 95.06 321 GLY B N 1
ATOM 5758 C CA . GLY B 1 321 ? -9.266 -6.504 24.5 1 95.06 321 GLY B CA 1
ATOM 5759 C C . GLY B 1 321 ? -9.336 -7.148 23.125 1 95.06 321 GLY B C 1
ATOM 5760 O O . GLY B 1 321 ? -10.008 -8.164 22.938 1 95.06 321 GLY B O 1
ATOM 5761 N N . MET B 1 322 ? -8.664 -6.598 22.266 1 94.88 322 MET B N 1
ATOM 5762 C CA . MET B 1 322 ? -8.664 -7.18 20.922 1 94.88 322 MET B CA 1
ATOM 5763 C C . MET B 1 322 ? -7.617 -8.281 20.812 1 94.88 322 MET B C 1
ATOM 5765 O O . MET B 1 322 ? -6.535 -8.18 21.391 1 94.88 322 MET B O 1
ATOM 5769 N N . GLY B 1 323 ? -8.016 -9.328 20.062 1 93.75 323 GLY B N 1
ATOM 5770 C CA . GLY B 1 323 ? -7.012 -10.305 19.688 1 93.75 323 GLY B CA 1
ATOM 5771 C C . GLY B 1 323 ? -6.09 -9.828 18.578 1 93.75 323 GLY B C 1
ATOM 5772 O O . GLY B 1 323 ? -6.379 -8.836 17.906 1 93.75 323 GLY B O 1
ATOM 5773 N N . PRO B 1 324 ? -4.957 -10.5 18.406 1 93.69 324 PRO B N 1
ATOM 5774 C CA . PRO B 1 324 ? -3.99 -10.078 17.391 1 93.69 324 PRO B CA 1
ATOM 5775 C C . PRO B 1 324 ? -4.59 -10.039 15.984 1 93.69 324 PRO B C 1
ATOM 5777 O O . PRO B 1 324 ? -4.285 -9.141 15.203 1 93.69 324 PRO B O 1
ATOM 5780 N N . ARG B 1 325 ? -5.367 -10.922 15.68 1 92.69 325 ARG B N 1
ATOM 5781 C CA . ARG B 1 325 ? -6 -10.961 14.367 1 92.69 325 ARG B CA 1
ATOM 5782 C C . ARG B 1 325 ? -6.922 -9.758 14.172 1 92.69 325 ARG B C 1
ATOM 5784 O O . ARG B 1 325 ? -6.949 -9.156 13.094 1 92.69 325 ARG B O 1
ATOM 5791 N N . ALA B 1 326 ? -7.672 -9.5 15.172 1 94.31 326 ALA B N 1
ATOM 5792 C CA . ALA B 1 326 ? -8.586 -8.367 15.117 1 94.31 326 ALA B CA 1
ATOM 5793 C C . ALA B 1 326 ? -7.824 -7.055 14.938 1 94.31 326 ALA B C 1
ATOM 5795 O O . ALA B 1 326 ? -8.289 -6.148 14.25 1 94.31 326 ALA B O 1
ATOM 5796 N N . ILE B 1 327 ? -6.742 -6.984 15.578 1 96.44 327 ILE B N 1
ATOM 5797 C CA . ILE B 1 327 ? -5.902 -5.797 15.453 1 96.44 327 ILE B CA 1
ATOM 5798 C C . ILE B 1 327 ? -5.438 -5.645 14.008 1 96.44 327 ILE B C 1
ATOM 5800 O O . ILE B 1 327 ? -5.508 -4.555 13.43 1 96.44 327 ILE B O 1
ATOM 5804 N N . LEU B 1 328 ? -5.008 -6.719 13.422 1 95 328 LEU B N 1
ATOM 5805 C CA . LEU B 1 328 ? -4.531 -6.695 12.039 1 95 328 LEU B CA 1
ATOM 5806 C C . LEU B 1 328 ? -5.656 -6.309 11.086 1 95 328 LEU B C 1
ATOM 5808 O O . LEU B 1 328 ? -5.441 -5.547 10.141 1 95 328 LEU B O 1
ATOM 5812 N N . GLN B 1 329 ? -6.793 -6.832 11.352 1 93.56 329 GLN B N 1
ATOM 5813 C CA . GLN B 1 329 ? -7.938 -6.508 10.508 1 93.56 329 GLN B CA 1
ATOM 5814 C C . GLN B 1 329 ? -8.281 -5.023 10.602 1 93.56 329 GLN B C 1
ATOM 5816 O O . GLN B 1 329 ? -8.641 -4.402 9.594 1 93.56 329 GLN B O 1
ATOM 5821 N N . ALA B 1 330 ? -8.188 -4.535 11.789 1 94.56 330 ALA B N 1
ATOM 5822 C CA . ALA B 1 330 ? -8.414 -3.104 11.969 1 94.56 330 ALA B CA 1
ATOM 5823 C C . ALA B 1 330 ? -7.367 -2.287 11.219 1 94.56 330 ALA B C 1
ATOM 5825 O O . ALA B 1 330 ? -7.691 -1.274 10.594 1 94.56 330 ALA B O 1
ATOM 5826 N N . MET B 1 331 ? -6.172 -2.754 11.281 1 95.5 331 MET B N 1
ATOM 5827 C CA . MET B 1 331 ? -5.082 -2.08 10.578 1 95.5 331 MET B CA 1
ATOM 5828 C C . MET B 1 331 ? -5.32 -2.084 9.07 1 95.5 331 MET B C 1
ATOM 5830 O O . MET B 1 331 ? -5.121 -1.066 8.406 1 95.5 331 MET B O 1
ATOM 5834 N N . TYR B 1 332 ? -5.789 -3.184 8.555 1 93.81 332 TYR B N 1
ATOM 5835 C CA . TYR B 1 332 ? -6.066 -3.285 7.129 1 93.81 332 TYR B CA 1
ATOM 5836 C C . TYR B 1 332 ? -7.207 -2.357 6.727 1 93.81 332 TYR B C 1
ATOM 5838 O O . TYR B 1 332 ? -7.145 -1.699 5.688 1 93.81 332 TYR B O 1
ATOM 5846 N N . ALA B 1 333 ? -8.219 -2.361 7.547 1 92.88 333 ALA B N 1
ATOM 5847 C CA . ALA B 1 333 ? -9.391 -1.538 7.258 1 92.88 333 ALA B CA 1
ATOM 5848 C C . ALA B 1 333 ? -9.016 -0.059 7.191 1 92.88 333 ALA B C 1
ATOM 5850 O O . ALA B 1 333 ? -9.438 0.652 6.273 1 92.88 333 ALA B O 1
ATOM 5851 N N . GLY B 1 334 ? -8.273 0.366 8.156 1 91.62 334 GLY B N 1
ATOM 5852 C CA . GLY B 1 334 ? -7.82 1.749 8.156 1 91.62 334 GLY B CA 1
ATOM 5853 C C . GLY B 1 334 ? -6.883 2.07 7.008 1 91.62 334 GLY B C 1
ATOM 5854 O O . GLY B 1 334 ? -7.043 3.092 6.336 1 91.62 334 GLY B O 1
ATOM 5855 N N . ALA B 1 335 ? -5.922 1.2 6.758 1 92.94 335 ALA B N 1
ATOM 5856 C CA . ALA B 1 335 ? -4.945 1.389 5.691 1 92.94 335 ALA B CA 1
ATOM 5857 C C . ALA B 1 335 ? -5.621 1.381 4.32 1 92.94 335 ALA B C 1
ATOM 5859 O O . ALA B 1 335 ? -5.254 2.16 3.438 1 92.94 335 ALA B O 1
ATOM 5860 N N . GLY B 1 336 ? -6.562 0.499 4.168 1 91.56 336 GLY B N 1
ATOM 5861 C CA . GLY B 1 336 ? -7.262 0.373 2.898 1 91.56 336 GLY B CA 1
ATOM 5862 C C . GLY B 1 336 ? -7.973 1.646 2.48 1 91.56 336 GLY B C 1
ATOM 5863 O O . GLY B 1 336 ? -8.031 1.967 1.291 1 91.56 336 GLY B O 1
ATOM 5864 N N . LYS B 1 337 ? -8.383 2.395 3.434 1 87.31 337 LYS B N 1
ATOM 5865 C CA . LYS B 1 337 ? -9.102 3.633 3.154 1 87.31 337 LYS B CA 1
ATOM 5866 C C . LYS B 1 337 ? -8.172 4.695 2.584 1 87.31 337 LYS B C 1
ATOM 5868 O O . LYS B 1 337 ? -8.609 5.598 1.865 1 87.31 337 LYS B O 1
ATOM 5873 N N . LEU B 1 338 ? -6.91 4.551 2.877 1 87.5 338 LEU B N 1
ATOM 5874 C CA . LEU B 1 338 ? -5.977 5.594 2.471 1 87.5 338 LEU B CA 1
ATOM 5875 C C . LEU B 1 338 ? -4.961 5.055 1.469 1 87.5 338 LEU B C 1
ATOM 5877 O O . LEU B 1 338 ? -3.865 5.605 1.33 1 87.5 338 LEU B O 1
ATOM 5881 N N . ILE B 1 339 ? -5.27 4.035 0.75 1 91.19 339 ILE B N 1
ATOM 5882 C CA . ILE B 1 339 ? -4.348 3.445 -0.214 1 91.19 339 ILE B CA 1
ATOM 5883 C C . ILE B 1 339 ? -4.012 4.469 -1.299 1 91.19 339 ILE B C 1
ATOM 5885 O O . ILE B 1 339 ? -2.895 4.484 -1.822 1 91.19 339 ILE B O 1
ATOM 5889 N N . TRP B 1 340 ? -4.934 5.375 -1.612 1 90.06 340 TRP B N 1
ATOM 5890 C CA . TRP B 1 340 ? -4.707 6.395 -2.629 1 90.06 340 TRP B CA 1
ATOM 5891 C C . TRP B 1 340 ? -3.584 7.336 -2.213 1 90.06 340 TRP B C 1
ATOM 5893 O O . TRP B 1 340 ? -2.834 7.832 -3.059 1 90.06 340 TRP B O 1
ATOM 5903 N N . ILE B 1 341 ? -3.449 7.582 -0.943 1 87.81 341 ILE B N 1
ATOM 5904 C CA . ILE B 1 341 ? -2.381 8.438 -0.446 1 87.81 341 ILE B CA 1
ATOM 5905 C C . ILE B 1 341 ? -1.03 7.758 -0.646 1 87.81 341 ILE B C 1
ATOM 5907 O O . ILE B 1 341 ? -0.043 8.406 -0.996 1 87.81 341 ILE B O 1
ATOM 5911 N N . PHE B 1 342 ? -1.065 6.48 -0.359 1 93.19 342 PHE B N 1
ATOM 5912 C CA . PHE B 1 342 ? 0.169 5.738 -0.587 1 93.19 342 PHE B CA 1
ATOM 5913 C C . PHE B 1 342 ? 0.59 5.824 -2.049 1 93.19 342 PHE B C 1
ATOM 5915 O O . PHE B 1 342 ? 1.765 6.047 -2.35 1 93.19 342 PHE B O 1
ATOM 5922 N N . PHE B 1 343 ? -0.337 5.645 -3.002 1 94.31 343 PHE B N 1
ATOM 5923 C CA . PHE B 1 343 ? -0.055 5.75 -4.43 1 94.31 343 PHE B CA 1
ATOM 5924 C C . PHE B 1 343 ? 0.458 7.141 -4.781 1 94.31 343 PHE B C 1
ATOM 5926 O O . PHE B 1 343 ? 1.389 7.281 -5.574 1 94.31 343 PHE B O 1
ATOM 5933 N N . LEU B 1 344 ? -0.169 8.102 -4.184 1 90 344 LEU B N 1
ATOM 5934 C CA . LEU B 1 344 ? 0.232 9.477 -4.441 1 90 344 LEU B CA 1
ATOM 5935 C C . LEU B 1 344 ? 1.692 9.703 -4.062 1 90 344 LEU B C 1
ATOM 5937 O O . LEU B 1 344 ? 2.471 10.234 -4.855 1 90 344 LEU B O 1
ATOM 5941 N N . PHE B 1 345 ? 2.041 9.266 -2.863 1 89.75 345 PHE B N 1
ATOM 5942 C CA . PHE B 1 345 ? 3.395 9.469 -2.361 1 89.75 345 PHE B CA 1
ATOM 5943 C C . PHE B 1 345 ? 4.398 8.648 -3.156 1 89.75 345 PHE B C 1
ATOM 5945 O O . PHE B 1 345 ? 5.5 9.117 -3.453 1 89.75 345 PHE B O 1
ATOM 5952 N N . TRP B 1 346 ? 4.004 7.457 -3.496 1 94.25 346 TRP B N 1
ATOM 5953 C CA . TRP B 1 346 ? 4.824 6.594 -4.34 1 94.25 346 TRP B CA 1
ATOM 5954 C C . TRP B 1 346 ? 5.07 7.234 -5.703 1 94.25 346 TRP B C 1
ATOM 5956 O O . TRP B 1 346 ? 6.195 7.234 -6.203 1 94.25 346 TRP B O 1
ATOM 5966 N N . LEU B 1 347 ? 4.148 7.906 -6.285 1 94.38 347 LEU B N 1
ATOM 5967 C CA . LEU B 1 347 ? 4.223 8.469 -7.629 1 94.38 347 LEU B CA 1
ATOM 5968 C C . LEU B 1 347 ? 4.906 9.836 -7.609 1 94.38 347 LEU B C 1
ATOM 5970 O O . LEU B 1 347 ? 5.355 10.32 -8.648 1 94.38 347 LEU B O 1
ATOM 5974 N N . PHE B 1 348 ? 5.039 10.422 -6.469 1 89.25 348 PHE B N 1
ATOM 5975 C CA . PHE B 1 348 ? 5.672 11.734 -6.395 1 89.25 348 PHE B CA 1
ATOM 5976 C C . PHE B 1 348 ? 7.176 11.625 -6.629 1 89.25 348 PHE B C 1
ATOM 5978 O O . PHE B 1 348 ? 7.785 12.531 -7.199 1 89.25 348 PHE B O 1
ATOM 5985 N N . ASN B 1 349 ? 7.719 10.523 -6.207 1 91.69 349 ASN B N 1
ATOM 5986 C CA . ASN B 1 349 ? 9.164 10.383 -6.328 1 91.69 349 ASN B CA 1
ATOM 5987 C C . ASN B 1 349 ? 9.609 10.391 -7.789 1 91.69 349 ASN B C 1
ATOM 5989 O O . ASN B 1 349 ? 10.602 11.031 -8.141 1 91.69 349 ASN B O 1
ATOM 5993 N N . PRO B 1 350 ? 8.93 9.719 -8.672 1 94.81 350 PRO B N 1
ATOM 5994 C CA . PRO B 1 350 ? 9.312 9.781 -10.086 1 94.81 350 PRO B CA 1
ATOM 5995 C C . PRO B 1 350 ? 9.281 11.203 -10.641 1 94.81 350 PRO B C 1
ATOM 5997 O O . PRO B 1 350 ? 10.086 11.555 -11.508 1 94.81 350 PRO B O 1
ATOM 6000 N N . VAL B 1 351 ? 8.383 11.992 -10.242 1 90.88 351 VAL B N 1
ATOM 6001 C CA . VAL B 1 351 ? 8.32 13.375 -10.703 1 90.88 351 VAL B CA 1
ATOM 6002 C C . VAL B 1 351 ? 9.602 14.102 -10.312 1 90.88 351 VAL B C 1
ATOM 6004 O O . VAL B 1 351 ? 10.203 14.797 -11.141 1 90.88 351 VAL B O 1
ATOM 6007 N N . LEU B 1 352 ? 10.016 13.891 -9.141 1 86.81 352 LEU B N 1
ATOM 6008 C CA . LEU B 1 352 ? 11.203 14.57 -8.633 1 86.81 352 LEU B CA 1
ATOM 6009 C C . LEU B 1 352 ? 12.453 14.109 -9.383 1 86.81 352 LEU B C 1
ATOM 6011 O O . LEU B 1 352 ? 13.305 14.922 -9.75 1 86.81 352 LEU B O 1
ATOM 6015 N N . VAL B 1 353 ? 12.508 12.828 -9.586 1 90.75 353 VAL B N 1
ATOM 6016 C CA . VAL B 1 353 ? 13.672 12.266 -10.258 1 90.75 353 VAL B CA 1
ATOM 6017 C C . VAL B 1 353 ? 13.719 12.766 -11.703 1 90.75 353 VAL B C 1
ATOM 6019 O O . VAL B 1 353 ? 14.789 13.148 -12.195 1 90.75 353 VAL B O 1
ATOM 6022 N N . LEU B 1 354 ? 12.617 12.812 -12.359 1 92.62 354 LEU B N 1
ATOM 6023 C CA . LEU B 1 354 ? 12.57 13.242 -13.75 1 92.62 354 LEU B CA 1
ATOM 6024 C C . LEU B 1 354 ? 12.883 14.727 -13.883 1 92.62 354 LEU B C 1
ATOM 6026 O O . LEU B 1 354 ? 13.625 15.133 -14.781 1 92.62 354 LEU B O 1
ATOM 6030 N N . VAL B 1 355 ? 12.359 15.469 -13.023 1 87.5 355 VAL B N 1
ATOM 6031 C CA . VAL B 1 355 ? 12.609 16.906 -13.055 1 87.5 355 VAL B CA 1
ATOM 6032 C C . VAL B 1 355 ? 14.078 17.188 -12.758 1 87.5 355 VAL B C 1
ATOM 6034 O O . VAL B 1 355 ? 14.672 18.109 -13.312 1 87.5 355 VAL B O 1
ATOM 6037 N N . ASP B 1 356 ? 14.633 16.406 -11.875 1 85.94 356 ASP B N 1
ATOM 6038 C CA . ASP B 1 356 ? 16.062 16.531 -11.57 1 85.94 356 ASP B CA 1
ATOM 6039 C C . ASP B 1 356 ? 16.906 16.203 -12.797 1 85.94 356 ASP B C 1
ATOM 6041 O O . ASP B 1 356 ? 17.906 16.859 -13.062 1 85.94 356 ASP B O 1
ATOM 6045 N N . GLN B 1 357 ? 16.469 15.242 -13.516 1 88.56 357 GLN B N 1
ATOM 6046 C CA . GLN B 1 357 ? 17.188 14.836 -14.719 1 88.56 357 GLN B CA 1
ATOM 6047 C C . GLN B 1 357 ? 17.141 15.93 -15.781 1 88.56 357 GLN B C 1
ATOM 6049 O O . GLN B 1 357 ? 18.047 16.031 -16.609 1 88.56 357 GLN B O 1
ATOM 6054 N N . LEU B 1 358 ? 16.141 16.75 -15.711 1 88.81 358 LEU B N 1
ATOM 6055 C CA . LEU B 1 358 ? 16 17.844 -16.656 1 88.81 358 LEU B CA 1
ATOM 6056 C C . LEU B 1 358 ? 16.812 19.062 -16.219 1 88.81 358 LEU B C 1
ATOM 6058 O O . LEU B 1 358 ? 16.797 20.094 -16.875 1 88.81 358 LEU B O 1
ATOM 6062 N N . ASN B 1 359 ? 17.5 18.906 -15.047 1 83.25 359 ASN B N 1
ATOM 6063 C CA . ASN B 1 359 ? 18.344 19.953 -14.484 1 83.25 359 ASN B CA 1
ATOM 6064 C C . ASN B 1 359 ? 17.547 21.25 -14.266 1 83.25 359 ASN B C 1
ATOM 6066 O O . ASN B 1 359 ? 18.062 22.344 -14.484 1 83.25 359 ASN B O 1
ATOM 6070 N N . ALA B 1 360 ? 16.344 21.047 -13.977 1 80.44 360 ALA B N 1
ATOM 6071 C CA . ALA B 1 360 ? 15.445 22.188 -13.805 1 80.44 360 ALA B CA 1
ATOM 6072 C C . ALA B 1 360 ? 15.852 23.031 -12.594 1 80.44 360 ALA B C 1
ATOM 6074 O O . ALA B 1 360 ? 15.828 24.25 -12.641 1 80.44 360 ALA B O 1
ATOM 6075 N N . TYR B 1 361 ? 16.25 22.438 -11.555 1 74.75 361 TYR B N 1
ATOM 6076 C CA . TYR B 1 361 ? 16.594 23.125 -10.32 1 74.75 361 TYR B CA 1
ATOM 6077 C C . TYR B 1 361 ? 17.875 23.938 -10.5 1 74.75 361 TYR B C 1
ATOM 6079 O O . TYR B 1 361 ? 18 25.047 -9.969 1 74.75 361 TYR B O 1
ATOM 6087 N N . HIS B 1 362 ? 18.75 23.375 -11.25 1 77.38 362 HIS B N 1
ATOM 6088 C CA . HIS B 1 362 ? 19.969 24.094 -11.547 1 77.38 362 HIS B CA 1
ATOM 6089 C C . HIS B 1 362 ? 19.688 25.344 -12.391 1 77.38 362 HIS B C 1
ATOM 6091 O O . HIS B 1 362 ? 20.328 26.375 -12.195 1 77.38 362 HIS B O 1
ATOM 6097 N N . ALA B 1 363 ? 18.797 25.156 -13.258 1 80.25 363 ALA B N 1
ATOM 6098 C CA . ALA B 1 363 ? 18.422 26.297 -14.102 1 80.25 363 ALA B CA 1
ATOM 6099 C C . ALA B 1 363 ? 17.812 27.422 -13.273 1 80.25 363 ALA B C 1
ATOM 6101 O O . ALA B 1 363 ? 18.109 28.594 -13.508 1 80.25 363 ALA B O 1
ATOM 6102 N N . VAL B 1 364 ? 17.047 27.078 -12.359 1 77.75 364 VAL B N 1
ATOM 6103 C CA . VAL B 1 364 ? 16.438 28.062 -11.484 1 77.75 364 VAL B CA 1
ATOM 6104 C C . VAL B 1 364 ? 17.516 28.75 -10.656 1 77.75 364 VAL B C 1
ATOM 6106 O O . VAL B 1 364 ? 17.484 29.969 -10.477 1 77.75 364 VAL B O 1
ATOM 6109 N N . LEU B 1 365 ? 18.438 28.016 -10.195 1 75.19 365 LEU B N 1
ATOM 6110 C CA . LEU B 1 365 ? 19.516 28.547 -9.375 1 75.19 365 LEU B CA 1
ATOM 6111 C C . LEU B 1 365 ? 20.375 29.516 -10.172 1 75.19 365 LEU B C 1
ATOM 6113 O O . LEU B 1 365 ? 20.766 30.562 -9.672 1 75.19 365 LEU B O 1
ATOM 6117 N N . GLU B 1 366 ? 20.641 29.109 -11.352 1 77.94 366 GLU B N 1
ATOM 6118 C CA . GLU B 1 366 ? 21.484 29.953 -12.203 1 77.94 366 GLU B CA 1
ATOM 6119 C C . GLU B 1 366 ? 20.781 31.266 -12.531 1 77.94 366 GLU B C 1
ATOM 6121 O O . GLU B 1 366 ? 21.422 32.312 -12.617 1 77.94 366 GLU B O 1
ATOM 6126 N N . LEU B 1 367 ? 19.516 31.156 -12.688 1 77.44 367 LEU B N 1
ATOM 6127 C CA . LEU B 1 367 ? 18.75 32.344 -13 1 77.44 367 LEU B CA 1
ATOM 6128 C C . LEU B 1 367 ? 18.609 33.25 -11.781 1 77.44 367 LEU B C 1
ATOM 6130 O O . LEU B 1 367 ? 18.562 34.469 -11.906 1 77.44 367 LEU B O 1
ATOM 6134 N N . ALA B 1 368 ? 18.531 32.625 -10.633 1 74.69 368 ALA B N 1
ATOM 6135 C CA . ALA B 1 368 ? 18.281 33.375 -9.398 1 74.69 368 ALA B CA 1
ATOM 6136 C C . ALA B 1 368 ? 19.578 33.938 -8.836 1 74.69 368 ALA B C 1
ATOM 6138 O O . ALA B 1 368 ? 19.547 34.969 -8.148 1 74.69 368 ALA B O 1
ATOM 6139 N N . LYS B 1 369 ? 20.672 33.375 -9.172 1 75.25 369 LYS B N 1
ATOM 6140 C CA . LYS B 1 369 ? 21.953 33.688 -8.562 1 75.25 369 LYS B CA 1
ATOM 6141 C C . LYS B 1 369 ? 22.266 35.188 -8.688 1 75.25 369 LYS B C 1
ATOM 6143 O O . LYS B 1 369 ? 22.609 35.844 -7.695 1 75.25 369 LYS B O 1
ATOM 6148 N N . PRO B 1 370 ? 22.047 35.656 -9.898 1 76 370 PRO B N 1
ATOM 6149 C CA . PRO B 1 370 ? 22.391 37.094 -10.008 1 76 370 PRO B CA 1
ATOM 6150 C C . PRO B 1 370 ? 21.469 37.969 -9.203 1 76 370 PRO B C 1
ATOM 6152 O O . PRO B 1 370 ? 21.875 39.062 -8.773 1 76 370 PRO B O 1
ATOM 6155 N N . HIS B 1 371 ? 20.281 37.5 -8.977 1 73.88 371 HIS B N 1
ATOM 6156 C CA . HIS B 1 371 ? 19.297 38.312 -8.273 1 73.88 371 HIS B CA 1
ATOM 6157 C C . HIS B 1 371 ? 19.375 38.094 -6.77 1 73.88 371 HIS B C 1
ATOM 6159 O O . HIS B 1 371 ? 18.75 38.812 -5.996 1 73.88 371 HIS B O 1
ATOM 6165 N N . LEU B 1 372 ? 19.969 37.094 -6.488 1 73.75 372 LEU B N 1
ATOM 6166 C CA . LEU B 1 372 ? 20.125 36.781 -5.074 1 73.75 372 LEU B CA 1
ATOM 6167 C C . LEU B 1 372 ? 21.328 37.5 -4.48 1 73.75 372 LEU B C 1
ATOM 6169 O O . LEU B 1 372 ? 21.469 37.594 -3.258 1 73.75 372 LEU B O 1
ATOM 6173 N N . ALA B 1 373 ? 22.078 38.062 -5.523 1 74.62 373 ALA B N 1
ATOM 6174 C CA . ALA B 1 373 ? 23.219 38.844 -5.039 1 74.62 373 ALA B CA 1
ATOM 6175 C C . ALA B 1 373 ? 22.766 40.062 -4.238 1 74.62 373 ALA B C 1
ATOM 6177 O O . ALA B 1 373 ? 21.938 40.844 -4.711 1 74.62 373 ALA B O 1
ATOM 6178 N N . GLY B 1 374 ? 22.969 40.125 -2.928 1 77.5 374 GLY B N 1
ATOM 6179 C CA . GLY B 1 374 ? 22.641 41.25 -2.061 1 77.5 374 GLY B CA 1
ATOM 6180 C C . GLY B 1 374 ? 21.484 40.969 -1.122 1 77.5 374 GLY B C 1
ATOM 6181 O O . GLY B 1 374 ? 21.172 41.75 -0.24 1 77.5 374 GLY B O 1
ATOM 6182 N N . ILE B 1 375 ? 20.766 39.969 -1.443 1 86.19 375 ILE B N 1
ATOM 6183 C CA . ILE B 1 375 ? 19.641 39.625 -0.575 1 86.19 375 ILE B CA 1
ATOM 6184 C C . ILE B 1 375 ? 20.141 38.812 0.622 1 86.19 375 ILE B C 1
ATOM 6186 O O . ILE B 1 375 ? 20.906 37.844 0.459 1 86.19 375 ILE B O 1
ATOM 6190 N N . SER B 1 376 ? 19.812 39.375 1.771 1 90.06 376 SER B N 1
ATOM 6191 C CA . SER B 1 376 ? 20.219 38.656 2.975 1 90.06 376 SER B CA 1
ATOM 6192 C C . SER B 1 376 ? 19.562 37.281 3.061 1 90.06 376 SER B C 1
ATOM 6194 O O . SER B 1 376 ? 18.516 37.062 2.451 1 90.06 376 SER B O 1
ATOM 6196 N N . GLY B 1 377 ? 20.172 36.375 3.744 1 93 377 GLY B N 1
ATOM 6197 C CA . GLY B 1 377 ? 19.609 35.062 3.945 1 93 377 GLY B CA 1
ATOM 6198 C C . GLY B 1 377 ? 18.203 35.094 4.539 1 93 377 GLY B C 1
ATOM 6199 O O . GLY B 1 377 ? 17.344 34.312 4.137 1 93 377 GLY B O 1
ATOM 6200 N N . ALA B 1 378 ? 18.047 35.938 5.469 1 95.44 378 ALA B N 1
ATOM 6201 C CA . ALA B 1 378 ? 16.734 36.062 6.113 1 95.44 378 ALA B CA 1
ATOM 6202 C C . ALA B 1 378 ? 15.672 36.5 5.113 1 95.44 378 ALA B C 1
ATOM 6204 O O . ALA B 1 378 ? 14.562 35.969 5.113 1 95.44 378 ALA B O 1
ATOM 6205 N N . MET B 1 379 ? 16.016 37.469 4.344 1 94.06 379 MET B N 1
ATOM 6206 C CA . MET B 1 379 ? 15.07 37.969 3.352 1 94.06 379 MET B CA 1
ATOM 6207 C C . MET B 1 379 ? 14.766 36.906 2.309 1 94.06 379 MET B C 1
ATOM 6209 O O . MET B 1 379 ? 13.641 36.812 1.809 1 94.06 379 MET B O 1
ATOM 6213 N N . LEU B 1 380 ? 15.781 36.125 1.974 1 93.19 380 LEU B N 1
ATOM 6214 C CA . LEU B 1 380 ? 15.562 35.031 1.04 1 93.19 380 LEU B CA 1
ATOM 6215 C C . LEU B 1 380 ? 14.555 34.031 1.607 1 93.19 380 LEU B C 1
ATOM 6217 O O . LEU B 1 380 ? 13.695 33.531 0.881 1 93.19 380 LEU B O 1
ATOM 6221 N N . CYS B 1 381 ? 14.695 33.719 2.852 1 95.88 381 CYS B N 1
ATOM 6222 C CA . CYS B 1 381 ? 13.734 32.844 3.512 1 95.88 381 CYS B CA 1
ATOM 6223 C C . CYS B 1 381 ? 12.32 33.406 3.408 1 95.88 381 CYS B C 1
ATOM 6225 O O . CYS B 1 381 ? 11.375 32.656 3.127 1 95.88 381 CYS B O 1
ATOM 6227 N N . VAL B 1 382 ? 12.195 34.688 3.592 1 95.12 382 VAL B N 1
ATOM 6228 C CA . VAL B 1 382 ? 10.891 35.344 3.535 1 95.12 382 VAL B CA 1
ATOM 6229 C C . VAL B 1 382 ? 10.312 35.219 2.127 1 95.12 382 VAL B C 1
ATOM 6231 O O . VAL B 1 382 ? 9.133 34.906 1.956 1 95.12 382 VAL B O 1
ATOM 6234 N N . ILE B 1 383 ? 11.109 35.406 1.182 1 90.69 383 ILE B N 1
ATOM 6235 C CA . ILE B 1 383 ? 10.664 35.375 -0.209 1 90.69 383 ILE B CA 1
ATOM 6236 C C . ILE B 1 383 ? 10.203 33.969 -0.569 1 90.69 383 ILE B C 1
ATOM 6238 O O . ILE B 1 383 ? 9.156 33.781 -1.188 1 90.69 383 ILE B O 1
ATOM 6242 N N . VAL B 1 384 ? 11.023 32.969 -0.195 1 90.56 384 VAL B N 1
ATOM 6243 C CA . VAL B 1 384 ? 10.688 31.578 -0.501 1 90.56 384 VAL B CA 1
ATOM 6244 C C . VAL B 1 384 ? 9.383 31.203 0.193 1 90.56 384 VAL B C 1
ATOM 6246 O O . VAL B 1 384 ? 8.531 30.547 -0.399 1 90.56 384 VAL B O 1
ATOM 6249 N N . LEU B 1 385 ? 9.203 31.609 1.398 1 93.62 385 LEU B N 1
ATOM 6250 C CA . LEU B 1 385 ? 7.988 31.328 2.158 1 93.62 385 LEU B CA 1
ATOM 6251 C C . LEU B 1 385 ? 6.762 31.906 1.463 1 93.62 385 LEU B C 1
ATOM 6253 O O . LEU B 1 385 ? 5.781 31.203 1.229 1 93.62 385 LEU B O 1
ATOM 6257 N N . TRP B 1 386 ? 6.828 33.188 1.139 1 89.19 386 TRP B N 1
ATOM 6258 C CA . TRP B 1 386 ? 5.691 33.875 0.536 1 89.19 386 TRP B CA 1
ATOM 6259 C C . TRP B 1 386 ? 5.367 33.281 -0.837 1 89.19 386 TRP B C 1
ATOM 6261 O O . TRP B 1 386 ? 4.195 33.125 -1.193 1 89.19 386 TRP B O 1
ATOM 6271 N N . PHE B 1 387 ? 6.398 32.969 -1.495 1 83.44 387 PHE B N 1
ATOM 6272 C CA . PHE B 1 387 ? 6.219 32.375 -2.811 1 83.44 387 PHE B CA 1
ATOM 6273 C C . PHE B 1 387 ? 5.484 31.031 -2.701 1 83.44 387 PHE B C 1
ATOM 6275 O O . PHE B 1 387 ? 4.555 30.766 -3.467 1 83.44 387 PHE B O 1
ATOM 6282 N N . ASN B 1 388 ? 5.84 30.234 -1.78 1 85.19 388 ASN B N 1
ATOM 6283 C CA . ASN B 1 388 ? 5.273 28.891 -1.651 1 85.19 388 ASN B CA 1
ATOM 6284 C C . ASN B 1 388 ? 3.861 28.938 -1.079 1 85.19 388 ASN B C 1
ATOM 6286 O O . ASN B 1 388 ? 3.016 28.109 -1.444 1 85.19 388 ASN B O 1
ATOM 6290 N N . VAL B 1 389 ? 3.568 29.812 -0.202 1 84.25 389 VAL B N 1
ATOM 6291 C CA . VAL B 1 389 ? 2.258 29.875 0.438 1 84.25 389 VAL B CA 1
ATOM 6292 C C . VAL B 1 389 ? 1.216 30.359 -0.57 1 84.25 389 VAL B C 1
ATOM 6294 O O . VAL B 1 389 ? 0.084 29.875 -0.584 1 84.25 389 VAL B O 1
ATOM 6297 N N . ILE B 1 390 ? 1.648 31.188 -1.409 1 72.81 390 ILE B N 1
ATOM 6298 C CA . ILE B 1 390 ? 0.718 31.75 -2.379 1 72.81 390 ILE B CA 1
ATOM 6299 C C . ILE B 1 390 ? 0.623 30.844 -3.6 1 72.81 390 ILE B C 1
ATOM 6301 O O . ILE B 1 390 ? -0.455 30.672 -4.176 1 72.81 390 ILE B O 1
ATOM 6305 N N . GLY B 1 391 ? 1.762 30.188 -3.932 1 63.69 391 GLY B N 1
ATOM 6306 C CA . GLY B 1 391 ? 1.843 29.5 -5.207 1 63.69 391 GLY B CA 1
ATOM 6307 C C . GLY B 1 391 ? 1.556 28.016 -5.09 1 63.69 391 GLY B C 1
ATOM 6308 O O . GLY B 1 391 ? 1.358 27.328 -6.102 1 63.69 391 GLY B O 1
ATOM 6309 N N . HIS B 1 392 ? 1.567 27.453 -3.936 1 65.44 392 HIS B N 1
ATOM 6310 C CA . HIS B 1 392 ? 1.502 26 -3.861 1 65.44 392 HIS B CA 1
ATOM 6311 C C . HIS B 1 392 ? 0.094 25.531 -3.516 1 65.44 392 HIS B C 1
ATOM 6313 O O . HIS B 1 392 ? -0.76 26.328 -3.139 1 65.44 392 HIS B O 1
ATOM 6319 N N . ILE B 1 393 ? -0.044 24.156 -3.846 1 58.56 393 ILE B N 1
ATOM 6320 C CA . ILE B 1 393 ? -1.346 23.516 -3.762 1 58.56 393 ILE B CA 1
ATOM 6321 C C . ILE B 1 393 ? -1.504 22.844 -2.393 1 58.56 393 ILE B C 1
ATOM 6323 O O . ILE B 1 393 ? -0.735 21.953 -2.037 1 58.56 393 ILE B O 1
ATOM 6327 N N . PRO B 1 394 ? -2.545 23.266 -1.764 1 59.44 394 PRO B N 1
ATOM 6328 C CA . PRO B 1 394 ? -2.799 22.641 -0.466 1 59.44 394 PRO B CA 1
ATOM 6329 C C . PRO B 1 394 ? -3.178 21.172 -0.589 1 59.44 394 PRO B C 1
ATOM 6331 O O . PRO B 1 394 ? -3.787 20.766 -1.583 1 59.44 394 PRO B O 1
ATOM 6334 N N . GLY B 1 395 ? -2.77 20.359 0.192 1 61.66 395 GLY B N 1
ATOM 6335 C CA . GLY B 1 395 ? -3.221 18.984 0.276 1 61.66 395 GLY B CA 1
ATOM 6336 C C . GLY B 1 395 ? -2.1 17.984 0.096 1 61.66 395 GLY B C 1
ATOM 6337 O O . GLY B 1 395 ? -2.312 16.766 0.234 1 61.66 395 GLY B O 1
ATOM 6338 N N . ALA B 1 396 ? -0.989 18.438 -0.203 1 72.88 396 ALA B N 1
ATOM 6339 C CA . ALA B 1 396 ? 0.162 17.562 -0.363 1 72.88 396 ALA B CA 1
ATOM 6340 C C . ALA B 1 396 ? 1.382 18.109 0.372 1 72.88 396 ALA B C 1
ATOM 6342 O O . ALA B 1 396 ? 2.443 18.297 -0.228 1 72.88 396 ALA B O 1
ATOM 6343 N N . ALA B 1 397 ? 1.15 18.219 1.64 1 82.31 397 ALA B N 1
ATOM 6344 C CA . ALA B 1 397 ? 2.162 18.891 2.441 1 82.31 397 ALA B CA 1
ATOM 6345 C C . ALA B 1 397 ? 3.521 18.219 2.307 1 82.31 397 ALA B C 1
ATOM 6347 O O . ALA B 1 397 ? 4.543 18.875 2.131 1 82.31 397 ALA B O 1
ATOM 6348 N N . VAL B 1 398 ? 3.504 16.984 2.312 1 84.38 398 VAL B N 1
ATOM 6349 C CA . VAL B 1 398 ? 4.754 16.219 2.285 1 84.38 398 VAL B CA 1
ATOM 6350 C C . VAL B 1 398 ? 5.445 16.422 0.938 1 84.38 398 VAL B C 1
ATOM 6352 O O . VAL B 1 398 ? 6.664 16.609 0.88 1 84.38 398 VAL B O 1
ATOM 6355 N N . ALA B 1 399 ? 4.664 16.375 -0.041 1 80.88 399 ALA B N 1
ATOM 6356 C CA . ALA B 1 399 ? 5.219 16.641 -1.367 1 80.88 399 ALA B CA 1
ATOM 6357 C C . ALA B 1 399 ? 5.773 18.047 -1.467 1 80.88 399 ALA B C 1
ATOM 6359 O O . ALA B 1 399 ? 6.855 18.266 -2.018 1 80.88 399 ALA B O 1
ATOM 6360 N N . GLN B 1 400 ? 5.09 18.922 -0.958 1 85.19 400 GLN B N 1
ATOM 6361 C CA . GLN B 1 400 ? 5.508 20.312 -0.984 1 85.19 400 GLN B CA 1
ATOM 6362 C C . GLN B 1 400 ? 6.809 20.516 -0.211 1 85.19 400 GLN B C 1
ATOM 6364 O O . GLN B 1 400 ? 7.691 21.25 -0.648 1 85.19 400 GLN B O 1
ATOM 6369 N N . MET B 1 401 ? 6.891 19.844 0.851 1 91.69 401 MET B N 1
ATOM 6370 C CA . MET B 1 401 ? 8.102 19.938 1.666 1 91.69 401 MET B CA 1
ATOM 6371 C C . MET B 1 401 ? 9.312 19.422 0.901 1 91.69 401 MET B C 1
ATOM 6373 O O . MET B 1 401 ? 10.375 20.047 0.918 1 91.69 401 MET B O 1
ATOM 6377 N N . THR B 1 402 ? 9.07 18.375 0.262 1 87.06 402 THR B N 1
ATOM 6378 C CA . THR B 1 402 ? 10.172 17.75 -0.462 1 87.06 402 THR B CA 1
ATOM 6379 C C . THR B 1 402 ? 10.594 18.609 -1.653 1 87.06 402 THR B C 1
ATOM 6381 O O . THR B 1 402 ? 11.781 18.781 -1.908 1 87.06 402 THR B O 1
ATOM 6384 N N . PHE B 1 403 ? 9.617 19.172 -2.289 1 83.81 403 PHE B N 1
ATOM 6385 C CA . PHE B 1 403 ? 9.914 20.062 -3.406 1 83.81 403 PHE B CA 1
ATOM 6386 C C . PHE B 1 403 ? 10.648 21.312 -2.928 1 83.81 403 PHE B C 1
ATOM 6388 O O . PHE B 1 403 ? 11.625 21.75 -3.547 1 83.81 403 PHE B O 1
ATOM 6395 N N . THR B 1 404 ? 10.164 21.875 -1.928 1 88.25 404 THR B N 1
ATOM 6396 C CA . THR B 1 404 ? 10.789 23.078 -1.382 1 88.25 404 THR B CA 1
ATOM 6397 C C . THR B 1 404 ? 12.234 22.797 -0.977 1 88.25 404 THR B C 1
ATOM 6399 O O . THR B 1 404 ? 13.125 23.594 -1.262 1 88.25 404 THR B O 1
ATOM 6402 N N . ALA B 1 405 ? 12.453 21.688 -0.37 1 90.62 405 ALA B N 1
ATOM 6403 C CA . ALA B 1 405 ? 13.797 21.312 0.056 1 90.62 405 ALA B CA 1
ATOM 6404 C C . ALA B 1 405 ? 14.711 21.094 -1.146 1 90.62 405 ALA B C 1
ATOM 6406 O O . ALA B 1 405 ? 15.883 21.484 -1.12 1 90.62 405 ALA B O 1
ATOM 6407 N N . LYS B 1 406 ? 14.18 20.594 -2.133 1 83.81 406 LYS B N 1
ATOM 6408 C CA . LYS B 1 406 ? 14.992 20.266 -3.297 1 83.81 406 LYS B CA 1
ATOM 6409 C C . LYS B 1 406 ? 15.281 21.484 -4.148 1 83.81 406 LYS B C 1
ATOM 6411 O O . LYS B 1 406 ? 16.375 21.641 -4.688 1 83.81 406 LYS B O 1
ATOM 6416 N N . ILE B 1 407 ? 14.281 22.312 -4.219 1 81.56 407 ILE B N 1
ATOM 6417 C CA . ILE B 1 407 ? 14.398 23.453 -5.113 1 81.56 407 ILE B CA 1
ATOM 6418 C C . ILE B 1 407 ? 15.117 24.594 -4.398 1 81.56 407 ILE B C 1
ATOM 6420 O O . ILE B 1 407 ? 16.047 25.188 -4.941 1 81.56 407 ILE B O 1
ATOM 6424 N N . PHE B 1 408 ? 14.766 24.844 -3.215 1 88 408 PHE B N 1
ATOM 6425 C CA . PHE B 1 408 ? 15.25 26.062 -2.561 1 88 408 PHE B CA 1
ATOM 6426 C C . PHE B 1 408 ? 16.328 25.734 -1.532 1 88 408 PHE B C 1
ATOM 6428 O O . PHE B 1 408 ? 17.047 26.609 -1.083 1 88 408 PHE B O 1
ATOM 6435 N N . GLY B 1 409 ? 16.406 24.438 -1.219 1 88.75 409 GLY B N 1
ATOM 6436 C CA . GLY B 1 409 ? 17.406 24.047 -0.24 1 88.75 409 GLY B CA 1
ATOM 6437 C C . GLY B 1 409 ? 18.812 24.516 -0.588 1 88.75 409 GLY B C 1
ATOM 6438 O O . GLY B 1 409 ? 19.438 25.219 0.2 1 88.75 409 GLY B O 1
ATOM 6439 N N . PRO B 1 410 ? 19.25 24.188 -1.746 1 85.19 410 PRO B N 1
ATOM 6440 C CA . PRO B 1 410 ? 20.594 24.609 -2.154 1 85.19 410 PRO B CA 1
ATOM 6441 C C . PRO B 1 410 ? 20.734 26.125 -2.232 1 85.19 410 PRO B C 1
ATOM 6443 O O . PRO B 1 410 ? 21.797 26.672 -1.91 1 85.19 410 PRO B O 1
ATOM 6446 N N . LEU B 1 411 ? 19.672 26.734 -2.627 1 86 411 LEU B N 1
ATOM 6447 C CA . LEU B 1 411 ? 19.672 28.188 -2.691 1 86 411 LEU B CA 1
ATOM 6448 C C . LEU B 1 411 ? 19.812 28.797 -1.297 1 86 411 LEU B C 1
ATOM 6450 O O . LEU B 1 411 ? 20.562 29.75 -1.101 1 86 411 LEU B O 1
ATOM 6454 N N . LEU B 1 412 ? 19.125 28.234 -0.423 1 91.75 412 LEU B N 1
ATOM 6455 C CA . LEU B 1 412 ? 19.188 28.703 0.958 1 91.75 412 LEU B CA 1
ATOM 6456 C C . LEU B 1 412 ? 20.562 28.422 1.564 1 91.75 412 LEU B C 1
ATOM 6458 O O . LEU B 1 412 ? 21.125 29.281 2.254 1 91.75 412 LEU B O 1
ATOM 6462 N N . ALA B 1 413 ? 21.062 27.344 1.258 1 89.06 413 ALA B N 1
ATOM 6463 C CA . ALA B 1 413 ? 22.375 26.984 1.764 1 89.06 413 ALA B CA 1
ATOM 6464 C C . ALA B 1 413 ? 23.453 27.922 1.207 1 89.06 413 ALA B C 1
ATOM 6466 O O . ALA B 1 413 ? 24.375 28.312 1.927 1 89.06 413 ALA B O 1
ATOM 6467 N N . ALA B 1 414 ? 23.312 28.156 -0.016 1 84.5 414 ALA B N 1
ATOM 6468 C CA . ALA B 1 414 ? 24.266 29.047 -0.667 1 84.5 414 ALA B CA 1
ATOM 6469 C C . ALA B 1 414 ? 24.219 30.453 -0.054 1 84.5 414 ALA B C 1
ATOM 6471 O O . ALA B 1 414 ? 25.234 31.156 -0.019 1 84.5 414 ALA B O 1
ATOM 6472 N N . ALA B 1 415 ? 23.125 30.812 0.471 1 88.38 415 ALA B N 1
ATOM 6473 C CA . ALA B 1 415 ? 22.953 32.125 1.092 1 88.38 415 ALA B CA 1
ATOM 6474 C C . ALA B 1 415 ? 23.344 32.094 2.57 1 88.38 415 ALA B C 1
ATOM 6476 O O . ALA B 1 415 ? 23.141 33.062 3.295 1 88.38 415 ALA B O 1
ATOM 6477 N N . GLY B 1 416 ? 23.766 30.891 3.008 1 88.69 416 GLY B N 1
ATOM 6478 C CA . GLY B 1 416 ? 24.234 30.766 4.379 1 88.69 416 GLY B CA 1
ATOM 6479 C C . GLY B 1 416 ? 23.109 30.469 5.363 1 88.69 416 GLY B C 1
ATOM 6480 O O . GLY B 1 416 ? 23.281 30.641 6.57 1 88.69 416 GLY B O 1
ATOM 6481 N N . VAL B 1 417 ? 22.031 30.078 4.895 1 94.5 417 VAL B N 1
ATOM 6482 C CA . VAL B 1 417 ? 20.906 29.766 5.762 1 94.5 417 VAL B CA 1
ATOM 6483 C C . VAL B 1 417 ? 21.094 28.391 6.387 1 94.5 417 VAL B C 1
ATOM 6485 O O . VAL B 1 417 ? 21.297 27.406 5.676 1 94.5 417 VAL B O 1
ATOM 6488 N N . GLY B 1 418 ? 21.094 28.344 7.691 1 94.38 418 GLY B N 1
ATOM 6489 C CA . GLY B 1 418 ? 21.297 27.094 8.406 1 94.38 418 GLY B CA 1
ATOM 6490 C C . GLY B 1 418 ? 20.062 26.219 8.43 1 94.38 418 GLY B C 1
ATOM 6491 O O . GLY B 1 418 ? 19 26.609 7.941 1 94.38 418 GLY B O 1
ATOM 6492 N N . PRO B 1 419 ? 20.188 25.031 9.023 1 95 419 PRO B N 1
ATOM 6493 C CA . PRO B 1 419 ? 19.094 24.062 9.047 1 95 419 PRO B CA 1
ATOM 6494 C C . PRO B 1 419 ? 17.875 24.562 9.812 1 95 419 PRO B C 1
ATOM 6496 O O . PRO B 1 419 ? 16.734 24.203 9.477 1 95 419 PRO B O 1
ATOM 6499 N N . ALA B 1 420 ? 18.094 25.344 10.812 1 96.25 420 ALA B N 1
ATOM 6500 C CA . ALA B 1 420 ? 16.984 25.844 11.617 1 96.25 420 ALA B CA 1
ATOM 6501 C C . ALA B 1 420 ? 16.047 26.703 10.781 1 96.25 420 ALA B C 1
ATOM 6503 O O . ALA B 1 420 ? 14.836 26.484 10.766 1 96.25 420 ALA B O 1
ATOM 6504 N N . ALA B 1 421 ? 16.609 27.656 10.094 1 96.88 421 ALA B N 1
ATOM 6505 C CA . ALA B 1 421 ? 15.805 28.531 9.25 1 96.88 421 ALA B CA 1
ATOM 6506 C C . ALA B 1 421 ? 15.211 27.781 8.07 1 96.88 421 ALA B C 1
ATOM 6508 O O . ALA B 1 421 ? 14.078 28.047 7.66 1 96.88 421 ALA B O 1
ATOM 6509 N N . THR B 1 422 ? 15.961 26.844 7.539 1 96.5 422 THR B N 1
ATOM 6510 C CA . THR B 1 422 ? 15.469 26.031 6.441 1 96.5 422 THR B CA 1
ATOM 6511 C C . THR B 1 422 ? 14.25 25.219 6.883 1 96.5 422 THR B C 1
ATOM 6513 O O . THR B 1 422 ? 13.289 25.062 6.125 1 96.5 422 THR B O 1
ATOM 6516 N N . THR B 1 423 ? 14.32 24.703 8.047 1 96.94 423 THR B N 1
ATOM 6517 C CA . THR B 1 423 ? 13.211 23.953 8.617 1 96.94 423 THR B CA 1
ATOM 6518 C C . THR B 1 423 ? 11.961 24.812 8.711 1 96.94 423 THR B C 1
ATOM 6520 O O . THR B 1 423 ? 10.867 24.391 8.352 1 96.94 423 THR B O 1
ATOM 6523 N N . ALA B 1 424 ? 12.133 26.016 9.164 1 97.19 424 ALA B N 1
ATOM 6524 C CA . ALA B 1 424 ? 11.023 26.953 9.297 1 97.19 424 ALA B CA 1
ATOM 6525 C C . ALA B 1 424 ? 10.438 27.312 7.93 1 97.19 424 ALA B C 1
ATOM 6527 O O . ALA B 1 424 ? 9.219 27.453 7.785 1 97.19 424 ALA B O 1
ATOM 6528 N N . VAL B 1 425 ? 11.289 27.422 6.961 1 96.12 425 VAL B N 1
ATOM 6529 C CA . VAL B 1 425 ? 10.844 27.719 5.605 1 96.12 425 VAL B CA 1
ATOM 6530 C C . VAL B 1 425 ? 10.016 26.562 5.062 1 96.12 425 VAL B C 1
ATOM 6532 O O . VAL B 1 425 ? 8.938 26.766 4.508 1 96.12 425 VAL B O 1
ATOM 6535 N N . ILE B 1 426 ? 10.523 25.359 5.238 1 95.25 426 ILE B N 1
ATOM 6536 C CA . ILE B 1 426 ? 9.875 24.172 4.703 1 95.25 426 ILE B CA 1
ATOM 6537 C C . ILE B 1 426 ? 8.523 23.969 5.391 1 95.25 426 ILE B C 1
ATOM 6539 O O . ILE B 1 426 ? 7.512 23.734 4.727 1 95.25 426 ILE B O 1
ATOM 6543 N N . LEU B 1 427 ? 8.508 24.094 6.684 1 95.5 427 LEU B N 1
ATOM 6544 C CA . LEU B 1 427 ? 7.27 23.922 7.438 1 95.5 427 LEU B CA 1
ATOM 6545 C C . LEU B 1 427 ? 6.254 25 7.082 1 95.5 427 LEU B C 1
ATOM 6547 O O . LEU B 1 427 ? 5.102 24.688 6.766 1 95.5 427 LEU B O 1
ATOM 6551 N N . GLY B 1 428 ? 6.684 26.25 7.137 1 94.19 428 GLY B N 1
ATOM 6552 C CA . GLY B 1 428 ? 5.789 27.344 6.828 1 94.19 428 GLY B CA 1
ATOM 6553 C C . GLY B 1 428 ? 5.223 27.281 5.422 1 94.19 428 GLY B C 1
ATOM 6554 O O . GLY B 1 428 ? 4.031 27.531 5.215 1 94.19 428 GLY B O 1
ATOM 6555 N N . SER B 1 429 ? 6.031 26.891 4.512 1 90.88 429 SER B N 1
ATOM 6556 C CA . SER B 1 429 ? 5.652 26.859 3.105 1 90.88 429 SER B CA 1
ATOM 6557 C C . SER B 1 429 ? 4.609 25.766 2.846 1 90.88 429 SER B C 1
ATOM 6559 O O . SER B 1 429 ? 3.818 25.875 1.906 1 90.88 429 SER B O 1
ATOM 6561 N N . SER B 1 430 ? 4.59 24.797 3.723 1 90.31 430 SER B N 1
ATOM 6562 C CA . SER B 1 430 ? 3.748 23.641 3.424 1 90.31 430 SER B CA 1
ATOM 6563 C C . SER B 1 430 ? 2.537 23.578 4.348 1 90.31 430 SER B C 1
ATOM 6565 O O . SER B 1 430 ? 1.565 22.875 4.066 1 90.31 430 SER B O 1
ATOM 6567 N N . GLN B 1 431 ? 2.559 24.328 5.379 1 90.75 431 GLN B N 1
ATOM 6568 C CA . GLN B 1 431 ? 1.497 24.141 6.367 1 90.75 431 GLN B CA 1
ATOM 6569 C C . GLN B 1 431 ? 0.612 25.391 6.453 1 90.75 431 GLN B C 1
ATOM 6571 O O . GLN B 1 431 ? -0.539 25.312 6.887 1 90.75 431 GLN B O 1
ATOM 6576 N N . ILE B 1 432 ? 1.094 26.516 5.996 1 90.44 432 ILE B N 1
ATOM 6577 C CA . ILE B 1 432 ? 0.304 27.734 6.066 1 90.44 432 ILE B CA 1
ATOM 6578 C C . ILE B 1 432 ? -0.765 27.719 4.977 1 90.44 432 ILE B C 1
ATOM 6580 O O . ILE B 1 432 ? -1.882 28.203 5.188 1 90.44 432 ILE B O 1
ATOM 6584 N N . ASP B 1 433 ? -0.475 27.156 3.922 1 84.38 433 ASP B N 1
ATOM 6585 C CA . ASP B 1 433 ? -1.387 27.156 2.783 1 84.38 433 ASP B CA 1
ATOM 6586 C C . ASP B 1 433 ? -2.594 26.266 3.047 1 84.38 433 ASP B C 1
ATOM 6588 O O . ASP B 1 433 ? -3.592 26.328 2.326 1 84.38 433 ASP B O 1
ATOM 6592 N N . TRP B 1 434 ? -2.557 25.531 4.094 1 84.44 434 TRP B N 1
ATOM 6593 C CA . TRP B 1 434 ? -3.686 24.734 4.559 1 84.44 434 TRP B CA 1
ATOM 6594 C C . TRP B 1 434 ? -4.898 25.625 4.844 1 84.44 434 TRP B C 1
ATOM 6596 O O . TRP B 1 434 ? -6.039 25.172 4.75 1 84.44 434 TRP B O 1
ATOM 6606 N N . PHE B 1 435 ? -4.668 26.781 5.125 1 88.25 435 PHE B N 1
ATOM 6607 C CA . PHE B 1 435 ? -5.707 27.672 5.621 1 88.25 435 PHE B CA 1
ATOM 6608 C C . PHE B 1 435 ? -6.211 28.594 4.516 1 88.25 435 PHE B C 1
ATOM 6610 O O . PHE B 1 435 ? -7.168 29.344 4.711 1 88.25 435 PHE B O 1
ATOM 6617 N N . GLY B 1 436 ? -5.73 28.531 3.467 1 78.75 436 GLY B N 1
ATOM 6618 C CA . GLY B 1 436 ? -6.094 29.375 2.348 1 78.75 436 GLY B CA 1
ATOM 6619 C C . GLY B 1 436 ? -4.906 29.797 1.505 1 78.75 436 GLY B C 1
ATOM 6620 O O . GLY B 1 436 ? -3.877 29.125 1.492 1 78.75 436 GLY B O 1
ATOM 6621 N N . PRO B 1 437 ? -5.102 30.797 0.752 1 78.06 437 PRO B N 1
ATOM 6622 C CA . PRO B 1 437 ? -6.16 31.812 0.733 1 78.06 437 PRO B CA 1
ATOM 6623 C C . PRO B 1 437 ? -7.438 31.328 0.06 1 78.06 437 PRO B C 1
ATOM 6625 O O . PRO B 1 437 ? -8.492 31.953 0.196 1 78.06 437 PRO B O 1
ATOM 6628 N N . PHE B 1 438 ? -7.391 30.266 -0.575 1 76.44 438 PHE B N 1
ATOM 6629 C CA . PHE B 1 438 ? -8.555 29.703 -1.258 1 76.44 438 PHE B CA 1
ATOM 6630 C C . PHE B 1 438 ? -9.094 28.484 -0.516 1 76.44 438 PHE B C 1
ATOM 6632 O O . PHE B 1 438 ? -8.398 27.922 0.33 1 76.44 438 PHE B O 1
ATOM 6639 N N . PRO B 1 439 ? -10.406 28.219 -0.823 1 78.5 439 PRO B N 1
ATOM 6640 C CA . PRO B 1 439 ? -10.969 27.031 -0.175 1 78.5 439 PRO B CA 1
ATOM 6641 C C . PRO B 1 439 ? -10.164 25.766 -0.467 1 78.5 439 PRO B C 1
ATOM 6643 O O . PRO B 1 439 ? -9.688 25.578 -1.589 1 78.5 439 PRO B O 1
ATOM 6646 N N . THR B 1 440 ? -9.906 25.016 0.507 1 79.31 440 THR B N 1
ATOM 6647 C CA . THR B 1 440 ? -9.148 23.781 0.38 1 79.31 440 THR B CA 1
ATOM 6648 C C . THR B 1 440 ? -10.023 22.578 0.736 1 79.31 440 THR B C 1
ATOM 6650 O O . THR B 1 440 ? -11.07 22.734 1.36 1 79.31 440 THR B O 1
ATOM 6653 N N . SER B 1 441 ? -9.633 21.438 0.274 1 75.5 441 SER B N 1
ATOM 6654 C CA . SER B 1 441 ? -10.344 20.203 0.604 1 75.5 441 SER B CA 1
ATOM 6655 C C . SER B 1 441 ? -10.359 19.969 2.109 1 75.5 441 SER B C 1
ATOM 6657 O O . SER B 1 441 ? -11.336 19.438 2.65 1 75.5 441 SER B O 1
ATOM 6659 N N . ASP B 1 442 ? -9.266 20.359 2.748 1 81.5 442 ASP B N 1
ATOM 6660 C CA . ASP B 1 442 ? -9.203 20.219 4.199 1 81.5 442 ASP B CA 1
ATOM 6661 C C . ASP B 1 442 ? -10.25 21.078 4.887 1 81.5 442 ASP B C 1
ATOM 6663 O O . ASP B 1 442 ? -10.828 20.672 5.898 1 81.5 442 ASP B O 1
ATOM 6667 N N . MET B 1 443 ? -10.492 22.203 4.301 1 85.19 443 MET B N 1
ATOM 6668 C CA . MET B 1 443 ? -11.516 23.094 4.844 1 85.19 443 MET B CA 1
ATOM 6669 C C . MET B 1 443 ? -12.898 22.453 4.746 1 85.19 443 MET B C 1
ATOM 6671 O O . MET B 1 443 ? -13.648 22.422 5.723 1 85.19 443 MET B O 1
ATOM 6675 N N . PHE B 1 444 ? -13.188 21.906 3.668 1 81.56 444 PHE B N 1
ATOM 6676 C CA . PHE B 1 444 ? -14.484 21.281 3.447 1 81.56 444 PHE B CA 1
ATOM 6677 C C . PHE B 1 444 ? -14.648 20.062 4.34 1 81.56 444 PHE B C 1
ATOM 6679 O O . PHE B 1 444 ? -15.75 19.781 4.82 1 81.56 444 PHE B O 1
ATOM 6686 N N . GLY B 1 445 ? -13.523 19.438 4.473 1 85.69 445 GLY B N 1
ATOM 6687 C CA . GLY B 1 445 ? -13.57 18.281 5.359 1 85.69 445 GLY B CA 1
ATOM 6688 C C . GLY B 1 445 ? -13.969 18.641 6.781 1 85.69 445 GLY B C 1
ATOM 6689 O O . GLY B 1 445 ? -14.82 17.984 7.375 1 85.69 445 GLY B O 1
ATOM 6690 N N . GLN B 1 446 ? -13.352 19.609 7.273 1 92.5 446 GLN B N 1
ATOM 6691 C CA . GLN B 1 446 ? -13.648 20.031 8.641 1 92.5 446 GLN B CA 1
ATOM 6692 C C . GLN B 1 446 ? -15.062 20.594 8.742 1 92.5 446 GLN B C 1
ATOM 6694 O O . GLN B 1 446 ? -15.742 20.391 9.75 1 92.5 446 GLN B O 1
ATOM 6699 N N . MET B 1 447 ? -15.523 21.297 7.734 1 90.69 447 MET B N 1
ATOM 6700 C CA . MET B 1 447 ? -16.891 21.812 7.688 1 90.69 447 MET B CA 1
ATOM 6701 C C . MET B 1 447 ? -17.906 20.672 7.723 1 90.69 447 MET B C 1
ATOM 6703 O O . MET B 1 447 ? -18.875 20.734 8.461 1 90.69 447 MET B O 1
ATOM 6707 N N . GLY B 1 448 ? -17.625 19.719 6.973 1 88.44 448 GLY B N 1
ATOM 6708 C CA . GLY B 1 448 ? -18.516 18.547 6.977 1 88.44 448 GLY B CA 1
ATOM 6709 C C . GLY B 1 448 ? -18.594 17.875 8.328 1 88.44 448 GLY B C 1
ATOM 6710 O O . GLY B 1 448 ? -19.688 17.5 8.773 1 88.44 448 GLY B O 1
ATOM 6711 N N . LEU B 1 449 ? -17.469 17.719 8.922 1 90.81 449 LEU B N 1
ATOM 6712 C CA . LEU B 1 449 ? -17.422 17.078 10.234 1 90.81 449 LEU B CA 1
ATOM 6713 C C . LEU B 1 449 ? -18.172 17.906 11.266 1 90.81 449 LEU B C 1
ATOM 6715 O O . LEU B 1 449 ? -18.844 17.344 12.148 1 90.81 449 LEU B O 1
ATOM 6719 N N . ALA B 1 450 ? -18.109 19.172 11.078 1 94.69 450 ALA B N 1
ATOM 6720 C CA . ALA B 1 450 ? -18.781 20.078 12.008 1 94.69 450 ALA B CA 1
ATOM 6721 C C . ALA B 1 450 ? -20.219 20.344 11.57 1 94.69 450 ALA B C 1
ATOM 6723 O O . ALA B 1 450 ? -20.953 21.078 12.242 1 94.69 450 ALA B O 1
ATOM 6724 N N . ARG B 1 451 ? -20.625 19.797 10.383 1 90.75 451 ARG B N 1
ATOM 6725 C CA . ARG B 1 451 ? -21.953 20 9.82 1 90.75 451 ARG B CA 1
ATOM 6726 C C . ARG B 1 451 ? -22.203 21.484 9.547 1 90.75 451 ARG B C 1
ATOM 6728 O O . ARG B 1 451 ? -23.266 22 9.891 1 90.75 451 ARG B O 1
ATOM 6735 N N . SER B 1 452 ? -21.156 22.125 9.117 1 91.75 452 SER B N 1
ATOM 6736 C CA . SER B 1 452 ? -21.266 23.531 8.742 1 91.75 452 SER B CA 1
ATOM 6737 C C . SER B 1 452 ? -21.234 23.703 7.227 1 91.75 452 SER B C 1
ATOM 6739 O O . SER B 1 452 ? -20.484 23.016 6.531 1 91.75 452 SER B O 1
ATOM 6741 N N . GLY B 1 453 ? -22.109 24.562 6.742 1 85 453 GLY B N 1
ATOM 6742 C CA . GLY B 1 453 ? -22.125 24.859 5.32 1 85 453 GLY B CA 1
ATOM 6743 C C . GLY B 1 453 ? -21.672 26.266 5 1 85 453 GLY B C 1
ATOM 6744 O O . GLY B 1 453 ? -21.828 26.734 3.871 1 85 453 GLY B O 1
ATOM 6745 N N . GLU B 1 454 ? -21.078 26.953 5.977 1 88 454 GLU B N 1
ATOM 6746 C CA . GLU B 1 454 ? -20.75 28.359 5.812 1 88 454 GLU B CA 1
ATOM 6747 C C . GLU B 1 454 ? -19.266 28.562 5.516 1 88 454 GLU B C 1
ATOM 6749 O O . GLU B 1 454 ? -18.469 28.844 6.422 1 88 454 GLU B O 1
ATOM 6754 N N . LEU B 1 455 ? -18.938 28.578 4.281 1 88 455 LEU B N 1
ATOM 6755 C CA . LEU B 1 455 ? -17.547 28.656 3.83 1 88 455 LEU B CA 1
ATOM 6756 C C . LEU B 1 455 ? -16.922 30 4.188 1 88 455 LEU B C 1
ATOM 6758 O O . LEU B 1 455 ? -15.727 30.078 4.473 1 88 455 LEU B O 1
ATOM 6762 N N . LYS B 1 456 ? -17.734 31.047 4.172 1 88.94 456 LYS B N 1
ATOM 6763 C CA . LYS B 1 456 ? -17.234 32.406 4.402 1 88.94 456 LYS B CA 1
ATOM 6764 C C . LYS B 1 456 ? -16.516 32.5 5.746 1 88.94 456 LYS B C 1
ATOM 6766 O O . LYS B 1 456 ? -15.469 33.125 5.855 1 88.94 456 LYS B O 1
ATOM 6771 N N . TYR B 1 457 ? -16.984 31.875 6.754 1 92.19 457 TYR B N 1
ATOM 6772 C CA . TYR B 1 457 ? -16.406 31.969 8.086 1 92.19 457 TYR B CA 1
ATOM 6773 C C . TYR B 1 457 ? -15.125 31.156 8.18 1 92.19 457 TYR B C 1
ATOM 6775 O O . TYR B 1 457 ? -14.211 31.5 8.93 1 92.19 457 TYR B O 1
ATOM 6783 N N . MET B 1 458 ? -15.055 30.062 7.418 1 92.12 458 MET B N 1
ATOM 6784 C CA . MET B 1 458 ? -13.828 29.281 7.363 1 92.12 458 MET B CA 1
ATOM 6785 C C . MET B 1 458 ? -12.703 30.078 6.703 1 92.12 458 MET B C 1
ATOM 6787 O O . MET B 1 458 ? -11.539 29.969 7.105 1 92.12 458 MET B O 1
ATOM 6791 N N . LEU B 1 459 ? -13.125 30.781 5.695 1 90.88 459 LEU B N 1
ATOM 6792 C CA . LEU B 1 459 ? -12.141 31.609 5.004 1 90.88 459 LEU B CA 1
ATOM 6793 C C . LEU B 1 459 ? -11.648 32.75 5.91 1 90.88 459 LEU B C 1
ATOM 6795 O O . LEU B 1 459 ? -10.461 33.062 5.926 1 90.88 459 LEU B O 1
ATOM 6799 N N . TYR B 1 460 ? -12.547 33.344 6.629 1 93 460 TYR B N 1
ATOM 6800 C CA . TYR B 1 460 ? -12.141 34.375 7.582 1 93 460 TYR B CA 1
ATOM 6801 C C . TYR B 1 460 ? -11.133 33.812 8.578 1 93 460 TYR B C 1
ATOM 6803 O O . TYR B 1 460 ? -10.109 34.469 8.859 1 93 460 TYR B O 1
ATOM 6811 N N . ASN B 1 461 ? -11.461 32.688 9.086 1 95.56 461 ASN B N 1
ATOM 6812 C CA . ASN B 1 461 ? -10.555 32.031 10.016 1 95.56 461 ASN B CA 1
ATOM 6813 C C . ASN B 1 461 ? -9.211 31.719 9.367 1 95.56 461 ASN B C 1
ATOM 6815 O O . ASN B 1 461 ? -8.156 32 9.953 1 95.56 461 ASN B O 1
ATOM 6819 N N . GLY B 1 462 ? -9.227 31.188 8.188 1 94.12 462 GLY B N 1
ATOM 6820 C CA . GLY B 1 462 ? -8.016 30.828 7.473 1 94.12 462 GLY B CA 1
ATOM 6821 C C . GLY B 1 462 ? -7.137 32.031 7.156 1 94.12 462 GLY B C 1
ATOM 6822 O O . GLY B 1 462 ? -5.918 31.969 7.332 1 94.12 462 GLY B O 1
ATOM 6823 N N . TRP B 1 463 ? -7.758 33.062 6.699 1 93.88 463 TRP B N 1
ATOM 6824 C CA . TRP B 1 463 ? -7 34.25 6.34 1 93.88 463 TRP B CA 1
ATOM 6825 C C . TRP B 1 463 ? -6.324 34.875 7.566 1 93.88 463 TRP B C 1
ATOM 6827 O O . TRP B 1 463 ? -5.195 35.344 7.484 1 93.88 463 TRP B O 1
ATOM 6837 N N . ALA B 1 464 ? -6.988 34.844 8.609 1 96.5 464 ALA B N 1
ATOM 6838 C CA . ALA B 1 464 ? -6.395 35.344 9.844 1 96.5 464 ALA B CA 1
ATOM 6839 C C . ALA B 1 464 ? -5.188 34.5 10.25 1 96.5 464 ALA B C 1
ATOM 6841 O O . ALA B 1 464 ? -4.148 35.031 10.633 1 96.5 464 ALA B O 1
ATOM 6842 N N . VAL B 1 465 ? -5.32 33.219 10.172 1 96.56 465 VAL B N 1
ATOM 6843 C CA . VAL B 1 465 ? -4.25 32.312 10.555 1 96.56 465 VAL B CA 1
ATOM 6844 C C . VAL B 1 465 ? -3.061 32.469 9.609 1 96.56 465 VAL B C 1
ATOM 6846 O O . VAL B 1 465 ? -1.907 32.469 10.047 1 96.56 465 VAL B O 1
ATOM 6849 N N . ILE B 1 466 ? -3.352 32.625 8.344 1 94.81 466 ILE B N 1
ATOM 6850 C CA . ILE B 1 466 ? -2.303 32.812 7.348 1 94.81 466 ILE B CA 1
ATOM 6851 C C . ILE B 1 466 ? -1.514 34.094 7.684 1 94.81 466 ILE B C 1
ATOM 6853 O O . ILE B 1 466 ? -0.281 34.062 7.707 1 94.81 466 ILE B O 1
ATOM 6857 N N . LEU B 1 467 ? -2.24 35.125 7.922 1 94.81 467 LEU B N 1
ATOM 6858 C CA . LEU B 1 467 ? -1.605 36.406 8.188 1 94.81 467 LEU B CA 1
ATOM 6859 C C . LEU B 1 467 ? -0.719 36.344 9.43 1 94.81 467 LEU B C 1
ATOM 6861 O O . LEU B 1 467 ? 0.417 36.812 9.414 1 94.81 467 LEU B O 1
ATOM 6865 N N . VAL B 1 468 ? -1.215 35.75 10.43 1 97.31 468 VAL B N 1
ATOM 6866 C CA . VAL B 1 468 ? -0.478 35.656 11.688 1 97.31 468 VAL B CA 1
ATOM 6867 C C . VAL B 1 468 ? 0.768 34.812 11.5 1 97.31 468 VAL B C 1
ATOM 6869 O O . VAL B 1 468 ? 1.847 35.156 11.992 1 97.31 468 VAL B O 1
ATOM 6872 N N . ASN B 1 469 ? 0.648 33.719 10.789 1 97.19 469 ASN B N 1
ATOM 6873 C CA . ASN B 1 469 ? 1.779 32.812 10.586 1 97.19 469 ASN B CA 1
ATOM 6874 C C . ASN B 1 469 ? 2.805 33.406 9.625 1 97.19 469 ASN B C 1
ATOM 6876 O O . ASN B 1 469 ? 4.008 33.219 9.789 1 97.19 469 ASN B O 1
ATOM 6880 N N . LEU B 1 470 ? 2.334 34.094 8.594 1 95.5 470 LEU B N 1
ATOM 6881 C CA . LEU B 1 470 ? 3.266 34.75 7.688 1 95.5 470 LEU B CA 1
ATOM 6882 C C . LEU B 1 470 ? 4.078 35.812 8.422 1 95.5 470 LEU B C 1
ATOM 6884 O O . LEU B 1 470 ? 5.285 35.938 8.203 1 95.5 470 LEU B O 1
ATOM 6888 N N . CYS B 1 471 ? 3.398 36.594 9.266 1 96.44 471 CYS B N 1
ATOM 6889 C CA . CYS B 1 471 ? 4.094 37.594 10.055 1 96.44 471 CYS B CA 1
ATOM 6890 C C . CYS B 1 471 ? 5.066 36.938 11.031 1 96.44 471 CYS B C 1
ATOM 6892 O O . CYS B 1 471 ? 6.191 37.406 11.195 1 96.44 471 CYS B O 1
ATOM 6894 N N . LEU B 1 472 ? 4.621 35.938 11.594 1 97.19 472 LEU B N 1
ATOM 6895 C CA . LEU B 1 472 ? 5.461 35.219 12.555 1 97.19 472 LEU B CA 1
ATOM 6896 C C . LEU B 1 472 ? 6.742 34.719 11.891 1 97.19 472 LEU B C 1
ATOM 6898 O O . LEU B 1 472 ? 7.844 35 12.359 1 97.19 472 LEU B O 1
ATOM 6902 N N . PHE B 1 473 ? 6.609 33.969 10.82 1 96.62 473 PHE B N 1
ATOM 6903 C CA . PHE B 1 473 ? 7.777 33.375 10.188 1 96.62 473 PHE B CA 1
ATOM 6904 C C . PHE B 1 473 ? 8.664 34.438 9.555 1 96.62 473 PHE B C 1
ATOM 6906 O O . PHE B 1 473 ? 9.891 34.312 9.57 1 96.62 473 PHE B O 1
ATOM 6913 N N . SER B 1 474 ? 8.055 35.469 9.023 1 96.06 474 SER B N 1
ATOM 6914 C CA . SER B 1 474 ? 8.836 36.531 8.422 1 96.06 474 SER B CA 1
ATOM 6915 C C . SER B 1 474 ? 9.719 37.219 9.461 1 96.06 474 SER B C 1
ATOM 6917 O O . SER B 1 474 ? 10.852 37.594 9.164 1 96.06 474 SER B O 1
ATOM 6919 N N . SER B 1 475 ? 9.203 37.375 10.609 1 96.69 475 SER B N 1
ATOM 6920 C CA . SER B 1 475 ? 9.984 37.969 11.68 1 96.69 475 SER B CA 1
ATOM 6921 C C . SER B 1 475 ? 10.977 36.969 12.258 1 96.69 475 SER B C 1
ATOM 6923 O O . SER B 1 475 ? 12.117 37.344 12.578 1 96.69 475 SER B O 1
ATOM 6925 N N . LEU B 1 476 ? 10.57 35.75 12.336 1 96.56 476 LEU B N 1
ATOM 6926 C CA . LEU B 1 476 ? 11.367 34.688 12.938 1 96.56 476 LEU B CA 1
ATOM 6927 C C . LEU B 1 476 ? 12.648 34.438 12.141 1 96.56 476 LEU B C 1
ATOM 6929 O O . LEU B 1 476 ? 13.688 34.125 12.711 1 96.56 476 LEU B O 1
ATOM 6933 N N . PHE B 1 477 ? 12.594 34.625 10.852 1 96.81 477 PHE B N 1
ATOM 6934 C CA . PHE B 1 477 ? 13.742 34.375 9.984 1 96.81 477 PHE B CA 1
ATOM 6935 C C . PHE B 1 477 ? 14.883 35.344 10.305 1 96.81 477 PHE B C 1
ATOM 6937 O O . PHE B 1 477 ? 16.047 34.969 10.195 1 96.81 477 PHE B O 1
ATOM 6944 N N . PHE B 1 478 ? 14.594 36.531 10.758 1 94.88 478 PHE B N 1
ATOM 6945 C CA . PHE B 1 478 ? 15.633 37.531 11.07 1 94.88 478 PHE B CA 1
ATOM 6946 C C . PHE B 1 478 ? 16.328 37.156 12.375 1 94.88 478 PHE B C 1
ATOM 6948 O O . PHE B 1 478 ? 17.453 37.594 12.633 1 94.88 478 PHE B O 1
ATOM 6955 N N . PHE B 1 479 ? 15.703 36.312 13.125 1 94.56 479 PHE B N 1
ATOM 6956 C CA . PHE B 1 479 ? 16.328 35.844 14.359 1 94.56 479 PHE B CA 1
ATOM 6957 C C . PHE B 1 479 ? 17.094 34.562 14.109 1 94.56 479 PHE B C 1
ATOM 6959 O O . PHE B 1 479 ? 18.078 34.281 14.789 1 94.56 479 PHE B O 1
ATOM 6966 N N . LEU B 1 480 ? 16.641 33.781 13.195 1 95.44 480 LEU B N 1
ATOM 6967 C CA . LEU B 1 480 ? 17.203 32.438 12.977 1 95.44 480 LEU B CA 1
ATOM 6968 C C . LEU B 1 480 ? 18.438 32.531 12.07 1 95.44 480 LEU B C 1
ATOM 6970 O O . LEU B 1 480 ? 19.281 31.625 12.078 1 95.44 480 LEU B O 1
ATOM 6974 N N . VAL B 1 481 ? 18.391 33.562 11.234 1 94.12 481 VAL B N 1
ATOM 6975 C CA . VAL B 1 481 ? 19.484 33.688 10.281 1 94.12 481 VAL B CA 1
ATOM 6976 C C . VAL B 1 481 ? 20.453 34.781 10.734 1 94.12 481 VAL B C 1
ATOM 6978 O O . VAL B 1 481 ? 20.016 35.875 11.125 1 94.12 481 VAL B O 1
#

Foldseek 3Di:
DPPCPVPLDQPFDPPPDDQDPVLVVVLVVLLVVLQVLLQCLQVPVAQDQDLNLCSLVVSLFSNVVSPPDNLVSLVSSLVSLCSNNVPDPVNVVVVLVVLCPDPLLLLLVLLLLLLLLLLLLVVLLLLVVQLLVQLVVQDLDAQLSLLVSLLVSLLQQLLLSLHLLSSLLSNLVQSLLSCLQNQFFLLLSLLSSLLSNLLSNLLRCQHSLNQLLCQLLVDFNVLLCVLANVLLSVLSSVLSSVLSVVVRVVPSVPGGDPSNVVNPSPNPSVPPDDQLNNQLNVQLVVLSVVLSVVCRVVVPHNSSSVVSSVSNLVRSNVSSPHDPVRSVVSSCVSSVSSVVSSSSSSSLSSSVVSSVSSVNLVNVCVVCVVVCVPPALLNLLLVLLVCLLVRGAADCLSSQLVVSCVRCVVVSVVNVQHSSLNSNSSSSSRSLNSQDCDDHPSSVSSSVSSVHDDVPSSNVSSVSSSVSSSVSSSVSSVVRD/DPPPPVPLDQPFDPPPDDQDPVLVVVLVVLLVVLQVLLQCLQVPVAQDQDLNLCSLVVSLFSNVVSPPDNLVSLVSSLVSLCSNNVPDPVNVVVVLVVLCPDPLLLLLVLLLLLLLLLLLLVVLLLLVVQLLVQLVVQDLDAQLSLLVSLLVSLLQQLLLSQHLLSSLLSNLVQSLLSCLQNQFFLLLSLLSSLLSNLLSNLLRCQHSLNQLLCQLLVDFNVLLCVLANVLLSVLSSVLSSVLSVVVRVVPSVPGGDPSNVVHDCVPVSVPPDDQLNNQLNVQLVVLSVVLSVVCRVVVPHNSSSVVSSVSNLVRSNVSSPHDPVRSVVSSCVSSVSSVVSSSSSSSLSSSVVSSVSSVNLVNVCVVCVVVCVPPALLNLLLVLLVCLLVRGAADCLSSQLVVSCVRCVVVSVVNVQHSSLNSNSSSSSRSLNSQDCDDHPSSVSSSVSSVHDDVPSSNVSSVSSSVSSSVSSSVSSVVRD

InterPro domains:
  IPR018385 C4-dicarboxylate anaerobic carrier-like [PF03606] (103-423)

pLDDT: mean 87.73, std 13.37, range [21.67, 98.19]

Secondary structure (DSSP, 8-state):
------------S-------HHHHHHHHHHHHHHHHHHHHHHHHSTT---GGGGHHHHHHHHHHHTT--HHHHHHHHHHHHHHHHT--HHHHHHHHHHHTTSHHHHHHHHHHHHHHHHHHHHHHTHHHHHHHHHHHHH-SSSHHHHHHHHHHHHHHHHHHHT-HHHHHHHHHHHHHHHHHHTT--HHHHHHHHHHHHHHHHHH-TTSHHHHHHHHHH---HHHHIIIIIHHHHHHHHHHHHHHHHHHHHHHTTT---GGGTS----S-TTSPPPHHHHHHHHHHHHHHHHHHHHHHHTT--TTHHHHHHHHHHHHHHHHTT--HHHHHHHHHHHHHHTHHHHHHHHHHHHHHHHHHHTTHHHHHHHHHHHHHTT--HHHHHHHHHHHHHHHSPTT-HHHHHHHHHHHHHHHHHHTT--HHHHHHHHHHHHHGGGG-SS--HHHHHHHHHHT---HHHHHHHHHHHHHHHHHHHHHHHHHH-/------------S-------HHHHHHHHHHHHHHHHHHHHHHHHSTT---GGGGHHHHHHHHHHHTT--HHHHHHHHHHHHHHHHT--HHHHHHHHHHHTTSHHHHHHHHHHHHHHHHHHHHHHTHHHHHHHHHHHHH-SSSHHHHHHHHHHHHHHHHHHHT-HHHHHHHHHHHHHHHHHHTT--HHHHHHHHHHHHHHHHHH-TTSHHHHHHHHHH---HHHHIIIIIHHHHHHHHHHHHHHHHHHHHHHTTT---GGGTS-S-SS-TTSPPPHHHHHHHHHHHHHHHHHHHHHHHTT--TTHHHHHHHHHHHHHHHHTT--HHHHHHHHHHHHHHTHHHHHHHHHHHHHHHHHHHTTHHHHHHHHHHHHHTT--HHHHHHHHHHHHHHHSPTT-HHHHHHHHHHHHHHHHHHTT--HHHHHHHHHHHHHGGGG-SS--HHHHHHHHHHT---HHHHHHHHHHHHHHHHHHHHHHHHHH-

Radius of gyration: 29.57 Å; Cα contacts (8 Å, |Δi|>4): 1620; chains: 2; bounding box: 66×80×63 Å